Protein 4ATD (pdb70)

Nearest PDB structures (foldseek):
  4a3y-assembly1_A  TM=1.002E+00  e=4.109E-100  Rauvolfia serpentina
  4atl-assembly2_B  TM=1.001E+00  e=7.570E-98  Rauvolfia serpentina
  3u57-assembly1_A  TM=1.000E+00  e=2.458E-95  Rauvolfia serpentina
  2jf7-assembly1_A  TM=9.900E-01  e=2.743E-72  Rauvolfia serpentina
  2jf6-assembly1_A  TM=9.882E-01  e=3.677E-69  Rauvolfia serpentina

CATH classification: 3.20.20.80

Foldseek 3Di:
DLLQDFQVLDDPQFFEAFEDECQWAAACCVPLQFAAFLQNVCLVVPLVLAAVSDGRNCWLNCNPVLLVVLVLRLLLFTAEYEYEQQQRLQQVLLACVSDGRPSSLVSVVVNLVSQVVSNYAYAYEHEELRHRVNCCVVPNQLLDLVNQVSLLVSLVVCCVSPLLRHQHYEHYAALLCNLCCPAFCLSFPVRHNCVGQQLARSQSSLVSVLLNLLSNLCCCVVPPCVPRVGWYYHEHEDAQEAQLDNVDPQSVVLSVLVCQLGVQQNQVCQAQVFGDPLCCVLSPPSHDDDDVVSSVSRHVSGPEYAYAYFYYWHKGAAPSGHSVVSSRIDTHQDDPPHGCACAALDNPGGQHLLRLLVVLLCCCVPRVTQEYEHAEYFTWHNQDPPDDPVVVLQCVVGLVSVSSNVVSVSVSVVVPRHYRYYYYPHQEQTQPGNHGRRTGGHCWYFDPVPSRDTHGGPNSVSSSVRYRD/DLLQAFQVLDDPLFFEAFEDECQWAAACCPHLQFAAFLQQVCLVVPLVLAAVSDGSNCWLNCNVCLLVVLVLRLLLFGAEYEYEQQQRLQQVLLACVSDGRPSSLVSVVVNLCSQVVSNYAYAYEHEELRHRVNCCVVPNALLDLVNQVSLLVSLVVCCVSPLLRHQHYEHYAALLCNLCCCAFCLSFPVRANCVGQQLARSQSSLVSSLLNLLSNLVCCVVPPCVPRVHWYEHEHEDAQEAQLDNPDPQSVVLSVLVCLLGVQQNQVCQAQNFRDPLCCVLSPPSHDDDDVVSSVSRHVSGPEYEYAYFYYWHKGAAPSGHSVCSSRIDTHQDDVPHGCACAALDPPGGQHLLRLLVVLLCCCVPRVTQEYEHAEYFTWHNQDPPDDPVVVLAPVVRLVSVSSNVVSVSVSVVVVRHYRYYYYPHQEQTQPGSHGRRTGGHCWYFDPVPSRDTHGGPNSVCSSVRYRD

GO terms:
  GO:0009821 alkaloid biosynthetic process (P, IDA)
  GO:0050247 raucaffricine beta-glucosidase activity (F, IDA)
  GO:0050506 vomilenine glucosyltransferase activity (F, IDA)
  GO:0050247 raucaffricine beta-glucosidase activity (F, EXP)
  GO:0050506 vomilenine glucosyltransferase activity (F, EXP)

Solvent-accessible surface area: 34973 Å² total; per-residue (Å²): 116,17,92,190,10,26,34,103,62,17,62,95,88,3,15,0,0,0,0,2,0,3,8,1,9,8,4,4,6,179,57,21,48,19,5,72,0,3,1,12,23,8,2,74,162,76,10,87,26,6,148,46,10,30,9,2,10,13,4,0,26,1,26,103,58,35,150,73,3,9,67,22,4,96,87,8,15,8,18,1,2,2,6,2,0,1,0,0,0,0,0,36,15,0,84,85,90,40,36,63,18,138,99,0,5,74,14,0,29,57,10,0,70,19,0,72,91,59,65,5,90,5,0,0,1,0,0,5,8,1,0,0,18,43,0,26,99,89,33,18,0,0,47,16,92,110,0,20,103,19,0,15,77,0,0,64,24,0,0,185,37,1,0,85,52,0,67,24,0,0,0,0,0,19,0,44,13,3,0,7,42,0,0,7,41,1,86,40,0,29,14,61,12,197,160,29,64,33,0,46,25,0,0,117,0,0,7,6,0,0,14,0,0,0,13,0,3,82,22,0,69,114,142,24,40,230,74,28,141,5,54,0,0,0,0,2,6,8,43,28,5,19,20,94,77,118,141,30,88,55,8,74,113,0,4,46,18,1,8,27,0,16,1,0,0,1,0,38,0,1,41,59,2,54,7,9,181,22,0,98,156,62,4,34,116,42,7,14,169,26,42,110,130,52,29,172,50,0,133,46,4,29,35,0,0,0,1,1,0,27,9,3,7,18,0,24,72,37,157,195,137,17,4,81,91,6,10,75,20,56,100,48,73,50,83,158,65,100,67,16,6,93,106,8,18,3,109,121,0,13,22,35,20,79,0,0,76,67,0,0,57,36,0,83,165,54,6,111,6,87,51,0,9,0,1,8,0,0,0,0,23,105,100,69,87,77,75,44,75,71,84,26,50,136,9,78,59,2,45,130,2,1,12,23,0,1,69,13,1,62,48,0,23,97,66,41,6,62,6,54,0,1,0,1,10,0,0,0,0,2,0,21,8,18,42,0,38,42,2,60,4,0,1,4,16,0,40,59,41,21,91,42,46,22,105,52,0,48,0,3,71,34,0,58,117,24,1,95,130,120,18,94,189,11,27,41,105,61,17,59,108,94,4,17,1,0,0,0,1,0,2,8,1,9,8,4,4,6,166,56,26,49,18,6,75,0,3,0,11,21,8,1,67,161,77,10,87,24,5,152,46,10,31,8,2,6,14,4,0,25,2,21,105,58,33,150,75,3,9,66,24,3,94,88,8,14,6,30,0,3,1,5,2,0,1,0,0,0,0,0,34,16,0,85,85,89,39,35,65,18,130,93,0,7,75,11,0,32,69,10,0,71,19,0,72,89,59,66,4,88,5,0,0,0,0,0,5,8,0,0,0,18,44,1,25,99,88,30,19,0,0,46,15,93,112,0,22,104,18,0,15,76,0,0,63,23,0,0,186,38,0,0,85,52,0,68,23,0,0,0,0,1,18,0,43,14,3,0,6,41,0,0,4,34,0,85,41,0,29,15,61,14,191,158,25,66,34,0,44,23,0,0,119,0,0,7,7,0,1,14,0,0,0,14,0,3,81,22,0,80,115,142,21,36,229,74,28,141,5,58,0,0,0,0,2,6,9,43,29,5,22,20,94,75,119,141,30,87,63,9,71,117,0,4,44,14,1,6,28,0,17,1,0,0,1,0,39,0,1,43,58,1,52,6,8,183,22,0,96,157,61,4,37,120,42,10,13,174,26,41,109,130,54,30,174,49,0,132,47,5,29,31,0,0,0,1,0,0,27,10,4,8,19,0,24,68,36,162,196,139,15,5,66,88,5,13,73,20,54,101,48,73,49,82,157,65,99,66,17,7,93,106,9,18,3,109,121,0,12,25,34,24,81,0,1,78,66,0,0,57,37,0,78,169,55,6,109,6,84,51,0,9,1,1,8,0,0,0,0,23,106,99,72,87,80,75,43,73,73,86,27,51,134,9,76,63,2,42,126,2,1,12,24,0,1,68,12,0,63,47,0,25,98,66,41,6,62,4,51,0,1,0,1,10,0,0,0,0,2,0,23,9,18,39,0,39,42,2,60,5,0,1,3,16,0,39,59,41,21,92,42,47,21,105,52,0,46,0,3,71,35,0,61,118,24,0,82,184

Sequence (938 aa):
DATRISRSDFPADFIMGTGSSAYQIEGGARRDGGRGPSIWDTFTHRRPDMIRGGTNGDVAVDSYHLYKEEDVNILKNLGLDAYRFSISWSRVLPGGRLSGGVNKEGINNYYNNLIDGLLANGIKPFVTLFHWDVPQALEDEYGGFLSPRIVDDFCEYAELCFWEFGDRRVKHWMTLNEPWTFSVHGYATGLYAPGRGRTGNPGTEPYWVTHHLLLAHAAAVELYKNKFQRGQEGQIGISHATQWMEPWDENSASDVEAAARALDFMLGWFMEPITSGDYPKSMKKFVGSRLPKFSPEQSKMLKGSYDFVGLNYYTASYVTNASNFSYNTDIHVTYETDRNGVPIGPQSGSDWLLIYPEGIRKILVYTKKTYNVPLIYVTENGVDDVKNTNLTLSEARKDSMRLKYLQDHIFNVRQAMNDGVNVKGYFAWSLLDNFEWGEGYGVRFGIIHIDYNDNFARYPKDSAVWLMNSFHKDATRISRSDFPADFIMGTGSSAYQIEGGARDGGRGPSIWDTFTHRRPDMIRGGTNGDVAVDSYHLYKEEDVNILKNLGLDAYRFSISWSRVLPGGRLSGGVNKKEEGINNYYNNLIDGLLANGIKPFVTLFHWDVPQALEDEYGGFLSPRIVDDFCEYAELCFWEFGDRRVKHWMTLNEPWTFSVHGYATGLYAPGRRGRTGNPGTEPYWVTHHLLLAHAAAVELYKNKFQRGQEGQIGISHATQWMEPWDENSASDVEAAARALDFMLGWFMEPITSGDYPKSMKKFVGSRLPKFSPEQSKMLKGSYDFVGLNYYTASYVTNASNFSYNTDIHVTYETDRNGVPIGPQSGSDWLLIYPEGIRKILVYTKKTYNVPLIYVTENGVDDVKNTNLTLSEARKDSMRLKYLQDHIFNVRQAMNDGVNVKGYFAWSLLDNFEWGEGYGVRFGIIHIDYNDNFARYPKDSAVWLMNSFHK

Organism: Rauvolfia serpentina (NCBI:txid4060)

Secondary structure (DSSP, 8-state):
-GGG--GGGS-TT-EEEEE--HHHH---TTSTTPPPBHHHHHHHH-GGGSGGG--TTTTT-HHHHHHHHHHHHHHHT-SEEEEE--HHHHSTTSSGGG---HHHHHHHHHHHHHHHHTT-EEEEEEESS--BHHHHHHH-GGGSTTHHHHHHHHHHHHHHHHTTT--EEEEEE-HHHHHHHHHTS--STT-------TTTHHHHHHHHHHHHHHHHHHHHHHHTHHHH--EEEEEEEEEEEEESSTT-HHHHHHHHHHHIIIIIHHHTHHHHSS--HHHHHHHGGGS----HHHHHHHTT--SEEEEEEEEEEEEEE-----HHHHT-EEEE-EETTEESS-B-SSTT-B--THHHHHHHHHHHHHH--SSEEEEEE---PPP-TT--HHHHT--HHHHHHHHHHHHHHHHHHHTT--EEEEEES-SB----GGGTTSS---SEEEETTTTTEEEE-HHHHHHHHHH--/-GGG--GGGS-TT-EEEEE--HHHH---TTSTTPPPBHHHHHHHH-GGGSGGG--TTTTT-HHHHHHHHHHHHHHHT-SEEEEE--HHHHSTTSSGGG---HHHHHHHHHHHHHHHHTT-EEEEEEESS--BHHHHHHH-GGGSTHHHHHHHHHHHHHHHHHTTT--EEEEEE-HHHHHHHHHTS--STT-------TTTHHHHHHHHHHHHHHHHHHHHHHHTHHHH--EEEEEEEEEEEEESSTT-HHHHHHHHHHHIIIIIHHHHHHHHSS--HHHHHHHGGGS----HHHHHHHTT--SEEEEEEEEEEEEEE-----HHHHT-EEEE-EETTEESS-B-SSTT-B--THHHHHHHHHHHHHH--SSEEEEE----PPP-TT--HHHHT--HHHHHHHHHHHHHHHHHHHHT--EEEEEES-SB----GGGTTSS---SEEEETTTTTEEEE-HHHHHHHHHH--

InterPro domains:
  IPR001360 Glycoside hydrolase family 1 [PF00232] (20-509)
  IPR001360 Glycoside hydrolase family 1 [PR00131] (338-352)
  IPR001360 Glycoside hydrolase family 1 [PR00131] (416-424)
  IPR001360 Glycoside hydrolase family 1 [PR00131] (439-450)
  IPR001360 Glycoside hydrolase family 1 [PR00131] (460-477)
  IPR001360 Glycoside hydrolase family 1 [PR00131] (484-496)
  IPR001360 Glycoside hydrolase family 1 [PTHR10353] (21-514)
  IPR017853 Glycoside hydrolase superfamily [SSF51445] (15-507)
  IPR033132 Glycosyl hydrolases family 1, N-terminal conserved site [PS00653] (26-40)

Structure (mmCIF, N/CA/C/O backbone):
data_4ATD
#
_entry.id   4ATD
#
_cell.length_a   102.237
_cell.length_b   127.253
_cell.length_c   216.111
_cell.angle_alpha   90.00
_cell.angle_beta   90.00
_cell.angle_gamma   90.00
#
_symmetry.space_group_name_H-M   'I 2 2 2'
#
loop_
_entity.id
_entity.type
_entity.pdbx_description
1 polymer RAUCAFFRICINE-O-BETA-D-GLUCOSIDASE
2 non-polymer 'SULFATE ION'
3 water water
#
loop_
_atom_site.group_PDB
_atom_site.id
_atom_site.type_symbol
_atom_site.label_atom_id
_atom_site.label_alt_id
_atom_site.label_comp_id
_atom_site.label_asym_id
_atom_site.label_entity_id
_atom_site.label_seq_id
_atom_site.pdbx_PDB_ins_code
_atom_site.Cartn_x
_atom_site.Cartn_y
_atom_site.Cartn_z
_atom_site.occupancy
_atom_site.B_iso_or_equiv
_atom_site.auth_seq_id
_atom_site.auth_comp_id
_atom_site.auth_asym_id
_atom_site.auth_atom_id
_atom_site.pdbx_PDB_model_num
ATOM 1 N N . ASP A 1 13 ? 39.800 25.175 73.001 1.00 50.44 13 ASP A N 1
ATOM 2 C CA . ASP A 1 13 ? 38.535 24.467 72.602 1.00 49.40 13 ASP A CA 1
ATOM 3 C C . ASP A 1 13 ? 37.644 24.111 73.808 1.00 48.19 13 ASP A C 1
ATOM 4 O O . ASP A 1 13 ? 37.771 23.044 74.450 1.00 48.89 13 ASP A O 1
ATOM 9 N N . ALA A 1 14 ? 36.683 24.982 74.072 1.00 45.24 14 ALA A N 1
ATOM 10 C CA . ALA A 1 14 ? 35.791 24.812 75.180 1.00 42.62 14 ALA A CA 1
ATOM 11 C C . ALA A 1 14 ? 35.002 23.506 75.177 1.00 41.35 14 ALA A C 1
ATOM 12 O O . ALA A 1 14 ? 34.624 23.069 76.245 1.00 39.33 14 ALA A O 1
ATOM 14 N N . THR A 1 15 ? 34.763 22.881 74.014 1.00 41.84 15 THR A N 1
ATOM 15 C CA . THR A 1 15 ? 33.934 21.616 73.989 1.00 42.13 15 THR A CA 1
ATOM 16 C C . THR A 1 15 ? 34.670 20.471 74.712 1.00 41.79 15 THR A C 1
ATOM 17 O O . THR A 1 15 ? 34.068 19.478 75.145 1.00 41.97 15 THR A O 1
ATOM 21 N N . ARG A 1 16 ? 35.968 20.641 74.885 1.00 42.39 16 ARG A N 1
ATOM 22 C CA . ARG A 1 16 ? 36.774 19.650 75.584 1.00 42.65 16 ARG A CA 1
ATOM 23 C C . ARG A 1 16 ? 36.890 19.874 77.112 1.00 41.87 16 ARG A C 1
ATOM 24 O O . ARG A 1 16 ? 37.410 19.015 77.799 1.00 42.56 16 ARG A O 1
ATOM 32 N N . ILE A 1 17 ? 36.431 21.001 77.643 1.00 40.48 17 ILE A N 1
ATOM 33 C CA . ILE A 1 17 ? 36.643 21.324 79.068 1.00 39.88 17 ILE A CA 1
ATOM 34 C C . ILE A 1 17 ? 36.073 20.203 80.015 1.00 39.61 17 ILE A C 1
ATOM 35 O O . ILE A 1 17 ? 34.964 19.675 79.798 1.00 38.31 17 ILE A O 1
ATOM 40 N N . SER A 1 18 ? 36.834 19.850 81.053 1.00 38.90 18 SER A N 1
ATOM 41 C CA . SER A 1 18 ? 36.438 18.777 81.970 1.00 37.98 18 SER A CA 1
ATOM 42 C C . SER A 1 18 ? 37.055 18.930 83.330 1.00 37.74 18 SER A C 1
ATOM 43 O O . SER A 1 18 ? 37.993 19.717 83.552 1.00 40.44 18 SER A O 1
ATOM 46 N N . ARG A 1 19 ? 36.600 18.098 84.229 1.00 36.61 19 ARG A N 1
ATOM 47 C CA . ARG A 1 19 ? 37.169 17.983 85.541 1.00 37.82 19 ARG A CA 1
ATOM 48 C C . ARG A 1 19 ? 38.714 17.949 85.507 1.00 39.58 19 ARG A C 1
ATOM 49 O O . ARG A 1 19 ? 39.358 18.389 86.455 1.00 40.06 19 ARG A O 1
ATOM 57 N N . SER A 1 20 ? 39.327 17.436 84.453 1.00 40.68 20 SER A N 1
ATOM 58 C CA . SER A 1 20 ? 40.778 17.244 84.613 1.00 42.02 20 SER A CA 1
ATOM 59 C C . SER A 1 20 ? 41.537 18.547 84.292 1.00 42.99 20 SER A C 1
ATOM 60 O O . SER A 1 20 ? 42.786 18.612 84.407 1.00 45.24 20 SER A O 1
ATOM 63 N N . ASP A 1 21 ? 40.792 19.591 83.929 1.00 42.78 21 ASP A N 1
ATOM 64 C CA . ASP A 1 21 ? 41.355 20.956 83.736 1.00 43.37 21 ASP A CA 1
ATOM 65 C C . ASP A 1 21 ? 41.344 21.767 85.036 1.00 42.62 21 ASP A C 1
ATOM 66 O O . ASP A 1 21 ? 41.873 22.887 85.048 1.00 43.13 21 ASP A O 1
ATOM 71 N N . PHE A 1 22 ? 40.782 21.199 86.114 1.00 39.89 22 PHE A N 1
ATOM 72 C CA . PHE A 1 22 ? 40.601 21.889 87.379 1.00 39.69 22 PHE A CA 1
ATOM 73 C C . PHE A 1 22 ? 41.329 21.208 88.528 1.00 41.01 22 PHE A C 1
ATOM 74 O O . PHE A 1 22 ? 41.612 20.025 88.439 1.00 41.74 22 PHE A O 1
ATOM 82 N N . PRO A 1 23 ? 41.642 21.951 89.624 1.00 41.74 23 PRO A N 1
ATOM 83 C CA . PRO A 1 23 ? 42.238 21.318 90.828 1.00 42.04 23 PRO A CA 1
ATOM 84 C C . PRO A 1 23 ? 41.374 20.167 91.367 1.00 42.19 23 PRO A C 1
ATOM 85 O O . PRO A 1 23 ? 40.117 20.200 91.278 1.00 39.86 23 PRO A O 1
ATOM 89 N N . ALA A 1 24 ? 42.049 19.196 91.973 1.00 43.48 24 ALA A N 1
ATOM 90 C CA . ALA A 1 24 ? 41.401 18.022 92.559 1.00 44.00 24 ALA A CA 1
ATOM 91 C C . ALA A 1 24 ? 40.196 18.353 93.449 1.00 42.90 24 ALA A C 1
ATOM 92 O O . ALA A 1 24 ? 39.189 17.623 93.450 1.00 43.87 24 ALA A O 1
ATOM 94 N N . ASP A 1 25 ? 40.283 19.423 94.245 1.00 42.44 25 ASP A N 1
ATOM 95 C CA . ASP A 1 25 ? 39.272 19.706 95.282 1.00 41.85 25 ASP A CA 1
ATOM 96 C C . ASP A 1 25 ? 38.194 20.683 94.756 1.00 39.80 25 ASP A C 1
ATOM 97 O O . ASP A 1 25 ? 37.384 21.156 95.507 1.00 39.41 25 ASP A O 1
ATOM 102 N N . PHE A 1 26 ? 38.225 20.996 93.455 1.00 38.97 26 PHE A N 1
ATOM 103 C CA . PHE A 1 26 ? 37.347 21.990 92.846 1.00 36.07 26 PHE A CA 1
ATOM 104 C C . PHE A 1 26 ? 35.926 21.450 92.903 1.00 35.72 26 PHE A C 1
ATOM 105 O O . PHE A 1 26 ? 35.716 20.296 92.551 1.00 36.43 26 PHE A O 1
ATOM 113 N N . ILE A 1 27 ? 34.974 22.270 93.300 1.00 34.52 27 ILE A N 1
ATOM 114 C CA . ILE A 1 27 ? 33.562 21.772 93.519 1.00 34.72 27 ILE A CA 1
ATOM 115 C C . ILE A 1 27 ? 32.684 22.109 92.319 1.00 34.04 27 ILE A C 1
ATOM 116 O O . ILE A 1 27 ? 32.668 23.230 91.885 1.00 32.87 27 ILE A O 1
ATOM 121 N N . MET A 1 28 ? 31.945 21.124 91.789 1.00 34.62 28 MET A N 1
ATOM 122 C CA . MET A 1 28 ? 30.935 21.348 90.755 1.00 33.04 28 MET A CA 1
ATOM 123 C C . MET A 1 28 ? 29.543 21.078 91.329 1.00 33.24 28 MET A C 1
ATOM 124 O O . MET A 1 28 ? 29.349 20.108 92.081 1.00 33.73 28 MET A O 1
ATOM 129 N N . GLY A 1 29 ? 28.539 21.886 90.998 1.00 31.79 29 GLY A N 1
ATOM 130 C CA . GLY A 1 29 ? 27.212 21.547 91.494 1.00 30.66 29 GLY A CA 1
ATOM 131 C C . GLY A 1 29 ? 26.147 22.224 90.634 1.00 30.61 29 GLY A C 1
ATOM 132 O O . GLY A 1 29 ? 26.429 22.775 89.549 1.00 30.18 29 GLY A O 1
ATOM 133 N N . THR A 1 30 ? 24.938 22.256 91.188 1.00 29.99 30 THR A N 1
ATOM 134 C CA . THR A 1 30 ? 23.775 22.777 90.553 1.00 30.04 30 THR A CA 1
ATOM 135 C C . THR A 1 30 ? 22.936 23.419 91.666 1.00 29.73 30 THR A C 1
ATOM 136 O O . THR A 1 30 ? 23.212 23.211 92.839 1.00 31.09 30 THR A O 1
ATOM 140 N N . GLY A 1 31 ? 21.901 24.163 91.312 1.00 29.23 31 GLY A N 1
ATOM 141 C CA . GLY A 1 31 ? 21.233 25.006 92.300 1.00 29.97 31 GLY A CA 1
ATOM 142 C C . GLY A 1 31 ? 19.720 25.020 92.172 1.00 28.58 31 GLY A C 1
ATOM 143 O O . GLY A 1 31 ? 19.158 24.604 91.165 1.00 29.68 31 GLY A O 1
ATOM 144 N N . SER A 1 32 ? 19.069 25.526 93.210 1.00 27.93 32 SER A N 1
ATOM 145 C CA . SER A 1 32 ? 17.629 25.762 93.247 1.00 28.40 32 SER A CA 1
ATOM 146 C C . SER A 1 32 ? 17.378 26.795 94.334 1.00 28.29 32 SER A C 1
ATOM 147 O O . SER A 1 32 ? 18.317 27.232 95.044 1.00 28.89 32 SER A O 1
ATOM 150 N N . SER A 1 33 ? 16.135 27.214 94.467 1.00 27.53 33 SER A N 1
ATOM 151 C CA . SER A 1 33 ? 15.751 28.026 95.620 1.00 28.79 33 SER A CA 1
ATOM 152 C C . SER A 1 33 ? 14.360 27.514 96.026 1.00 28.79 33 SER A C 1
ATOM 153 O O . SER A 1 33 ? 13.630 26.932 95.192 1.00 29.10 33 SER A O 1
ATOM 156 N N . ALA A 1 34 ? 14.029 27.709 97.292 1.00 28.12 34 ALA A N 1
ATOM 157 C CA . ALA A 1 34 ? 12.887 27.075 97.889 1.00 29.11 34 ALA A CA 1
ATOM 158 C C . ALA A 1 34 ? 11.587 27.462 97.201 1.00 29.66 34 ALA A C 1
ATOM 159 O O . ALA A 1 34 ? 10.829 26.596 96.892 1.00 29.44 34 ALA A O 1
ATOM 161 N N . TYR A 1 35 ? 11.348 28.747 96.930 1.00 28.62 35 TYR A N 1
ATOM 162 C CA . TYR A 1 35 ? 10.059 29.108 96.387 1.00 29.05 35 TYR A CA 1
ATOM 163 C C . TYR A 1 35 ? 9.942 28.565 94.941 1.00 29.07 35 TYR A C 1
ATOM 164 O O . TYR A 1 35 ? 8.851 28.234 94.472 1.00 27.95 35 TYR A O 1
ATOM 173 N N . GLN A 1 36 ? 11.086 28.508 94.245 1.00 28.20 36 GLN A N 1
ATOM 174 C CA . GLN A 1 36 ? 11.066 28.126 92.841 1.00 28.31 36 GLN A CA 1
ATOM 175 C C . GLN A 1 36 ? 10.800 26.646 92.613 1.00 28.58 36 GLN A C 1
ATOM 176 O O . GLN A 1 36 ? 10.241 26.341 91.571 1.00 29.28 36 GLN A O 1
ATOM 182 N N . ILE A 1 37 ? 11.194 25.760 93.532 1.00 27.56 37 ILE A N 1
ATOM 183 C CA . ILE A 1 37 ? 11.002 24.282 93.325 1.00 27.76 37 ILE A CA 1
ATOM 184 C C . ILE A 1 37 ? 10.079 23.568 94.309 1.00 28.44 37 ILE A C 1
ATOM 185 O O . ILE A 1 37 ? 9.462 22.582 93.931 1.00 28.92 37 ILE A O 1
ATOM 190 N N . GLU A 1 38 ? 9.981 24.028 95.573 1.00 27.67 38 GLU A N 1
ATOM 191 C CA . GLU A 1 38 ? 9.390 23.199 96.600 1.00 26.01 38 GLU A CA 1
ATOM 192 C C . GLU A 1 38 ? 7.891 22.894 96.385 1.00 27.48 38 GLU A C 1
ATOM 193 O O . GLU A 1 38 ? 7.495 21.752 96.576 1.00 27.02 38 GLU A O 1
ATOM 199 N N . GLY A 1 39 ? 7.072 23.901 96.057 1.00 26.78 39 GLY A N 1
ATOM 200 C CA . GLY A 1 39 ? 5.635 23.711 96.279 1.00 26.89 39 GLY A CA 1
ATOM 201 C C . GLY A 1 39 ? 5.392 23.413 97.754 1.00 27.48 39 GLY A C 1
ATOM 202 O O . GLY A 1 39 ? 6.130 23.871 98.634 1.00 28.11 39 GLY A O 1
ATOM 203 N N . GLY A 1 40 ? 4.397 22.585 98.047 1.00 28.45 40 GLY A N 1
ATOM 204 C CA . GLY A 1 40 ? 3.922 22.411 99.434 1.00 29.22 40 GLY A CA 1
ATOM 205 C C . GLY A 1 40 ? 3.752 23.761 100.149 1.00 29.37 40 GLY A C 1
ATOM 206 O O . GLY A 1 40 ? 4.081 23.881 101.323 1.00 28.86 40 GLY A O 1
ATOM 207 N N . ALA A 1 41 ? 3.222 24.782 99.456 1.00 29.03 41 ALA A N 1
ATOM 208 C CA . ALA A 1 41 ? 3.292 26.161 99.977 1.00 29.16 41 ALA A CA 1
ATOM 209 C C . ALA A 1 41 ? 2.521 26.288 101.285 1.00 29.58 41 ALA A C 1
ATOM 210 O O . ALA A 1 41 ? 2.886 27.104 102.126 1.00 29.19 41 ALA A O 1
ATOM 212 N N . ARG A 1 42 ? 1.449 25.502 101.401 1.00 28.87 42 ARG A N 1
ATOM 213 C CA A ARG A 1 42 ? 0.629 25.457 102.604 0.50 30.33 42 ARG A CA 1
ATOM 214 C CA B ARG A 1 42 ? 0.633 25.454 102.609 0.50 30.37 42 ARG A CA 1
ATOM 215 C C . ARG A 1 42 ? 0.653 24.036 103.180 1.00 31.47 42 ARG A C 1
ATOM 216 O O . ARG A 1 42 ? -0.282 23.647 103.884 1.00 31.00 42 ARG A O 1
ATOM 231 N N . ASP A 1 43 ? 1.712 23.265 102.900 1.00 29.51 43 ASP A N 1
ATOM 232 C CA . ASP A 1 43 ? 1.741 21.894 103.414 1.00 30.86 43 ASP A CA 1
ATOM 233 C C . ASP A 1 43 ? 2.769 21.866 104.529 1.00 30.05 43 ASP A C 1
ATOM 234 O O . ASP A 1 43 ? 3.732 22.684 104.533 1.00 29.46 43 ASP A O 1
ATOM 239 N N . GLY A 1 44 ? 2.596 20.903 105.454 1.00 30.38 44 GLY A N 1
ATOM 240 C CA . GLY A 1 44 ? 3.638 20.638 106.496 1.00 30.00 44 GLY A CA 1
ATOM 241 C C . GLY A 1 44 ? 3.840 21.851 107.399 1.00 30.63 44 GLY A C 1
ATOM 242 O O . GLY A 1 44 ? 4.952 22.116 107.813 1.00 30.61 44 GLY A O 1
ATOM 243 N N . GLY A 1 45 ? 2.776 22.647 107.612 1.00 29.69 45 GLY A N 1
ATOM 244 C CA . GLY A 1 45 ? 2.868 23.867 108.431 1.00 30.52 45 GLY A CA 1
ATOM 245 C C . GLY A 1 45 ? 3.578 25.114 107.906 1.00 30.44 45 GLY A C 1
ATOM 246 O O . GLY A 1 45 ? 3.716 26.060 108.648 1.00 30.24 45 GLY A O 1
ATOM 247 N N . ARG A 1 46 ? 4.012 25.141 106.640 1.00 30.23 46 ARG A N 1
ATOM 248 C CA . ARG A 1 46 ? 4.628 26.374 106.067 1.00 29.63 46 ARG A CA 1
ATOM 249 C C . ARG A 1 46 ? 3.669 27.558 106.112 1.00 29.40 46 ARG A C 1
ATOM 250 O O . ARG A 1 46 ? 2.485 27.421 105.777 1.00 29.54 46 ARG A O 1
ATOM 258 N N . GLY A 1 47 ? 4.174 28.696 106.554 1.00 28.65 47 GLY A N 1
ATOM 259 C CA . GLY A 1 47 ? 3.471 29.963 106.418 1.00 30.27 47 GLY A CA 1
ATOM 260 C C . GLY A 1 47 ? 3.820 30.723 105.141 1.00 30.17 47 GLY A C 1
ATOM 261 O O . GLY A 1 47 ? 4.829 30.449 104.516 1.00 29.05 47 GLY A O 1
ATOM 262 N N . PRO A 1 48 ? 2.984 31.721 104.786 1.00 30.53 48 PRO A N 1
ATOM 263 C CA . PRO A 1 48 ? 3.154 32.406 103.515 1.00 30.48 48 PRO A CA 1
ATOM 264 C C . PRO A 1 48 ? 4.337 33.357 103.498 1.00 30.87 48 PRO A C 1
ATOM 265 O O . PRO A 1 48 ? 4.713 33.957 104.532 1.00 30.14 48 PRO A O 1
ATOM 269 N N . SER A 1 49 ? 4.975 33.415 102.324 1.00 31.77 49 SER A N 1
ATOM 270 C CA . SER A 1 49 ? 5.988 34.439 102.050 1.00 31.18 49 SER A CA 1
ATOM 271 C C . SER A 1 49 ? 5.349 35.559 101.216 1.00 31.97 49 SER A C 1
ATOM 272 O O . SER A 1 49 ? 4.203 35.443 100.713 1.00 31.34 49 SER A O 1
ATOM 275 N N . ILE A 1 50 ? 6.093 36.645 101.048 1.00 33.00 50 ILE A N 1
ATOM 276 C CA . ILE A 1 50 ? 5.648 37.746 100.162 1.00 32.45 50 ILE A CA 1
ATOM 277 C C . ILE A 1 50 ? 5.454 37.278 98.701 1.00 32.00 50 ILE A C 1
ATOM 278 O O . ILE A 1 50 ? 4.589 37.830 97.958 1.00 32.80 50 ILE A O 1
ATOM 283 N N . TRP A 1 51 ? 6.165 36.224 98.307 1.00 30.10 51 TRP A N 1
ATOM 284 C CA . TRP A 1 51 ? 5.961 35.701 96.955 1.00 29.98 51 TRP A CA 1
ATOM 285 C C . TRP A 1 51 ? 4.637 34.916 96.801 1.00 30.56 51 TRP A C 1
ATOM 286 O O . TRP A 1 51 ? 4.020 34.955 95.749 1.00 31.28 51 TRP A O 1
ATOM 297 N N . ASP A 1 52 ? 4.195 34.234 97.861 1.00 29.59 52 ASP A N 1
ATOM 298 C CA . ASP A 1 52 ? 2.846 33.660 97.908 1.00 30.54 52 ASP A CA 1
ATOM 299 C C . ASP A 1 52 ? 1.840 34.766 97.661 1.00 30.50 52 ASP A C 1
ATOM 300 O O . ASP A 1 52 ? 1.039 34.676 96.783 1.00 30.74 52 ASP A O 1
ATOM 305 N N . THR A 1 53 ? 1.935 35.838 98.446 1.00 31.76 53 THR A N 1
ATOM 306 C CA . THR A 1 53 ? 0.957 36.905 98.452 1.00 32.66 53 THR A CA 1
ATOM 307 C C . THR A 1 53 ? 0.934 37.672 97.114 1.00 32.05 53 THR A C 1
ATOM 308 O O . THR A 1 53 ? -0.134 37.922 96.562 1.00 32.87 53 THR A O 1
ATOM 312 N N . PHE A 1 54 ? 2.120 37.982 96.595 1.00 31.47 54 PHE A N 1
ATOM 313 C CA . PHE A 1 54 ? 2.302 38.729 95.340 1.00 32.38 54 PHE A CA 1
ATOM 314 C C . PHE A 1 54 ? 1.675 37.922 94.170 1.00 33.31 54 PHE A C 1
ATOM 315 O O . PHE A 1 54 ? 0.803 38.452 93.428 1.00 34.61 54 PHE A O 1
ATOM 323 N N . THR A 1 55 ? 2.042 36.633 94.060 1.00 31.85 55 THR A N 1
ATOM 324 C CA . THR A 1 55 ? 1.468 35.781 93.002 1.00 32.41 55 THR A CA 1
ATOM 325 C C . THR A 1 55 ? -0.055 35.534 93.132 1.00 32.96 55 THR A C 1
ATOM 326 O O . THR A 1 55 ? -0.734 35.454 92.109 1.00 33.97 55 THR A O 1
ATOM 330 N N . HIS A 1 56 ? -0.603 35.431 94.345 1.00 32.38 56 HIS A N 1
ATOM 331 C CA . HIS A 1 56 ? -2.076 35.272 94.486 1.00 32.88 56 HIS A CA 1
ATOM 332 C C . HIS A 1 56 ? -2.877 36.533 94.431 1.00 34.16 56 HIS A C 1
ATOM 333 O O . HIS A 1 56 ? -4.012 36.509 93.939 1.00 35.28 56 HIS A O 1
ATOM 340 N N . ARG A 1 57 ? -2.341 37.629 94.974 1.00 34.27 57 ARG A N 1
ATOM 341 C CA . ARG A 1 57 ? -3.102 38.882 94.928 1.00 36.69 57 ARG A CA 1
ATOM 342 C C . ARG A 1 57 ? -2.920 39.628 93.603 1.00 36.29 57 ARG A C 1
ATOM 343 O O . ARG A 1 57 ? -3.805 40.327 93.190 1.00 35.74 57 ARG A O 1
ATOM 351 N N . ARG A 1 58 ? -1.760 39.463 92.969 1.00 34.83 58 ARG A N 1
ATOM 352 C CA . ARG A 1 58 ? -1.491 40.196 91.718 1.00 35.87 58 ARG A CA 1
ATOM 353 C C . ARG A 1 58 ? -0.997 39.208 90.622 1.00 35.38 58 ARG A C 1
ATOM 354 O O . ARG A 1 58 ? 0.160 39.263 90.185 1.00 34.23 58 ARG A O 1
ATOM 362 N N . PRO A 1 59 ? -1.873 38.274 90.194 1.00 35.26 59 PRO A N 1
ATOM 363 C CA . PRO A 1 59 ? -1.393 37.287 89.215 1.00 34.72 59 PRO A CA 1
ATOM 364 C C . PRO A 1 59 ? -1.121 37.939 87.845 1.00 35.75 59 PRO A C 1
ATOM 365 O O . PRO A 1 59 ? -0.445 37.306 87.036 1.00 35.56 59 PRO A O 1
ATOM 369 N N . ASP A 1 60 ? -1.571 39.189 87.612 1.00 36.00 60 ASP A N 1
ATOM 370 C CA . ASP A 1 60 ? -1.187 39.905 86.399 1.00 36.84 60 ASP A CA 1
ATOM 371 C C . ASP A 1 60 ? 0.285 40.210 86.315 1.00 37.02 60 ASP A C 1
ATOM 372 O O . ASP A 1 60 ? 0.729 40.514 85.234 1.00 36.48 60 ASP A O 1
ATOM 377 N N . MET A 1 61 ? 1.012 40.148 87.447 1.00 35.19 61 MET A N 1
ATOM 378 C CA . MET A 1 61 ? 2.447 40.393 87.494 1.00 35.00 61 MET A CA 1
ATOM 379 C C . MET A 1 61 ? 3.292 39.200 87.065 1.00 33.82 61 MET A C 1
ATOM 380 O O . MET A 1 61 ? 4.521 39.302 86.981 1.00 33.67 61 MET A O 1
ATOM 385 N N . ILE A 1 62 ? 2.617 38.093 86.786 1.00 33.67 62 ILE A N 1
ATOM 386 C CA . ILE A 1 62 ? 3.284 36.818 86.489 1.00 34.20 62 ILE A CA 1
ATOM 387 C C . ILE A 1 62 ? 2.789 36.343 85.136 1.00 34.42 62 ILE A C 1
ATOM 388 O O . ILE A 1 62 ? 1.571 36.305 84.891 1.00 33.34 62 ILE A O 1
ATOM 393 N N . ARG A 1 63 ? 3.743 36.023 84.251 1.00 34.24 63 ARG A N 1
ATOM 394 C CA . ARG A 1 63 ? 3.424 35.501 82.924 1.00 35.52 63 ARG A CA 1
ATOM 395 C C . ARG A 1 63 ? 2.607 34.187 83.069 1.00 34.43 63 ARG A C 1
ATOM 396 O O . ARG A 1 63 ? 3.106 33.199 83.607 1.00 33.73 63 ARG A O 1
ATOM 404 N N . GLY A 1 64 ? 1.378 34.175 82.609 1.00 33.85 64 GLY A N 1
ATOM 405 C CA . GLY A 1 64 ? 0.569 33.007 82.737 1.00 34.41 64 GLY A CA 1
ATOM 406 C C . GLY A 1 64 ? -0.251 33.035 84.029 1.00 35.52 64 GLY A C 1
ATOM 407 O O . GLY A 1 64 ? -1.175 32.215 84.185 1.00 35.07 64 GLY A O 1
ATOM 408 N N . GLY A 1 65 ? 0.029 33.991 84.939 1.00 34.25 65 GLY A N 1
ATOM 409 C CA . GLY A 1 65 ? -0.777 34.150 86.179 1.00 33.98 65 GLY A CA 1
ATOM 410 C C . GLY A 1 65 ? -0.536 33.014 87.178 1.00 33.16 65 GLY A C 1
ATOM 411 O O . GLY A 1 65 ? -1.346 32.783 88.016 1.00 33.55 65 GLY A O 1
ATOM 412 N N . THR A 1 66 ? 0.597 32.328 87.075 1.00 31.90 66 THR A N 1
ATOM 413 C CA . THR A 1 66 ? 0.847 31.140 87.859 1.00 32.49 66 THR A CA 1
ATOM 414 C C . THR A 1 66 ? 1.530 31.530 89.165 1.00 32.80 66 THR A C 1
ATOM 415 O O . THR A 1 66 ? 1.756 32.728 89.432 1.00 33.71 66 THR A O 1
ATOM 419 N N . ASN A 1 67 ? 1.893 30.522 89.967 1.00 32.25 67 ASN A N 1
ATOM 420 C CA . ASN A 1 67 ? 2.468 30.758 91.283 1.00 31.25 67 ASN A CA 1
ATOM 421 C C . ASN A 1 67 ? 3.222 29.536 91.787 1.00 30.59 67 ASN A C 1
ATOM 422 O O . ASN A 1 67 ? 3.325 28.489 91.092 1.00 31.45 67 ASN A O 1
ATOM 427 N N . GLY A 1 68 ? 3.791 29.647 92.983 1.00 29.30 68 GLY A N 1
ATOM 428 C CA . GLY A 1 68 ? 4.603 28.571 93.514 1.00 28.35 68 GLY A CA 1
ATOM 429 C C . GLY A 1 68 ? 3.896 27.678 94.525 1.00 29.08 68 GLY A C 1
ATOM 430 O O . GLY A 1 68 ? 4.578 27.036 95.335 1.00 29.79 68 GLY A O 1
ATOM 431 N N . ASP A 1 69 ? 2.547 27.613 94.494 1.00 28.82 69 ASP A N 1
ATOM 432 C CA . ASP A 1 69 ? 1.864 26.727 95.408 1.00 29.07 69 ASP A CA 1
ATOM 433 C C . ASP A 1 69 ? 2.372 25.284 95.311 1.00 29.78 69 ASP A C 1
ATOM 434 O O . ASP A 1 69 ? 2.501 24.636 96.349 1.00 29.94 69 ASP A O 1
ATOM 439 N N . VAL A 1 70 ? 2.560 24.777 94.078 1.00 28.71 70 VAL A N 1
ATOM 440 C CA . VAL A 1 70 ? 3.045 23.419 93.809 1.00 27.79 70 VAL A CA 1
ATOM 441 C C . VAL A 1 70 ? 4.459 23.469 93.153 1.00 28.63 70 VAL A C 1
ATOM 442 O O . VAL A 1 70 ? 5.311 22.606 93.425 1.00 27.43 70 VAL A O 1
ATOM 446 N N . ALA A 1 71 ? 4.699 24.464 92.294 1.00 28.09 71 ALA A N 1
ATOM 447 C CA . ALA A 1 71 ? 6.034 24.622 91.628 1.00 28.04 71 ALA A CA 1
ATOM 448 C C . ALA A 1 71 ? 6.404 23.277 90.962 1.00 28.72 71 ALA A C 1
ATOM 449 O O . ALA A 1 71 ? 5.569 22.738 90.205 1.00 29.02 71 ALA A O 1
ATOM 451 N N . VAL A 1 72 ? 7.554 22.669 91.262 1.00 27.77 72 VAL A N 1
ATOM 452 C CA . VAL A 1 72 ? 7.828 21.372 90.670 1.00 28.08 72 VAL A CA 1
ATOM 453 C C . VAL A 1 72 ? 7.802 20.286 91.777 1.00 29.15 72 VAL A C 1
ATOM 454 O O . VAL A 1 72 ? 8.327 19.164 91.605 1.00 28.50 72 VAL A O 1
ATOM 458 N N . ASP A 1 73 ? 7.212 20.662 92.920 1.00 28.77 73 ASP A N 1
ATOM 459 C CA . ASP A 1 73 ? 6.863 19.731 93.985 1.00 27.37 73 ASP A CA 1
ATOM 460 C C . ASP A 1 73 ? 8.074 19.040 94.614 1.00 27.64 73 ASP A C 1
ATOM 461 O O . ASP A 1 73 ? 7.963 17.908 95.062 1.00 27.08 73 ASP A O 1
ATOM 466 N N . SER A 1 74 ? 9.233 19.707 94.660 1.00 27.29 74 SER A N 1
ATOM 467 C CA . SER A 1 74 ? 10.353 19.115 95.401 1.00 28.49 74 SER A CA 1
ATOM 468 C C . SER A 1 74 ? 10.101 18.939 96.912 1.00 28.76 74 SER A C 1
ATOM 469 O O . SER A 1 74 ? 10.814 18.165 97.547 1.00 28.75 74 SER A O 1
ATOM 472 N N . TYR A 1 75 ? 9.138 19.678 97.482 1.00 28.98 75 TYR A N 1
ATOM 473 C CA . TYR A 1 75 ? 8.696 19.343 98.819 1.00 28.93 75 TYR A CA 1
ATOM 474 C C . TYR A 1 75 ? 8.336 17.832 98.957 1.00 29.67 75 TYR A C 1
ATOM 475 O O . TYR A 1 75 ? 8.808 17.165 99.896 1.00 30.65 75 TYR A O 1
ATOM 484 N N . HIS A 1 76 ? 7.480 17.279 98.097 1.00 29.46 76 HIS A N 1
ATOM 485 C CA . HIS A 1 76 ? 7.173 15.822 98.167 1.00 27.88 76 HIS A CA 1
ATOM 486 C C . HIS A 1 76 ? 8.102 14.948 97.351 1.00 28.26 76 HIS A C 1
ATOM 487 O O . HIS A 1 76 ? 8.257 13.766 97.673 1.00 29.05 76 HIS A O 1
ATOM 494 N N . LEU A 1 77 ? 8.721 15.493 96.290 1.00 27.45 77 LEU A N 1
ATOM 495 C CA . LEU A 1 77 ? 9.593 14.720 95.413 1.00 27.79 77 LEU A CA 1
ATOM 496 C C . LEU A 1 77 ? 11.072 14.787 95.737 1.00 28.55 77 LEU A C 1
ATOM 497 O O . LEU A 1 77 ? 11.909 14.416 94.891 1.00 29.05 77 LEU A O 1
ATOM 502 N N . TYR A 1 78 ? 11.430 15.207 96.959 1.00 28.69 78 TYR A N 1
ATOM 503 C CA . TYR A 1 78 ? 12.868 15.447 97.237 1.00 28.55 78 TYR A CA 1
ATOM 504 C C . TYR A 1 78 ? 13.725 14.204 97.060 1.00 29.01 78 TYR A C 1
ATOM 505 O O . TYR A 1 78 ? 14.889 14.303 96.659 1.00 29.15 78 TYR A O 1
ATOM 514 N N . LYS A 1 79 ? 13.167 13.030 97.350 1.00 28.83 79 LYS A N 1
ATOM 515 C CA . LYS A 1 79 ? 13.937 11.809 97.152 1.00 30.35 79 LYS A CA 1
ATOM 516 C C . LYS A 1 79 ? 14.362 11.595 95.701 1.00 30.72 79 LYS A C 1
ATOM 517 O O . LYS A 1 79 ? 15.499 11.102 95.436 1.00 29.93 79 LYS A O 1
ATOM 523 N N . GLU A 1 80 ? 13.459 11.971 94.775 1.00 29.70 80 GLU A N 1
ATOM 524 C CA A GLU A 1 80 ? 13.736 11.877 93.342 0.50 30.28 80 GLU A CA 1
ATOM 525 C CA B GLU A 1 80 ? 13.746 11.862 93.346 0.50 30.41 80 GLU A CA 1
ATOM 526 C C . GLU A 1 80 ? 14.807 12.920 92.979 1.00 30.18 80 GLU A C 1
ATOM 527 O O . GLU A 1 80 ? 15.736 12.636 92.214 1.00 29.85 80 GLU A O 1
ATOM 538 N N . ASP A 1 81 ? 14.707 14.137 93.540 1.00 29.32 81 ASP A N 1
ATOM 539 C CA . ASP A 1 81 ? 15.770 15.116 93.237 1.00 29.27 81 ASP A CA 1
ATOM 540 C C . ASP A 1 81 ? 17.129 14.608 93.742 1.00 28.72 81 ASP A C 1
ATOM 541 O O . ASP A 1 81 ? 18.135 14.766 93.069 1.00 29.22 81 ASP A O 1
ATOM 546 N N . VAL A 1 82 ? 17.159 14.042 94.945 1.00 27.22 82 VAL A N 1
ATOM 547 C CA . VAL A 1 82 ? 18.395 13.435 95.440 1.00 29.04 82 VAL A CA 1
ATOM 548 C C . VAL A 1 82 ? 18.926 12.308 94.520 1.00 29.09 82 VAL A C 1
ATOM 549 O O . VAL A 1 82 ? 20.139 12.229 94.266 1.00 30.07 82 VAL A O 1
ATOM 553 N N . ASN A 1 83 ? 18.021 11.444 94.043 1.00 27.79 83 ASN A N 1
ATOM 554 C CA . ASN A 1 83 ? 18.403 10.385 93.133 1.00 29.57 83 ASN A CA 1
ATOM 555 C C . ASN A 1 83 ? 18.987 10.926 91.810 1.00 29.31 83 ASN A C 1
ATOM 556 O O . ASN A 1 83 ? 20.046 10.464 91.326 1.00 28.83 83 ASN A O 1
ATOM 561 N N . ILE A 1 84 ? 18.304 11.907 91.250 1.00 28.96 84 ILE A N 1
ATOM 562 C CA . ILE A 1 84 ? 18.853 12.638 90.082 1.00 29.40 84 ILE A CA 1
ATOM 563 C C . ILE A 1 84 ? 20.224 13.214 90.356 1.00 29.30 84 ILE A C 1
ATOM 564 O O . ILE A 1 84 ? 21.114 13.063 89.532 1.00 30.02 84 ILE A O 1
ATOM 569 N N . LEU A 1 85 ? 20.406 13.845 91.518 1.00 29.06 85 LEU A N 1
ATOM 570 C CA . LEU A 1 85 ? 21.714 14.446 91.849 1.00 29.49 85 LEU A CA 1
ATOM 571 C C . LEU A 1 85 ? 22.773 13.388 91.924 1.00 29.66 85 LEU A C 1
ATOM 572 O O . LEU A 1 85 ? 23.921 13.627 91.540 1.00 31.05 85 LEU A O 1
ATOM 577 N N . LYS A 1 86 ? 22.408 12.236 92.474 1.00 29.75 86 LYS A N 1
ATOM 578 C CA . LYS A 1 86 ? 23.338 11.111 92.567 1.00 30.39 86 LYS A CA 1
ATOM 579 C C . LYS A 1 86 ? 23.761 10.637 91.154 1.00 31.18 86 LYS A C 1
ATOM 580 O O . LYS A 1 86 ? 24.947 10.470 90.910 1.00 28.92 86 LYS A O 1
ATOM 586 N N . ASN A 1 87 ? 22.776 10.374 90.274 1.00 29.88 87 ASN A N 1
ATOM 587 C CA . ASN A 1 87 ? 23.077 9.947 88.911 1.00 31.25 87 ASN A CA 1
ATOM 588 C C . ASN A 1 87 ? 23.894 11.047 88.155 1.00 31.01 87 ASN A C 1
ATOM 589 O O . ASN A 1 87 ? 24.792 10.743 87.371 1.00 31.92 87 ASN A O 1
ATOM 594 N N . LEU A 1 88 ? 23.583 12.309 88.397 1.00 30.51 88 LEU A N 1
ATOM 595 C CA . LEU A 1 88 ? 24.364 13.406 87.801 1.00 31.55 88 LEU A CA 1
ATOM 596 C C . LEU A 1 88 ? 25.833 13.374 88.247 1.00 32.22 88 LEU A C 1
ATOM 597 O O . LEU A 1 88 ? 26.788 13.653 87.468 1.00 33.79 88 LEU A O 1
ATOM 602 N N . GLY A 1 89 ? 26.063 13.035 89.502 1.00 31.90 89 GLY A N 1
ATOM 603 C CA . GLY A 1 89 ? 27.484 12.684 89.932 1.00 32.04 89 GLY A CA 1
ATOM 604 C C . GLY A 1 89 ? 28.329 13.923 90.256 1.00 32.37 89 GLY A C 1
ATOM 605 O O . GLY A 1 89 ? 29.514 13.840 90.387 1.00 33.64 89 GLY A O 1
ATOM 606 N N . LEU A 1 90 ? 27.728 15.103 90.382 1.00 32.65 90 LEU A N 1
ATOM 607 C CA . LEU A 1 90 ? 28.527 16.333 90.745 1.00 32.98 90 LEU A CA 1
ATOM 608 C C . LEU A 1 90 ? 28.674 16.399 92.291 1.00 33.20 90 LEU A C 1
ATOM 609 O O . LEU A 1 90 ? 27.932 15.709 92.985 1.00 31.70 90 LEU A O 1
ATOM 614 N N . ASP A 1 91 ? 29.657 17.152 92.811 1.00 33.22 91 ASP A N 1
ATOM 615 C CA . ASP A 1 91 ? 29.970 17.178 94.268 1.00 33.25 91 ASP A CA 1
ATOM 616 C C . ASP A 1 91 ? 28.970 17.836 95.179 1.00 32.52 91 ASP A C 1
ATOM 617 O O . ASP A 1 91 ? 29.030 17.610 96.380 1.00 33.45 91 ASP A O 1
ATOM 622 N N . ALA A 1 92 ? 28.157 18.755 94.676 1.00 31.65 92 ALA A N 1
ATOM 623 C CA . ALA A 1 92 ? 27.434 19.642 95.586 1.00 30.39 92 ALA A CA 1
ATOM 624 C C . ALA A 1 92 ? 26.116 20.120 95.045 1.00 30.26 92 ALA A C 1
ATOM 625 O O . ALA A 1 92 ? 25.906 20.169 93.837 1.00 30.78 92 ALA A O 1
ATOM 627 N N . TYR A 1 93 ? 25.247 20.552 95.958 1.00 29.89 93 TYR A N 1
ATOM 628 C CA . TYR A 1 93 ? 23.930 21.037 95.594 1.00 29.45 93 TYR A CA 1
ATOM 629 C C . TYR A 1 93 ? 23.597 22.278 96.409 1.00 28.87 93 TYR A C 1
ATOM 630 O O . TYR A 1 93 ? 23.654 22.216 97.617 1.00 29.04 93 TYR A O 1
ATOM 639 N N . ARG A 1 94 ? 23.267 23.384 95.736 1.00 28.75 94 ARG A N 1
ATOM 640 C CA . ARG A 1 94 ? 22.986 24.674 96.379 1.00 28.90 94 ARG A CA 1
ATOM 641 C C . ARG A 1 94 ? 21.450 24.772 96.473 1.00 28.74 94 ARG A C 1
ATOM 642 O O . ARG A 1 94 ? 20.795 24.578 95.476 1.00 29.20 94 ARG A O 1
ATOM 650 N N . PHE A 1 95 ? 20.882 24.956 97.661 1.00 28.05 95 PHE A N 1
ATOM 651 C CA . PHE A 1 95 ? 19.439 25.115 97.772 1.00 28.49 95 PHE A CA 1
ATOM 652 C C . PHE A 1 95 ? 19.220 26.172 98.851 1.00 28.78 95 PHE A C 1
ATOM 653 O O . PHE A 1 95 ? 20.147 26.545 99.523 1.00 28.83 95 PHE A O 1
ATOM 661 N N . SER A 1 96 ? 17.986 26.617 99.046 1.00 28.92 96 SER A N 1
ATOM 662 C CA . SER A 1 96 ? 17.727 27.593 100.090 1.00 29.72 96 SER A CA 1
ATOM 663 C C . SER A 1 96 ? 16.675 27.018 101.066 1.00 29.25 96 SER A C 1
ATOM 664 O O . SER A 1 96 ? 15.900 26.080 100.740 1.00 30.17 96 SER A O 1
ATOM 667 N N . ILE A 1 97 ? 16.674 27.578 102.259 1.00 29.14 97 ILE A N 1
ATOM 668 C CA . ILE A 1 97 ? 15.667 27.292 103.243 1.00 28.64 97 ILE A CA 1
ATOM 669 C C . ILE A 1 97 ? 14.568 28.369 103.142 1.00 28.53 97 ILE A C 1
ATOM 670 O O . ILE A 1 97 ? 14.837 29.581 103.043 1.00 28.15 97 ILE A O 1
ATOM 675 N N . SER A 1 98 ? 13.319 27.910 103.110 1.00 28.70 98 SER A N 1
ATOM 676 C CA . SER A 1 98 ? 12.245 28.830 103.147 1.00 27.68 98 SER A CA 1
ATOM 677 C C . SER A 1 98 ? 12.045 29.269 104.613 1.00 28.63 98 SER A C 1
ATOM 678 O O . SER A 1 98 ? 11.565 28.506 105.461 1.00 27.83 98 SER A O 1
ATOM 681 N N . TRP A 1 99 ? 12.356 30.525 104.885 1.00 28.24 99 TRP A N 1
ATOM 682 C CA . TRP A 1 99 ? 12.261 31.084 106.206 1.00 29.72 99 TRP A CA 1
ATOM 683 C C . TRP A 1 99 ? 10.881 30.777 106.821 1.00 29.75 99 TRP A C 1
ATOM 684 O O . TRP A 1 99 ? 10.795 30.289 107.990 1.00 28.98 99 TRP A O 1
ATOM 695 N N . SER A 1 100 ? 9.802 31.050 106.061 1.00 30.09 100 SER A N 1
ATOM 696 C CA . SER A 1 100 ? 8.443 30.838 106.619 1.00 29.80 100 SER A CA 1
ATOM 697 C C . SER A 1 100 ? 8.021 29.361 106.604 1.00 30.21 100 SER A C 1
ATOM 698 O O . SER A 1 100 ? 6.901 28.998 107.088 1.00 29.52 100 SER A O 1
ATOM 701 N N . ARG A 1 101 ? 8.888 28.484 106.071 1.00 29.22 101 ARG A N 1
ATOM 702 C CA . ARG A 1 101 ? 8.637 27.044 106.310 1.00 29.16 101 ARG A CA 1
ATOM 703 C C . ARG A 1 101 ? 9.088 26.623 107.717 1.00 29.22 101 ARG A C 1
ATOM 704 O O . ARG A 1 101 ? 8.407 25.864 108.394 1.00 30.34 101 ARG A O 1
ATOM 712 N N . VAL A 1 102 ? 10.286 27.033 108.140 1.00 30.11 102 VAL A N 1
ATOM 713 C CA . VAL A 1 102 ? 10.717 26.680 109.515 1.00 29.63 102 VAL A CA 1
ATOM 714 C C . VAL A 1 102 ? 10.091 27.612 110.592 1.00 29.23 102 VAL A C 1
ATOM 715 O O . VAL A 1 102 ? 9.907 27.201 111.737 1.00 28.50 102 VAL A O 1
ATOM 719 N N . LEU A 1 103 ? 9.781 28.868 110.231 1.00 29.50 103 LEU A N 1
ATOM 720 C CA . LEU A 1 103 ? 9.137 29.837 111.162 1.00 29.30 103 LEU A CA 1
ATOM 721 C C . LEU A 1 103 ? 7.966 30.483 110.462 1.00 29.58 103 LEU A C 1
ATOM 722 O O . LEU A 1 103 ? 8.143 31.505 109.811 1.00 30.56 103 LEU A O 1
ATOM 727 N N . PRO A 1 104 ? 6.765 29.916 110.572 1.00 30.20 104 PRO A N 1
ATOM 728 C CA . PRO A 1 104 ? 5.670 30.391 109.724 1.00 30.76 104 PRO A CA 1
ATOM 729 C C . PRO A 1 104 ? 5.288 31.867 109.917 1.00 32.04 104 PRO A C 1
ATOM 730 O O . PRO A 1 104 ? 4.713 32.460 109.025 1.00 31.62 104 PRO A O 1
ATOM 734 N N . GLY A 1 105 ? 5.550 32.404 111.105 1.00 32.28 105 GLY A N 1
ATOM 735 C CA . GLY A 1 105 ? 5.266 33.807 111.429 1.00 33.10 105 GLY A CA 1
ATOM 736 C C . GLY A 1 105 ? 6.572 34.601 111.410 1.00 32.89 105 GLY A C 1
ATOM 737 O O . GLY A 1 105 ? 6.599 35.746 111.839 1.00 33.63 105 GLY A O 1
ATOM 738 N N . GLY A 1 106 ? 7.649 33.972 110.922 1.00 32.18 106 GLY A N 1
ATOM 739 C CA . GLY A 1 106 ? 8.947 34.644 110.732 1.00 31.48 106 GLY A CA 1
ATOM 740 C C . GLY A 1 106 ? 9.756 34.874 112.006 1.00 33.45 106 GLY A C 1
ATOM 741 O O . GLY A 1 106 ? 10.976 34.621 112.055 1.00 32.84 106 GLY A O 1
ATOM 742 N N . ARG A 1 107 ? 9.116 35.402 113.034 1.00 34.13 107 ARG A N 1
ATOM 743 C CA . ARG A 1 107 ? 9.812 35.500 114.353 1.00 35.63 107 ARG A CA 1
ATOM 744 C C . ARG A 1 107 ? 9.531 34.273 115.250 1.00 34.53 107 ARG A C 1
ATOM 745 O O . ARG A 1 107 ? 8.523 33.591 115.052 1.00 33.83 107 ARG A O 1
ATOM 753 N N . LEU A 1 108 ? 10.387 34.029 116.248 1.00 34.20 108 LEU A N 1
ATOM 754 C CA . LEU A 1 108 ? 10.158 32.901 117.143 1.00 35.00 108 LEU A CA 1
ATOM 755 C C . LEU A 1 108 ? 8.750 32.888 117.756 1.00 34.45 108 LEU A C 1
ATOM 756 O O . LEU A 1 108 ? 8.192 31.821 118.015 1.00 34.32 108 LEU A O 1
ATOM 761 N N . SER A 1 109 ? 8.180 34.067 118.009 1.00 34.29 109 SER A N 1
ATOM 762 C CA . SER A 1 109 ? 6.821 34.129 118.590 1.00 35.03 109 SER A CA 1
ATOM 763 C C . SER A 1 109 ? 5.681 33.610 117.670 1.00 34.59 109 SER A C 1
ATOM 764 O O . SER A 1 109 ? 4.535 33.457 118.101 1.00 34.77 109 SER A O 1
ATOM 767 N N . GLY A 1 110 ? 5.992 33.355 116.417 1.00 33.87 110 GLY A N 1
ATOM 768 C CA . GLY A 1 110 ? 5.018 32.743 115.501 1.00 33.68 110 GLY A CA 1
ATOM 769 C C . GLY A 1 110 ? 5.078 31.207 115.525 1.00 33.47 110 GLY A C 1
ATOM 770 O O . GLY A 1 110 ? 4.371 30.552 114.768 1.00 33.24 110 GLY A O 1
ATOM 771 N N . GLY A 1 111 ? 5.957 30.640 116.370 1.00 32.80 111 GLY A N 1
ATOM 772 C CA . GLY A 1 111 ? 6.072 29.192 116.476 1.00 32.62 111 GLY A CA 1
ATOM 773 C C . GLY A 1 111 ? 7.197 28.617 115.604 1.00 31.41 111 GLY A C 1
ATOM 774 O O . GLY A 1 111 ? 7.578 29.190 114.584 1.00 31.10 111 GLY A O 1
ATOM 775 N N . VAL A 1 112 ? 7.771 27.518 116.084 1.00 31.81 112 VAL A N 1
ATOM 776 C CA . VAL A 1 112 ? 8.805 26.801 115.387 1.00 31.88 112 VAL A CA 1
ATOM 777 C C . VAL A 1 112 ? 8.163 25.580 114.748 1.00 32.78 112 VAL A C 1
ATOM 778 O O . VAL A 1 112 ? 7.486 24.774 115.437 1.00 33.87 112 VAL A O 1
ATOM 782 N N . ASN A 1 113 ? 8.304 25.464 113.426 1.00 31.70 113 ASN A N 1
ATOM 783 C CA . ASN A 1 113 ? 7.675 24.367 112.722 1.00 31.21 113 ASN A CA 1
ATOM 784 C C . ASN A 1 113 ? 8.600 23.109 112.642 1.00 31.61 113 ASN A C 1
ATOM 785 O O . ASN A 1 113 ? 9.532 23.048 111.819 1.00 32.23 113 ASN A O 1
ATOM 790 N N . LYS A 1 114 ? 8.339 22.120 113.488 1.00 31.87 114 LYS A N 1
ATOM 791 C CA . LYS A 1 114 ? 9.167 20.893 113.527 1.00 33.03 114 LYS A CA 1
ATOM 792 C C . LYS A 1 114 ? 9.124 20.102 112.198 1.00 31.79 114 LYS A C 1
ATOM 793 O O . LYS A 1 114 ? 10.106 19.563 111.761 1.00 31.06 114 LYS A O 1
ATOM 799 N N . GLU A 1 115 ? 7.979 20.075 111.550 1.00 31.22 115 GLU A N 1
ATOM 800 C CA . GLU A 1 115 ? 7.861 19.374 110.325 1.00 31.33 115 GLU A CA 1
ATOM 801 C C . GLU A 1 115 ? 8.620 20.080 109.168 1.00 30.42 115 GLU A C 1
ATOM 802 O O . GLU A 1 115 ? 9.175 19.430 108.250 1.00 29.82 115 GLU A O 1
ATOM 808 N N . GLY A 1 116 ? 8.699 21.410 109.234 1.00 29.08 116 GLY A N 1
ATOM 809 C CA . GLY A 1 116 ? 9.530 22.115 108.297 1.00 27.67 116 GLY A CA 1
ATOM 810 C C . GLY A 1 116 ? 10.994 21.798 108.525 1.00 28.03 116 GLY A C 1
ATOM 811 O O . GLY A 1 116 ? 11.726 21.589 107.596 1.00 28.06 116 GLY A O 1
ATOM 812 N N . ILE A 1 117 ? 11.419 21.804 109.772 1.00 29.07 117 ILE A N 1
ATOM 813 C CA . ILE A 1 117 ? 12.800 21.449 110.105 1.00 29.39 117 ILE A CA 1
ATOM 814 C C . ILE A 1 117 ? 13.113 19.985 109.657 1.00 29.46 117 ILE A C 1
ATOM 815 O O . ILE A 1 117 ? 14.181 19.699 109.112 1.00 28.96 117 ILE A O 1
ATOM 820 N N . ASN A 1 118 ? 12.130 19.109 109.831 1.00 28.26 118 ASN A N 1
ATOM 821 C CA A ASN A 1 118 ? 12.277 17.736 109.430 0.50 28.88 118 ASN A CA 1
ATOM 822 C CA B ASN A 1 118 ? 12.218 17.692 109.402 0.50 29.22 118 ASN A CA 1
ATOM 823 C C . ASN A 1 118 ? 12.500 17.559 107.933 1.00 28.78 118 ASN A C 1
ATOM 824 O O . ASN A 1 118 ? 13.378 16.798 107.524 1.00 29.30 118 ASN A O 1
ATOM 833 N N . TYR A 1 119 ? 11.723 18.278 107.129 1.00 28.72 119 TYR A N 1
ATOM 834 C CA . TYR A 1 119 ? 11.974 18.305 105.692 1.00 27.99 119 TYR A CA 1
ATOM 835 C C . TYR A 1 119 ? 13.449 18.603 105.341 1.00 28.14 119 TYR A C 1
ATOM 836 O O . TYR A 1 119 ? 14.075 17.873 104.541 1.00 27.96 119 TYR A O 1
ATOM 845 N N . TYR A 1 120 ? 13.996 19.700 105.894 1.00 27.85 120 TYR A N 1
ATOM 846 C CA . TYR A 1 120 ? 15.385 20.076 105.544 1.00 27.26 120 TYR A CA 1
ATOM 847 C C . TYR A 1 120 ? 16.392 19.073 106.095 1.00 28.50 120 TYR A C 1
ATOM 848 O O . TYR A 1 120 ? 17.385 18.734 105.413 1.00 29.21 120 TYR A O 1
ATOM 857 N N . ASN A 1 121 ? 16.130 18.543 107.277 1.00 28.30 121 ASN A N 1
ATOM 858 C CA . ASN A 1 121 ? 16.964 17.470 107.757 1.00 29.53 121 ASN A CA 1
ATOM 859 C C . ASN A 1 121 ? 16.958 16.242 106.827 1.00 30.23 121 ASN A C 1
ATOM 860 O O . ASN A 1 121 ? 18.026 15.614 106.601 1.00 29.88 121 ASN A O 1
ATOM 865 N N . ASN A 1 122 ? 15.784 15.875 106.307 1.00 29.35 122 ASN A N 1
ATOM 866 C CA . ASN A 1 122 ? 15.682 14.670 105.402 1.00 29.40 122 ASN A CA 1
ATOM 867 C C . ASN A 1 122 ? 16.443 14.962 104.093 1.00 28.64 122 ASN A C 1
ATOM 868 O O . ASN A 1 122 ? 17.122 14.103 103.525 1.00 29.19 122 ASN A O 1
ATOM 873 N N . LEU A 1 123 ? 16.320 16.184 103.614 1.00 28.01 123 LEU A N 1
ATOM 874 C CA . LEU A 1 123 ? 16.963 16.528 102.373 1.00 28.31 123 LEU A CA 1
ATOM 875 C C . LEU A 1 123 ? 18.506 16.481 102.585 1.00 29.19 123 LEU A C 1
ATOM 876 O O . LEU A 1 123 ? 19.240 15.816 101.803 1.00 28.10 123 LEU A O 1
ATOM 881 N N . ILE A 1 124 ? 18.973 17.152 103.651 1.00 28.85 124 ILE A N 1
ATOM 882 C CA . ILE A 1 124 ? 20.404 17.197 103.986 1.00 29.55 124 ILE A CA 1
ATOM 883 C C . ILE A 1 124 ? 20.953 15.774 104.177 1.00 29.49 124 ILE A C 1
ATOM 884 O O . ILE A 1 124 ? 21.973 15.407 103.580 1.00 29.10 124 ILE A O 1
ATOM 889 N N . ASP A 1 125 ? 20.243 14.978 104.983 1.00 29.10 125 ASP A N 1
ATOM 890 C CA . ASP A 1 125 ? 20.612 13.553 105.150 1.00 31.49 125 ASP A CA 1
ATOM 891 C C . ASP A 1 125 ? 20.693 12.733 103.805 1.00 30.91 125 ASP A C 1
ATOM 892 O O . ASP A 1 125 ? 21.693 12.036 103.594 1.00 31.24 125 ASP A O 1
ATOM 897 N N . GLY A 1 126 ? 19.671 12.861 102.948 1.00 29.25 126 GLY A N 1
ATOM 898 C CA . GLY A 1 126 ? 19.662 12.217 101.634 1.00 29.61 126 GLY A CA 1
ATOM 899 C C . GLY A 1 126 ? 20.868 12.662 100.799 1.00 30.56 126 GLY A C 1
ATOM 900 O O . GLY A 1 126 ? 21.597 11.827 100.257 1.00 30.68 126 GLY A O 1
ATOM 901 N N . LEU A 1 127 ? 21.188 13.956 100.826 1.00 29.99 127 LEU A N 1
ATOM 902 C CA . LEU A 1 127 ? 22.346 14.455 100.100 1.00 29.84 127 LEU A CA 1
ATOM 903 C C . LEU A 1 127 ? 23.626 13.826 100.603 1.00 30.98 127 LEU A C 1
ATOM 904 O O . LEU A 1 127 ? 24.382 13.277 99.777 1.00 31.06 127 LEU A O 1
ATOM 909 N N . LEU A 1 128 ? 23.875 13.893 101.919 1.00 29.66 128 LEU A N 1
ATOM 910 C CA . LEU A 1 128 ? 25.083 13.323 102.470 1.00 31.48 128 LEU A CA 1
ATOM 911 C C . LEU A 1 128 ? 25.214 11.831 102.223 1.00 32.06 128 LEU A C 1
ATOM 912 O O . LEU A 1 128 ? 26.326 11.349 101.916 1.00 32.58 128 LEU A O 1
ATOM 917 N N . ALA A 1 129 ? 24.079 11.114 102.294 1.00 30.74 129 ALA A N 1
ATOM 918 C CA . ALA A 1 129 ? 24.083 9.673 102.187 1.00 32.19 129 ALA A CA 1
ATOM 919 C C . ALA A 1 129 ? 24.570 9.332 100.801 1.00 32.78 129 ALA A C 1
ATOM 920 O O . ALA A 1 129 ? 25.074 8.223 100.579 1.00 32.30 129 ALA A O 1
ATOM 922 N N . ASN A 1 130 ? 24.388 10.283 99.867 1.00 32.31 130 ASN A N 1
ATOM 923 C CA . ASN A 1 130 ? 24.832 10.114 98.481 1.00 33.43 130 ASN A CA 1
ATOM 924 C C . ASN A 1 130 ? 26.100 10.831 98.102 1.00 34.33 130 ASN A C 1
ATOM 925 O O . ASN A 1 130 ? 26.322 11.025 96.945 1.00 35.00 130 ASN A O 1
ATOM 930 N N . GLY A 1 131 ? 26.912 11.235 99.079 1.00 34.79 131 GLY A N 1
ATOM 931 C CA . GLY A 1 131 ? 28.206 11.898 98.838 1.00 35.12 131 GLY A CA 1
ATOM 932 C C . GLY A 1 131 ? 28.066 13.332 98.250 1.00 34.57 131 GLY A C 1
ATOM 933 O O . GLY A 1 131 ? 28.999 13.817 97.577 1.00 34.20 131 GLY A O 1
ATOM 934 N N . ILE A 1 132 ? 26.922 14.010 98.469 1.00 31.83 132 ILE A N 1
ATOM 935 C CA . ILE A 1 132 ? 26.668 15.345 97.881 1.00 31.25 132 ILE A CA 1
ATOM 936 C C . ILE A 1 132 ? 26.726 16.418 99.003 1.00 32.41 132 ILE A C 1
ATOM 937 O O . ILE A 1 132 ? 26.026 16.284 100.010 1.00 33.46 132 ILE A O 1
ATOM 942 N N . LYS A 1 133 ? 27.533 17.460 98.838 1.00 32.31 133 LYS A N 1
ATOM 943 C CA . LYS A 1 133 ? 27.684 18.494 99.838 1.00 33.03 133 LYS A CA 1
ATOM 944 C C . LYS A 1 133 ? 26.565 19.519 99.711 1.00 32.38 133 LYS A C 1
ATOM 945 O O . LYS A 1 133 ? 26.326 20.063 98.622 1.00 33.27 133 LYS A O 1
ATOM 951 N N . PRO A 1 134 ? 25.900 19.830 100.813 1.00 31.38 134 PRO A N 1
ATOM 952 C CA . PRO A 1 134 ? 24.880 20.905 100.730 1.00 31.15 134 PRO A CA 1
ATOM 953 C C . PRO A 1 134 ? 25.472 22.309 100.930 1.00 31.37 134 PRO A C 1
ATOM 954 O O . PRO A 1 134 ? 26.245 22.534 101.882 1.00 31.79 134 PRO A O 1
ATOM 958 N N . PHE A 1 135 ? 25.138 23.216 100.006 1.00 31.57 135 PHE A N 1
ATOM 959 C CA . PHE A 1 135 ? 25.457 24.637 100.095 1.00 31.46 135 PHE A CA 1
ATOM 960 C C . PHE A 1 135 ? 24.106 25.309 100.288 1.00 30.69 135 PHE A C 1
ATOM 961 O O . PHE A 1 135 ? 23.281 25.207 99.417 1.00 29.99 135 PHE A O 1
ATOM 969 N N . VAL A 1 136 ? 23.887 25.965 101.425 1.00 30.43 136 VAL A N 1
ATOM 970 C CA . VAL A 1 136 ? 22.530 26.352 101.836 1.00 30.08 136 VAL A CA 1
ATOM 971 C C . VAL A 1 136 ? 22.411 27.876 102.036 1.00 31.02 136 VAL A C 1
ATOM 972 O O . VAL A 1 136 ? 23.208 28.498 102.772 1.00 30.96 136 VAL A O 1
ATOM 976 N N . THR A 1 137 ? 21.436 28.457 101.350 1.00 30.09 137 THR A N 1
ATOM 977 C CA . THR A 1 137 ? 21.194 29.877 101.431 1.00 31.03 137 THR A CA 1
ATOM 978 C C . THR A 1 137 ? 20.017 30.073 102.335 1.00 30.40 137 THR A C 1
ATOM 979 O O . THR A 1 137 ? 19.011 29.324 102.247 1.00 29.78 137 THR A O 1
ATOM 983 N N . LEU A 1 138 ? 20.161 31.048 103.234 1.00 31.22 138 LEU A N 1
ATOM 984 C CA . LEU A 1 138 ? 19.123 31.311 104.230 1.00 30.91 138 LEU A CA 1
ATOM 985 C C . LEU A 1 138 ? 18.012 32.130 103.603 1.00 31.90 138 LEU A C 1
ATOM 986 O O . LEU A 1 138 ? 16.832 31.927 103.905 1.00 30.39 138 LEU A O 1
ATOM 991 N N . PHE A 1 139 ? 18.404 33.130 102.793 1.00 31.31 139 PHE A N 1
ATOM 992 C CA . PHE A 1 139 ? 17.422 34.029 102.279 1.00 31.39 139 PHE A CA 1
ATOM 993 C C . PHE A 1 139 ? 17.496 34.157 100.766 1.00 31.72 139 PHE A C 1
ATOM 994 O O . PHE A 1 139 ? 18.435 34.754 100.192 1.00 31.16 139 PHE A O 1
ATOM 1002 N N . HIS A 1 140 ? 16.472 33.592 100.123 1.00 30.79 140 HIS A N 1
ATOM 1003 C CA . HIS A 1 140 ? 16.357 33.750 98.674 1.00 30.84 140 HIS A CA 1
ATOM 1004 C C . HIS A 1 140 ? 14.946 34.314 98.360 1.00 30.23 140 HIS A C 1
ATOM 1005 O O . HIS A 1 140 ? 14.138 33.690 97.625 1.00 29.27 140 HIS A O 1
ATOM 1012 N N . TRP A 1 141 ? 14.681 35.471 98.972 1.00 30.21 141 TRP A N 1
ATOM 1013 C CA . TRP A 1 141 ? 13.639 36.461 98.579 1.00 31.16 141 TRP A CA 1
ATOM 1014 C C . TRP A 1 141 ? 12.254 36.181 99.159 1.00 31.56 141 TRP A C 1
ATOM 1015 O O . TRP A 1 141 ? 11.340 37.031 99.069 1.00 32.44 141 TRP A O 1
ATOM 1026 N N . ASP A 1 142 ? 12.116 35.004 99.754 1.00 30.36 142 ASP A N 1
ATOM 1027 C CA . ASP A 1 142 ? 10.823 34.570 100.304 1.00 31.41 142 ASP A CA 1
ATOM 1028 C C . ASP A 1 142 ? 10.624 35.075 101.757 1.00 31.46 142 ASP A C 1
ATOM 1029 O O . ASP A 1 142 ? 10.602 34.259 102.701 1.00 31.46 142 ASP A O 1
ATOM 1034 N N . VAL A 1 143 ? 10.532 36.402 101.914 1.00 30.17 143 VAL A N 1
ATOM 1035 C CA . VAL A 1 143 ? 10.308 37.043 103.212 1.00 30.61 143 VAL A CA 1
ATOM 1036 C C . VAL A 1 143 ? 8.983 36.544 103.788 1.00 30.85 143 VAL A C 1
ATOM 1037 O O . VAL A 1 143 ? 7.955 36.610 103.108 1.00 31.28 143 VAL A O 1
ATOM 1041 N N . PRO A 1 144 ? 8.988 36.084 105.051 1.00 31.80 144 PRO A N 1
ATOM 1042 C CA . PRO A 1 144 ? 7.672 35.748 105.679 1.00 30.57 144 PRO A CA 1
ATOM 1043 C C . PRO A 1 144 ? 6.659 36.891 105.584 1.00 31.28 144 PRO A C 1
ATOM 1044 O O . PRO A 1 144 ? 6.963 38.019 105.931 1.00 31.72 144 PRO A O 1
ATOM 1048 N N . GLN A 1 145 ? 5.464 36.609 105.080 1.00 31.95 145 GLN A N 1
ATOM 1049 C CA . GLN A 1 145 ? 4.457 37.616 105.011 1.00 32.24 145 GLN A CA 1
ATOM 1050 C C . GLN A 1 145 ? 4.203 38.222 106.395 1.00 33.53 145 GLN A C 1
ATOM 1051 O O . GLN A 1 145 ? 3.871 39.397 106.507 1.00 33.42 145 GLN A O 1
ATOM 1057 N N . ALA A 1 146 ? 4.353 37.423 107.468 1.00 33.07 146 ALA A N 1
ATOM 1058 C CA . ALA A 1 146 ? 4.015 37.990 108.772 1.00 34.22 146 ALA A CA 1
ATOM 1059 C C . ALA A 1 146 ? 4.923 39.204 109.080 1.00 34.77 146 ALA A C 1
ATOM 1060 O O . ALA A 1 146 ? 4.474 40.150 109.731 1.00 34.90 146 ALA A O 1
ATOM 1062 N N . LEU A 1 147 ? 6.213 39.116 108.709 1.00 33.93 147 LEU A N 1
ATOM 1063 C CA . LEU A 1 147 ? 7.155 40.200 108.975 1.00 34.55 147 LEU A CA 1
ATOM 1064 C C . LEU A 1 147 ? 6.867 41.373 108.028 1.00 35.13 147 LEU A C 1
ATOM 1065 O O . LEU A 1 147 ? 6.966 42.561 108.403 1.00 36.07 147 LEU A O 1
ATOM 1070 N N . GLU A 1 148 ? 6.500 41.053 106.795 1.00 35.28 148 GLU A N 1
ATOM 1071 C CA . GLU A 1 148 ? 6.139 42.121 105.825 1.00 35.66 148 GLU A CA 1
ATOM 1072 C C . GLU A 1 148 ? 4.959 42.968 106.354 1.00 36.36 148 GLU A C 1
ATOM 1073 O O . GLU A 1 148 ? 4.999 44.205 106.332 1.00 37.32 148 GLU A O 1
ATOM 1079 N N . ASP A 1 149 ? 3.913 42.274 106.791 1.00 35.85 149 ASP A N 1
ATOM 1080 C CA . ASP A 1 149 ? 2.724 42.895 107.324 1.00 37.98 149 ASP A CA 1
ATOM 1081 C C . ASP A 1 149 ? 2.959 43.614 108.686 1.00 38.91 149 ASP A C 1
ATOM 1082 O O . ASP A 1 149 ? 2.452 44.701 108.905 1.00 39.11 149 ASP A O 1
ATOM 1087 N N . GLU A 1 150 ? 3.768 43.034 109.570 1.00 38.35 150 GLU A N 1
ATOM 1088 C CA . GLU A 1 150 ? 3.908 43.622 110.873 1.00 38.76 150 GLU A CA 1
ATOM 1089 C C . GLU A 1 150 ? 4.669 44.935 110.803 1.00 39.08 150 GLU A C 1
ATOM 1090 O O . GLU A 1 150 ? 4.255 45.920 111.403 1.00 39.59 150 GLU A O 1
ATOM 1096 N N . TYR A 1 151 ? 5.761 44.950 110.071 1.00 38.70 151 TYR A N 1
ATOM 1097 C CA . TYR A 1 151 ? 6.585 46.155 110.025 1.00 40.01 151 TYR A CA 1
ATOM 1098 C C . TYR A 1 151 ? 7.241 46.483 108.689 1.00 39.32 151 TYR A C 1
ATOM 1099 O O . TYR A 1 151 ? 8.187 47.291 108.693 1.00 38.07 151 TYR A O 1
ATOM 1108 N N . GLY A 1 152 ? 6.819 45.816 107.595 1.00 37.41 152 GLY A N 1
ATOM 1109 C CA . GLY A 1 152 ? 7.382 46.096 106.272 1.00 37.50 152 GLY A CA 1
ATOM 1110 C C . GLY A 1 152 ? 8.677 45.364 105.906 1.00 37.58 152 GLY A C 1
ATOM 1111 O O . GLY A 1 152 ? 9.427 45.793 104.999 1.00 37.16 152 GLY A O 1
ATOM 1112 N N . GLY A 1 153 ? 8.933 44.231 106.564 1.00 36.08 153 GLY A N 1
ATOM 1113 C CA . GLY A 1 153 ? 10.045 43.379 106.171 1.00 35.71 153 GLY A CA 1
ATOM 1114 C C . GLY A 1 153 ? 11.330 44.168 106.101 1.00 36.54 153 GLY A C 1
ATOM 1115 O O . GLY A 1 153 ? 11.664 44.894 107.072 1.00 38.29 153 GLY A O 1
ATOM 1116 N N . PHE A 1 154 ? 12.022 44.103 104.963 1.00 34.74 154 PHE A N 1
ATOM 1117 C CA . PHE A 1 154 ? 13.354 44.683 104.861 1.00 35.98 154 PHE A CA 1
ATOM 1118 C C . PHE A 1 154 ? 13.370 46.207 104.803 1.00 36.89 154 PHE A C 1
ATOM 1119 O O . PHE A 1 154 ? 14.443 46.822 104.765 1.00 38.26 154 PHE A O 1
ATOM 1127 N N . LEU A 1 155 ? 12.191 46.812 104.805 1.00 37.25 155 LEU A N 1
ATOM 1128 C CA . LEU A 1 155 ? 12.102 48.265 104.968 1.00 38.95 155 LEU A CA 1
ATOM 1129 C C . LEU A 1 155 ? 12.423 48.692 106.381 1.00 40.01 155 LEU A C 1
ATOM 1130 O O . LEU A 1 155 ? 12.804 49.833 106.582 1.00 41.28 155 LEU A O 1
ATOM 1135 N N . SER A 1 156 ? 12.318 47.778 107.355 1.00 39.78 156 SER A N 1
ATOM 1136 C CA . SER A 1 156 ? 12.483 48.116 108.781 1.00 39.46 156 SER A CA 1
ATOM 1137 C C . SER A 1 156 ? 13.776 47.532 109.359 1.00 39.09 156 SER A C 1
ATOM 1138 O O . SER A 1 156 ? 14.184 46.441 108.985 1.00 37.44 156 SER A O 1
ATOM 1141 N N . PRO A 1 157 ? 14.471 48.299 110.219 1.00 39.97 157 PRO A N 1
ATOM 1142 C CA . PRO A 1 157 ? 15.657 47.715 110.861 1.00 40.17 157 PRO A CA 1
ATOM 1143 C C . PRO A 1 157 ? 15.268 46.515 111.768 1.00 39.84 157 PRO A C 1
ATOM 1144 O O . PRO A 1 157 ? 16.143 45.738 112.138 1.00 39.42 157 PRO A O 1
ATOM 1148 N N . ARG A 1 158 ? 13.987 46.353 112.118 1.00 39.21 158 ARG A N 1
ATOM 1149 C CA . ARG A 1 158 ? 13.586 45.149 112.879 1.00 38.70 158 ARG A CA 1
ATOM 1150 C C . ARG A 1 158 ? 13.899 43.847 112.149 1.00 37.72 158 ARG A C 1
ATOM 1151 O O . ARG A 1 158 ? 14.071 42.794 112.776 1.00 36.93 158 ARG A O 1
ATOM 1159 N N . ILE A 1 159 ? 13.985 43.890 110.821 1.00 36.79 159 ILE A N 1
ATOM 1160 C CA . ILE A 1 159 ? 14.292 42.685 110.085 1.00 34.49 159 ILE A CA 1
ATOM 1161 C C . ILE A 1 159 ? 15.652 42.087 110.520 1.00 34.88 159 ILE A C 1
ATOM 1162 O O . ILE A 1 159 ? 15.865 40.890 110.347 1.00 33.11 159 ILE A O 1
ATOM 1167 N N . VAL A 1 160 ? 16.562 42.898 111.064 1.00 34.86 160 VAL A N 1
ATOM 1168 C CA . VAL A 1 160 ? 17.926 42.408 111.298 1.00 35.83 160 VAL A CA 1
ATOM 1169 C C . VAL A 1 160 ? 17.989 41.346 112.413 1.00 36.38 160 VAL A C 1
ATOM 1170 O O . VAL A 1 160 ? 18.587 40.298 112.225 1.00 36.56 160 VAL A O 1
ATOM 1174 N N . ASP A 1 161 ? 17.384 41.633 113.564 1.00 37.13 161 ASP A N 1
ATOM 1175 C CA . ASP A 1 161 ? 17.303 40.684 114.688 1.00 36.88 161 ASP A CA 1
ATOM 1176 C C . ASP A 1 161 ? 16.432 39.493 114.363 1.00 35.07 161 ASP A C 1
ATOM 1177 O O . ASP A 1 161 ? 16.779 38.382 114.753 1.00 34.38 161 ASP A O 1
ATOM 1182 N N . ASP A 1 162 ? 15.321 39.707 113.661 1.00 34.54 162 ASP A N 1
ATOM 1183 C CA . ASP A 1 162 ? 14.495 38.567 113.250 1.00 34.36 162 ASP A CA 1
ATOM 1184 C C . ASP A 1 162 ? 15.293 37.650 112.307 1.00 33.13 162 ASP A C 1
ATOM 1185 O O . ASP A 1 162 ? 15.319 36.453 112.481 1.00 31.49 162 ASP A O 1
ATOM 1190 N N . PHE A 1 163 ? 15.953 38.223 111.314 1.00 33.10 163 PHE A N 1
ATOM 1191 C CA . PHE A 1 163 ? 16.801 37.419 110.459 1.00 33.27 163 PHE A CA 1
ATOM 1192 C C . PHE A 1 163 ? 17.854 36.653 111.266 1.00 33.47 163 PHE A C 1
ATOM 1193 O O . PHE A 1 163 ? 18.071 35.473 111.007 1.00 33.77 163 PHE A O 1
ATOM 1201 N N . CYS A 1 164 ? 18.504 37.322 112.217 1.00 33.74 164 CYS A N 1
ATOM 1202 C CA . CYS A 1 164 ? 19.543 36.659 113.044 1.00 34.80 164 CYS A CA 1
ATOM 1203 C C . CYS A 1 164 ? 18.995 35.449 113.846 1.00 34.19 164 CYS A C 1
ATOM 1204 O O . CYS A 1 164 ? 19.661 34.448 113.927 1.00 33.15 164 CYS A O 1
ATOM 1207 N N . GLU A 1 165 ? 17.804 35.578 114.435 1.00 33.23 165 GLU A N 1
ATOM 1208 C CA . GLU A 1 165 ? 17.209 34.461 115.151 1.00 33.46 165 GLU A CA 1
ATOM 1209 C C . GLU A 1 165 ? 16.845 33.301 114.239 1.00 32.70 165 GLU A C 1
ATOM 1210 O O . GLU A 1 165 ? 16.998 32.126 114.637 1.00 32.90 165 GLU A O 1
ATOM 1216 N N . TYR A 1 166 ? 16.379 33.616 113.032 1.00 31.96 166 TYR A N 1
ATOM 1217 C CA . TYR A 1 166 ? 16.192 32.603 111.994 1.00 31.63 166 TYR A CA 1
ATOM 1218 C C . TYR A 1 166 ? 17.483 31.944 111.580 1.00 31.00 166 TYR A C 1
ATOM 1219 O O . TYR A 1 166 ? 17.552 30.704 111.529 1.00 30.77 166 TYR A O 1
ATOM 1228 N N . ALA A 1 167 ? 18.531 32.740 111.325 1.00 31.15 167 ALA A N 1
ATOM 1229 C CA . ALA A 1 167 ? 19.849 32.166 111.013 1.00 30.84 167 ALA A CA 1
ATOM 1230 C C . ALA A 1 167 ? 20.331 31.199 112.115 1.00 31.38 167 ALA A C 1
ATOM 1231 O O . ALA A 1 167 ? 20.827 30.110 111.832 1.00 32.33 167 ALA A O 1
ATOM 1233 N N . GLU A 1 168 ? 20.183 31.620 113.365 1.00 32.39 168 GLU A N 1
ATOM 1234 C CA . GLU A 1 168 ? 20.672 30.870 114.542 1.00 33.02 168 GLU A CA 1
ATOM 1235 C C . GLU A 1 168 ? 19.957 29.523 114.635 1.00 33.06 168 GLU A C 1
ATOM 1236 O O . GLU A 1 168 ? 20.600 28.480 114.867 1.00 31.46 168 GLU A O 1
ATOM 1242 N N . LEU A 1 169 ? 18.637 29.563 114.409 1.00 31.31 169 LEU A N 1
ATOM 1243 C CA . LEU A 1 169 ? 17.830 28.330 114.338 1.00 31.58 169 LEU A CA 1
ATOM 1244 C C . LEU A 1 169 ? 18.420 27.365 113.297 1.00 29.98 169 LEU A C 1
ATOM 1245 O O . LEU A 1 169 ? 18.678 26.191 113.608 1.00 30.94 169 LEU A O 1
ATOM 1250 N N . CYS A 1 170 ? 18.683 27.862 112.091 1.00 29.19 170 CYS A N 1
ATOM 1251 C CA . CYS A 1 170 ? 19.195 27.017 111.028 1.00 29.72 170 CYS A CA 1
ATOM 1252 C C . CYS A 1 170 ? 20.589 26.455 111.379 1.00 30.42 170 CYS A C 1
ATOM 1253 O O . CYS A 1 170 ? 20.860 25.266 111.141 1.00 30.43 170 CYS A O 1
ATOM 1256 N N . PHE A 1 171 ? 21.448 27.287 111.972 1.00 30.94 171 PHE A N 1
ATOM 1257 C CA . PHE A 1 171 ? 22.798 26.798 112.344 1.00 31.01 171 PHE A CA 1
ATOM 1258 C C . PHE A 1 171 ? 22.685 25.701 113.414 1.00 30.73 171 PHE A C 1
ATOM 1259 O O . PHE A 1 171 ? 23.398 24.667 113.396 1.00 31.50 171 PHE A O 1
ATOM 1267 N N . TRP A 1 172 ? 21.822 25.971 114.390 1.00 30.92 172 TRP A N 1
ATOM 1268 C CA . TRP A 1 172 ? 21.552 25.036 115.466 1.00 31.46 172 TRP A CA 1
ATOM 1269 C C . TRP A 1 172 ? 21.033 23.684 114.950 1.00 29.82 172 TRP A C 1
ATOM 1270 O O . TRP A 1 172 ? 21.537 22.660 115.375 1.00 29.71 172 TRP A O 1
ATOM 1281 N N . GLU A 1 173 ? 20.004 23.707 114.088 1.00 30.81 173 GLU A N 1
ATOM 1282 C CA . GLU A 1 173 ? 19.347 22.495 113.606 1.00 30.04 173 GLU A CA 1
ATOM 1283 C C . GLU A 1 173 ? 20.223 21.728 112.582 1.00 31.05 173 GLU A C 1
ATOM 1284 O O . GLU A 1 173 ? 20.240 20.476 112.621 1.00 30.37 173 GLU A O 1
ATOM 1290 N N . PHE A 1 174 ? 20.951 22.470 111.715 1.00 30.89 174 PHE A N 1
ATOM 1291 C CA . PHE A 1 174 ? 21.542 21.865 110.539 1.00 31.11 174 PHE A CA 1
ATOM 1292 C C . PHE A 1 174 ? 23.062 21.986 110.448 1.00 31.47 174 PHE A C 1
ATOM 1293 O O . PHE A 1 174 ? 23.672 21.294 109.630 1.00 31.44 174 PHE A O 1
ATOM 1301 N N . GLY A 1 175 ? 23.654 22.861 111.252 1.00 31.00 175 GLY A N 1
ATOM 1302 C CA . GLY A 1 175 ? 25.088 23.208 111.090 1.00 30.88 175 GLY A CA 1
ATOM 1303 C C . GLY A 1 175 ? 26.014 22.051 111.433 1.00 32.72 175 GLY A C 1
ATOM 1304 O O . GLY A 1 175 ? 27.217 22.085 111.083 1.00 32.80 175 GLY A O 1
ATOM 1305 N N . ASP A 1 176 ? 25.506 21.014 112.132 1.00 32.38 176 ASP A N 1
ATOM 1306 C CA . ASP A 1 176 ? 26.338 19.796 112.350 1.00 33.17 176 ASP A CA 1
ATOM 1307 C C . ASP A 1 176 ? 26.661 19.119 111.023 1.00 33.60 176 ASP A C 1
ATOM 1308 O O . ASP A 1 176 ? 27.713 18.504 110.891 1.00 34.50 176 ASP A O 1
ATOM 1313 N N . ARG A 1 177 ? 25.770 19.274 110.037 1.00 33.01 177 ARG A N 1
ATOM 1314 C CA A ARG A 1 177 ? 25.960 18.654 108.728 0.50 32.93 177 ARG A CA 1
ATOM 1315 C CA B ARG A 1 177 ? 25.947 18.643 108.730 0.50 32.75 177 ARG A CA 1
ATOM 1316 C C . ARG A 1 177 ? 26.238 19.665 107.607 1.00 33.23 177 ARG A C 1
ATOM 1317 O O . ARG A 1 177 ? 27.075 19.408 106.722 1.00 33.47 177 ARG A O 1
ATOM 1332 N N . VAL A 1 178 ? 25.574 20.823 107.628 1.00 32.52 178 VAL A N 1
ATOM 1333 C CA . VAL A 1 178 ? 25.818 21.870 106.591 1.00 31.48 178 VAL A CA 1
ATOM 1334 C C . VAL A 1 178 ? 27.058 22.695 106.947 1.00 33.36 178 VAL A C 1
ATOM 1335 O O . VAL A 1 178 ? 27.103 23.349 108.041 1.00 33.17 178 VAL A O 1
ATOM 1339 N N . LYS A 1 179 ? 28.080 22.674 106.078 1.00 33.37 179 LYS A N 1
ATOM 1340 C CA . LYS A 1 179 ? 29.357 23.422 106.362 1.00 33.69 179 LYS A CA 1
ATOM 1341 C C . LYS A 1 179 ? 29.593 24.590 105.400 1.00 33.92 179 LYS A C 1
ATOM 1342 O O . LYS A 1 179 ? 30.669 25.214 105.401 1.00 33.55 179 LYS A O 1
ATOM 1348 N N . HIS A 1 180 ? 28.624 24.857 104.526 1.00 32.28 180 HIS A N 1
ATOM 1349 C CA . HIS A 1 180 ? 28.774 25.966 103.596 1.00 33.15 180 HIS A CA 1
ATOM 1350 C C . HIS A 1 180 ? 27.441 26.719 103.607 1.00 32.62 180 HIS A C 1
ATOM 1351 O O . HIS A 1 180 ? 26.424 26.176 103.124 1.00 30.89 180 HIS A O 1
ATOM 1358 N N . TRP A 1 181 ? 27.443 27.924 104.195 1.00 32.39 181 TRP A N 1
ATOM 1359 C CA . TRP A 1 181 ? 26.180 28.749 104.327 1.00 32.70 181 TRP A CA 1
ATOM 1360 C C . TRP A 1 181 ? 26.275 30.029 103.539 1.00 31.94 181 TRP A C 1
ATOM 1361 O O . TRP A 1 181 ? 27.372 30.609 103.392 1.00 31.96 181 TRP A O 1
ATOM 1372 N N . MET A 1 182 ? 25.138 30.476 103.023 1.00 31.22 182 MET A N 1
ATOM 1373 C CA . MET A 1 182 ? 25.100 31.810 102.459 1.00 31.60 182 MET A CA 1
ATOM 1374 C C . MET A 1 182 ? 23.964 32.537 103.116 1.00 33.02 182 MET A C 1
ATOM 1375 O O . MET A 1 182 ? 22.860 31.981 103.208 1.00 33.11 182 MET A O 1
ATOM 1380 N N . THR A 1 183 ? 24.214 33.775 103.580 1.00 33.08 183 THR A N 1
ATOM 1381 C CA . THR A 1 183 ? 23.138 34.600 104.202 1.00 33.10 183 THR A CA 1
ATOM 1382 C C . THR A 1 183 ? 22.052 34.900 103.171 1.00 31.98 183 THR A C 1
ATOM 1383 O O . THR A 1 183 ? 20.894 34.531 103.328 1.00 32.51 183 THR A O 1
ATOM 1387 N N . LEU A 1 184 ? 22.429 35.614 102.113 1.00 32.29 184 LEU A N 1
ATOM 1388 C CA . LEU A 1 184 ? 21.478 36.124 101.121 1.00 31.45 184 LEU A CA 1
ATOM 1389 C C . LEU A 1 184 ? 21.901 35.651 99.738 1.00 32.57 184 LEU A C 1
ATOM 1390 O O . LEU A 1 184 ? 23.123 35.461 99.434 1.00 32.45 184 LEU A O 1
ATOM 1395 N N . ASN A 1 185 ? 20.901 35.507 98.889 1.00 31.49 185 ASN A N 1
ATOM 1396 C CA . ASN A 1 185 ? 21.167 35.413 97.466 1.00 31.93 185 ASN A CA 1
ATOM 1397 C C . ASN A 1 185 ? 20.614 36.641 96.720 1.00 32.34 185 ASN A C 1
ATOM 1398 O O . ASN A 1 185 ? 19.429 37.050 96.927 1.00 32.03 185 ASN A O 1
ATOM 1403 N N . GLU A 1 186 ? 21.447 37.159 95.799 1.00 32.50 186 GLU A N 1
ATOM 1404 C CA . GLU A 1 186 ? 21.101 38.357 94.989 1.00 33.26 186 GLU A CA 1
ATOM 1405 C C . GLU A 1 186 ? 20.225 39.403 95.717 1.00 33.82 186 GLU A C 1
ATOM 1406 O O . GLU A 1 186 ? 19.081 39.683 95.290 1.00 32.83 186 GLU A O 1
ATOM 1412 N N . PRO A 1 187 ? 20.782 40.016 96.796 1.00 33.69 187 PRO A N 1
ATOM 1413 C CA . PRO A 1 187 ? 20.039 41.141 97.443 1.00 34.10 187 PRO A CA 1
ATOM 1414 C C . PRO A 1 187 ? 19.820 42.322 96.448 1.00 35.14 187 PRO A C 1
ATOM 1415 O O . PRO A 1 187 ? 18.783 43.029 96.497 1.00 34.87 187 PRO A O 1
ATOM 1419 N N . TRP A 1 188 ? 20.766 42.495 95.510 1.00 35.66 188 TRP A N 1
ATOM 1420 C CA . TRP A 1 188 ? 20.591 43.485 94.434 1.00 35.61 188 TRP A CA 1
ATOM 1421 C C . TRP A 1 188 ? 19.225 43.266 93.757 1.00 34.49 188 TRP A C 1
ATOM 1422 O O . TRP A 1 188 ? 18.400 44.193 93.632 1.00 35.55 188 TRP A O 1
ATOM 1433 N N . THR A 1 189 ? 18.997 42.051 93.294 1.00 33.88 189 THR A N 1
ATOM 1434 C CA . THR A 1 189 ? 17.759 41.775 92.528 1.00 34.30 189 THR A CA 1
ATOM 1435 C C . THR A 1 189 ? 16.561 41.962 93.433 1.00 34.00 189 THR A C 1
ATOM 1436 O O . THR A 1 189 ? 15.538 42.521 93.018 1.00 34.62 189 THR A O 1
ATOM 1440 N N . PHE A 1 190 ? 16.682 41.494 94.682 1.00 33.72 190 PHE A N 1
ATOM 1441 C CA . PHE A 1 190 ? 15.555 41.619 95.634 1.00 33.76 190 PHE A CA 1
ATOM 1442 C C . PHE A 1 190 ? 15.221 43.090 95.850 1.00 34.35 190 PHE A C 1
ATOM 1443 O O . PHE A 1 190 ? 14.048 43.506 95.819 1.00 33.50 190 PHE A O 1
ATOM 1451 N N . SER A 1 191 ? 16.274 43.884 96.071 1.00 34.50 191 SER A N 1
ATOM 1452 C CA . SER A 1 191 ? 16.066 45.297 96.367 1.00 36.06 191 SER A CA 1
ATOM 1453 C C . SER A 1 191 ? 15.496 46.063 95.160 1.00 36.68 191 SER A C 1
ATOM 1454 O O . SER A 1 191 ? 14.473 46.743 95.286 1.00 37.46 191 SER A O 1
ATOM 1457 N N . VAL A 1 192 ? 16.105 45.881 93.995 1.00 36.45 192 VAL A N 1
ATOM 1458 C CA . VAL A 1 192 ? 15.781 46.694 92.796 1.00 37.24 192 VAL A CA 1
ATOM 1459 C C . VAL A 1 192 ? 14.419 46.292 92.175 1.00 37.43 192 VAL A C 1
ATOM 1460 O O . VAL A 1 192 ? 13.608 47.163 91.841 1.00 37.07 192 VAL A O 1
ATOM 1464 N N . HIS A 1 193 ? 14.150 44.998 92.062 1.00 35.71 193 HIS A N 1
ATOM 1465 C CA . HIS A 1 193 ? 12.872 44.579 91.460 1.00 36.21 193 HIS A CA 1
ATOM 1466 C C . HIS A 1 193 ? 11.724 44.565 92.446 1.00 35.68 193 HIS A C 1
ATOM 1467 O O . HIS A 1 193 ? 10.555 44.668 92.057 1.00 35.19 193 HIS A O 1
ATOM 1474 N N . GLY A 1 194 ? 12.058 44.521 93.725 1.00 34.97 194 GLY A N 1
ATOM 1475 C CA . GLY A 1 194 ? 11.026 44.652 94.744 1.00 35.74 194 GLY A CA 1
ATOM 1476 C C . GLY A 1 194 ? 10.574 46.063 95.041 1.00 37.36 194 GLY A C 1
ATOM 1477 O O . GLY A 1 194 ? 9.380 46.277 95.415 1.00 38.09 194 GLY A O 1
ATOM 1478 N N . TYR A 1 195 ? 11.512 47.021 94.903 1.00 37.23 195 TYR A N 1
ATOM 1479 C CA . TYR A 1 195 ? 11.357 48.396 95.428 1.00 38.13 195 TYR A CA 1
ATOM 1480 C C . TYR A 1 195 ? 11.710 49.523 94.443 1.00 39.09 195 TYR A C 1
ATOM 1481 O O . TYR A 1 195 ? 11.278 50.647 94.647 1.00 39.49 195 TYR A O 1
ATOM 1490 N N . ALA A 1 196 ? 12.448 49.215 93.377 1.00 37.76 196 ALA A N 1
ATOM 1491 C CA . ALA A 1 196 ? 12.634 50.186 92.303 1.00 39.77 196 ALA A CA 1
ATOM 1492 C C . ALA A 1 196 ? 11.634 49.955 91.130 1.00 40.18 196 ALA A C 1
ATOM 1493 O O . ALA A 1 196 ? 10.824 50.807 90.849 1.00 41.01 196 ALA A O 1
ATOM 1495 N N . THR A 1 197 ? 11.680 48.791 90.477 1.00 40.08 197 THR A N 1
ATOM 1496 C CA . THR A 1 197 ? 10.813 48.519 89.316 1.00 40.39 197 THR A CA 1
ATOM 1497 C C . THR A 1 197 ? 9.401 48.018 89.721 1.00 39.99 197 THR A C 1
ATOM 1498 O O . THR A 1 197 ? 8.484 48.064 88.921 1.00 40.36 197 THR A O 1
ATOM 1502 N N . GLY A 1 198 ? 9.251 47.532 90.961 1.00 39.22 198 GLY A N 1
ATOM 1503 C CA . GLY A 1 198 ? 8.007 46.946 91.426 1.00 39.26 198 GLY A CA 1
ATOM 1504 C C . GLY A 1 198 ? 7.597 45.672 90.678 1.00 38.66 198 GLY A C 1
ATOM 1505 O O . GLY A 1 198 ? 6.426 45.285 90.739 1.00 38.44 198 GLY A O 1
ATOM 1506 N N . LEU A 1 199 ? 8.542 45.031 89.976 1.00 37.15 199 LEU A N 1
ATOM 1507 C CA . LEU A 1 199 ? 8.181 43.881 89.158 1.00 37.67 199 LEU A CA 1
ATOM 1508 C C . LEU A 1 199 ? 8.154 42.594 89.972 1.00 36.27 199 LEU A C 1
ATOM 1509 O O . LEU A 1 199 ? 7.533 41.620 89.534 1.00 36.33 199 LEU A O 1
ATOM 1514 N N . TYR A 1 200 ? 8.863 42.576 91.108 1.00 35.11 200 TYR A N 1
ATOM 1515 C CA . TYR A 1 200 ? 8.956 41.378 91.953 1.00 35.11 200 TYR A CA 1
ATOM 1516 C C . TYR A 1 200 ? 8.300 41.714 93.294 1.00 35.45 200 TYR A C 1
ATOM 1517 O O . TYR A 1 200 ? 8.159 42.894 93.635 1.00 36.10 200 TYR A O 1
ATOM 1526 N N . ALA A 1 201 ? 7.933 40.683 94.069 1.00 35.15 201 ALA A N 1
ATOM 1527 C CA . ALA A 1 201 ? 7.394 40.884 95.433 1.00 34.91 201 ALA A CA 1
ATOM 1528 C C . ALA A 1 201 ? 8.422 41.709 96.235 1.00 34.87 201 ALA A C 1
ATOM 1529 O O . ALA A 1 201 ? 9.661 41.459 96.099 1.00 34.73 201 ALA A O 1
ATOM 1531 N N . PR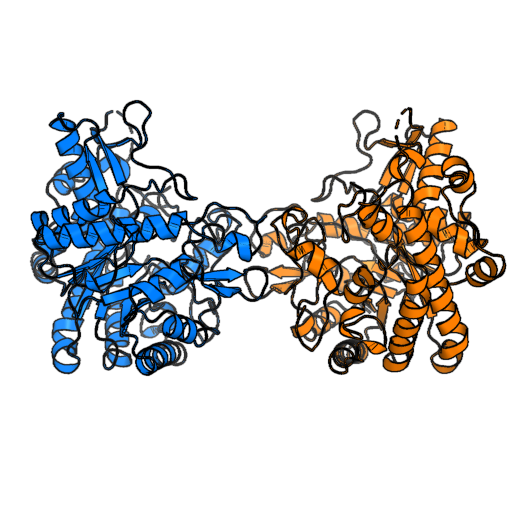O A 1 202 ? 7.949 42.708 97.019 1.00 34.88 202 PRO A N 1
ATOM 1532 C CA . PRO A 1 202 ? 6.524 42.965 97.302 1.00 35.09 202 PRO A CA 1
ATOM 1533 C C . PRO A 1 202 ? 5.823 43.903 96.319 1.00 36.35 202 PRO A C 1
ATOM 1534 O O . PRO A 1 202 ? 4.684 44.323 96.590 1.00 37.46 202 PRO A O 1
ATOM 1538 N N . GLY A 1 203 ? 6.461 44.223 95.205 1.00 34.45 203 GLY A N 1
ATOM 1539 C CA . GLY A 1 203 ? 5.768 44.917 94.142 1.00 36.32 203 GLY A CA 1
ATOM 1540 C C . GLY A 1 203 ? 5.604 46.420 94.380 1.00 38.33 203 GLY A C 1
ATOM 1541 O O . GLY A 1 203 ? 4.555 46.979 94.123 1.00 38.84 203 GLY A O 1
ATOM 1542 N N . ARG A 1 204 ? 6.657 47.065 94.872 1.00 38.06 204 ARG A N 1
ATOM 1543 C CA . ARG A 1 204 ? 6.598 48.491 95.189 1.00 40.22 204 ARG A CA 1
ATOM 1544 C C . ARG A 1 204 ? 7.506 49.330 94.281 1.00 41.00 204 ARG A C 1
ATOM 1545 O O . ARG A 1 204 ? 8.570 48.838 93.821 1.00 40.23 204 ARG A O 1
ATOM 1553 N N . GLY A 1 205 ? 7.137 50.599 94.129 1.00 43.09 205 GLY A N 1
ATOM 1554 C CA . GLY A 1 205 ? 7.965 51.574 93.429 1.00 45.06 205 GLY A CA 1
ATOM 1555 C C . GLY A 1 205 ? 7.655 51.886 91.964 1.00 47.43 205 GLY A C 1
ATOM 1556 O O . GLY A 1 205 ? 8.162 52.881 91.437 1.00 47.69 205 GLY A O 1
ATOM 1557 N N . ARG A 1 206 ? 6.839 51.067 91.278 1.00 48.02 206 ARG A N 1
ATOM 1558 C CA . ARG A 1 206 ? 6.544 51.311 89.816 1.00 49.19 206 ARG A CA 1
ATOM 1559 C C . ARG A 1 206 ? 5.847 52.633 89.531 1.00 50.04 206 ARG A C 1
ATOM 1560 O O . ARG A 1 206 ? 4.932 52.972 90.289 1.00 51.06 206 ARG A O 1
ATOM 1568 N N . THR A 1 232 ? 1.762 52.668 96.986 1.00 56.22 232 THR A N 1
ATOM 1569 C CA . THR A 1 232 ? 2.880 53.372 97.624 1.00 55.23 232 THR A CA 1
ATOM 1570 C C . THR A 1 232 ? 4.232 52.636 97.378 1.00 52.21 232 THR A C 1
ATOM 1571 O O . THR A 1 232 ? 4.317 51.541 96.734 1.00 50.82 232 THR A O 1
ATOM 1575 N N . GLY A 1 233 ? 5.304 53.293 97.805 1.00 50.26 233 GLY A N 1
ATOM 1576 C CA . GLY A 1 233 ? 6.618 52.939 97.327 1.00 46.93 233 GLY A CA 1
ATOM 1577 C C . GLY A 1 233 ? 7.251 54.243 96.899 1.00 46.69 233 GLY A C 1
ATOM 1578 O O . GLY A 1 233 ? 6.609 55.303 96.881 1.00 47.35 233 GLY A O 1
ATOM 1579 N N . ASN A 1 234 ? 8.526 54.165 96.582 1.00 44.75 234 ASN A N 1
ATOM 1580 C CA . ASN A 1 234 ? 9.307 55.304 96.180 1.00 44.38 234 ASN A CA 1
ATOM 1581 C C . ASN A 1 234 ? 10.630 54.718 95.715 1.00 43.29 234 ASN A C 1
ATOM 1582 O O . ASN A 1 234 ? 11.442 54.336 96.522 1.00 42.81 234 ASN A O 1
ATOM 1587 N N . PRO A 1 235 ? 10.830 54.601 94.394 1.00 43.52 235 PRO A N 1
ATOM 1588 C CA . PRO A 1 235 ? 12.045 53.972 93.856 1.00 42.47 235 PRO A CA 1
ATOM 1589 C C . PRO A 1 235 ? 13.333 54.784 94.097 1.00 43.84 235 PRO A C 1
ATOM 1590 O O . PRO A 1 235 ? 14.445 54.288 93.821 1.00 43.41 235 PRO A O 1
ATOM 1594 N N . GLY A 1 236 ? 13.187 56.017 94.602 1.00 45.00 236 GLY A N 1
ATOM 1595 C CA . GLY A 1 236 ? 14.325 56.878 94.930 1.00 45.91 236 GLY A CA 1
ATOM 1596 C C . GLY A 1 236 ? 14.856 56.714 96.347 1.00 46.22 236 GLY A C 1
ATOM 1597 O O . GLY A 1 236 ? 15.993 57.118 96.611 1.00 46.53 236 GLY A O 1
ATOM 1598 N N . THR A 1 237 ? 14.058 56.120 97.248 1.00 44.55 237 THR A N 1
ATOM 1599 C CA . THR A 1 237 ? 14.460 55.986 98.661 1.00 44.97 237 THR A CA 1
ATOM 1600 C C . THR A 1 237 ? 14.441 54.530 99.164 1.00 43.70 237 THR A C 1
ATOM 1601 O O . THR A 1 237 ? 15.397 54.083 99.809 1.00 43.98 237 THR A O 1
ATOM 1605 N N . GLU A 1 238 ? 13.381 53.790 98.856 1.00 41.95 238 GLU A N 1
ATOM 1606 C CA . GLU A 1 238 ? 13.169 52.453 99.436 1.00 41.00 238 GLU A CA 1
ATOM 1607 C C . GLU A 1 238 ? 14.242 51.413 99.011 1.00 40.41 238 GLU A C 1
ATOM 1608 O O . GLU A 1 238 ? 14.666 50.632 99.817 1.00 39.50 238 GLU A O 1
ATOM 1614 N N . PRO A 1 239 ? 14.692 51.416 97.736 1.00 40.99 239 PRO A N 1
ATOM 1615 C CA . PRO A 1 239 ? 15.787 50.482 97.417 1.00 39.18 239 PRO A CA 1
ATOM 1616 C C . PRO A 1 239 ? 17.039 50.634 98.277 1.00 38.99 239 PRO A C 1
ATOM 1617 O O . PRO A 1 239 ? 17.695 49.643 98.616 1.00 38.69 239 PRO A O 1
ATOM 1621 N N . TYR A 1 240 ? 17.366 51.860 98.633 1.00 40.31 240 TYR A N 1
ATOM 1622 C CA . TYR A 1 240 ? 18.517 52.126 99.481 1.00 41.08 240 TYR A CA 1
ATOM 1623 C C . TYR A 1 240 ? 18.322 51.693 100.933 1.00 41.04 240 TYR A C 1
ATOM 1624 O O . TYR A 1 240 ? 19.277 51.156 101.547 1.00 42.05 240 TYR A O 1
ATOM 1633 N N . TRP A 1 241 ? 17.118 51.902 101.482 1.00 40.39 241 TRP A N 1
ATOM 1634 C CA . TRP A 1 241 ? 16.832 51.389 102.819 1.00 41.38 241 TRP A CA 1
ATOM 1635 C C . TRP A 1 241 ? 16.863 49.875 102.855 1.00 40.05 241 TRP A C 1
ATOM 1636 O O . TRP A 1 241 ? 17.508 49.272 103.755 1.00 38.96 241 TRP A O 1
ATOM 1647 N N . VAL A 1 242 ? 16.202 49.266 101.870 1.00 38.60 242 VAL A N 1
ATOM 1648 C CA . VAL A 1 242 ? 16.131 47.834 101.825 1.00 37.35 242 VAL A CA 1
ATOM 1649 C C . VAL A 1 242 ? 17.539 47.222 101.692 1.00 36.65 242 VAL A C 1
ATOM 1650 O O . VAL A 1 242 ? 17.881 46.250 102.387 1.00 35.57 242 VAL A O 1
ATOM 1654 N N . THR A 1 243 ? 18.339 47.749 100.780 1.00 36.99 243 THR A N 1
ATOM 1655 C CA . THR A 1 243 ? 19.705 47.233 100.641 1.00 38.09 243 THR A CA 1
ATOM 1656 C C . THR A 1 243 ? 20.507 47.448 101.940 1.00 38.28 243 THR A C 1
ATOM 1657 O O . THR A 1 243 ? 21.316 46.612 102.327 1.00 38.01 243 THR A O 1
ATOM 1661 N N . HIS A 1 244 ? 20.318 48.599 102.566 1.00 39.00 244 HIS A N 1
ATOM 1662 C CA . HIS A 1 244 ? 20.990 48.902 103.838 1.00 39.54 244 HIS A CA 1
ATOM 1663 C C . HIS A 1 244 ? 20.618 47.846 104.915 1.00 38.90 244 HIS A C 1
ATOM 1664 O O . HIS A 1 244 ? 21.486 47.343 105.629 1.00 39.07 244 HIS A O 1
ATOM 1671 N N . HIS A 1 245 ? 19.348 47.492 104.999 1.00 36.95 245 HIS A N 1
ATOM 1672 C CA . HIS A 1 245 ? 18.909 46.467 105.953 1.00 37.38 245 HIS A CA 1
ATOM 1673 C C . HIS A 1 245 ? 19.363 45.040 105.571 1.00 36.90 245 HIS A C 1
ATOM 1674 O O . HIS A 1 245 ? 19.709 44.249 106.452 1.00 36.49 245 HIS A O 1
ATOM 1681 N N . LEU A 1 246 ? 19.368 44.722 104.274 1.00 36.08 246 LEU A N 1
ATOM 1682 C CA . LEU A 1 246 ? 19.977 43.489 103.781 1.00 35.36 246 LEU A CA 1
ATOM 1683 C C . LEU A 1 246 ? 21.410 43.344 104.215 1.00 35.49 246 LEU A C 1
ATOM 1684 O O . LEU A 1 246 ? 21.795 42.302 104.745 1.00 34.98 246 LEU A O 1
ATOM 1689 N N . LEU A 1 247 ? 22.189 44.399 104.046 1.00 36.30 247 LEU A N 1
ATOM 1690 C CA . LEU A 1 247 ? 23.571 44.373 104.434 1.00 36.84 247 LEU A CA 1
ATOM 1691 C C . LEU A 1 247 ? 23.731 44.175 105.952 1.00 37.59 247 LEU A C 1
ATOM 1692 O O . LEU A 1 247 ? 24.605 43.412 106.401 1.00 37.19 247 LEU A O 1
ATOM 1697 N N . LEU A 1 248 ? 22.922 44.896 106.738 1.00 37.15 248 LEU A N 1
ATOM 1698 C CA . LEU A 1 248 ? 23.014 44.806 108.211 1.00 38.12 248 LEU A CA 1
ATOM 1699 C C . LEU A 1 248 ? 22.596 43.374 108.651 1.00 36.48 248 LEU A C 1
ATOM 1700 O O . LEU A 1 248 ? 23.251 42.763 109.503 1.00 36.55 248 LEU A O 1
ATOM 1705 N N . ALA A 1 249 ? 21.590 42.819 107.978 1.00 35.94 249 ALA A N 1
ATOM 1706 C CA . ALA A 1 249 ? 21.126 41.451 108.294 1.00 34.85 249 ALA A CA 1
ATOM 1707 C C . ALA A 1 249 ? 22.241 40.461 107.995 1.00 34.49 249 ALA A C 1
ATOM 1708 O O . ALA A 1 249 ? 22.594 39.626 108.861 1.00 34.25 249 ALA A O 1
ATOM 1710 N N . HIS A 1 250 ? 22.847 40.597 106.814 1.00 34.32 250 HIS A N 1
ATOM 1711 C CA . HIS A 1 250 ? 23.937 39.730 106.434 1.00 34.86 250 HIS A CA 1
ATOM 1712 C C . HIS A 1 250 ? 25.034 39.804 107.504 1.00 36.19 250 HIS A C 1
ATOM 1713 O O . HIS A 1 250 ? 25.465 38.763 108.009 1.00 36.47 250 HIS A O 1
ATOM 1720 N N . ALA A 1 251 ? 25.455 41.028 107.873 1.00 36.92 251 ALA A N 1
ATOM 1721 C CA . ALA A 1 251 ? 26.643 41.238 108.720 1.00 36.82 251 ALA A CA 1
ATOM 1722 C C . ALA A 1 251 ? 26.388 40.684 110.120 1.00 36.15 251 ALA A C 1
ATOM 1723 O O . ALA A 1 251 ? 27.258 40.060 110.767 1.00 34.27 251 ALA A O 1
ATOM 1725 N N . ALA A 1 252 ? 25.164 40.955 110.581 1.00 36.67 252 ALA A N 1
ATOM 1726 C CA . ALA A 1 252 ? 24.738 40.467 111.885 1.00 37.10 252 ALA A CA 1
ATOM 1727 C C . ALA A 1 252 ? 24.709 38.912 111.916 1.00 37.14 252 ALA A C 1
ATOM 1728 O O . ALA A 1 252 ? 25.211 38.314 112.867 1.00 38.76 252 ALA A O 1
ATOM 1730 N N . ALA A 1 253 ? 24.184 38.268 110.883 1.00 35.98 253 ALA A N 1
ATOM 1731 C CA . ALA A 1 253 ? 24.112 36.777 110.813 1.00 34.88 253 ALA A CA 1
ATOM 1732 C C . ALA A 1 253 ? 25.518 36.159 110.684 1.00 35.97 253 ALA A C 1
ATOM 1733 O O . ALA A 1 253 ? 25.775 35.065 111.248 1.00 34.85 253 ALA A O 1
ATOM 1735 N N . VAL A 1 254 ? 26.430 36.841 109.959 1.00 35.58 254 VAL A N 1
ATOM 1736 C CA . VAL A 1 254 ? 27.811 36.353 109.843 1.00 35.61 254 VAL A CA 1
ATOM 1737 C C . VAL A 1 254 ? 28.538 36.468 111.180 1.00 36.90 254 VAL A C 1
ATOM 1738 O O . VAL A 1 254 ? 29.270 35.566 111.563 1.00 37.81 254 VAL A O 1
ATOM 1742 N N . GLU A 1 255 ? 28.371 37.590 111.882 1.00 37.54 255 GLU A N 1
ATOM 1743 C CA . GLU A 1 255 ? 28.929 37.732 113.231 1.00 38.14 255 GLU A CA 1
ATOM 1744 C C . GLU A 1 255 ? 28.355 36.664 114.220 1.00 37.16 255 GLU A C 1
ATOM 1745 O O . GLU A 1 255 ? 29.079 36.073 115.022 1.00 36.40 255 GLU A O 1
ATOM 1751 N N . LEU A 1 256 ? 27.050 36.423 114.141 1.00 35.50 256 LEU A N 1
ATOM 1752 C CA . LEU A 1 256 ? 26.459 35.361 114.931 1.00 35.66 256 LEU A CA 1
ATOM 1753 C C . LEU A 1 256 ? 27.115 33.988 114.585 1.00 35.11 256 LEU A C 1
ATOM 1754 O O . LEU A 1 256 ? 27.522 33.206 115.478 1.00 35.05 256 LEU A O 1
ATOM 1759 N N . TYR A 1 257 ? 27.237 33.682 113.304 1.00 34.55 257 TYR A N 1
ATOM 1760 C CA . TYR A 1 257 ? 27.854 32.400 112.950 1.00 34.19 257 TYR A CA 1
ATOM 1761 C C . TYR A 1 257 ? 29.300 32.316 113.476 1.00 35.20 257 TYR A C 1
ATOM 1762 O O . TYR A 1 257 ? 29.732 31.292 114.100 1.00 34.13 257 TYR A O 1
ATOM 1771 N N . LYS A 1 258 ? 30.067 33.362 113.203 1.00 35.88 258 LYS A N 1
ATOM 1772 C CA . LYS A 1 258 ? 31.489 33.335 113.564 1.00 37.06 258 LYS A CA 1
ATOM 1773 C C . LYS A 1 258 ? 31.736 33.302 115.065 1.00 37.85 258 LYS A C 1
ATOM 1774 O O . LYS A 1 258 ? 32.622 32.628 115.513 1.00 37.31 258 LYS A O 1
ATOM 1780 N N . ASN A 1 259 ? 30.990 34.098 115.825 1.00 38.18 259 ASN A N 1
ATOM 1781 C CA . ASN A 1 259 ? 31.135 34.099 117.289 1.00 40.03 259 ASN A CA 1
ATOM 1782 C C . ASN A 1 259 ? 30.456 32.924 117.987 1.00 39.58 259 ASN A C 1
ATOM 1783 O O . ASN A 1 259 ? 30.966 32.517 119.042 1.00 40.41 259 ASN A O 1
ATOM 1788 N N . LYS A 1 260 ? 29.328 32.411 117.451 1.00 37.62 260 LYS A N 1
ATOM 1789 C CA . LYS A 1 260 ? 28.528 31.426 118.241 1.00 38.03 260 LYS A CA 1
ATOM 1790 C C . LYS A 1 260 ? 28.457 29.981 117.718 1.00 37.67 260 LYS A C 1
ATOM 1791 O O . LYS A 1 260 ? 27.946 29.112 118.431 1.00 37.61 260 LYS A O 1
ATOM 1797 N N . PHE A 1 261 ? 28.966 29.724 116.505 1.00 36.13 261 PHE A N 1
ATOM 1798 C CA . PHE A 1 261 ? 28.809 28.424 115.832 1.00 35.45 261 PHE A CA 1
ATOM 1799 C C . PHE A 1 261 ? 30.051 27.899 115.150 1.00 36.30 261 PHE A C 1
ATOM 1800 O O . PHE A 1 261 ? 30.238 26.676 115.111 1.00 36.70 261 PHE A O 1
ATOM 1808 N N . GLN A 1 262 ? 30.901 28.797 114.638 1.00 36.14 262 GLN A N 1
ATOM 1809 C CA . GLN A 1 262 ? 31.963 28.381 113.736 1.00 36.48 262 GLN A CA 1
ATOM 1810 C C . GLN A 1 262 ? 33.040 27.531 114.398 1.00 36.61 262 GLN A C 1
ATOM 1811 O O . GLN A 1 262 ? 33.569 26.616 113.782 1.00 36.89 262 GLN A O 1
ATOM 1817 N N . ARG A 1 263 ? 33.369 27.836 115.638 1.00 37.43 263 ARG A N 1
ATOM 1818 C CA . ARG A 1 263 ? 34.342 27.044 116.368 1.00 39.17 263 ARG A CA 1
ATOM 1819 C C . ARG A 1 263 ? 33.854 25.588 116.581 1.00 39.50 263 ARG A C 1
ATOM 1820 O O . ARG A 1 263 ? 34.620 24.641 116.346 1.00 39.62 263 ARG A O 1
ATOM 1828 N N . GLY A 1 264 ? 32.596 25.415 117.003 1.00 38.41 264 GLY A N 1
ATOM 1829 C CA . GLY A 1 264 ? 32.036 24.062 117.190 1.00 38.40 264 GLY A CA 1
ATOM 1830 C C . GLY A 1 264 ? 31.702 23.312 115.885 1.00 37.48 264 GLY A C 1
ATOM 1831 O O . GLY A 1 264 ? 31.857 22.091 115.795 1.00 38.62 264 GLY A O 1
ATOM 1832 N N . GLN A 1 265 ? 31.237 24.021 114.865 1.00 36.22 265 GLN A N 1
ATOM 1833 C CA . GLN A 1 265 ? 30.693 23.360 113.649 1.00 34.81 265 GLN A CA 1
ATOM 1834 C C . GLN A 1 265 ? 31.697 23.379 112.494 1.00 34.66 265 GLN A C 1
ATOM 1835 O O . GLN A 1 265 ? 31.623 22.535 111.611 1.00 33.29 265 GLN A O 1
ATOM 1841 N N . GLU A 1 266 ? 32.644 24.335 112.534 1.00 36.53 266 GLU A N 1
ATOM 1842 C CA . GLU A 1 266 ? 33.779 24.379 111.538 1.00 36.61 266 GLU A CA 1
ATOM 1843 C C . GLU A 1 266 ? 33.283 24.482 110.118 1.00 36.53 266 GLU A C 1
ATOM 1844 O O . GLU A 1 266 ? 33.841 23.841 109.256 1.00 36.65 266 GLU A O 1
ATOM 1850 N N . GLY A 1 267 ? 32.175 25.204 109.899 1.00 35.97 267 GLY A N 1
ATOM 1851 C CA . GLY A 1 267 ? 31.749 25.540 108.551 1.00 34.97 267 GLY A CA 1
ATOM 1852 C C . GLY A 1 267 ? 32.247 26.921 108.124 1.00 36.45 267 GLY A C 1
ATOM 1853 O O . GLY A 1 267 ? 33.114 27.566 108.789 1.00 36.92 267 GLY A O 1
ATOM 1854 N N . GLN A 1 268 ? 31.713 27.362 106.993 1.00 36.03 268 GLN A N 1
ATOM 1855 C CA . GLN A 1 268 ? 32.088 28.640 106.357 1.00 36.11 268 GLN A CA 1
ATOM 1856 C C . GLN A 1 268 ? 30.806 29.341 105.967 1.00 35.23 268 GLN A C 1
ATOM 1857 O O . GLN A 1 268 ? 29.816 28.697 105.635 1.00 33.58 268 GLN A O 1
ATOM 1863 N N . ILE A 1 269 ? 30.849 30.668 105.990 1.00 35.31 269 ILE A N 1
ATOM 1864 C CA . ILE A 1 269 ? 29.677 31.446 105.639 1.00 34.07 269 ILE A CA 1
ATOM 1865 C C . ILE A 1 269 ? 30.025 32.561 104.684 1.00 34.04 269 ILE A C 1
ATOM 1866 O O . ILE A 1 269 ? 31.066 33.222 104.842 1.00 35.51 269 ILE A O 1
ATOM 1871 N N . GLY A 1 270 ? 29.168 32.743 103.690 1.00 32.84 270 GLY A N 1
ATOM 1872 C CA . GLY A 1 270 ? 29.325 33.805 102.701 1.00 32.94 270 GLY A CA 1
ATOM 1873 C C . GLY A 1 270 ? 28.005 34.389 102.234 1.00 33.82 270 GLY A C 1
ATOM 1874 O O . GLY A 1 270 ? 26.971 34.365 102.945 1.00 32.77 270 GLY A O 1
ATOM 1875 N N . ILE A 1 271 ? 28.018 34.867 100.998 1.00 34.24 271 ILE A N 1
ATOM 1876 C CA . ILE A 1 271 ? 26.850 35.519 100.439 1.00 33.95 271 ILE A CA 1
ATOM 1877 C C . ILE A 1 271 ? 26.984 35.421 98.909 1.00 34.61 271 ILE A C 1
ATOM 1878 O O . ILE A 1 271 ? 28.126 35.355 98.382 1.00 34.71 271 ILE A O 1
ATOM 1883 N N . SER A 1 272 ? 25.849 35.416 98.208 1.00 32.75 272 SER A N 1
ATOM 1884 C CA . SER A 1 272 ? 25.856 35.391 96.755 1.00 33.84 272 SER A CA 1
ATOM 1885 C C . SER A 1 272 ? 25.328 36.684 96.166 1.00 33.77 272 SER A C 1
ATOM 1886 O O . SER A 1 272 ? 24.205 37.093 96.495 1.00 33.31 272 SER A O 1
ATOM 1889 N N . HIS A 1 273 ? 26.078 37.249 95.210 1.00 32.79 273 HIS A N 1
ATOM 1890 C CA . HIS A 1 273 ? 25.687 38.520 94.568 1.00 34.44 273 HIS A CA 1
ATOM 1891 C C . HIS A 1 273 ? 25.348 38.413 93.099 1.00 34.22 273 HIS A C 1
ATOM 1892 O O . HIS A 1 273 ? 25.959 37.611 92.371 1.00 34.43 273 HIS A O 1
ATOM 1899 N N . ALA A 1 274 ? 24.335 39.188 92.692 1.00 34.22 274 ALA A N 1
ATOM 1900 C CA . ALA A 1 274 ? 23.970 39.346 91.263 1.00 34.29 274 ALA A CA 1
ATOM 1901 C C . ALA A 1 274 ? 25.103 40.124 90.528 1.00 35.97 274 ALA A C 1
ATOM 1902 O O . ALA A 1 274 ? 25.646 41.130 91.064 1.00 36.71 274 ALA A O 1
ATOM 1904 N N . THR A 1 275 ? 25.493 39.639 89.348 1.00 35.34 275 THR A N 1
ATOM 1905 C CA . THR A 1 275 ? 26.453 40.383 88.565 1.00 36.48 275 THR A CA 1
ATOM 1906 C C . THR A 1 275 ? 25.993 40.334 87.127 1.00 36.45 275 THR A C 1
ATOM 1907 O O . THR A 1 275 ? 25.212 39.471 86.732 1.00 35.59 275 THR A O 1
ATOM 1911 N N . GLN A 1 276 ? 26.524 41.268 86.357 1.00 36.74 276 GLN A N 1
ATOM 1912 C CA . GLN A 1 276 ? 26.343 41.369 84.917 1.00 37.39 276 GLN A CA 1
ATOM 1913 C C . GLN A 1 276 ? 27.583 42.121 84.466 1.00 38.63 276 GLN A C 1
ATOM 1914 O O . GLN A 1 276 ? 27.930 43.113 85.102 1.00 39.14 276 GLN A O 1
ATOM 1920 N N . TRP A 1 277 ? 28.277 41.649 83.430 1.00 38.63 277 TRP A N 1
ATOM 1921 C CA . TRP A 1 277 ? 29.495 42.338 83.003 1.00 38.95 277 TRP A CA 1
ATOM 1922 C C . TRP A 1 277 ? 29.125 43.646 82.321 1.00 39.85 277 TRP A C 1
ATOM 1923 O O . TRP A 1 277 ? 28.143 43.703 81.569 1.00 39.47 277 TRP A O 1
ATOM 1934 N N . MET A 1 278 ? 29.873 44.702 82.636 1.00 39.86 278 MET A N 1
ATOM 1935 C CA . MET A 1 278 ? 29.605 46.019 82.112 1.00 40.51 278 MET A CA 1
ATOM 1936 C C . MET A 1 278 ? 30.823 46.439 81.281 1.00 42.86 278 MET A C 1
ATOM 1937 O O . MET A 1 278 ? 31.903 46.678 81.837 1.00 43.57 278 MET A O 1
ATOM 1942 N N . GLU A 1 279 ? 30.651 46.535 79.960 1.00 43.15 279 GLU A N 1
ATOM 1943 C CA . GLU A 1 279 ? 31.750 46.909 79.040 1.00 44.37 279 GLU A CA 1
ATOM 1944 C C . GLU A 1 279 ? 31.559 48.345 78.540 1.00 45.51 279 GLU A C 1
ATOM 1945 O O . GLU A 1 279 ? 30.417 48.777 78.273 1.00 45.31 279 GLU A O 1
ATOM 1951 N N . PRO A 1 280 ? 32.664 49.113 78.418 1.00 47.09 280 PRO A N 1
ATOM 1952 C CA . PRO A 1 280 ? 32.470 50.447 77.833 1.00 47.96 280 PRO A CA 1
ATOM 1953 C C . PRO A 1 280 ? 31.970 50.359 76.373 1.00 47.91 280 PRO A C 1
ATOM 1954 O O . PRO A 1 280 ? 32.546 49.612 75.577 1.00 46.57 280 PRO A O 1
ATOM 1958 N N . TRP A 1 281 ? 30.913 51.105 76.034 1.00 47.95 281 TRP A N 1
ATOM 1959 C CA . TRP A 1 281 ? 30.375 51.105 74.678 1.00 49.11 281 TRP A CA 1
ATOM 1960 C C . TRP A 1 281 ? 31.478 51.349 73.625 1.00 51.28 281 TRP A C 1
ATOM 1961 O O . TRP A 1 281 ? 31.622 50.561 72.679 1.00 51.12 281 TRP A O 1
ATOM 1972 N N . ASP A 1 282 ? 32.274 52.403 73.844 1.00 52.01 282 ASP A N 1
ATOM 1973 C CA . ASP A 1 282 ? 33.421 52.729 73.035 1.00 54.29 282 ASP A CA 1
ATOM 1974 C C . ASP A 1 282 ? 34.631 52.529 73.965 1.00 55.69 282 ASP A C 1
ATOM 1975 O O . ASP A 1 282 ? 34.865 53.314 74.881 1.00 56.46 282 ASP A O 1
ATOM 1980 N N . GLU A 1 283 ? 35.381 51.458 73.741 1.00 56.28 283 GLU A N 1
ATOM 1981 C CA . GLU A 1 283 ? 36.632 51.170 74.468 1.00 57.98 283 GLU A CA 1
ATOM 1982 C C . GLU A 1 283 ? 37.639 52.313 74.657 1.00 60.11 283 GLU A C 1
ATOM 1983 O O . GLU A 1 283 ? 38.390 52.330 75.625 1.00 61.37 283 GLU A O 1
ATOM 1989 N N . ASN A 1 284 ? 37.675 53.235 73.711 1.00 60.10 284 ASN A N 1
ATOM 1990 C CA . ASN A 1 284 ? 38.573 54.383 73.777 1.00 62.32 284 ASN A CA 1
ATOM 1991 C C . ASN A 1 284 ? 38.002 55.629 74.461 1.00 62.19 284 ASN A C 1
ATOM 1992 O O . ASN A 1 284 ? 38.706 56.601 74.558 1.00 63.38 284 ASN A O 1
ATOM 1997 N N . SER A 1 285 ? 36.745 55.587 74.916 1.00 60.90 285 SER A N 1
ATOM 1998 C CA . SER A 1 285 ? 36.077 56.757 75.536 1.00 61.15 285 SER A CA 1
ATOM 1999 C C . SER A 1 285 ? 36.257 56.722 77.057 1.00 59.63 285 SER A C 1
ATOM 2000 O O . SER A 1 285 ? 35.628 55.901 77.703 1.00 58.79 285 SER A O 1
ATOM 2003 N N . ALA A 1 286 ? 37.110 57.597 77.604 1.00 60.05 286 ALA A N 1
ATOM 2004 C CA . ALA A 1 286 ? 37.340 57.771 79.057 1.00 59.48 286 ALA A CA 1
ATOM 2005 C C . ALA A 1 286 ? 36.008 57.840 79.822 1.00 58.11 286 ALA A C 1
ATOM 2006 O O . ALA A 1 286 ? 35.828 57.197 80.855 1.00 57.95 286 ALA A O 1
ATOM 2008 N N . SER A 1 287 ? 35.064 58.580 79.258 1.00 58.22 287 SER A N 1
ATOM 2009 C CA . SER A 1 287 ? 33.694 58.676 79.725 1.00 57.43 287 SER A CA 1
ATOM 2010 C C . SER A 1 287 ? 32.891 57.339 79.774 1.00 55.71 287 SER A C 1
ATOM 2011 O O . SER A 1 287 ? 32.149 57.060 80.748 1.00 54.76 287 SER A O 1
ATOM 2014 N N . ASP A 1 288 ? 33.020 56.503 78.737 1.00 54.87 288 ASP A N 1
ATOM 2015 C CA . ASP A 1 288 ? 32.338 55.211 78.725 1.00 53.79 288 ASP A CA 1
ATOM 2016 C C . ASP A 1 288 ? 32.994 54.255 79.741 1.00 53.21 288 ASP A C 1
ATOM 2017 O O . ASP A 1 288 ? 32.323 53.445 80.374 1.00 51.00 288 ASP A O 1
ATOM 2022 N N . VAL A 1 289 ? 34.316 54.361 79.880 1.00 54.44 289 VAL A N 1
ATOM 2023 C CA . VAL A 1 289 ? 35.056 53.563 80.850 1.00 53.55 289 VAL A CA 1
ATOM 2024 C C . VAL A 1 289 ? 34.583 53.929 82.286 1.00 53.45 289 VAL A C 1
ATOM 2025 O O . VAL A 1 289 ? 34.295 53.059 83.110 1.00 50.89 289 VAL A O 1
ATOM 2029 N N . GLU A 1 290 ? 34.457 55.216 82.549 1.00 53.76 290 GLU A N 1
ATOM 2030 C CA . GLU A 1 290 ? 33.938 55.653 83.822 1.00 53.63 290 GLU A CA 1
ATOM 2031 C C . GLU A 1 290 ? 32.480 55.177 84.045 1.00 51.79 290 GLU A C 1
ATOM 2032 O O . GLU A 1 290 ? 32.135 54.664 85.140 1.00 51.39 290 GLU A O 1
ATOM 2038 N N . ALA A 1 291 ? 31.643 55.320 83.009 1.00 50.84 291 ALA A N 1
ATOM 2039 C CA . ALA A 1 291 ? 30.230 54.881 83.066 1.00 49.31 291 ALA A CA 1
ATOM 2040 C C . ALA A 1 291 ? 30.082 53.410 83.356 1.00 48.49 291 ALA A C 1
ATOM 2041 O O . ALA A 1 291 ? 29.169 53.003 84.101 1.00 48.23 291 ALA A O 1
ATOM 2043 N N . ALA A 1 292 ? 30.938 52.582 82.762 1.00 47.92 292 ALA A N 1
ATOM 2044 C CA . ALA A 1 292 ? 30.856 51.121 83.006 1.00 46.18 292 ALA A CA 1
ATOM 2045 C C . ALA A 1 292 ? 31.306 50.742 84.436 1.00 46.30 292 ALA A C 1
ATOM 2046 O O . ALA A 1 292 ? 30.655 49.887 85.089 1.00 45.13 292 ALA A O 1
ATOM 2048 N N . ALA A 1 293 ? 32.396 51.379 84.908 1.00 46.86 293 ALA A N 1
ATOM 2049 C CA . ALA A 1 293 ? 32.823 51.285 86.313 1.00 47.16 293 ALA A CA 1
ATOM 2050 C C . ALA A 1 293 ? 31.722 51.694 87.283 1.00 46.53 293 ALA A C 1
ATOM 2051 O O . ALA A 1 293 ? 31.535 51.042 88.310 1.00 47.13 293 ALA A O 1
ATOM 2053 N N . ARG A 1 294 ? 31.007 52.768 86.968 1.00 47.42 294 ARG A N 1
ATOM 2054 C CA . ARG A 1 294 ? 29.895 53.237 87.788 1.00 47.29 294 ARG A CA 1
ATOM 2055 C C . ARG A 1 294 ? 28.708 52.266 87.793 1.00 46.20 294 ARG A C 1
ATOM 2056 O O . ARG A 1 294 ? 28.076 52.040 88.818 1.00 45.52 294 ARG A O 1
ATOM 2064 N N . ALA A 1 295 ? 28.419 51.661 86.658 1.00 45.89 295 ALA A N 1
ATOM 2065 C CA . ALA A 1 295 ? 27.366 50.648 86.621 1.00 44.19 295 ALA A CA 1
ATOM 2066 C C . ALA A 1 295 ? 27.755 49.411 87.457 1.00 42.66 295 ALA A C 1
ATOM 2067 O O . ALA A 1 295 ? 26.904 48.799 88.098 1.00 41.05 295 ALA A O 1
ATOM 2069 N N . LEU A 1 296 ? 29.041 49.058 87.451 1.00 43.08 296 LEU A N 1
ATOM 2070 C CA . LEU A 1 296 ? 29.553 48.003 88.365 1.00 42.30 296 LEU A CA 1
ATOM 2071 C C . LEU A 1 296 ? 29.426 48.427 89.849 1.00 42.26 296 LEU A C 1
ATOM 2072 O O . LEU A 1 296 ? 28.981 47.613 90.648 1.00 41.10 296 LEU A O 1
ATOM 2077 N N . ASP A 1 297 ? 29.756 49.697 90.175 1.00 42.96 297 ASP A N 1
ATOM 2078 C CA . ASP A 1 297 ? 29.515 50.265 91.516 1.00 43.29 297 ASP A CA 1
ATOM 2079 C C . ASP A 1 297 ? 28.062 50.158 91.966 1.00 42.66 297 ASP A C 1
ATOM 2080 O O . ASP A 1 297 ? 27.807 49.732 93.057 1.00 42.66 297 ASP A O 1
ATOM 2085 N N . PHE A 1 298 ? 27.112 50.561 91.125 1.00 42.90 298 PHE A N 1
ATOM 2086 C CA . PHE A 1 298 ? 25.704 50.549 91.489 1.00 41.88 298 PHE A CA 1
ATOM 2087 C C . PHE A 1 298 ? 25.088 49.172 91.585 1.00 40.23 298 PHE A C 1
ATOM 2088 O O . PHE A 1 298 ? 24.136 48.993 92.315 1.00 39.66 298 PHE A O 1
ATOM 2096 N N . MET A 1 299 ? 25.659 48.196 90.897 1.00 39.87 299 MET A N 1
ATOM 2097 C CA . MET A 1 299 ? 25.086 46.873 90.952 1.00 39.42 299 MET A CA 1
ATOM 2098 C C . MET A 1 299 ? 25.834 45.982 91.946 1.00 39.53 299 MET A C 1
ATOM 2099 O O . MET A 1 299 ? 25.223 45.432 92.873 1.00 39.70 299 MET A O 1
ATOM 2104 N N . LEU A 1 300 ? 27.137 45.825 91.746 1.00 39.54 300 LEU A N 1
ATOM 2105 C CA . LEU A 1 300 ? 27.943 44.957 92.596 1.00 38.86 300 LEU A CA 1
ATOM 2106 C C . LEU A 1 300 ? 28.558 45.709 93.783 1.00 40.11 300 LEU A C 1
ATOM 2107 O O . LEU A 1 300 ? 28.556 45.204 94.939 1.00 39.20 300 LEU A O 1
ATOM 2112 N N . GLY A 1 301 ? 29.088 46.897 93.516 1.00 40.88 301 GLY A N 1
ATOM 2113 C CA . GLY A 1 301 ? 29.821 47.655 94.554 1.00 41.02 301 GLY A CA 1
ATOM 2114 C C . GLY A 1 301 ? 28.931 48.030 95.729 1.00 40.35 301 GLY A C 1
ATOM 2115 O O . GLY A 1 301 ? 29.415 48.159 96.848 1.00 39.91 301 GLY A O 1
ATOM 2116 N N . TRP A 1 302 ? 27.640 48.225 95.434 1.00 40.02 302 TRP A N 1
ATOM 2117 C CA . TRP A 1 302 ? 26.629 48.580 96.371 1.00 39.43 302 TRP A CA 1
ATOM 2118 C C . TRP A 1 302 ? 26.632 47.623 97.566 1.00 39.72 302 TRP A C 1
ATOM 2119 O O . TRP A 1 302 ? 26.354 48.058 98.686 1.00 40.31 302 TRP A O 1
ATOM 2130 N N . PHE A 1 303 ? 26.912 46.341 97.311 1.00 38.56 303 PHE A N 1
ATOM 2131 C CA . PHE A 1 303 ? 27.003 45.300 98.318 1.00 38.44 303 PHE A CA 1
ATOM 2132 C C . PHE A 1 303 ? 28.463 44.949 98.631 1.00 39.91 303 PHE A C 1
ATOM 2133 O O . PHE A 1 303 ? 28.781 44.629 99.805 1.00 40.34 303 PHE A O 1
ATOM 2141 N N . MET A 1 304 ? 29.342 44.988 97.615 1.00 38.99 304 MET A N 1
ATOM 2142 C CA . MET A 1 304 ? 30.742 44.603 97.808 1.00 38.90 304 MET A CA 1
ATOM 2143 C C . MET A 1 304 ? 31.613 45.613 98.588 1.00 39.67 304 MET A C 1
ATOM 2144 O O . MET A 1 304 ? 32.413 45.193 99.412 1.00 39.27 304 MET A O 1
ATOM 2149 N N . GLU A 1 305 ? 31.479 46.915 98.313 1.00 39.52 305 GLU A N 1
ATOM 2150 C CA . GLU A 1 305 ? 32.267 47.881 99.076 1.00 41.59 305 GLU A CA 1
ATOM 2151 C C . GLU A 1 305 ? 31.940 47.821 100.586 1.00 41.21 305 GLU A C 1
ATOM 2152 O O . GLU A 1 305 ? 32.883 47.771 101.405 1.00 41.01 305 GLU A O 1
ATOM 2158 N N . PRO A 1 306 ? 30.623 47.739 100.967 1.00 40.57 306 PRO A N 1
ATOM 2159 C CA . PRO A 1 306 ? 30.386 47.626 102.422 1.00 40.70 306 PRO A CA 1
ATOM 2160 C C . PRO A 1 306 ? 31.093 46.438 103.136 1.00 40.42 306 PRO A C 1
ATOM 2161 O O . PRO A 1 306 ? 31.587 46.619 104.258 1.00 40.85 306 PRO A O 1
ATOM 2165 N N . ILE A 1 307 ? 31.207 45.279 102.481 1.00 39.15 307 ILE A N 1
ATOM 2166 C CA . ILE A 1 307 ? 31.869 44.161 103.127 1.00 39.48 307 ILE A CA 1
ATOM 2167 C C . ILE A 1 307 ? 33.360 44.145 102.869 1.00 41.23 307 ILE A C 1
ATOM 2168 O O . ILE A 1 307 ? 34.048 43.217 103.273 1.00 41.81 307 ILE A O 1
ATOM 2173 N N . THR A 1 308 ? 33.856 45.202 102.230 1.00 42.77 308 THR A N 1
ATOM 2174 C CA . THR A 1 308 ? 35.263 45.391 102.012 1.00 44.32 308 THR A CA 1
ATOM 2175 C C . THR A 1 308 ? 35.850 46.498 102.921 1.00 46.80 308 THR A C 1
ATOM 2176 O O . THR A 1 308 ? 36.830 46.247 103.617 1.00 48.34 308 THR A O 1
ATOM 2180 N N . SER A 1 309 ? 35.302 47.720 102.882 1.00 47.18 309 SER A N 1
ATOM 2181 C CA . SER A 1 309 ? 35.849 48.828 103.643 1.00 48.22 309 SER A CA 1
ATOM 2182 C C . SER A 1 309 ? 34.791 49.312 104.601 1.00 47.92 309 SER A C 1
ATOM 2183 O O . SER A 1 309 ? 34.984 50.287 105.312 1.00 49.74 309 SER A O 1
ATOM 2186 N N . GLY A 1 310 ? 33.652 48.653 104.613 1.00 46.98 310 GLY A N 1
ATOM 2187 C CA . GLY A 1 310 ? 32.563 49.028 105.510 1.00 46.34 310 GLY A CA 1
ATOM 2188 C C . GLY A 1 310 ? 31.886 50.339 105.125 1.00 47.25 310 GLY A C 1
ATOM 2189 O O . GLY A 1 310 ? 31.249 50.957 105.959 1.00 47.95 310 GLY A O 1
ATOM 2190 N N . ASP A 1 311 ? 32.017 50.765 103.862 1.00 47.15 311 ASP A N 1
ATOM 2191 C CA . ASP A 1 311 ? 31.266 51.908 103.330 1.00 46.78 311 ASP A CA 1
ATOM 2192 C C . ASP A 1 311 ? 30.770 51.599 101.899 1.00 46.41 311 ASP A C 1
ATOM 2193 O O . ASP A 1 311 ? 31.229 50.622 101.277 1.00 44.84 311 ASP A O 1
ATOM 2198 N N . TYR A 1 312 ? 29.858 52.440 101.379 1.00 45.90 312 TYR A N 1
ATOM 2199 C CA . TYR A 1 312 ? 29.372 52.347 100.000 1.00 44.63 312 TYR A CA 1
ATOM 2200 C C . TYR A 1 312 ? 30.397 52.888 99.007 1.00 45.38 312 TYR A C 1
ATOM 2201 O O . TYR A 1 312 ? 31.342 53.574 99.393 1.00 46.42 312 TYR A O 1
ATOM 2210 N N . PRO A 1 313 ? 30.225 52.569 97.717 1.00 44.80 313 PRO A N 1
ATOM 2211 C CA . PRO A 1 313 ? 31.163 53.135 96.723 1.00 45.90 313 PRO A CA 1
ATOM 2212 C C . PRO A 1 313 ? 31.053 54.655 96.644 1.00 47.83 313 PRO A C 1
ATOM 2213 O O . PRO A 1 313 ? 29.945 55.240 96.844 1.00 47.01 313 PRO A O 1
ATOM 2217 N N . LYS A 1 314 ? 32.206 55.294 96.382 1.00 49.05 314 LYS A N 1
ATOM 2218 C CA . LYS A 1 314 ? 32.274 56.753 96.249 1.00 50.95 314 LYS A CA 1
ATOM 2219 C C . LYS A 1 314 ? 31.225 57.276 95.269 1.00 49.91 314 LYS A C 1
ATOM 2220 O O . LYS A 1 314 ? 30.525 58.227 95.565 1.00 49.79 314 LYS A O 1
ATOM 2226 N N . SER A 1 315 ? 31.131 56.635 94.100 1.00 48.67 315 SER A N 1
ATOM 2227 C CA . SER A 1 315 ? 30.201 57.060 93.044 1.00 48.77 315 SER A CA 1
ATOM 2228 C C . SER A 1 315 ? 28.738 57.039 93.522 1.00 48.78 315 SER A C 1
ATOM 2229 O O . SER A 1 315 ? 27.928 57.890 93.116 1.00 49.82 315 SER A O 1
ATOM 2232 N N . MET A 1 316 ? 28.400 56.071 94.365 1.00 46.76 316 MET A N 1
ATOM 2233 C CA . MET A 1 316 ? 27.081 56.034 94.935 1.00 46.62 316 MET A CA 1
ATOM 2234 C C . MET A 1 316 ? 26.872 57.133 95.974 1.00 47.81 316 MET A C 1
ATOM 2235 O O . MET A 1 316 ? 25.807 57.751 95.999 1.00 47.97 316 MET A O 1
ATOM 2240 N N . LYS A 1 317 ? 27.885 57.412 96.797 1.00 48.41 317 LYS A N 1
ATOM 2241 C CA . LYS A 1 317 ? 27.749 58.491 97.772 1.00 49.83 317 LYS A CA 1
ATOM 2242 C C . LYS A 1 317 ? 27.559 59.802 97.058 1.00 51.80 317 LYS A C 1
ATOM 2243 O O . LYS A 1 317 ? 26.796 60.667 97.499 1.00 52.31 317 LYS A O 1
ATOM 2249 N N . LYS A 1 318 ? 28.208 59.929 95.905 1.00 52.39 318 LYS A N 1
ATOM 2250 C CA . LYS A 1 318 ? 28.169 61.196 95.198 1.00 54.74 318 LYS A CA 1
ATOM 2251 C C . LYS A 1 318 ? 26.794 61.394 94.521 1.00 53.97 318 LYS A C 1
ATOM 2252 O O . LYS A 1 318 ? 26.183 62.452 94.648 1.00 54.46 318 LYS A O 1
ATOM 2258 N N . PHE A 1 319 ? 26.308 60.375 93.834 1.00 52.13 319 PHE A N 1
ATOM 2259 C CA . PHE A 1 319 ? 25.111 60.565 93.045 1.00 52.53 319 PHE A CA 1
ATOM 2260 C C . PHE A 1 319 ? 23.844 60.384 93.866 1.00 52.42 319 PHE A C 1
ATOM 2261 O O . PHE A 1 319 ? 22.823 60.983 93.539 1.00 53.33 319 PHE A O 1
ATOM 2269 N N . VAL A 1 320 ? 23.898 59.565 94.923 1.00 51.02 320 VAL A N 1
ATOM 2270 C CA . VAL A 1 320 ? 22.702 59.290 95.725 1.00 49.74 320 VAL A CA 1
ATOM 2271 C C . VAL A 1 320 ? 22.569 60.259 96.882 1.00 50.95 320 VAL A C 1
ATOM 2272 O O . VAL A 1 320 ? 21.451 60.529 97.308 1.00 51.97 320 VAL A O 1
ATOM 2276 N N . GLY A 1 321 ? 23.695 60.765 97.405 1.00 52.04 321 GLY A N 1
ATOM 2277 C CA . GLY A 1 321 ? 23.678 61.881 98.374 1.00 52.90 321 GLY A CA 1
ATOM 2278 C C . GLY A 1 321 ? 22.986 61.531 99.689 1.00 52.79 321 GLY A C 1
ATOM 2279 O O . GLY A 1 321 ? 23.205 60.451 100.229 1.00 51.33 321 GLY A O 1
ATOM 2280 N N . SER A 1 322 ? 22.133 62.422 100.193 1.00 53.18 322 SER A N 1
ATOM 2281 C CA . SER A 1 322 ? 21.427 62.216 101.448 1.00 53.13 322 SER A CA 1
ATOM 2282 C C . SER A 1 322 ? 20.400 61.093 101.375 1.00 52.12 322 SER A C 1
ATOM 2283 O O . SER A 1 322 ? 19.847 60.680 102.393 1.00 51.82 322 SER A O 1
ATOM 2286 N N . ARG A 1 323 ? 20.139 60.553 100.197 1.00 50.91 323 ARG A N 1
ATOM 2287 C CA . ARG A 1 323 ? 19.199 59.416 100.147 1.00 49.35 323 ARG A CA 1
ATOM 2288 C C . ARG A 1 323 ? 19.923 58.085 100.407 1.00 48.54 323 ARG A C 1
ATOM 2289 O O . ARG A 1 323 ? 19.301 57.014 100.474 1.00 46.12 323 ARG A O 1
ATOM 2297 N N . LEU A 1 324 ? 21.243 58.139 100.607 1.00 48.72 324 LEU A N 1
ATOM 2298 C CA . LEU A 1 324 ? 21.971 56.900 100.874 1.00 47.45 324 LEU A CA 1
ATOM 2299 C C . LEU A 1 324 ? 22.252 56.852 102.366 1.00 47.53 324 LEU A C 1
ATOM 2300 O O . LEU A 1 324 ? 22.999 57.697 102.853 1.00 48.18 324 LEU A O 1
ATOM 2305 N N . PRO A 1 325 ? 21.651 55.873 103.101 1.00 46.24 325 PRO A N 1
ATOM 2306 C CA . PRO A 1 325 ? 21.875 55.731 104.561 1.00 46.50 325 PRO A CA 1
ATOM 2307 C C . PRO A 1 325 ? 23.351 55.586 104.923 1.00 47.78 325 PRO A C 1
ATOM 2308 O O . PRO A 1 325 ? 24.170 55.111 104.098 1.00 47.91 325 PRO A O 1
ATOM 2312 N N . LYS A 1 326 ? 23.697 56.009 106.132 1.00 49.11 326 LYS A N 1
ATOM 2313 C CA . LYS A 1 326 ? 25.079 55.929 106.599 1.00 50.68 326 LYS A CA 1
ATOM 2314 C C . LYS A 1 326 ? 25.206 54.818 107.624 1.00 50.03 326 LYS A C 1
ATOM 2315 O O . LYS A 1 326 ? 24.263 54.545 108.369 1.00 50.74 326 LYS A O 1
ATOM 2321 N N . PHE A 1 327 ? 26.343 54.129 107.624 1.00 49.38 327 PHE A N 1
ATOM 2322 C CA . PHE A 1 327 ? 26.609 53.115 108.632 1.00 48.38 327 PHE A CA 1
ATOM 2323 C C . PHE A 1 327 ? 27.189 53.788 109.881 1.00 49.99 327 PHE A C 1
ATOM 2324 O O . PHE A 1 327 ? 27.940 54.758 109.760 1.00 50.72 327 PHE A O 1
ATOM 2332 N N . SER A 1 328 ? 26.866 53.280 111.071 1.00 48.81 328 SER A N 1
ATOM 2333 C CA . SER A 1 328 ? 27.559 53.758 112.267 1.00 49.54 328 SER A CA 1
ATOM 2334 C C . SER A 1 328 ? 28.948 53.121 112.270 1.00 49.49 328 SER A C 1
ATOM 2335 O O . SER A 1 328 ? 29.180 52.172 111.486 1.00 47.53 328 SER A O 1
ATOM 2338 N N . PRO A 1 329 ? 29.884 53.624 113.125 1.00 50.59 329 PRO A N 1
ATOM 2339 C CA . PRO A 1 329 ? 31.209 52.954 113.098 1.00 50.61 329 PRO A CA 1
ATOM 2340 C C . PRO A 1 329 ? 31.156 51.471 113.534 1.00 49.96 329 PRO A C 1
ATOM 2341 O O . PRO A 1 329 ? 31.963 50.691 113.036 1.00 49.75 329 PRO A O 1
ATOM 2345 N N . GLU A 1 330 ? 30.240 51.087 114.439 1.00 49.27 330 GLU A N 1
ATOM 2346 C CA . GLU A 1 330 ? 30.092 49.669 114.880 1.00 48.67 330 GLU A CA 1
ATOM 2347 C C . GLU A 1 330 ? 29.530 48.812 113.730 1.00 46.53 330 GLU A C 1
ATOM 2348 O O . GLU A 1 330 ? 29.919 47.655 113.547 1.00 45.60 330 GLU A O 1
ATOM 2354 N N . GLN A 1 331 ? 28.591 49.362 112.968 1.00 45.53 331 GLN A N 1
ATOM 2355 C CA . GLN A 1 331 ? 28.051 48.628 111.813 1.00 42.97 331 GLN A CA 1
ATOM 2356 C C . GLN A 1 331 ? 29.153 48.430 110.770 1.00 42.89 331 GLN A C 1
ATOM 2357 O O . GLN A 1 331 ? 29.327 47.337 110.281 1.00 42.33 331 GLN A O 1
ATOM 2363 N N . SER A 1 332 ? 29.914 49.470 110.434 1.00 43.64 332 SER A N 1
ATOM 2364 C CA . SER A 1 332 ? 31.010 49.354 109.463 1.00 44.13 332 SER A CA 1
ATOM 2365 C C . SER A 1 332 ? 32.036 48.299 109.857 1.00 44.60 332 SER A C 1
ATOM 2366 O O . SER A 1 332 ? 32.520 47.541 109.009 1.00 43.78 332 SER A O 1
ATOM 2369 N N . LYS A 1 333 ? 32.411 48.296 111.136 1.00 45.83 333 LYS A N 1
ATOM 2370 C CA . LYS A 1 333 ? 33.344 47.288 111.644 1.00 47.30 333 LYS A CA 1
ATOM 2371 C C . LYS A 1 333 ? 32.774 45.843 111.513 1.00 46.24 333 LYS A C 1
ATOM 2372 O O . LYS A 1 333 ? 33.499 44.919 111.125 1.00 45.65 333 LYS A O 1
ATOM 2378 N N . MET A 1 334 ? 31.476 45.685 111.800 1.00 43.98 334 MET A N 1
ATOM 2379 C CA . MET A 1 334 ? 30.810 44.412 111.673 1.00 43.56 334 MET A CA 1
ATOM 2380 C C . MET A 1 334 ? 30.793 43.952 110.191 1.00 43.38 334 MET A C 1
ATOM 2381 O O . MET A 1 334 ? 30.937 42.735 109.876 1.00 42.39 334 MET A O 1
ATOM 2386 N N . LEU A 1 335 ? 30.609 44.923 109.283 1.00 43.38 335 LEU A N 1
ATOM 2387 C CA . LEU A 1 335 ? 30.443 44.636 107.843 1.00 41.57 335 LEU A CA 1
ATOM 2388 C C . LEU A 1 335 ? 31.751 44.312 107.153 1.00 41.39 335 LEU A C 1
ATOM 2389 O O . LEU A 1 335 ? 31.791 43.466 106.285 1.00 40.84 335 LEU A O 1
ATOM 2394 N N . LYS A 1 336 ? 32.824 44.984 107.564 1.00 42.70 336 LYS A N 1
ATOM 2395 C CA . LYS A 1 336 ? 34.128 44.870 106.875 1.00 43.91 336 LYS A CA 1
ATOM 2396 C C . LYS A 1 336 ? 34.677 43.440 107.099 1.00 44.06 336 LYS A C 1
ATOM 2397 O O . LYS A 1 336 ? 34.724 42.967 108.245 1.00 44.72 336 LYS A O 1
ATOM 2403 N N . GLY A 1 337 ? 35.066 42.741 106.020 1.00 43.31 337 GLY A N 1
ATOM 2404 C CA . GLY A 1 337 ? 35.493 41.325 106.103 1.00 41.52 337 GLY A CA 1
ATOM 2405 C C . GLY A 1 337 ? 34.431 40.328 106.562 1.00 40.63 337 GLY A C 1
ATOM 2406 O O . GLY A 1 337 ? 34.796 39.280 107.041 1.00 40.50 337 GLY A O 1
ATOM 2407 N N . SER A 1 338 ? 33.132 40.608 106.381 1.00 38.84 338 SER A N 1
ATOM 2408 C CA . SER A 1 338 ? 32.073 39.714 106.896 1.00 37.49 338 SER A CA 1
ATOM 2409 C C . SER A 1 338 ? 31.685 38.578 105.958 1.00 37.50 338 SER A C 1
ATOM 2410 O O . SER A 1 338 ? 30.506 38.430 105.606 1.00 36.70 338 SER A O 1
ATOM 2413 N N . TYR A 1 339 ? 32.662 37.764 105.568 1.00 37.99 339 TYR A N 1
ATOM 2414 C CA . TYR A 1 339 ? 32.417 36.583 104.755 1.00 36.90 339 TYR A CA 1
ATOM 2415 C C . TYR A 1 339 ? 33.614 35.619 104.854 1.00 37.44 339 TYR A C 1
ATOM 2416 O O . TYR A 1 339 ? 34.742 36.058 105.124 1.00 38.20 339 TYR A O 1
ATOM 2425 N N . ASP A 1 340 ? 33.374 34.317 104.679 1.00 36.45 340 ASP A N 1
ATOM 2426 C CA . ASP A 1 340 ? 34.488 33.385 104.392 1.00 37.98 340 ASP A CA 1
ATOM 2427 C C . ASP A 1 340 ? 34.729 33.186 102.880 1.00 37.54 340 ASP A C 1
ATOM 2428 O O . ASP A 1 340 ? 35.840 32.810 102.451 1.00 37.76 340 ASP A O 1
ATOM 2433 N N . PHE A 1 341 ? 33.671 33.411 102.102 1.00 36.35 341 PHE A N 1
ATOM 2434 C CA . PHE A 1 341 ? 33.718 33.362 100.661 1.00 35.58 341 PHE A CA 1
ATOM 2435 C C . PHE A 1 341 ? 32.617 34.272 100.116 1.00 35.41 341 PHE A C 1
ATOM 2436 O O . PHE A 1 341 ? 31.675 34.633 100.846 1.00 34.44 341 PHE A O 1
ATOM 2444 N N . VAL A 1 342 ? 32.731 34.633 98.831 1.00 35.50 342 VAL A N 1
ATOM 2445 C CA . VAL A 1 342 ? 31.640 35.349 98.120 1.00 35.37 342 VAL A CA 1
ATOM 2446 C C . VAL A 1 342 ? 31.199 34.505 96.923 1.00 34.75 342 VAL A C 1
ATOM 2447 O O . VAL A 1 342 ? 32.057 33.999 96.179 1.00 35.80 342 VAL A O 1
ATOM 2451 N N . GLY A 1 343 ? 29.903 34.280 96.757 1.00 33.23 343 GLY A N 1
ATOM 2452 C CA . GLY A 1 343 ? 29.455 33.634 95.531 1.00 32.45 343 GLY A CA 1
ATOM 2453 C C . GLY A 1 343 ? 29.086 34.706 94.538 1.00 33.12 343 GLY A C 1
ATOM 2454 O O . GLY A 1 343 ? 28.548 35.749 94.930 1.00 32.43 343 GLY A O 1
ATOM 2455 N N . LEU A 1 344 ? 29.414 34.480 93.260 1.00 34.02 344 LEU A N 1
ATOM 2456 C CA . LEU A 1 344 ? 28.944 35.379 92.156 1.00 35.02 344 LEU A CA 1
ATOM 2457 C C . LEU A 1 344 ? 27.987 34.659 91.221 1.00 35.60 344 LEU A C 1
ATOM 2458 O O . LEU A 1 344 ? 28.258 33.493 90.837 1.00 34.82 344 LEU A O 1
ATOM 2463 N N . ASN A 1 345 ? 26.876 35.342 90.876 1.00 34.58 345 ASN A N 1
ATOM 2464 C CA . ASN A 1 345 ? 25.881 34.829 89.940 1.00 33.99 345 ASN A CA 1
ATOM 2465 C C . ASN A 1 345 ? 26.091 35.649 88.658 1.00 35.29 345 ASN A C 1
ATOM 2466 O O . ASN A 1 345 ? 26.103 36.894 88.721 1.00 36.04 345 ASN A O 1
ATOM 2471 N N . TYR A 1 346 ? 26.322 34.969 87.522 1.00 35.02 346 TYR A N 1
ATOM 2472 C CA . TYR A 1 346 ? 26.575 35.624 86.247 1.00 34.46 346 TYR A CA 1
ATOM 2473 C C . TYR A 1 346 ? 25.764 35.008 85.124 1.00 34.74 346 TYR A C 1
ATOM 2474 O O . TYR A 1 346 ? 25.759 33.784 84.961 1.00 34.55 346 TYR A O 1
ATOM 2483 N N . TYR A 1 347 ? 25.101 35.856 84.338 1.00 34.54 347 TYR A N 1
ATOM 2484 C CA . TYR A 1 347 ? 24.338 35.430 83.156 1.00 35.04 347 TYR A CA 1
ATOM 2485 C C . TYR A 1 347 ? 24.773 36.089 81.816 1.00 35.82 347 TYR A C 1
ATOM 2486 O O . TYR A 1 347 ? 24.807 35.433 80.749 1.00 35.40 347 TYR A O 1
ATOM 2495 N N . THR A 1 348 ? 25.017 37.387 81.889 1.00 35.51 348 THR A N 1
ATOM 2496 C CA . THR A 1 348 ? 25.008 38.219 80.694 1.00 36.92 348 THR A CA 1
ATOM 2497 C C . THR A 1 348 ? 25.812 39.505 80.923 1.00 37.29 348 THR A C 1
ATOM 2498 O O . THR A 1 348 ? 26.462 39.647 81.961 1.00 37.47 348 THR A O 1
ATOM 2502 N N . ALA A 1 349 ? 25.779 40.410 79.948 1.00 37.47 349 ALA A N 1
ATOM 2503 C CA . ALA A 1 349 ? 26.660 41.552 79.924 1.00 37.73 349 ALA A CA 1
ATOM 2504 C C . ALA A 1 349 ? 25.951 42.638 79.118 1.00 39.27 349 ALA A C 1
ATOM 2505 O O . ALA A 1 349 ? 25.039 42.347 78.328 1.00 39.40 349 ALA A O 1
ATOM 2507 N N . SER A 1 350 ? 26.426 43.872 79.245 1.00 40.01 350 SER A N 1
ATOM 2508 C CA . SER A 1 350 ? 25.918 44.982 78.467 1.00 40.39 350 SER A CA 1
ATOM 2509 C C . SER A 1 350 ? 27.055 45.967 78.177 1.00 42.26 350 SER A C 1
ATOM 2510 O O . SER A 1 350 ? 28.045 46.016 78.929 1.00 42.15 350 SER A O 1
ATOM 2513 N N . TYR A 1 351 ? 26.901 46.765 77.105 1.00 42.13 351 TYR A N 1
ATOM 2514 C CA . TYR A 1 351 ? 27.677 47.967 76.924 1.00 43.36 351 TYR A CA 1
ATOM 2515 C C . TYR A 1 351 ? 27.073 49.106 77.769 1.00 43.97 351 TYR A C 1
ATOM 2516 O O . TYR A 1 351 ? 25.877 49.130 78.114 1.00 43.22 351 TYR A O 1
ATOM 2525 N N . VAL A 1 352 ? 27.919 50.045 78.135 1.00 44.56 352 VAL A N 1
ATOM 2526 C CA . VAL A 1 352 ? 27.484 51.124 79.010 1.00 45.15 352 VAL A CA 1
ATOM 2527 C C . VAL A 1 352 ? 28.011 52.437 78.454 1.00 46.72 352 VAL A C 1
ATOM 2528 O O . VAL A 1 352 ? 29.189 52.522 78.012 1.00 46.43 352 VAL A O 1
ATOM 2532 N N . THR A 1 353 ? 27.150 53.447 78.470 1.00 46.94 353 THR A N 1
ATOM 2533 C CA . THR A 1 353 ? 27.621 54.801 78.137 1.00 49.59 353 THR A CA 1
ATOM 2534 C C . THR A 1 353 ? 27.105 55.804 79.186 1.00 50.67 353 THR A C 1
ATOM 2535 O O . THR A 1 353 ? 26.232 55.444 79.982 1.00 49.49 353 THR A O 1
ATOM 2539 N N . ASN A 1 354 ? 27.658 57.021 79.229 1.00 52.50 354 ASN A N 1
ATOM 2540 C CA . ASN A 1 354 ? 27.180 58.024 80.196 1.00 53.49 354 ASN A CA 1
ATOM 2541 C C . ASN A 1 354 ? 25.707 58.373 79.923 1.00 53.87 354 ASN A C 1
ATOM 2542 O O . ASN A 1 354 ? 25.300 58.352 78.779 1.00 54.51 354 ASN A O 1
ATOM 2547 N N . ALA A 1 355 ? 24.894 58.688 80.926 1.00 54.13 355 ALA A N 1
ATOM 2548 C CA . ALA A 1 355 ? 23.498 59.071 80.621 1.00 55.93 355 ALA A CA 1
ATOM 2549 C C . ALA A 1 355 ? 23.492 60.449 80.012 1.00 59.44 355 ALA A C 1
ATOM 2550 O O . ALA A 1 355 ? 24.496 61.183 80.073 1.00 60.74 355 ALA A O 1
ATOM 2552 N N . SER A 1 356 ? 22.385 60.825 79.389 1.00 61.64 356 SER A N 1
ATOM 2553 C CA . SER A 1 356 ? 22.261 62.228 78.978 1.00 65.41 356 SER A CA 1
ATOM 2554 C C . SER A 1 356 ? 21.058 62.733 79.775 1.00 67.22 356 SER A C 1
ATOM 2555 O O . SER A 1 356 ? 20.308 63.566 79.276 1.00 71.38 356 SER A O 1
ATOM 2558 N N . ASN A 1 364 ? 11.646 63.697 89.975 1.00 62.94 364 ASN A N 1
ATOM 2559 C CA . ASN A 1 364 ? 11.533 62.583 90.896 1.00 62.16 364 ASN A CA 1
ATOM 2560 C C . ASN A 1 364 ? 12.745 61.730 90.920 1.00 60.29 364 ASN A C 1
ATOM 2561 O O . ASN A 1 364 ? 13.199 61.324 89.862 1.00 61.37 364 ASN A O 1
ATOM 2566 N N . PHE A 1 365 ? 13.217 61.378 92.109 1.00 57.68 365 PHE A N 1
ATOM 2567 C CA . PHE A 1 365 ? 14.368 60.478 92.229 1.00 54.60 365 PHE A CA 1
ATOM 2568 C C . PHE A 1 365 ? 14.017 59.006 92.003 1.00 52.17 365 PHE A C 1
ATOM 2569 O O . PHE A 1 365 ? 12.901 58.540 92.325 1.00 50.95 365 PHE A O 1
ATOM 2577 N N . SER A 1 366 ? 14.979 58.287 91.419 1.00 50.21 366 SER A N 1
ATOM 2578 C CA . SER A 1 366 ? 14.841 56.872 91.151 1.00 48.39 366 SER A CA 1
ATOM 2579 C C . SER A 1 366 ? 16.239 56.207 91.134 1.00 47.56 366 SER A C 1
ATOM 2580 O O . SER A 1 366 ? 17.206 56.769 90.557 1.00 48.29 366 SER A O 1
ATOM 2583 N N . TYR A 1 367 ? 16.349 55.041 91.766 1.00 46.20 367 TYR A N 1
ATOM 2584 C CA . TYR A 1 367 ? 17.578 54.206 91.702 1.00 45.16 367 TYR A CA 1
ATOM 2585 C C . TYR A 1 367 ? 18.139 54.197 90.271 1.00 46.14 367 TYR A C 1
ATOM 2586 O O . TYR A 1 367 ? 19.344 54.362 90.018 1.00 46.42 367 TYR A O 1
ATOM 2595 N N . ASN A 1 368 ? 17.277 54.019 89.308 1.00 46.70 368 ASN A N 1
ATOM 2596 C CA . ASN A 1 368 ? 17.859 53.701 88.049 1.00 48.66 368 ASN A CA 1
ATOM 2597 C C . ASN A 1 368 ? 18.368 54.899 87.307 1.00 49.71 368 ASN A C 1
ATOM 2598 O O . ASN A 1 368 ? 19.381 54.800 86.654 1.00 49.30 368 ASN A O 1
ATOM 2603 N N . THR A 1 369 ? 17.792 56.071 87.588 1.00 49.96 369 THR A N 1
ATOM 2604 C CA . THR A 1 369 ? 18.313 57.299 87.066 1.00 50.58 369 THR A CA 1
ATOM 2605 C C . THR A 1 369 ? 19.524 57.799 87.897 1.00 49.71 369 THR A C 1
ATOM 2606 O O . THR A 1 369 ? 20.366 58.505 87.378 1.00 48.65 369 THR A O 1
ATOM 2610 N N . ASP A 1 370 ? 19.647 57.371 89.152 1.00 48.19 370 ASP A N 1
ATOM 2611 C CA . ASP A 1 370 ? 20.845 57.691 89.960 1.00 47.43 370 ASP A CA 1
ATOM 2612 C C . ASP A 1 370 ? 22.136 57.112 89.399 1.00 47.13 370 ASP A C 1
ATOM 2613 O O . ASP A 1 370 ? 23.209 57.643 89.683 1.00 47.02 370 ASP A O 1
ATOM 2618 N N . ILE A 1 371 ? 22.057 55.980 88.683 1.00 46.18 371 ILE A N 1
ATOM 2619 C CA . ILE A 1 371 ? 23.269 55.340 88.154 1.00 45.41 371 ILE A CA 1
ATOM 2620 C C . ILE A 1 371 ? 23.936 56.264 87.115 1.00 47.08 371 ILE A C 1
ATOM 2621 O O . ILE A 1 371 ? 25.172 56.230 86.888 1.00 46.35 371 ILE A O 1
ATOM 2626 N N . HIS A 1 372 ? 23.105 57.092 86.490 1.00 48.21 372 HIS A N 1
ATOM 2627 C CA . HIS A 1 372 ? 23.563 58.016 85.439 1.00 50.35 372 HIS A CA 1
ATOM 2628 C C . HIS A 1 372 ? 24.301 57.295 84.313 1.00 49.79 372 HIS A C 1
ATOM 2629 O O . HIS A 1 372 ? 25.377 57.732 83.918 1.00 51.18 372 HIS A O 1
ATOM 2636 N N . VAL A 1 373 ? 23.737 56.187 83.836 1.00 48.91 373 VAL A N 1
ATOM 2637 C CA . VAL A 1 373 ? 24.265 55.501 82.651 1.00 47.91 373 VAL A CA 1
ATOM 2638 C C . VAL A 1 373 ? 23.130 55.230 81.674 1.00 48.14 373 VAL A C 1
ATOM 2639 O O . VAL A 1 373 ? 21.949 55.305 82.059 1.00 47.39 373 VAL A O 1
ATOM 2643 N N . THR A 1 374 ? 23.502 54.942 80.417 1.00 48.69 374 THR A N 1
ATOM 2644 C CA . THR A 1 374 ? 22.617 54.284 79.438 1.00 49.61 374 THR A CA 1
ATOM 2645 C C . THR A 1 374 ? 23.211 52.930 79.079 1.00 48.36 374 THR A C 1
ATOM 2646 O O . THR A 1 374 ? 24.412 52.843 78.756 1.00 49.49 374 THR A O 1
ATOM 2650 N N . TYR A 1 375 ? 22.392 51.893 79.122 1.00 46.73 375 TYR A N 1
ATOM 2651 C CA . TYR A 1 375 ? 22.826 50.558 78.637 1.00 46.41 375 TYR A CA 1
ATOM 2652 C C . TYR A 1 375 ? 22.668 50.422 77.116 1.00 46.57 375 TYR A C 1
ATOM 2653 O O . TYR A 1 375 ? 21.665 50.878 76.570 1.00 47.83 375 TYR A O 1
ATOM 2662 N N . GLU A 1 376 ? 23.647 49.801 76.449 1.00 46.13 376 GLU A N 1
ATOM 2663 C CA . GLU A 1 376 ? 23.585 49.563 74.997 1.00 45.74 376 GLU A CA 1
ATOM 2664 C C . GLU A 1 376 ? 23.839 48.076 74.728 1.00 44.72 376 GLU A C 1
ATOM 2665 O O . GLU A 1 376 ? 24.706 47.498 75.367 1.00 43.64 376 GLU A O 1
ATOM 2671 N N . THR A 1 377 ? 23.091 47.459 73.806 1.00 44.25 377 THR A N 1
ATOM 2672 C CA . THR A 1 377 ? 23.278 46.030 73.521 1.00 43.59 377 THR A CA 1
ATOM 2673 C C . THR A 1 377 ? 24.187 45.854 72.290 1.00 43.60 377 THR A C 1
ATOM 2674 O O . THR A 1 377 ? 24.839 44.814 72.161 1.00 43.56 377 THR A O 1
ATOM 2678 N N . ASP A 1 378 ? 24.257 46.869 71.419 1.00 44.33 378 ASP A N 1
ATOM 2679 C CA . ASP A 1 378 ? 24.888 46.742 70.109 1.00 44.48 378 ASP A CA 1
ATOM 2680 C C . ASP A 1 378 ? 26.003 47.767 69.873 1.00 46.32 378 ASP A C 1
ATOM 2681 O O . ASP A 1 378 ? 25.873 48.927 70.293 1.00 46.27 378 ASP A O 1
ATOM 2686 N N . ARG A 1 379 ? 27.043 47.335 69.153 1.00 46.89 379 ARG A N 1
ATOM 2687 C CA . ARG A 1 379 ? 28.019 48.224 68.466 1.00 49.09 379 ARG A CA 1
ATOM 2688 C C . ARG A 1 379 ? 27.786 48.070 66.980 1.00 49.54 379 ARG A C 1
ATOM 2689 O O . ARG A 1 379 ? 27.966 46.975 66.443 1.00 48.75 379 ARG A O 1
ATOM 2697 N N . ASN A 1 380 ? 27.362 49.143 66.312 1.00 50.66 380 ASN A N 1
ATOM 2698 C CA . ASN A 1 380 ? 27.203 49.132 64.846 1.00 51.90 380 ASN A CA 1
ATOM 2699 C C . ASN A 1 380 ? 26.344 47.923 64.410 1.00 50.66 380 ASN A C 1
ATOM 2700 O O . ASN A 1 380 ? 26.766 47.127 63.567 1.00 50.71 380 ASN A O 1
ATOM 2705 N N . GLY A 1 381 ? 25.154 47.791 64.985 1.00 49.69 381 GLY A N 1
ATOM 2706 C CA . GLY A 1 381 ? 24.273 46.640 64.724 1.00 48.82 381 GLY A CA 1
ATOM 2707 C C . GLY A 1 381 ? 24.716 45.251 65.177 1.00 48.38 381 GLY A C 1
ATOM 2708 O O . GLY A 1 381 ? 24.005 44.278 64.929 1.00 47.86 381 GLY A O 1
ATOM 2709 N N . VAL A 1 382 ? 25.851 45.138 65.871 1.00 48.02 382 VAL A N 1
ATOM 2710 C CA . VAL A 1 382 ? 26.320 43.844 66.363 1.00 46.29 382 VAL A CA 1
ATOM 2711 C C . VAL A 1 382 ? 26.056 43.764 67.862 1.00 46.15 382 VAL A C 1
ATOM 2712 O O . VAL A 1 382 ? 26.707 44.475 68.645 1.00 46.09 382 VAL A O 1
ATOM 2716 N N . PRO A 1 383 ? 25.095 42.893 68.279 1.00 44.58 383 PRO A N 1
ATOM 2717 C CA . PRO A 1 383 ? 24.858 42.676 69.715 1.00 43.38 383 PRO A CA 1
ATOM 2718 C C . PRO A 1 383 ? 26.096 42.142 70.440 1.00 42.58 383 PRO A C 1
ATOM 2719 O O . PRO A 1 383 ? 26.921 41.456 69.853 1.00 41.76 383 PRO A O 1
ATOM 2723 N N . ILE A 1 384 ? 26.220 42.474 71.714 1.00 41.56 384 ILE A N 1
ATOM 2724 C CA . ILE A 1 384 ? 27.316 41.975 72.506 1.00 42.04 384 ILE A CA 1
ATOM 2725 C C . ILE A 1 384 ? 27.319 40.420 72.516 1.00 41.91 384 ILE A C 1
ATOM 2726 O O . ILE A 1 384 ? 28.386 39.792 72.607 1.00 42.40 384 ILE A O 1
ATOM 2731 N N . GLY A 1 385 ? 26.140 39.820 72.401 1.00 40.42 385 GLY A N 1
ATOM 2732 C CA . GLY A 1 385 ? 26.054 38.394 72.109 1.00 40.97 385 GLY A CA 1
ATOM 2733 C C . GLY A 1 385 ? 24.655 37.969 71.657 1.00 40.52 385 GLY A C 1
ATOM 2734 O O . GLY A 1 385 ? 23.714 38.762 71.718 1.00 40.45 385 GLY A O 1
ATOM 2735 N N . PRO A 1 386 ? 24.511 36.723 71.167 1.00 40.01 386 PRO A N 1
ATOM 2736 C CA . PRO A 1 386 ? 23.169 36.243 70.738 1.00 39.28 386 PRO A CA 1
ATOM 2737 C C . PRO A 1 386 ? 22.214 36.113 71.939 1.00 39.18 386 PRO A C 1
ATOM 2738 O O . PRO A 1 386 ? 22.655 35.951 73.084 1.00 39.34 386 PRO A O 1
ATOM 2742 N N . GLN A 1 387 ? 20.909 36.209 71.704 1.00 39.13 387 GLN A N 1
ATOM 2743 C CA . GLN A 1 387 ? 19.932 36.059 72.748 1.00 37.77 387 GLN A CA 1
ATOM 2744 C C . GLN A 1 387 ? 19.755 34.586 73.131 1.00 37.31 387 GLN A C 1
ATOM 2745 O O . GLN A 1 387 ? 19.886 33.716 72.304 1.00 37.73 387 GLN A O 1
ATOM 2751 N N . SER A 1 388 ? 19.397 34.317 74.376 1.00 35.90 388 SER A N 1
ATOM 2752 C CA . SER A 1 388 ? 18.970 32.964 74.743 1.00 35.66 388 SER A CA 1
ATOM 2753 C C . SER A 1 388 ? 17.487 32.913 74.372 1.00 35.66 388 SER A C 1
ATOM 2754 O O . SER A 1 388 ? 17.071 33.611 73.445 1.00 35.67 388 SER A O 1
ATOM 2757 N N . GLY A 1 389 ? 16.694 32.098 75.081 1.00 34.83 389 GLY A N 1
ATOM 2758 C CA . GLY A 1 389 ? 15.246 32.114 74.931 1.00 34.13 389 GLY A CA 1
ATOM 2759 C C . GLY A 1 389 ? 14.664 33.382 75.551 1.00 35.30 389 GLY A C 1
ATOM 2760 O O . GLY A 1 389 ? 13.454 33.615 75.437 1.00 34.15 389 GLY A O 1
ATOM 2761 N N . SER A 1 390 ? 15.528 34.224 76.184 1.00 35.39 390 SER A N 1
ATOM 2762 C CA . SER A 1 390 ? 15.110 35.530 76.777 1.00 36.05 390 SER A CA 1
ATOM 2763 C C . SER A 1 390 ? 15.770 36.712 76.088 1.00 37.06 390 SER A C 1
ATOM 2764 O O . SER A 1 390 ? 16.974 36.657 75.806 1.00 37.41 390 SER A O 1
ATOM 2767 N N . ASP A 1 391 ? 15.028 37.789 75.833 1.00 37.58 391 ASP A N 1
ATOM 2768 C CA . ASP A 1 391 ? 15.624 38.810 75.018 1.00 39.44 391 ASP A CA 1
ATOM 2769 C C . ASP A 1 391 ? 16.675 39.589 75.835 1.00 39.49 391 ASP A C 1
ATOM 2770 O O . ASP A 1 391 ? 17.572 40.135 75.267 1.00 41.09 391 ASP A O 1
ATOM 2775 N N . TRP A 1 392 ? 16.615 39.535 77.165 1.00 39.13 392 TRP A N 1
ATOM 2776 C CA . TRP A 1 392 ? 17.618 40.223 78.009 1.00 39.47 392 TRP A CA 1
ATOM 2777 C C . TRP A 1 392 ? 18.891 39.384 78.234 1.00 38.94 392 TRP A C 1
ATOM 2778 O O . TRP A 1 392 ? 19.879 39.909 78.736 1.00 39.89 392 TRP A O 1
ATOM 2789 N N . LEU A 1 393 ? 18.897 38.106 77.884 1.00 36.32 393 LEU A N 1
ATOM 2790 C CA . LEU A 1 393 ? 20.064 37.320 78.227 1.00 36.11 393 LEU A CA 1
ATOM 2791 C C . LEU A 1 393 ? 20.902 37.204 76.952 1.00 36.59 393 LEU A C 1
ATOM 2792 O O . LEU A 1 393 ? 20.546 36.449 76.043 1.00 37.26 393 LEU A O 1
ATOM 2797 N N . LEU A 1 394 ? 21.946 38.022 76.848 1.00 36.11 394 LEU A N 1
ATOM 2798 C CA . LEU A 1 394 ? 22.825 37.998 75.674 1.00 36.85 394 LEU A CA 1
ATOM 2799 C C . LEU A 1 394 ? 24.042 37.177 76.073 1.00 36.63 394 LEU A C 1
ATOM 2800 O O . LEU A 1 394 ? 24.653 37.421 77.109 1.00 37.22 394 LEU A O 1
ATOM 2805 N N . ILE A 1 395 ? 24.402 36.204 75.252 1.00 36.18 395 ILE A N 1
ATOM 2806 C CA . ILE A 1 395 ? 25.408 35.250 75.637 1.00 36.15 395 ILE A CA 1
ATOM 2807 C C . ILE A 1 395 ? 26.816 35.803 75.383 1.00 37.24 395 ILE A C 1
ATOM 2808 O O . ILE A 1 395 ? 27.200 35.981 74.237 1.00 37.48 395 ILE A O 1
ATOM 2813 N N . TYR A 1 396 ? 27.565 36.044 76.455 1.00 37.04 396 TYR A N 1
ATOM 2814 C CA . TYR A 1 396 ? 28.874 36.667 76.364 1.00 39.56 396 TYR A CA 1
ATOM 2815 C C . TYR A 1 396 ? 29.808 35.972 77.371 1.00 39.39 396 TYR A C 1
ATOM 2816 O O . TYR A 1 396 ? 29.950 36.441 78.493 1.00 39.16 396 TYR A O 1
ATOM 2825 N N . PRO A 1 397 ? 30.397 34.810 76.982 1.00 39.50 397 PRO A N 1
ATOM 2826 C CA . PRO A 1 397 ? 31.119 33.984 77.963 1.00 38.30 397 PRO A CA 1
ATOM 2827 C C . PRO A 1 397 ? 32.329 34.682 78.597 1.00 38.86 397 PRO A C 1
ATOM 2828 O O . PRO A 1 397 ? 32.610 34.477 79.758 1.00 38.93 397 PRO A O 1
ATOM 2832 N N . GLU A 1 398 ? 33.023 35.516 77.855 1.00 39.47 398 GLU A N 1
ATOM 2833 C CA . GLU A 1 398 ? 34.153 36.294 78.430 1.00 41.10 398 GLU A CA 1
ATOM 2834 C C . GLU A 1 398 ? 33.683 37.180 79.608 1.00 40.15 398 GLU A C 1
ATOM 2835 O O . GLU A 1 398 ? 34.475 37.561 80.460 1.00 39.65 398 GLU A O 1
ATOM 2841 N N . GLY A 1 399 ? 32.379 37.469 79.664 1.00 39.29 399 GLY A N 1
ATOM 2842 C CA . GLY A 1 399 ? 31.848 38.276 80.773 1.00 39.28 399 GLY A CA 1
ATOM 2843 C C . GLY A 1 399 ? 32.130 37.690 82.149 1.00 40.09 399 GLY A C 1
ATOM 2844 O O . GLY A 1 399 ? 32.416 38.437 83.104 1.00 41.37 399 GLY A O 1
ATOM 2845 N N . ILE A 1 400 ? 32.082 36.361 82.253 1.00 38.61 400 ILE A N 1
ATOM 2846 C CA . ILE A 1 400 ? 32.310 35.696 83.534 1.00 37.37 400 ILE A CA 1
ATOM 2847 C C . ILE A 1 400 ? 33.766 35.753 83.965 1.00 38.34 400 ILE A C 1
ATOM 2848 O O . ILE A 1 400 ? 34.038 35.920 85.149 1.00 37.86 400 ILE A O 1
ATOM 2853 N N . ARG A 1 401 ? 34.684 35.629 83.005 1.00 38.99 401 ARG A N 1
ATOM 2854 C CA . ARG A 1 401 ? 36.076 35.828 83.260 1.00 39.84 401 ARG A CA 1
ATOM 2855 C C . ARG A 1 401 ? 36.328 37.275 83.747 1.00 41.13 401 ARG A C 1
ATOM 2856 O O . ARG A 1 401 ? 37.081 37.468 84.713 1.00 41.93 401 ARG A O 1
ATOM 2864 N N . LYS A 1 402 ? 35.744 38.279 83.065 1.00 41.02 402 LYS A N 1
ATOM 2865 C CA . LYS A 1 402 ? 35.977 39.696 83.433 1.00 41.58 402 LYS A CA 1
ATOM 2866 C C . LYS A 1 402 ? 35.396 40.025 84.808 1.00 41.50 402 LYS A C 1
ATOM 2867 O O . LYS A 1 402 ? 36.080 40.661 85.604 1.00 41.37 402 LYS A O 1
ATOM 2873 N N . ILE A 1 403 ? 34.168 39.560 85.100 1.00 38.62 403 ILE A N 1
ATOM 2874 C CA . ILE A 1 403 ? 33.603 39.797 86.410 1.00 39.33 403 ILE A CA 1
ATOM 2875 C C . ILE A 1 403 ? 34.463 39.146 87.528 1.00 39.80 403 ILE A C 1
ATOM 2876 O O . ILE A 1 403 ? 34.663 39.715 88.562 1.00 40.80 403 ILE A O 1
ATOM 2881 N N . LEU A 1 404 ? 35.001 37.955 87.299 1.00 39.55 404 LEU A N 1
ATOM 2882 C CA . LEU A 1 404 ? 35.796 37.320 88.296 1.00 38.76 404 LEU A CA 1
ATOM 2883 C C . LEU A 1 404 ? 37.097 38.098 88.532 1.00 40.76 404 LEU A C 1
ATOM 2884 O O . LEU A 1 404 ? 37.462 38.329 89.696 1.00 42.30 404 LEU A O 1
ATOM 2889 N N . VAL A 1 405 ? 37.779 38.495 87.460 1.00 41.34 405 VAL A N 1
ATOM 2890 C CA . VAL A 1 405 ? 39.026 39.298 87.535 1.00 43.07 405 VAL A CA 1
ATOM 2891 C C . VAL A 1 405 ? 38.751 40.675 88.195 1.00 43.90 405 VAL A C 1
ATOM 2892 O O . VAL A 1 405 ? 39.441 41.123 89.128 1.00 44.37 405 VAL A O 1
ATOM 2896 N N . TYR A 1 406 ? 37.705 41.335 87.730 1.00 43.81 406 TYR A N 1
ATOM 2897 C CA . TYR A 1 406 ? 37.248 42.559 88.339 1.00 44.09 406 TYR A CA 1
ATOM 2898 C C . TYR A 1 406 ? 37.009 42.450 89.860 1.00 43.02 406 TYR A C 1
ATOM 2899 O O . TYR A 1 406 ? 37.359 43.370 90.609 1.00 42.54 406 TYR A O 1
ATOM 2908 N N . THR A 1 407 ? 36.403 41.353 90.299 1.00 41.61 407 THR A N 1
ATOM 2909 C CA . THR A 1 407 ? 36.019 41.200 91.697 1.00 41.30 407 THR A CA 1
ATOM 2910 C C . THR A 1 407 ? 37.267 40.999 92.553 1.00 42.73 407 THR A C 1
ATOM 2911 O O . THR A 1 407 ? 37.372 41.603 93.601 1.00 42.71 407 THR A O 1
ATOM 2915 N N . LYS A 1 408 ? 38.245 40.215 92.088 1.00 43.57 408 LYS A N 1
ATOM 2916 C CA . LYS A 1 408 ? 39.464 40.048 92.858 1.00 44.85 408 LYS A CA 1
ATOM 2917 C C . LYS A 1 408 ? 40.285 41.364 92.892 1.00 46.66 408 LYS A C 1
ATOM 2918 O O . LYS A 1 408 ? 40.770 41.807 93.938 1.00 47.40 408 LYS A O 1
ATOM 2924 N N . LYS A 1 409 ? 40.438 41.993 91.743 1.00 47.03 409 LYS A N 1
ATOM 2925 C CA . LYS A 1 409 ? 41.184 43.246 91.669 1.00 47.82 409 LYS A CA 1
ATOM 2926 C C . LYS A 1 409 ? 40.534 44.363 92.529 1.00 47.46 409 LYS A C 1
ATOM 2927 O O . LYS A 1 409 ? 41.235 45.076 93.186 1.00 48.22 409 LYS A O 1
ATOM 2933 N N . THR A 1 410 ? 39.205 44.503 92.507 1.00 45.46 410 THR A N 1
ATOM 2934 C CA . THR A 1 410 ? 38.532 45.653 93.130 1.00 46.70 410 THR A CA 1
ATOM 2935 C C . THR A 1 410 ? 38.285 45.437 94.619 1.00 46.66 410 THR A C 1
ATOM 2936 O O . THR A 1 410 ? 38.430 46.383 95.401 1.00 46.70 410 THR A O 1
ATOM 2940 N N . TYR A 1 411 ? 37.921 44.204 94.991 1.00 45.34 411 TYR A N 1
ATOM 2941 C CA . TYR A 1 411 ? 37.522 43.883 96.358 1.00 44.81 411 TYR A CA 1
ATOM 2942 C C . TYR A 1 411 ? 38.430 42.914 97.052 1.00 45.47 411 TYR A C 1
ATOM 2943 O O . TYR A 1 411 ? 38.164 42.560 98.199 1.00 44.52 411 TYR A O 1
ATOM 2952 N N . ASN A 1 412 ? 39.486 42.473 96.359 1.00 46.31 412 ASN A N 1
ATOM 2953 C CA . ASN A 1 412 ? 40.405 41.486 96.921 1.00 46.64 412 ASN A CA 1
ATOM 2954 C C . ASN A 1 412 ? 39.818 40.288 97.681 1.00 44.38 412 ASN A C 1
ATOM 2955 O O . ASN A 1 412 ? 40.233 39.973 98.779 1.00 43.82 412 ASN A O 1
ATOM 2960 N N . VAL A 1 413 ? 38.808 39.660 97.124 1.00 44.43 413 VAL A N 1
ATOM 2961 C CA . VAL A 1 413 ? 38.150 38.514 97.775 1.00 43.26 413 VAL A CA 1
ATOM 2962 C C . VAL A 1 413 ? 39.100 37.268 97.747 1.00 44.40 413 VAL A C 1
ATOM 2963 O O . VAL A 1 413 ? 39.629 36.920 96.657 1.00 44.25 413 VAL A O 1
ATOM 2967 N N . PRO A 1 414 ? 39.347 36.606 98.924 1.00 44.80 414 PRO A N 1
ATOM 2968 C CA . PRO A 1 414 ? 40.414 35.568 98.798 1.00 44.99 414 PRO A CA 1
ATOM 2969 C C . PRO A 1 414 ? 39.858 34.225 98.290 1.00 43.24 414 PRO A C 1
ATOM 2970 O O . PRO A 1 414 ? 40.637 33.406 97.781 1.00 42.75 414 PRO A O 1
ATOM 2974 N N . LEU A 1 415 ? 38.538 34.023 98.431 1.00 41.21 415 LEU A N 1
ATOM 2975 C CA . LEU A 1 415 ? 37.892 32.771 98.018 1.00 40.40 415 LEU A CA 1
ATOM 2976 C C . LEU A 1 415 ? 36.547 33.053 97.346 1.00 39.12 415 LEU A C 1
ATOM 2977 O O . LEU A 1 415 ? 35.639 33.629 97.984 1.00 37.95 415 LEU A O 1
ATOM 2982 N N . ILE A 1 416 ? 36.400 32.633 96.089 1.00 37.93 416 ILE A N 1
ATOM 2983 C CA . ILE A 1 416 ? 35.127 32.888 95.327 1.00 37.25 416 ILE A CA 1
ATOM 2984 C C . ILE A 1 416 ? 34.547 31.600 94.771 1.00 36.27 416 ILE A C 1
ATOM 2985 O O . ILE A 1 416 ? 35.291 30.702 94.371 1.00 37.02 416 ILE A O 1
ATOM 2990 N N . TYR A 1 417 ? 33.226 31.493 94.786 1.00 36.25 417 TYR A N 1
ATOM 2991 C CA . TYR A 1 417 ? 32.506 30.462 94.079 1.00 35.79 417 TYR A CA 1
ATOM 2992 C C . TYR A 1 417 ? 31.667 31.146 93.021 1.00 35.37 417 TYR A C 1
ATOM 2993 O O . TYR A 1 417 ? 31.211 32.280 93.234 1.00 36.67 417 TYR A O 1
ATOM 3002 N N . VAL A 1 418 ? 31.453 30.476 91.897 1.00 34.59 418 VAL A N 1
ATOM 3003 C CA . VAL A 1 418 ? 30.388 30.871 91.000 1.00 33.87 418 VAL A CA 1
ATOM 3004 C C . VAL A 1 418 ? 29.184 30.127 91.523 1.00 32.88 418 VAL A C 1
ATOM 3005 O O . VAL A 1 418 ? 29.099 28.907 91.402 1.00 32.68 418 VAL A O 1
ATOM 3009 N N . THR A 1 419 ? 28.261 30.852 92.146 1.00 32.60 419 THR A N 1
ATOM 3010 C CA . THR A 1 419 ? 27.077 30.202 92.702 1.00 31.98 419 THR A CA 1
ATOM 3011 C C . THR A 1 419 ? 25.905 30.121 91.736 1.00 32.40 419 THR A C 1
ATOM 3012 O O . THR A 1 419 ? 24.973 29.341 91.992 1.00 31.11 419 THR A O 1
ATOM 3016 N N . GLU A 1 420 ? 25.930 30.889 90.631 1.00 31.65 420 GLU A N 1
ATOM 3017 C CA . GLU A 1 420 ? 24.947 30.644 89.533 1.00 31.19 420 GLU A CA 1
ATOM 3018 C C . GLU A 1 420 ? 25.524 31.014 88.179 1.00 31.92 420 GLU A C 1
ATOM 3019 O O . GLU A 1 420 ? 26.171 32.035 88.054 1.00 33.43 420 GLU A O 1
ATOM 3025 N N . ASN A 1 421 ? 25.287 30.177 87.170 1.00 31.83 421 ASN A N 1
ATOM 3026 C CA . ASN A 1 421 ? 25.583 30.510 85.792 1.00 32.92 421 ASN A CA 1
ATOM 3027 C C . ASN A 1 421 ? 24.731 29.543 84.985 1.00 33.21 421 ASN A C 1
ATOM 3028 O O . ASN A 1 421 ? 24.672 28.365 85.315 1.00 32.18 421 ASN A O 1
ATOM 3033 N N . GLY A 1 422 ? 24.025 30.049 83.976 1.00 32.84 422 GLY A N 1
ATOM 3034 C CA . GLY A 1 422 ? 23.165 29.166 83.194 1.00 31.69 422 GLY A CA 1
ATOM 3035 C C . GLY A 1 422 ? 22.381 29.957 82.187 1.00 32.68 422 GLY A C 1
ATOM 3036 O O . GLY A 1 422 ? 22.632 31.162 82.029 1.00 32.48 422 GLY A O 1
ATOM 3037 N N . VAL A 1 423 ? 21.453 29.293 81.479 1.00 31.85 423 VAL A N 1
ATOM 3038 C CA . VAL A 1 423 ? 20.805 29.889 80.317 1.00 31.87 423 VAL A CA 1
ATOM 3039 C C . VAL A 1 423 ? 19.449 29.207 80.124 1.00 31.42 423 VAL A C 1
ATOM 3040 O O . VAL A 1 423 ? 19.280 28.056 80.522 1.00 30.39 423 VAL A O 1
ATOM 3044 N N . ASP A 1 424 ? 18.513 29.910 79.496 1.00 31.85 424 ASP A N 1
ATOM 3045 C CA . ASP A 1 424 ? 17.117 29.392 79.412 1.00 31.70 424 ASP A CA 1
ATOM 3046 C C . ASP A 1 424 ? 16.796 28.970 77.986 1.00 32.02 424 ASP A C 1
ATOM 3047 O O . ASP A 1 424 ? 17.292 29.570 77.025 1.00 33.78 424 ASP A O 1
ATOM 3052 N N . ASP A 1 425 ? 15.980 27.947 77.840 1.00 31.20 425 ASP A N 1
ATOM 3053 C CA . ASP A 1 425 ? 15.620 27.458 76.539 1.00 32.29 425 ASP A CA 1
ATOM 3054 C C . ASP A 1 425 ? 14.622 28.409 75.803 1.00 32.91 425 ASP A C 1
ATOM 3055 O O . ASP A 1 425 ? 13.825 29.088 76.444 1.00 32.71 425 ASP A O 1
ATOM 3060 N N . VAL A 1 426 ? 14.624 28.337 74.470 1.00 33.08 426 VAL A N 1
ATOM 3061 C CA . VAL A 1 426 ? 13.702 29.045 73.587 1.00 33.48 426 VAL A CA 1
ATOM 3062 C C . VAL A 1 426 ? 12.313 28.480 73.930 1.00 33.51 426 VAL A C 1
ATOM 3063 O O . VAL A 1 426 ? 12.164 27.276 74.100 1.00 33.54 426 VAL A O 1
ATOM 3067 N N . LYS A 1 427 ? 11.320 29.343 74.098 1.00 34.60 427 LYS A N 1
ATOM 3068 C CA . LYS A 1 427 ? 9.931 28.914 74.418 1.00 35.32 427 LYS A CA 1
ATOM 3069 C C . LYS A 1 427 ? 9.347 28.138 73.220 1.00 36.57 427 LYS A C 1
ATOM 3070 O O . LYS A 1 427 ? 9.417 28.637 72.107 1.00 36.16 427 LYS A O 1
ATOM 3076 N N . ASN A 1 428 ? 8.844 26.899 73.409 1.00 36.65 428 ASN A N 1
ATOM 3077 C CA . ASN A 1 428 ? 8.252 26.121 72.278 1.00 38.10 428 ASN A CA 1
ATOM 3078 C C . ASN A 1 428 ? 7.529 24.929 72.807 1.00 39.17 428 ASN A C 1
ATOM 3079 O O . ASN A 1 428 ? 8.167 23.832 72.907 1.00 39.30 428 ASN A O 1
ATOM 3084 N N . THR A 1 429 ? 6.240 25.129 73.155 1.00 37.61 429 THR A N 1
ATOM 3085 C CA . THR A 1 429 ? 5.368 24.067 73.612 1.00 36.52 429 THR A CA 1
ATOM 3086 C C . THR A 1 429 ? 5.024 23.028 72.532 1.00 36.42 429 THR A C 1
ATOM 3087 O O . THR A 1 429 ? 4.219 22.132 72.782 1.00 35.94 429 THR A O 1
ATOM 3091 N N . ASN A 1 430 ? 5.568 23.188 71.332 1.00 36.98 430 ASN A N 1
ATOM 3092 C CA . ASN A 1 430 ? 5.293 22.308 70.198 1.00 37.83 430 ASN A CA 1
ATOM 3093 C C . ASN A 1 430 ? 6.208 21.059 70.185 1.00 37.43 430 ASN A C 1
ATOM 3094 O O . ASN A 1 430 ? 5.954 20.136 69.406 1.00 36.79 430 ASN A O 1
ATOM 3099 N N . LEU A 1 431 ? 7.265 21.067 70.999 1.00 35.67 431 LEU A N 1
ATOM 3100 C CA . LEU A 1 431 ? 8.341 20.057 70.916 1.00 35.10 431 LEU A CA 1
ATOM 3101 C C . LEU A 1 431 ? 8.060 18.858 71.835 1.00 33.64 431 LEU A C 1
ATOM 3102 O O . LEU A 1 431 ? 7.549 19.016 72.941 1.00 33.31 431 LEU A O 1
ATOM 3107 N N . THR A 1 432 ? 8.347 17.651 71.370 1.00 33.11 432 THR A N 1
ATOM 3108 C CA . THR A 1 432 ? 8.263 16.471 72.209 1.00 32.56 432 THR A CA 1
ATOM 3109 C C . THR A 1 432 ? 9.484 16.528 73.160 1.00 32.34 432 THR A C 1
ATOM 3110 O O . THR A 1 432 ? 10.435 17.273 72.933 1.00 31.05 432 THR A O 1
ATOM 3114 N N . LEU A 1 433 ? 9.444 15.722 74.217 1.00 32.02 433 LEU A N 1
ATOM 3115 C CA . LEU A 1 433 ? 10.586 15.601 75.117 1.00 32.11 433 LEU A CA 1
ATOM 3116 C C . LEU A 1 433 ? 11.916 15.282 74.367 1.00 33.06 433 LEU A C 1
ATOM 3117 O O . LEU A 1 433 ? 12.942 15.922 74.646 1.00 31.67 433 LEU A O 1
ATOM 3122 N N . SER A 1 434 ? 11.887 14.298 73.450 1.00 33.08 434 SER A N 1
ATOM 3123 C CA . SER A 1 434 ? 13.100 13.984 72.656 1.00 34.48 434 SER A CA 1
ATOM 3124 C C . SER A 1 434 ? 13.755 15.196 72.074 1.00 33.66 434 SER A C 1
ATOM 3125 O O . SER A 1 434 ? 15.003 15.317 72.123 1.00 32.60 434 SER A O 1
ATOM 3128 N N . GLU A 1 435 ? 12.926 16.063 71.490 1.00 32.47 435 GLU A N 1
ATOM 3129 C CA . GLU A 1 435 ? 13.441 17.264 70.821 1.00 33.33 435 GLU A CA 1
ATOM 3130 C C . GLU A 1 435 ? 13.798 18.321 71.875 1.00 32.85 435 GLU A C 1
ATOM 3131 O O . GLU A 1 435 ? 14.836 18.983 71.761 1.00 32.68 435 GLU A O 1
ATOM 3137 N N . ALA A 1 436 ? 12.931 18.471 72.891 1.00 32.68 436 ALA A N 1
ATOM 3138 C CA . ALA A 1 436 ? 13.101 19.499 73.905 1.00 32.19 436 ALA A CA 1
ATOM 3139 C C . ALA A 1 436 ? 14.382 19.322 74.686 1.00 32.14 436 ALA A C 1
ATOM 3140 O O . ALA A 1 436 ? 14.895 20.272 75.232 1.00 32.68 436 ALA A O 1
ATOM 3142 N N . ARG A 1 437 ? 14.881 18.108 74.798 1.00 31.90 437 ARG A N 1
ATOM 3143 C CA . ARG A 1 437 ? 15.943 17.869 75.753 1.00 31.77 437 ARG A CA 1
ATOM 3144 C C . ARG A 1 437 ? 17.297 17.999 75.023 1.00 32.29 437 ARG A C 1
ATOM 3145 O O . ARG A 1 437 ? 18.357 17.797 75.663 1.00 32.48 437 ARG A O 1
ATOM 3153 N N . LYS A 1 438 ? 17.259 18.278 73.703 1.00 32.06 438 LYS A N 1
ATOM 3154 C CA . LYS A 1 438 ? 18.521 18.444 72.949 1.00 33.80 438 LYS A CA 1
ATOM 3155 C C . LYS A 1 438 ? 18.950 19.887 73.074 1.00 33.00 438 LYS A C 1
ATOM 3156 O O . LYS A 1 438 ? 18.700 20.717 72.172 1.00 33.50 438 LYS A O 1
ATOM 3162 N N . ASP A 1 439 ? 19.539 20.219 74.220 1.00 32.98 439 ASP A N 1
ATOM 3163 C CA . ASP A 1 439 ? 19.708 21.627 74.576 1.00 33.34 439 ASP A CA 1
ATOM 3164 C C . ASP A 1 439 ? 21.146 22.072 74.225 1.00 34.18 439 ASP A C 1
ATOM 3165 O O . ASP A 1 439 ? 22.013 22.376 75.124 1.00 33.59 439 ASP A O 1
ATOM 3170 N N . SER A 1 440 ? 21.410 22.112 72.912 1.00 34.38 440 SER A N 1
ATOM 3171 C CA . SER A 1 440 ? 22.779 22.446 72.444 1.00 34.79 440 SER A CA 1
ATOM 3172 C C . SER A 1 440 ? 23.199 23.823 72.845 1.00 34.68 440 SER A C 1
ATOM 3173 O O . SER A 1 440 ? 24.405 24.097 73.042 1.00 35.36 440 SER A O 1
ATOM 3176 N N . MET A 1 441 ? 22.250 24.740 72.840 1.00 33.70 441 MET A N 1
ATOM 3177 C CA . MET A 1 441 ? 22.627 26.104 73.235 1.00 35.55 441 MET A CA 1
ATOM 3178 C C . MET A 1 441 ? 23.122 26.159 74.722 1.00 33.60 441 MET A C 1
ATOM 3179 O O . MET A 1 441 ? 24.197 26.750 75.012 1.00 33.87 441 MET A O 1
ATOM 3184 N N . ARG A 1 442 ? 22.370 25.533 75.632 1.00 32.22 442 ARG A N 1
ATOM 3185 C CA . ARG A 1 442 ? 22.845 25.344 76.986 1.00 31.19 442 ARG A CA 1
ATOM 3186 C C . ARG A 1 442 ? 24.187 24.624 77.075 1.00 32.04 442 ARG A C 1
ATOM 3187 O O . ARG A 1 442 ? 25.058 25.093 77.773 1.00 33.59 442 ARG A O 1
ATOM 3195 N N . LEU A 1 443 ? 24.340 23.498 76.393 1.00 32.35 443 LEU A N 1
ATOM 3196 C CA . LEU A 1 443 ? 25.580 22.738 76.425 1.00 33.24 443 LEU A CA 1
ATOM 3197 C C . LEU A 1 443 ? 26.760 23.632 76.027 1.00 34.97 443 LEU A C 1
ATOM 3198 O O . LEU A 1 443 ? 27.779 23.665 76.747 1.00 35.85 443 LEU A O 1
ATOM 3203 N N . LYS A 1 444 ? 26.650 24.337 74.896 1.00 33.75 444 LYS A N 1
ATOM 3204 C CA . LYS A 1 444 ? 27.690 25.264 74.492 1.00 34.89 444 LYS A CA 1
ATOM 3205 C C . LYS A 1 444 ? 27.908 26.374 75.548 1.00 34.77 444 LYS A C 1
ATOM 3206 O O . LYS A 1 444 ? 29.051 26.699 75.913 1.00 35.08 444 LYS A O 1
ATOM 3212 N N . TYR A 1 445 ? 26.794 26.912 76.058 1.00 33.86 445 TYR A N 1
ATOM 3213 C CA . TYR A 1 445 ? 26.836 27.983 77.047 1.00 33.91 445 TYR A CA 1
ATOM 3214 C C . TYR A 1 445 ? 27.648 27.558 78.308 1.00 33.67 445 TYR A C 1
ATOM 3215 O O . TYR A 1 445 ? 28.587 28.272 78.747 1.00 32.99 445 TYR A O 1
ATOM 3224 N N . LEU A 1 446 ? 27.291 26.402 78.853 1.00 31.41 446 LEU A N 1
ATOM 3225 C CA . LEU A 1 446 ? 27.999 25.892 80.029 1.00 32.58 446 LEU A CA 1
ATOM 3226 C C . LEU A 1 446 ? 29.483 25.677 79.715 1.00 33.73 446 LEU A C 1
ATOM 3227 O O . LEU A 1 446 ? 30.313 26.110 80.482 1.00 34.46 446 LEU A O 1
ATOM 3232 N N . GLN A 1 447 ? 29.781 25.011 78.607 1.00 34.02 447 GLN A N 1
ATOM 3233 C CA . GLN A 1 447 ? 31.181 24.762 78.222 1.00 35.47 447 GLN A CA 1
ATOM 3234 C C . GLN A 1 447 ? 31.960 26.049 78.139 1.00 36.10 447 GLN A C 1
ATOM 3235 O O . GLN A 1 447 ? 33.093 26.102 78.653 1.00 37.11 447 GLN A O 1
ATOM 3241 N N . ASP A 1 448 ? 31.385 27.061 77.480 1.00 36.18 448 ASP A N 1
ATOM 3242 C CA . ASP A 1 448 ? 32.156 28.315 77.218 1.00 38.51 448 ASP A CA 1
ATOM 3243 C C . ASP A 1 448 ? 32.405 29.080 78.554 1.00 38.41 448 ASP A C 1
ATOM 3244 O O . ASP A 1 448 ? 33.529 29.603 78.805 1.00 38.00 448 ASP A O 1
ATOM 3249 N N . HIS A 1 449 ? 31.363 29.122 79.396 1.00 34.72 449 HIS A N 1
ATOM 3250 C CA . HIS A 1 449 ? 31.464 29.804 80.686 1.00 35.97 449 HIS A CA 1
ATOM 3251 C C . HIS A 1 449 ? 32.434 29.112 81.656 1.00 36.54 449 HIS A C 1
ATOM 3252 O O . HIS A 1 449 ? 33.306 29.788 82.256 1.00 36.96 449 HIS A O 1
ATOM 3259 N N . ILE A 1 450 ? 32.313 27.780 81.744 1.00 35.49 450 ILE A N 1
ATOM 3260 C CA . ILE A 1 450 ? 33.219 26.988 82.583 1.00 35.90 450 ILE A CA 1
ATOM 3261 C C . ILE A 1 450 ? 34.655 27.156 82.065 1.00 36.80 450 ILE A C 1
ATOM 3262 O O . ILE A 1 450 ? 35.595 27.292 82.862 1.00 39.03 450 ILE A O 1
ATOM 3267 N N . PHE A 1 451 ? 34.845 27.193 80.738 1.00 37.39 451 PHE A N 1
ATOM 3268 C CA . PHE A 1 451 ? 36.175 27.485 80.156 1.00 37.65 451 PHE A CA 1
ATOM 3269 C C . PHE A 1 451 ? 36.721 28.830 80.650 1.00 38.05 451 PHE A C 1
ATOM 3270 O O . PHE A 1 451 ? 37.970 28.986 80.993 1.00 37.25 451 PHE A O 1
ATOM 3278 N N . ASN A 1 452 ? 35.822 29.813 80.630 1.00 37.16 452 ASN A N 1
ATOM 3279 C CA . ASN A 1 452 ? 36.157 31.191 81.040 1.00 38.41 452 ASN A CA 1
ATOM 3280 C C . ASN A 1 452 ? 36.448 31.311 82.525 1.00 38.09 452 ASN A C 1
ATOM 3281 O O . ASN A 1 452 ? 37.348 32.057 82.923 1.00 38.45 452 ASN A O 1
ATOM 3286 N N . VAL A 1 453 ? 35.743 30.530 83.327 1.00 36.64 453 VAL A N 1
ATOM 3287 C CA . VAL A 1 453 ? 36.086 30.416 84.745 1.00 36.94 453 VAL A CA 1
ATOM 3288 C C . VAL A 1 453 ? 37.516 29.870 84.919 1.00 38.06 453 VAL A C 1
ATOM 3289 O O . VAL A 1 453 ? 38.280 30.402 85.721 1.00 38.28 453 VAL A O 1
ATOM 3293 N N . ARG A 1 454 ? 37.884 28.845 84.159 1.00 39.12 454 ARG A N 1
ATOM 3294 C CA . ARG A 1 454 ? 39.245 28.292 84.213 1.00 39.82 454 ARG A CA 1
ATOM 3295 C C . ARG A 1 454 ? 40.271 29.350 83.792 1.00 42.11 454 ARG A C 1
ATOM 3296 O O . ARG A 1 454 ? 41.418 29.371 84.318 1.00 43.78 454 ARG A O 1
ATOM 3304 N N . GLN A 1 455 ? 39.889 30.201 82.830 1.00 41.70 455 GLN A N 1
ATOM 3305 C CA . GLN A 1 455 ? 40.792 31.262 82.358 1.00 42.65 455 GLN A CA 1
ATOM 3306 C C . GLN A 1 455 ? 40.977 32.292 83.499 1.00 42.59 455 GLN A C 1
ATOM 3307 O O . GLN A 1 455 ? 42.099 32.733 83.735 1.00 43.68 455 GLN A O 1
ATOM 3313 N N . ALA A 1 456 ? 39.909 32.574 84.266 1.00 40.84 456 ALA A N 1
ATOM 3314 C CA . ALA A 1 456 ? 40.002 33.513 85.389 1.00 41.39 456 ALA A CA 1
ATOM 3315 C C . ALA A 1 456 ? 40.940 32.984 86.498 1.00 41.72 456 ALA A C 1
ATOM 3316 O O . ALA A 1 456 ? 41.739 33.747 87.077 1.00 42.36 456 ALA A O 1
ATOM 3318 N N . MET A 1 457 ? 40.869 31.670 86.721 1.00 40.13 457 MET A N 1
ATOM 3319 C CA . MET A 1 457 ? 41.750 30.992 87.636 1.00 39.93 457 MET A CA 1
ATOM 3320 C C . MET A 1 457 ? 43.211 31.068 87.140 1.00 42.16 457 MET A C 1
ATOM 3321 O O . MET A 1 457 ? 44.110 31.349 87.948 1.00 43.30 457 MET A O 1
ATOM 3326 N N . ASN A 1 458 ? 43.440 30.892 85.841 1.00 42.38 458 ASN A N 1
ATOM 3327 C CA . ASN A 1 458 ? 44.798 31.155 85.319 1.00 45.47 458 ASN A CA 1
ATOM 3328 C C . ASN A 1 458 ? 45.217 32.611 85.522 1.00 46.98 458 ASN A C 1
ATOM 3329 O O . ASN A 1 458 ? 46.386 32.875 85.692 1.00 47.54 458 ASN A O 1
ATOM 3334 N N . ASP A 1 459 ? 44.267 33.560 85.493 1.00 47.42 459 ASP A N 1
ATOM 3335 C CA . ASP A 1 459 ? 44.616 34.976 85.716 1.00 47.84 459 ASP A CA 1
ATOM 3336 C C . ASP A 1 459 ? 44.936 35.234 87.192 1.00 47.92 459 ASP A C 1
ATOM 3337 O O . ASP A 1 459 ? 45.401 36.305 87.512 1.00 49.73 459 ASP A O 1
ATOM 3342 N N . GLY A 1 460 ? 44.682 34.286 88.093 1.00 46.58 460 GLY A N 1
ATOM 3343 C CA . GLY A 1 460 ? 45.005 34.516 89.509 1.00 46.57 460 GLY A CA 1
ATOM 3344 C C . GLY A 1 460 ? 43.763 34.555 90.407 1.00 45.88 460 GLY A C 1
ATOM 3345 O O . GLY A 1 460 ? 43.881 34.816 91.599 1.00 45.67 460 GLY A O 1
ATOM 3346 N N . VAL A 1 461 ? 42.566 34.304 89.873 1.00 44.21 461 VAL A N 1
ATOM 3347 C CA . VAL A 1 461 ? 41.422 34.352 90.746 1.00 43.12 461 VAL A CA 1
ATOM 3348 C C . VAL A 1 461 ? 41.270 33.002 91.450 1.00 43.73 461 VAL A C 1
ATOM 3349 O O . VAL A 1 461 ? 41.329 31.938 90.800 1.00 43.07 461 VAL A O 1
ATOM 3353 N N . ASN A 1 462 ? 41.079 33.042 92.768 1.00 42.98 462 ASN A N 1
ATOM 3354 C CA . ASN A 1 462 ? 41.005 31.833 93.538 1.00 43.12 462 ASN A CA 1
ATOM 3355 C C . ASN A 1 462 ? 39.578 31.341 93.589 1.00 41.15 462 ASN A C 1
ATOM 3356 O O . ASN A 1 462 ? 38.859 31.628 94.535 1.00 41.83 462 ASN A O 1
ATOM 3361 N N . VAL A 1 463 ? 39.148 30.658 92.527 1.00 40.60 463 VAL A N 1
ATOM 3362 C CA . VAL A 1 463 ? 37.750 30.189 92.419 1.00 37.95 463 VAL A CA 1
ATOM 3363 C C . VAL A 1 463 ? 37.688 28.746 92.911 1.00 37.92 463 VAL A C 1
ATOM 3364 O O . VAL A 1 463 ? 38.458 27.898 92.460 1.00 36.70 463 VAL A O 1
ATOM 3368 N N . LYS A 1 464 ? 36.770 28.464 93.846 1.00 38.12 464 LYS A N 1
ATOM 3369 C CA . LYS A 1 464 ? 36.745 27.132 94.503 1.00 38.25 464 LYS A CA 1
ATOM 3370 C C . LYS A 1 464 ? 35.622 26.232 93.999 1.00 36.84 464 LYS A C 1
ATOM 3371 O O . LYS A 1 464 ? 35.583 25.032 94.303 1.00 37.08 464 LYS A O 1
ATOM 3377 N N . GLY A 1 465 ? 34.688 26.793 93.260 1.00 35.46 465 GLY A N 1
ATOM 3378 C CA . GLY A 1 465 ? 33.636 25.943 92.740 1.00 34.16 465 GLY A CA 1
ATOM 3379 C C . GLY A 1 465 ? 32.770 26.692 91.772 1.00 34.43 465 GLY A C 1
ATOM 3380 O O . GLY A 1 465 ? 32.926 27.898 91.635 1.00 35.22 465 GLY A O 1
ATOM 3381 N N . TYR A 1 466 ? 31.831 25.972 91.140 1.00 33.46 466 TYR A N 1
ATOM 3382 C CA . TYR A 1 466 ? 30.975 26.493 90.080 1.00 33.15 466 TYR A CA 1
ATOM 3383 C C . TYR A 1 466 ? 29.658 25.740 90.196 1.00 32.94 466 TYR A C 1
ATOM 3384 O O . TYR A 1 466 ? 29.638 24.493 90.197 1.00 32.97 466 TYR A O 1
ATOM 3393 N N . PHE A 1 467 ? 28.570 26.476 90.289 1.00 32.20 467 PHE A N 1
ATOM 3394 C CA . PHE A 1 467 ? 27.262 25.872 90.385 1.00 32.00 467 PHE A CA 1
ATOM 3395 C C . PHE A 1 467 ? 26.436 26.303 89.172 1.00 32.09 467 PHE A C 1
ATOM 3396 O O . PHE A 1 467 ? 26.163 27.482 89.015 1.00 32.00 467 PHE A O 1
ATOM 3404 N N . ALA A 1 468 ? 25.983 25.342 88.369 1.00 31.02 468 ALA A N 1
ATOM 3405 C CA . ALA A 1 468 ? 25.063 25.637 87.287 1.00 31.67 468 ALA A CA 1
ATOM 3406 C C . ALA A 1 468 ? 23.710 26.060 87.867 1.00 31.14 468 ALA A C 1
ATOM 3407 O O . ALA A 1 468 ? 23.287 25.533 88.911 1.00 30.63 468 ALA A O 1
ATOM 3409 N N . TRP A 1 469 ? 23.075 27.056 87.241 1.00 30.60 469 TRP A N 1
ATOM 3410 C CA . TRP A 1 469 ? 21.668 27.355 87.485 1.00 29.71 469 TRP A CA 1
ATOM 3411 C C . TRP A 1 469 ? 20.930 26.906 86.223 1.00 30.45 469 TRP A C 1
ATOM 3412 O O . TRP A 1 469 ? 21.273 27.384 85.130 1.00 31.27 469 TRP A O 1
ATOM 3423 N N . SER A 1 470 ? 19.928 26.010 86.320 1.00 29.41 470 SER A N 1
ATOM 3424 C CA . SER A 1 470 ? 19.452 25.415 87.579 1.00 30.09 470 SER A CA 1
ATOM 3425 C C . SER A 1 470 ? 19.439 23.880 87.462 1.00 29.01 470 SER A C 1
ATOM 3426 O O . SER A 1 470 ? 19.652 23.356 86.386 1.00 29.20 470 SER A O 1
ATOM 3429 N N . LEU A 1 471 ? 19.247 23.158 88.572 1.00 28.70 471 LEU A N 1
ATOM 3430 C CA . LEU A 1 471 ? 19.158 21.711 88.453 1.00 28.39 471 LEU A CA 1
ATOM 3431 C C . LEU A 1 471 ? 17.881 21.404 87.606 1.00 27.68 471 LEU A C 1
ATOM 3432 O O . LEU A 1 471 ? 17.954 20.702 86.587 1.00 28.05 471 LEU A O 1
ATOM 3437 N N . LEU A 1 472 ? 16.747 21.972 88.033 1.00 27.23 472 LEU A N 1
ATOM 3438 C CA . LEU A 1 472 ? 15.431 21.640 87.436 1.00 27.76 472 LEU A CA 1
ATOM 3439 C C . LEU A 1 472 ? 14.860 22.873 86.733 1.00 27.30 472 LEU A C 1
ATOM 3440 O O . LEU A 1 472 ? 15.033 23.988 87.205 1.00 27.14 472 LEU A O 1
ATOM 3445 N N . ASP A 1 473 ? 14.138 22.668 85.641 1.00 28.27 473 ASP A N 1
ATOM 3446 C CA . ASP A 1 473 ? 13.243 23.728 85.186 1.00 28.37 473 ASP A CA 1
ATOM 3447 C C . ASP A 1 473 ? 12.380 24.067 86.398 1.00 27.77 473 ASP A C 1
ATOM 3448 O O . ASP A 1 473 ? 12.004 23.171 87.171 1.00 27.22 473 ASP A O 1
ATOM 3453 N N . ASN A 1 474 ? 12.042 25.357 86.579 1.00 28.44 474 ASN A N 1
ATOM 3454 C CA . ASN A 1 474 ? 11.303 25.764 87.783 1.00 28.53 474 ASN A CA 1
ATOM 3455 C C . ASN A 1 474 ? 10.531 27.093 87.584 1.00 29.35 474 ASN A C 1
ATOM 3456 O O . ASN A 1 474 ? 10.437 27.582 86.439 1.00 30.20 474 ASN A O 1
ATOM 3461 N N . PHE A 1 475 ? 9.985 27.659 88.671 1.00 29.06 475 PHE A N 1
ATOM 3462 C CA . PHE A 1 475 ? 9.228 28.902 88.629 1.00 29.60 475 PHE A CA 1
ATOM 3463 C C . PHE A 1 475 ? 10.211 30.065 88.422 1.00 29.81 475 PHE A C 1
ATOM 3464 O O . PHE A 1 475 ? 11.048 30.327 89.275 1.00 30.60 475 PHE A O 1
ATOM 3472 N N . GLU A 1 476 ? 10.160 30.729 87.271 1.00 30.05 476 GLU A N 1
ATOM 3473 C CA . GLU A 1 476 ? 11.160 31.773 87.015 1.00 30.97 476 GLU A CA 1
ATOM 3474 C C . GLU A 1 476 ? 10.554 33.143 87.318 1.00 32.06 476 GLU A C 1
ATOM 3475 O O . GLU A 1 476 ? 10.457 34.027 86.455 1.00 33.47 476 GLU A O 1
ATOM 3481 N N . TRP A 1 477 ? 10.094 33.292 88.563 1.00 31.54 477 TRP A N 1
ATOM 3482 C CA . TRP A 1 477 ? 9.538 34.538 89.079 1.00 31.72 477 TRP A CA 1
ATOM 3483 C C . TRP A 1 477 ? 8.444 35.220 88.229 1.00 32.54 477 TRP A C 1
ATOM 3484 O O . TRP A 1 477 ? 7.431 34.609 87.934 1.00 33.07 477 TRP A O 1
ATOM 3495 N N . GLY A 1 478 ? 8.675 36.459 87.795 1.00 33.39 478 GLY A N 1
ATOM 3496 C CA . GLY A 1 478 ? 7.773 37.180 86.893 1.00 33.54 478 GLY A CA 1
ATOM 3497 C C . GLY A 1 478 ? 7.502 36.488 85.568 1.00 33.60 478 GLY A C 1
ATOM 3498 O O . GLY A 1 478 ? 6.441 36.666 84.957 1.00 34.71 478 GLY A O 1
ATOM 3499 N N . GLU A 1 479 ? 8.424 35.662 85.127 1.00 33.75 479 GLU A N 1
ATOM 3500 C CA . GLU A 1 479 ? 8.212 34.892 83.864 1.00 34.38 479 GLU A CA 1
ATOM 3501 C C . GLU A 1 479 ? 7.438 33.592 84.030 1.00 33.23 479 GLU A C 1
ATOM 3502 O O . GLU A 1 479 ? 7.155 32.918 83.050 1.00 33.28 479 GLU A O 1
ATOM 3508 N N . GLY A 1 480 ? 7.096 33.194 85.255 1.00 33.06 480 GLY A N 1
ATOM 3509 C CA . GLY A 1 480 ? 6.291 31.941 85.419 1.00 31.82 480 GLY A CA 1
ATOM 3510 C C . GLY A 1 480 ? 7.151 30.715 85.059 1.00 32.12 480 GLY A C 1
ATOM 3511 O O . GLY A 1 480 ? 8.400 30.708 85.237 1.00 32.25 480 GLY A O 1
ATOM 3512 N N . TYR A 1 481 ? 6.501 29.701 84.514 1.00 30.57 481 TYR A N 1
ATOM 3513 C CA . TYR A 1 481 ? 7.151 28.418 84.151 1.00 30.48 481 TYR A CA 1
ATOM 3514 C C . TYR A 1 481 ? 7.682 28.346 82.724 1.00 30.06 481 TYR A C 1
ATOM 3515 O O . TYR A 1 481 ? 8.349 27.382 82.423 1.00 30.50 481 TYR A O 1
ATOM 3524 N N . GLY A 1 482 ? 7.366 29.331 81.865 1.00 31.32 482 GLY A N 1
ATOM 3525 C CA . GLY A 1 482 ? 7.715 29.277 80.428 1.00 32.45 482 GLY A CA 1
ATOM 3526 C C . GLY A 1 482 ? 9.217 29.413 80.185 1.00 32.68 482 GLY A C 1
ATOM 3527 O O . GLY A 1 482 ? 9.731 29.089 79.100 1.00 33.24 482 GLY A O 1
ATOM 3528 N N . VAL A 1 483 ? 9.920 29.912 81.191 1.00 31.74 483 VAL A N 1
ATOM 3529 C CA . VAL A 1 483 ? 11.365 30.102 81.071 1.00 31.05 483 VAL A CA 1
ATOM 3530 C C . VAL A 1 483 ? 12.090 28.961 81.785 1.00 30.30 483 VAL A C 1
ATOM 3531 O O . VAL A 1 483 ? 12.102 28.899 83.037 1.00 29.93 483 VAL A O 1
ATOM 3535 N N . ARG A 1 484 ? 12.657 28.043 80.980 1.00 29.79 484 ARG A N 1
ATOM 3536 C CA . ARG A 1 484 ? 13.239 26.802 81.479 1.00 28.92 484 ARG A CA 1
ATOM 3537 C C . ARG A 1 484 ? 14.762 26.932 81.602 1.00 29.21 484 ARG A C 1
ATOM 3538 O O . ARG A 1 484 ? 15.446 26.942 80.591 1.00 30.57 484 ARG A O 1
ATOM 3546 N N . PHE A 1 485 ? 15.281 27.018 82.824 1.00 28.53 485 PHE A N 1
ATOM 3547 C CA . PHE A 1 485 ? 16.767 27.051 83.091 1.00 28.84 485 PHE A CA 1
ATOM 3548 C C . PHE A 1 485 ? 17.426 25.710 83.418 1.00 28.78 485 PHE A C 1
ATOM 3549 O O . PHE A 1 485 ? 18.645 25.636 83.594 1.00 28.96 485 PHE A O 1
ATOM 3557 N N . GLY A 1 486 ? 16.634 24.640 83.535 1.00 28.38 486 GLY A N 1
ATOM 3558 C CA . GLY A 1 486 ? 17.182 23.380 84.089 1.00 28.03 486 GLY A CA 1
ATOM 3559 C C . GLY A 1 486 ? 18.176 22.654 83.214 1.00 29.74 486 GLY A C 1
ATOM 3560 O O . GLY A 1 486 ? 18.072 22.663 81.979 1.00 29.43 486 GLY A O 1
ATOM 3561 N N . ILE A 1 487 ? 19.178 22.016 83.830 1.00 30.27 487 ILE A N 1
ATOM 3562 C CA . ILE A 1 487 ? 19.814 20.911 83.098 1.00 29.93 487 ILE A CA 1
ATOM 3563 C C . ILE A 1 487 ? 18.919 19.645 83.100 1.00 30.12 487 ILE A C 1
ATOM 3564 O O . ILE A 1 487 ? 19.156 18.676 82.362 1.00 30.78 487 ILE A O 1
ATOM 3569 N N . ILE A 1 488 ? 17.867 19.654 83.918 1.00 30.09 488 ILE A N 1
ATOM 3570 C CA . ILE A 1 488 ? 16.896 18.544 83.980 1.00 28.19 488 ILE A CA 1
ATOM 3571 C C . ILE A 1 488 ? 15.577 19.086 83.484 1.00 29.72 488 ILE A C 1
ATOM 3572 O O . ILE A 1 488 ? 15.078 20.063 84.049 1.00 30.44 488 ILE A O 1
ATOM 3577 N N . HIS A 1 489 ? 14.995 18.458 82.455 1.00 28.89 489 HIS A N 1
ATOM 3578 C CA . HIS A 1 489 ? 13.691 18.892 81.947 1.00 28.47 489 HIS A CA 1
ATOM 3579 C C . HIS A 1 489 ? 12.573 18.534 82.920 1.00 29.05 489 HIS A C 1
ATOM 3580 O O . HIS A 1 489 ? 12.654 17.484 83.567 1.00 28.58 489 HIS A O 1
ATOM 3587 N N . ILE A 1 490 ? 11.510 19.374 82.976 1.00 28.47 490 ILE A N 1
ATOM 3588 C CA . ILE A 1 490 ? 10.323 19.056 83.796 1.00 28.18 490 ILE A CA 1
ATOM 3589 C C . ILE A 1 490 ? 9.072 18.893 82.935 1.00 28.71 490 ILE A C 1
ATOM 3590 O O . ILE A 1 490 ? 8.749 19.763 82.120 1.00 28.99 490 ILE A O 1
ATOM 3595 N N . ASP A 1 491 ? 8.345 17.792 83.097 1.00 28.64 491 ASP A N 1
ATOM 3596 C CA . ASP A 1 491 ? 7.137 17.681 82.354 1.00 29.73 491 ASP A CA 1
ATOM 3597 C C . ASP A 1 491 ? 5.949 18.226 83.150 1.00 30.15 491 ASP A C 1
ATOM 3598 O O . ASP A 1 491 ? 5.370 17.525 83.987 1.00 29.46 491 ASP A O 1
ATOM 3603 N N . TYR A 1 492 ? 5.567 19.467 82.867 1.00 30.13 492 TYR A N 1
ATOM 3604 C CA . TYR A 1 492 ? 4.491 20.127 83.607 1.00 30.20 492 TYR A CA 1
ATOM 3605 C C . TYR A 1 492 ? 3.156 19.497 83.301 1.00 30.32 492 TYR A C 1
ATOM 3606 O O . TYR A 1 492 ? 2.234 19.758 84.023 1.00 30.44 492 TYR A O 1
ATOM 3615 N N . ASN A 1 493 ? 3.057 18.672 82.256 1.00 29.43 493 ASN A N 1
ATOM 3616 C CA . ASN A 1 493 ? 1.784 17.992 81.958 1.00 30.72 493 ASN A CA 1
ATOM 3617 C C . ASN A 1 493 ? 1.582 16.711 82.791 1.00 30.89 493 ASN A C 1
ATOM 3618 O O . ASN A 1 493 ? 0.481 16.161 82.855 1.00 30.71 493 ASN A O 1
ATOM 3623 N N . ASP A 1 494 ? 2.659 16.233 83.411 1.00 30.46 494 ASP A N 1
ATOM 3624 C CA . ASP A 1 494 ? 2.628 14.863 83.983 1.00 30.95 494 ASP A CA 1
ATOM 3625 C C . ASP A 1 494 ? 3.485 14.794 85.272 1.00 30.97 494 ASP A C 1
ATOM 3626 O O . ASP A 1 494 ? 4.607 14.234 85.277 1.00 30.64 494 ASP A O 1
ATOM 3631 N N . ASN A 1 495 ? 2.947 15.431 86.328 1.00 30.98 495 ASN A N 1
ATOM 3632 C CA . ASN A 1 495 ? 3.458 15.359 87.721 1.00 31.34 495 ASN A CA 1
ATOM 3633 C C . ASN A 1 495 ? 4.923 15.766 87.756 1.00 29.86 495 ASN A C 1
ATOM 3634 O O . ASN A 1 495 ? 5.669 15.163 88.521 1.00 29.94 495 ASN A O 1
ATOM 3639 N N . PHE A 1 496 ? 5.317 16.707 86.896 1.00 29.29 496 PHE A N 1
ATOM 3640 C CA . PHE A 1 496 ? 6.622 17.347 86.972 1.00 29.53 496 PHE A CA 1
ATOM 3641 C C . PHE A 1 496 ? 7.716 16.296 86.789 1.00 29.11 496 PHE A C 1
ATOM 3642 O O . PHE A 1 496 ? 8.766 16.394 87.400 1.00 29.06 496 PHE A O 1
ATOM 3650 N N . ALA A 1 497 ? 7.467 15.311 85.916 1.00 29.11 497 ALA A N 1
ATOM 3651 C CA . ALA A 1 497 ? 8.422 14.252 85.644 1.00 29.05 497 ALA A CA 1
ATOM 3652 C C . ALA A 1 497 ? 9.768 14.866 85.217 1.00 28.98 497 ALA A C 1
ATOM 3653 O O . ALA A 1 497 ? 9.785 15.801 84.412 1.00 29.35 497 ALA A O 1
ATOM 3655 N N . ARG A 1 498 ? 10.850 14.391 85.812 1.00 27.28 498 ARG A N 1
ATOM 3656 C CA . ARG A 1 498 ? 12.216 14.875 85.573 1.00 28.74 498 ARG A CA 1
ATOM 3657 C C . ARG A 1 498 ? 12.841 14.003 84.505 1.00 28.95 498 ARG A C 1
ATOM 3658 O O . ARG A 1 498 ? 12.643 12.782 84.512 1.00 29.41 498 ARG A O 1
ATOM 3666 N N . TYR A 1 499 ? 13.564 14.608 83.578 1.00 28.20 499 TYR A N 1
ATOM 3667 C CA . TYR A 1 499 ? 14.300 13.826 82.601 1.00 29.24 499 TYR A CA 1
ATOM 3668 C C . TYR A 1 499 ? 15.570 14.626 82.267 1.00 28.96 499 TYR A C 1
ATOM 3669 O O . TYR A 1 499 ? 15.470 15.832 81.982 1.00 29.28 499 TYR A O 1
ATOM 3678 N N . PRO A 1 500 ? 16.748 13.998 82.354 1.00 28.69 500 PRO A N 1
ATOM 3679 C CA . PRO A 1 500 ? 17.973 14.789 82.084 1.00 28.85 500 PRO A CA 1
ATOM 3680 C C . PRO A 1 500 ? 18.044 15.331 80.629 1.00 29.92 500 PRO A C 1
ATOM 3681 O O . PRO A 1 500 ? 17.757 14.581 79.671 1.00 30.10 500 PRO A O 1
ATOM 3685 N N . LYS A 1 501 ? 18.468 16.579 80.463 1.00 30.11 501 LYS A N 1
ATOM 3686 C CA . LYS A 1 501 ? 18.762 17.138 79.109 1.00 30.39 501 LYS A CA 1
ATOM 3687 C C . LYS A 1 501 ? 20.188 16.712 78.709 1.00 31.59 501 LYS A C 1
ATOM 3688 O O . LYS A 1 501 ? 20.920 16.136 79.515 1.00 30.66 501 LYS A O 1
ATOM 3694 N N . ASP A 1 502 ? 20.547 16.959 77.443 1.00 32.03 502 ASP A N 1
ATOM 3695 C CA . ASP A 1 502 ? 21.871 16.616 76.934 1.00 33.08 502 ASP A CA 1
ATOM 3696 C C . ASP A 1 502 ? 22.957 17.256 77.845 1.00 32.06 502 ASP A C 1
ATOM 3697 O O . ASP A 1 502 ? 24.001 16.639 78.099 1.00 32.27 502 ASP A O 1
ATOM 3702 N N . SER A 1 503 ? 22.716 18.486 78.295 1.00 31.20 503 SER A N 1
ATOM 3703 C CA . SER A 1 503 ? 23.689 19.208 79.156 1.00 31.65 503 SER A CA 1
ATOM 3704 C C . SER A 1 503 ? 23.988 18.500 80.494 1.00 31.47 503 SER A C 1
ATOM 3705 O O . SER A 1 503 ? 25.189 18.451 80.932 1.00 32.18 503 SER A O 1
ATOM 3708 N N . ALA A 1 504 ? 22.954 17.894 81.081 1.00 29.50 504 ALA A N 1
ATOM 3709 C CA . ALA A 1 504 ? 23.116 17.089 82.283 1.00 30.46 504 ALA A CA 1
ATOM 3710 C C . ALA A 1 504 ? 24.035 15.887 82.071 1.00 30.59 504 ALA A C 1
ATOM 3711 O O . ALA A 1 504 ? 24.881 15.606 82.891 1.00 29.65 504 ALA A O 1
ATOM 3713 N N . VAL A 1 505 ? 23.856 15.189 80.944 1.00 31.96 505 VAL A N 1
ATOM 3714 C CA . VAL A 1 505 ? 24.615 13.978 80.654 1.00 31.85 505 VAL A CA 1
ATOM 3715 C C . VAL A 1 505 ? 26.067 14.385 80.402 1.00 32.37 505 VAL A C 1
ATOM 3716 O O . VAL A 1 505 ? 26.997 13.705 80.831 1.00 31.66 505 VAL A O 1
ATOM 3720 N N . TRP A 1 506 ? 26.247 15.494 79.709 1.00 32.39 506 TRP A N 1
ATOM 3721 C CA . TRP A 1 506 ? 27.617 15.980 79.420 1.00 33.82 506 TRP A CA 1
ATOM 3722 C C . TRP A 1 506 ? 28.285 16.326 80.777 1.00 33.07 506 TRP A C 1
ATOM 3723 O O . TRP A 1 506 ? 29.435 15.914 81.046 1.00 33.72 506 TRP A O 1
ATOM 3734 N N . LEU A 1 507 ? 27.568 17.042 81.644 1.00 32.30 507 LEU A N 1
ATOM 3735 C CA . LEU A 1 507 ? 28.159 17.429 82.953 1.00 32.74 507 LEU A CA 1
ATOM 3736 C C . LEU A 1 507 ? 28.623 16.200 83.777 1.00 32.69 507 LEU A C 1
ATOM 3737 O O . LEU A 1 507 ? 29.725 16.174 84.360 1.00 31.11 507 LEU A O 1
ATOM 3742 N N . MET A 1 508 ? 27.748 15.191 83.805 1.00 31.38 508 MET A N 1
ATOM 3743 C CA . MET A 1 508 ? 28.027 13.931 84.466 1.00 31.57 508 MET A CA 1
ATOM 3744 C C . MET A 1 508 ? 29.280 13.294 83.901 1.00 33.36 508 MET A C 1
ATOM 3745 O O . MET A 1 508 ? 30.181 12.919 84.640 1.00 33.60 508 MET A O 1
ATOM 3750 N N . ASN A 1 509 ? 29.367 13.216 82.580 1.00 33.15 509 ASN A N 1
ATOM 3751 C CA . ASN A 1 509 ? 30.394 12.440 81.972 1.00 34.67 509 ASN A CA 1
ATOM 3752 C C . ASN A 1 509 ? 31.745 13.178 82.028 1.00 35.70 509 ASN A C 1
ATOM 3753 O O . ASN A 1 509 ? 32.786 12.545 82.113 1.00 35.17 509 ASN A O 1
ATOM 3758 N N . SER A 1 510 ? 31.675 14.496 81.998 1.00 34.79 510 SER A N 1
ATOM 3759 C CA . SER A 1 510 ? 32.853 15.353 81.898 1.00 36.91 510 SER A CA 1
ATOM 3760 C C . SER A 1 510 ? 33.346 15.817 83.261 1.00 36.62 510 SER A C 1
ATOM 3761 O O . SER A 1 510 ? 34.522 16.136 83.422 1.00 36.41 510 SER A O 1
ATOM 3764 N N . PHE A 1 511 ? 32.424 15.866 84.225 1.00 34.46 511 PHE A N 1
ATOM 3765 C CA . PHE A 1 511 ? 32.745 16.362 85.565 1.00 34.91 511 PHE A CA 1
ATOM 3766 C C . PHE A 1 511 ? 32.494 15.439 86.763 1.00 36.56 511 PHE A C 1
ATOM 3767 O O . PHE A 1 511 ? 32.650 15.869 87.902 1.00 37.53 511 PHE A O 1
ATOM 3775 N N . HIS A 1 512 ? 32.100 14.189 86.561 1.00 37.54 512 HIS A N 1
ATOM 3776 C CA . HIS A 1 512 ? 31.889 13.237 87.670 1.00 39.93 512 HIS A CA 1
ATOM 3777 C C . HIS A 1 512 ? 33.154 12.975 88.497 1.00 43.90 512 HIS A C 1
ATOM 3778 O O . HIS A 1 512 ? 34.181 12.784 87.891 1.00 44.70 512 HIS A O 1
ATOM 3785 N N . LYS A 1 513 ? 33.175 12.885 89.842 1.00 35.51 513 LYS A N 1
ATOM 3786 C CA . LYS A 1 513 ? 34.367 12.155 90.373 1.00 37.04 513 LYS A CA 1
ATOM 3787 C C . LYS A 1 513 ? 34.067 10.680 90.579 1.00 38.21 513 LYS A C 1
ATOM 3788 O O . LYS A 1 513 ? 34.814 9.794 90.009 1.00 41.70 513 LYS A O 1
ATOM 3794 N N . ASP B 1 13 ? -39.813 35.149 82.702 1.00 57.09 13 ASP B N 1
ATOM 3795 C CA . ASP B 1 13 ? -38.560 35.481 83.492 1.00 55.60 13 ASP B CA 1
ATOM 3796 C C . ASP B 1 13 ? -37.660 34.274 83.876 1.00 53.80 13 ASP B C 1
ATOM 3797 O O . ASP B 1 13 ? -37.792 33.612 84.924 1.00 54.04 13 ASP B O 1
ATOM 3802 N N . ALA B 1 14 ? -36.688 34.011 83.020 1.00 50.99 14 ALA B N 1
ATOM 3803 C CA . ALA B 1 14 ? -35.758 32.906 83.203 1.00 47.43 14 ALA B CA 1
ATOM 3804 C C . ALA B 1 14 ? -34.974 32.915 84.517 1.00 46.21 14 ALA B C 1
ATOM 3805 O O . ALA B 1 14 ? -34.581 31.847 84.978 1.00 44.18 14 ALA B O 1
ATOM 3807 N N . THR B 1 15 ? -34.754 34.091 85.132 1.00 47.10 15 THR B N 1
ATOM 3808 C CA . THR B 1 15 ? -33.916 34.163 86.394 1.00 46.79 15 THR B CA 1
ATOM 3809 C C . THR B 1 15 ? -34.639 33.429 87.533 1.00 47.17 15 THR B C 1
ATOM 3810 O O . THR B 1 15 ? -34.012 32.977 88.522 1.00 46.54 15 THR B O 1
ATOM 3814 N N . ARG B 1 16 ? -35.950 33.254 87.356 1.00 46.45 16 ARG B N 1
ATOM 3815 C CA . ARG B 1 16 ? -36.763 32.544 88.326 1.00 47.39 16 ARG B CA 1
ATOM 3816 C C . ARG B 1 16 ? -36.907 31.048 88.106 1.00 46.00 16 ARG B C 1
ATOM 3817 O O . ARG B 1 16 ? -37.502 30.419 88.950 1.00 47.69 16 ARG B O 1
ATOM 3825 N N . ILE B 1 17 ? -36.443 30.490 86.990 1.00 44.29 17 ILE B N 1
ATOM 3826 C CA . ILE B 1 17 ? -36.622 29.056 86.682 1.00 43.48 17 ILE B CA 1
ATOM 3827 C C . ILE B 1 17 ? -36.073 28.135 87.816 1.00 43.61 17 ILE B C 1
ATOM 3828 O O . ILE B 1 17 ? -34.932 28.333 88.313 1.00 44.04 17 ILE B O 1
ATOM 3833 N N . SER B 1 18 ? -36.834 27.104 88.196 1.00 42.71 18 SER B N 1
ATOM 3834 C CA . SER B 1 18 ? -36.435 26.202 89.302 1.00 41.48 18 SER B CA 1
ATOM 3835 C C . SER B 1 18 ? -36.992 24.812 89.157 1.00 41.41 18 SER B C 1
ATOM 3836 O O . SER B 1 18 ? -37.836 24.560 88.311 1.00 42.98 18 SER B O 1
ATOM 3839 N N . ARG B 1 19 ? -36.564 23.910 90.031 1.00 40.47 19 ARG B N 1
ATOM 3840 C CA . ARG B 1 19 ? -37.117 22.578 90.029 1.00 40.87 19 ARG B CA 1
ATOM 3841 C C . ARG B 1 19 ? -38.686 22.605 90.065 1.00 42.10 19 ARG B C 1
ATOM 3842 O O . ARG B 1 19 ? -39.335 21.705 89.573 1.00 42.08 19 ARG B O 1
ATOM 3850 N N . SER B 1 20 ? -39.307 23.617 90.637 1.00 43.92 20 SER B N 1
ATOM 3851 C CA . SER B 1 20 ? -40.777 23.490 90.741 1.00 45.82 20 SER B CA 1
ATOM 3852 C C . SER B 1 20 ? -41.500 23.793 89.408 1.00 46.56 20 SER B C 1
ATOM 3853 O O . SER B 1 20 ? -42.721 23.643 89.299 1.00 49.33 20 SER B O 1
ATOM 3856 N N . ASP B 1 21 ? -40.742 24.192 88.384 1.00 45.82 21 ASP B N 1
ATOM 3857 C CA . ASP B 1 21 ? -41.299 24.374 87.046 1.00 46.53 21 ASP B CA 1
ATOM 3858 C C . ASP B 1 21 ? -41.302 23.074 86.227 1.00 45.38 21 ASP B C 1
ATOM 3859 O O . ASP B 1 21 ? -41.832 23.069 85.110 1.00 46.29 21 ASP B O 1
ATOM 3864 N N . PHE B 1 22 ? -40.739 22.001 86.785 1.00 42.96 22 PHE B N 1
ATOM 3865 C CA . PHE B 1 22 ? -40.576 20.693 86.116 1.00 42.75 22 PHE B CA 1
ATOM 3866 C C . PHE B 1 22 ? -41.342 19.527 86.757 1.00 43.21 22 PHE B C 1
ATOM 3867 O O . PHE B 1 22 ? -41.644 19.593 87.921 1.00 43.97 22 PHE B O 1
ATOM 3875 N N . PRO B 1 23 ? -41.567 18.418 86.024 1.00 43.92 23 PRO B N 1
ATOM 3876 C CA . PRO B 1 23 ? -42.220 17.271 86.699 1.00 44.48 23 PRO B CA 1
ATOM 3877 C C . PRO B 1 23 ? -41.385 16.742 87.844 1.00 44.15 23 PRO B C 1
ATOM 3878 O O . PRO B 1 23 ? -40.122 16.842 87.843 1.00 42.11 23 PRO B O 1
ATOM 3882 N N . ALA B 1 24 ? -42.080 16.151 88.807 1.00 45.00 24 ALA B N 1
ATOM 3883 C CA . ALA B 1 24 ? -41.461 15.513 89.963 1.00 45.77 24 ALA B CA 1
ATOM 3884 C C . ALA B 1 24 ? -40.278 14.600 89.622 1.00 44.82 24 ALA B C 1
ATOM 3885 O O . ALA B 1 24 ? -39.247 14.661 90.307 1.00 45.79 24 ALA B O 1
ATOM 3887 N N . ASP B 1 25 ? -40.372 13.781 88.562 1.00 43.58 25 ASP B N 1
ATOM 3888 C CA . ASP B 1 25 ? -39.300 12.778 88.280 1.00 44.12 25 ASP B CA 1
ATOM 3889 C C . ASP B 1 25 ? -38.223 13.334 87.305 1.00 41.62 25 ASP B C 1
ATOM 3890 O O . ASP B 1 25 ? -37.406 12.588 86.794 1.00 41.19 25 ASP B O 1
ATOM 3895 N N . PHE B 1 26 ? -38.266 14.644 87.021 1.00 40.92 26 PHE B N 1
ATOM 3896 C CA . PHE B 1 26 ? -37.348 15.274 86.076 1.00 38.15 26 PHE B CA 1
ATOM 3897 C C . PHE B 1 26 ? -35.918 15.188 86.616 1.00 37.11 26 PHE B C 1
ATOM 3898 O O . PHE B 1 26 ? -35.668 15.502 87.767 1.00 37.16 26 PHE B O 1
ATOM 3906 N N . ILE B 1 27 ? -34.985 1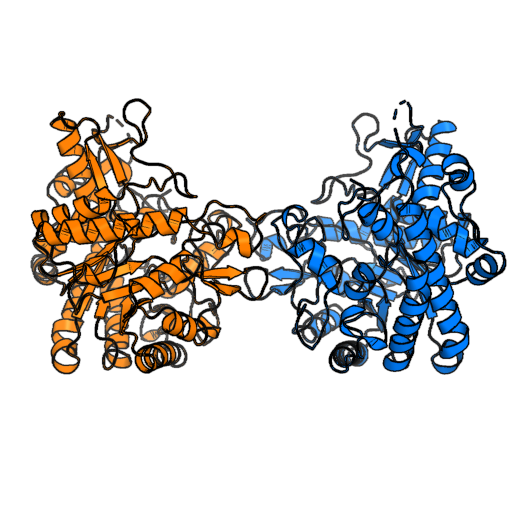4.780 85.791 1.00 36.59 27 ILE B N 1
ATOM 3907 C CA . ILE B 1 27 ? -33.613 14.558 86.271 1.00 35.43 27 ILE B CA 1
ATOM 3908 C C . ILE B 1 27 ? -32.694 15.724 85.923 1.00 35.72 27 ILE B C 1
ATOM 3909 O O . ILE B 1 27 ? -32.674 16.123 84.771 1.00 35.74 27 ILE B O 1
ATOM 3914 N N . MET B 1 28 ? -31.895 16.226 86.888 1.00 35.44 28 MET B N 1
ATOM 3915 C CA . MET B 1 28 ? -30.917 17.328 86.690 1.00 34.04 28 MET B CA 1
ATOM 3916 C C . MET B 1 28 ? -29.519 16.765 86.968 1.00 33.70 28 MET B C 1
ATOM 3917 O O . MET B 1 28 ? -29.358 15.972 87.886 1.00 33.36 28 MET B O 1
ATOM 3922 N N . GLY B 1 29 ? -28.523 17.078 86.143 1.00 32.52 29 GLY B N 1
ATOM 3923 C CA . GLY B 1 29 ? -27.196 16.568 86.426 1.00 31.36 29 GLY B CA 1
ATOM 3924 C C . GLY B 1 29 ? -26.142 17.430 85.759 1.00 31.29 29 GLY B C 1
ATOM 3925 O O . GLY B 1 29 ? -26.434 18.530 85.260 1.00 31.22 29 GLY B O 1
ATOM 3926 N N . THR B 1 30 ? -24.913 16.903 85.758 1.00 29.86 30 THR B N 1
ATOM 3927 C CA . THR B 1 30 ? -23.765 17.536 85.232 1.00 29.97 30 THR B CA 1
ATOM 3928 C C . THR B 1 30 ? -22.954 16.407 84.613 1.00 30.50 30 THR B C 1
ATOM 3929 O O . THR B 1 30 ? -23.274 15.224 84.856 1.00 32.14 30 THR B O 1
ATOM 3933 N N . GLY B 1 31 ? -21.859 16.735 83.906 1.00 29.95 31 GLY B N 1
ATOM 3934 C CA . GLY B 1 31 ? -21.188 15.793 83.034 1.00 29.21 31 GLY B CA 1
ATOM 3935 C C . GLY B 1 31 ? -19.684 15.942 83.024 1.00 28.88 31 GLY B C 1
ATOM 3936 O O . GLY B 1 31 ? -19.102 16.973 83.386 1.00 28.65 31 GLY B O 1
ATOM 3937 N N . SER B 1 32 ? -19.056 14.875 82.580 1.00 28.21 32 SER B N 1
ATOM 3938 C CA . SER B 1 32 ? -17.638 14.858 82.291 1.00 27.71 32 SER B CA 1
ATOM 3939 C C . SER B 1 32 ? -17.372 13.772 81.223 1.00 27.15 32 SER B C 1
ATOM 3940 O O . SER B 1 32 ? -18.281 13.064 80.790 1.00 25.95 32 SER B O 1
ATOM 3943 N N . SER B 1 33 ? -16.107 13.638 80.828 1.00 26.04 33 SER B N 1
ATOM 3944 C CA . SER B 1 33 ? -15.699 12.455 80.048 1.00 26.52 33 SER B CA 1
ATOM 3945 C C . SER B 1 33 ? -14.308 12.037 80.529 1.00 26.81 33 SER B C 1
ATOM 3946 O O . SER B 1 33 ? -13.544 12.862 81.132 1.00 26.40 33 SER B O 1
ATOM 3949 N N . ALA B 1 34 ? -14.035 10.761 80.318 1.00 25.77 34 ALA B N 1
ATOM 3950 C CA . ALA B 1 34 ? -12.914 10.135 80.932 1.00 27.14 34 ALA B CA 1
ATOM 3951 C C . ALA B 1 34 ? -11.611 10.854 80.596 1.00 26.66 34 ALA B C 1
ATOM 3952 O O . ALA B 1 34 ? -10.903 11.208 81.512 1.00 26.84 34 ALA B O 1
ATOM 3954 N N . TYR B 1 35 ? -11.332 11.109 79.316 1.00 26.32 35 TYR B N 1
ATOM 3955 C CA . TYR B 1 35 ? -10.052 11.677 78.937 1.00 26.48 35 TYR B CA 1
ATOM 3956 C C . TYR B 1 35 ? -9.918 13.140 79.458 1.00 27.47 35 TYR B C 1
ATOM 3957 O O . TYR B 1 35 ? -8.814 13.586 79.806 1.00 27.01 35 TYR B O 1
ATOM 3966 N N . GLN B 1 36 ? -11.053 13.857 79.519 1.00 26.10 36 GLN B N 1
ATOM 3967 C CA . GLN B 1 36 ? -11.032 15.253 79.903 1.00 27.05 36 GLN B CA 1
ATOM 3968 C C . GLN B 1 36 ? -10.800 15.482 81.377 1.00 27.32 36 GLN B C 1
ATOM 3969 O O . GLN B 1 36 ? -10.248 16.529 81.704 1.00 28.35 36 GLN B O 1
ATOM 3975 N N . ILE B 1 37 ? -11.168 14.524 82.250 1.00 27.40 37 ILE B N 1
ATOM 3976 C CA . ILE B 1 37 ? -10.988 14.737 83.735 1.00 27.98 37 ILE B CA 1
ATOM 3977 C C . ILE B 1 37 ? -10.076 13.756 84.477 1.00 27.98 37 ILE B C 1
ATOM 3978 O O . ILE B 1 37 ? -9.520 14.132 85.493 1.00 27.69 37 ILE B O 1
ATOM 3983 N N . GLU B 1 38 ? -9.925 12.512 84.001 1.00 27.31 38 GLU B N 1
ATOM 3984 C CA . GLU B 1 38 ? -9.350 11.477 84.862 1.00 26.09 38 GLU B CA 1
ATOM 3985 C C . GLU B 1 38 ? -7.871 11.697 85.176 1.00 27.70 38 GLU B C 1
ATOM 3986 O O . GLU B 1 38 ? -7.461 11.525 86.324 1.00 26.81 38 GLU B O 1
ATOM 3992 N N . GLY B 1 39 ? -7.045 11.984 84.164 1.00 27.36 39 GLY B N 1
ATOM 3993 C CA . GLY B 1 39 ? -5.643 11.804 84.403 1.00 26.57 39 GLY B CA 1
ATOM 3994 C C . GLY B 1 39 ? -5.357 10.332 84.694 1.00 26.97 39 GLY B C 1
ATOM 3995 O O . GLY B 1 39 ? -6.057 9.411 84.215 1.00 27.04 39 GLY B O 1
ATOM 3996 N N . GLY B 1 40 ? -4.355 10.072 85.530 1.00 28.15 40 GLY B N 1
ATOM 3997 C CA . GLY B 1 40 ? -3.917 8.674 85.706 1.00 27.50 40 GLY B CA 1
ATOM 3998 C C . GLY B 1 40 ? -3.830 7.950 84.352 1.00 28.32 40 GLY B C 1
ATOM 3999 O O . GLY B 1 40 ? -4.267 6.772 84.242 1.00 27.94 40 GLY B O 1
ATOM 4000 N N . ALA B 1 41 ? -3.230 8.620 83.337 1.00 27.50 41 ALA B N 1
ATOM 4001 C CA . ALA B 1 41 ? -3.263 8.113 81.946 1.00 28.46 41 ALA B CA 1
ATOM 4002 C C . ALA B 1 41 ? -2.486 6.790 81.800 1.00 28.39 41 ALA B C 1
ATOM 4003 O O . ALA B 1 41 ? -2.868 5.932 81.027 1.00 27.68 41 ALA B O 1
ATOM 4005 N N . ARG B 1 42 ? -1.432 6.661 82.587 1.00 27.44 42 ARG B N 1
ATOM 4006 C CA . ARG B 1 42 ? -0.594 5.440 82.591 1.00 28.45 42 ARG B CA 1
ATOM 4007 C C . ARG B 1 42 ? -0.673 4.850 84.002 1.00 29.79 42 ARG B C 1
ATOM 4008 O O . ARG B 1 42 ? 0.216 4.115 84.397 1.00 30.93 42 ARG B O 1
ATOM 4016 N N . ASP B 1 43 ? -1.714 5.166 84.776 1.00 28.26 43 ASP B N 1
ATOM 4017 C CA . ASP B 1 43 ? -1.762 4.670 86.154 1.00 29.07 43 ASP B CA 1
ATOM 4018 C C . ASP B 1 43 ? -2.812 3.572 86.181 1.00 28.64 43 ASP B C 1
ATOM 4019 O O . ASP B 1 43 ? -3.790 3.599 85.382 1.00 26.43 43 ASP B O 1
ATOM 4024 N N . GLY B 1 44 ? -2.629 2.666 87.155 1.00 28.86 44 GLY B N 1
ATOM 4025 C CA . GLY B 1 44 ? -3.613 1.641 87.440 1.00 28.80 44 GLY B CA 1
ATOM 4026 C C . GLY B 1 44 ? -3.814 0.726 86.253 1.00 29.29 44 GLY B C 1
ATOM 4027 O O . GLY B 1 44 ? -4.944 0.306 86.022 1.00 28.50 44 GLY B O 1
ATOM 4028 N N . GLY B 1 45 ? -2.753 0.509 85.437 1.00 28.44 45 GLY B N 1
ATOM 4029 C CA . GLY B 1 45 ? -2.890 -0.351 84.229 1.00 28.67 45 GLY B CA 1
ATOM 4030 C C . GLY B 1 45 ? -3.582 0.167 82.962 1.00 28.47 45 GLY B C 1
ATOM 4031 O O . GLY B 1 45 ? -3.696 -0.581 81.996 1.00 28.77 45 GLY B O 1
ATOM 4032 N N . ARG B 1 46 ? -4.043 1.425 82.938 1.00 27.69 46 ARG B N 1
ATOM 4033 C CA . ARG B 1 46 ? -4.589 2.004 81.704 1.00 27.28 46 ARG B CA 1
ATOM 4034 C C . ARG B 1 46 ? -3.644 1.947 80.535 1.00 27.77 46 ARG B C 1
ATOM 4035 O O . ARG B 1 46 ? -2.427 2.306 80.658 1.00 28.63 46 ARG B O 1
ATOM 4043 N N . GLY B 1 47 ? -4.183 1.526 79.405 1.00 27.34 47 GLY B N 1
ATOM 4044 C CA . GLY B 1 47 ? -3.458 1.627 78.130 1.00 29.34 47 GLY B CA 1
ATOM 4045 C C . GLY B 1 47 ? -3.794 2.917 77.360 1.00 28.15 47 GLY B C 1
ATOM 4046 O O . GLY B 1 47 ? -4.859 3.568 77.635 1.00 28.38 47 GLY B O 1
ATOM 4047 N N . PRO B 1 48 ? -2.951 3.258 76.355 1.00 28.13 48 PRO B N 1
ATOM 4048 C CA . PRO B 1 48 ? -3.117 4.545 75.691 1.00 27.88 48 PRO B CA 1
ATOM 4049 C C . PRO B 1 48 ? -4.317 4.573 74.741 1.00 28.68 48 PRO B C 1
ATOM 4050 O O . PRO B 1 48 ? -4.619 3.551 74.104 1.00 27.36 48 PRO B O 1
ATOM 4054 N N . SER B 1 49 ? -5.008 5.736 74.668 1.00 28.60 49 SER B N 1
ATOM 4055 C CA . SER B 1 49 ? -5.988 5.977 73.618 1.00 27.81 49 SER B CA 1
ATOM 4056 C C . SER B 1 49 ? -5.371 6.847 72.486 1.00 28.60 49 SER B C 1
ATOM 4057 O O . SER B 1 49 ? -4.274 7.418 72.628 1.00 26.52 49 SER B O 1
ATOM 4060 N N . ILE B 1 50 ? -6.145 7.027 71.398 1.00 28.60 50 ILE B N 1
ATOM 4061 C CA . ILE B 1 50 ? -5.718 7.911 70.285 1.00 28.38 50 ILE B CA 1
ATOM 4062 C C . ILE B 1 50 ? -5.491 9.364 70.749 1.00 28.57 50 ILE B C 1
ATOM 4063 O O . ILE B 1 50 ? -4.578 10.104 70.198 1.00 29.12 50 ILE B O 1
ATOM 4068 N N . TRP B 1 51 ? -6.186 9.751 71.822 1.00 27.07 51 TRP B N 1
ATOM 4069 C CA . TRP B 1 51 ? -5.941 11.122 72.337 1.00 27.48 51 TRP B CA 1
ATOM 4070 C C . TRP B 1 51 ? -4.607 11.272 73.106 1.00 27.81 51 TRP B C 1
ATOM 4071 O O . TRP B 1 51 ? -3.983 12.331 73.036 1.00 28.59 51 TRP B O 1
ATOM 4082 N N . ASP B 1 52 ? -4.161 10.209 73.811 1.00 27.05 52 ASP B N 1
ATOM 4083 C CA . ASP B 1 52 ? -2.787 10.182 74.411 1.00 28.50 52 ASP B CA 1
ATOM 4084 C C . ASP B 1 52 ? -1.826 10.403 73.291 1.00 27.68 52 ASP B C 1
ATOM 4085 O O . ASP B 1 52 ? -0.984 11.253 73.371 1.00 29.50 52 ASP B O 1
ATOM 4090 N N . THR B 1 53 ? -1.953 9.619 72.230 1.00 27.91 53 THR B N 1
ATOM 4091 C CA . THR B 1 53 ? -0.952 9.614 71.183 1.00 29.80 53 THR B CA 1
ATOM 4092 C C . THR B 1 53 ? -0.909 10.958 70.423 1.00 29.49 53 THR B C 1
ATOM 4093 O O . THR B 1 53 ? 0.155 11.479 70.099 1.00 28.83 53 THR B O 1
ATOM 4097 N N . PHE B 1 54 ? -2.111 11.464 70.123 1.00 28.85 54 PHE B N 1
ATOM 4098 C CA . PHE B 1 54 ? -2.298 12.697 69.367 1.00 29.63 54 PHE B CA 1
ATOM 4099 C C . PHE B 1 54 ? -1.664 13.830 70.173 1.00 30.21 54 PHE B C 1
ATOM 4100 O O . PHE B 1 54 ? -0.809 14.543 69.641 1.00 30.59 54 PHE B O 1
ATOM 4108 N N . THR B 1 55 ? -2.023 13.938 71.463 1.00 29.29 55 THR B N 1
ATOM 4109 C CA . THR B 1 55 ? -1.452 15.028 72.312 1.00 30.32 55 THR B CA 1
ATOM 4110 C C . THR B 1 55 ? 0.073 14.948 72.547 1.00 30.81 55 THR B C 1
ATOM 4111 O O . THR B 1 55 ? 0.722 16.015 72.704 1.00 30.53 55 THR B O 1
ATOM 4115 N N . HIS B 1 56 ? 0.623 13.721 72.583 1.00 29.00 56 HIS B N 1
ATOM 4116 C CA . HIS B 1 56 ? 2.079 13.547 72.803 1.00 30.33 56 HIS B CA 1
ATOM 4117 C C . HIS B 1 56 ? 2.863 13.647 71.552 1.00 31.01 56 HIS B C 1
ATOM 4118 O O . HIS B 1 56 ? 3.923 14.219 71.577 1.00 31.41 56 HIS B O 1
ATOM 4125 N N . ARG B 1 57 ? 2.339 13.093 70.455 1.00 30.74 57 ARG B N 1
ATOM 4126 C CA . ARG B 1 57 ? 3.108 13.140 69.206 1.00 32.67 57 ARG B CA 1
ATOM 4127 C C . ARG B 1 57 ? 2.923 14.452 68.439 1.00 33.02 57 ARG B C 1
ATOM 4128 O O . ARG B 1 57 ? 3.801 14.827 67.681 1.00 32.24 57 ARG B O 1
ATOM 4136 N N . ARG B 1 58 ? 1.790 15.127 68.660 1.00 32.26 58 ARG B N 1
ATOM 4137 C CA . ARG B 1 58 ? 1.523 16.333 67.884 1.00 33.40 58 ARG B CA 1
ATOM 4138 C C . ARG B 1 58 ? 1.037 17.406 68.837 1.00 33.59 58 ARG B C 1
ATOM 4139 O O . ARG B 1 58 ? -0.123 17.850 68.748 1.00 33.09 58 ARG B O 1
ATOM 4147 N N . PRO B 1 59 ? 1.911 17.823 69.799 1.00 33.93 59 PRO B N 1
ATOM 4148 C CA . PRO B 1 59 ? 1.410 18.812 70.770 1.00 32.73 59 PRO B CA 1
ATOM 4149 C C . PRO B 1 59 ? 1.151 20.192 70.105 1.00 33.82 59 PRO B C 1
ATOM 4150 O O . PRO B 1 59 ? 0.456 21.009 70.701 1.00 32.74 59 PRO B O 1
ATOM 4154 N N . ASP B 1 60 ? 1.664 20.434 68.892 1.00 34.10 60 ASP B N 1
ATOM 4155 C CA . ASP B 1 60 ? 1.253 21.650 68.154 1.00 35.43 60 ASP B CA 1
ATOM 4156 C C . ASP B 1 60 ? -0.252 21.721 67.825 1.00 34.70 60 ASP B C 1
ATOM 4157 O O . ASP B 1 60 ? -0.720 22.783 67.522 1.00 35.04 60 ASP B O 1
ATOM 4162 N N . MET B 1 61 ? -0.964 20.596 67.888 1.00 32.68 61 MET B N 1
ATOM 4163 C CA . MET B 1 61 ? -2.402 20.573 67.625 1.00 32.87 61 MET B CA 1
ATOM 4164 C C . MET B 1 61 ? -3.237 21.003 68.815 1.00 32.37 61 MET B C 1
ATOM 4165 O O . MET B 1 61 ? -4.484 21.096 68.733 1.00 32.01 61 MET B O 1
ATOM 4170 N N . ILE B 1 62 ? -2.560 21.293 69.917 1.00 32.36 62 ILE B N 1
ATOM 4171 C CA . ILE B 1 62 ? -3.258 21.583 71.185 1.00 32.31 62 ILE B CA 1
ATOM 4172 C C . ILE B 1 62 ? -2.760 22.918 71.677 1.00 32.83 62 ILE B C 1
ATOM 4173 O O . ILE B 1 62 ? -1.562 23.163 71.754 1.00 32.65 62 ILE B O 1
ATOM 4178 N N . ARG B 1 63 ? -3.703 23.782 71.996 1.00 34.11 63 ARG B N 1
ATOM 4179 C CA . ARG B 1 63 ? -3.370 25.101 72.488 1.00 35.78 63 ARG B CA 1
ATOM 4180 C C . ARG B 1 63 ? -2.581 24.995 73.789 1.00 34.65 63 ARG B C 1
ATOM 4181 O O . ARG B 1 63 ? -3.062 24.482 74.776 1.00 34.63 63 ARG B O 1
ATOM 4189 N N . GLY B 1 64 ? -1.371 25.502 73.795 1.00 36.11 64 GLY B N 1
ATOM 4190 C CA . GLY B 1 64 ? -0.518 25.352 74.954 1.00 35.84 64 GLY B CA 1
ATOM 4191 C C . GLY B 1 64 ? 0.281 24.031 74.964 1.00 35.72 64 GLY B C 1
ATOM 4192 O O . GLY B 1 64 ? 1.104 23.850 75.864 1.00 34.95 64 GLY B O 1
ATOM 4193 N N . GLY B 1 65 ? 0.042 23.120 74.000 1.00 34.48 65 GLY B N 1
ATOM 4194 C CA . GLY B 1 65 ? 0.837 21.868 73.896 1.00 33.51 65 GLY B CA 1
ATOM 4195 C C . GLY B 1 65 ? 0.583 20.889 75.053 1.00 32.73 65 GLY B C 1
ATOM 4196 O O . GLY B 1 65 ? 1.367 20.006 75.283 1.00 33.20 65 GLY B O 1
ATOM 4197 N N . THR B 1 66 ? -0.569 21.004 75.718 1.00 32.14 66 THR B N 1
ATOM 4198 C CA . THR B 1 66 ? -0.890 20.188 76.878 1.00 31.95 66 THR B CA 1
ATOM 4199 C C . THR B 1 66 ? -1.559 18.882 76.484 1.00 31.32 66 THR B C 1
ATOM 4200 O O . THR B 1 66 ? -1.757 18.620 75.306 1.00 31.12 66 THR B O 1
ATOM 4204 N N . ASN B 1 67 ? -1.911 18.060 77.490 1.00 31.46 67 ASN B N 1
ATOM 4205 C CA . ASN B 1 67 ? -2.463 16.729 77.278 1.00 29.98 67 ASN B CA 1
ATOM 4206 C C . ASN B 1 67 ? -3.232 16.260 78.524 1.00 30.05 67 ASN B C 1
ATOM 4207 O O . ASN B 1 67 ? -3.304 16.961 79.583 1.00 29.60 67 ASN B O 1
ATOM 4212 N N . GLY B 1 68 ? -3.828 15.078 78.405 1.00 28.42 68 GLY B N 1
ATOM 4213 C CA . GLY B 1 68 ? -4.640 14.550 79.479 1.00 28.05 68 GLY B CA 1
ATOM 4214 C C . GLY B 1 68 ? -3.860 13.585 80.386 1.00 27.95 68 GLY B C 1
ATOM 4215 O O . GLY B 1 68 ? -4.491 12.749 81.055 1.00 27.26 68 GLY B O 1
ATOM 4216 N N . ASP B 1 69 ? -2.512 13.647 80.400 1.00 27.20 69 ASP B N 1
ATOM 4217 C CA . ASP B 1 69 ? -1.806 12.736 81.325 1.00 28.39 69 ASP B CA 1
ATOM 4218 C C . ASP B 1 69 ? -2.340 12.838 82.786 1.00 28.69 69 ASP B C 1
ATOM 4219 O O . ASP B 1 69 ? -2.495 11.795 83.456 1.00 28.68 69 ASP B O 1
ATOM 4224 N N . VAL B 1 70 ? -2.571 14.069 83.260 1.00 27.62 70 VAL B N 1
ATOM 4225 C CA . VAL B 1 70 ? -3.085 14.319 84.634 1.00 27.86 70 VAL B CA 1
ATOM 4226 C C . VAL B 1 70 ? -4.479 14.949 84.625 1.00 27.95 70 VAL B C 1
ATOM 4227 O O . VAL B 1 70 ? -5.320 14.660 85.493 1.00 27.05 70 VAL B O 1
ATOM 4231 N N . ALA B 1 71 ? -4.750 15.769 83.614 1.00 27.49 71 ALA B N 1
ATOM 4232 C CA . ALA B 1 71 ? -6.069 16.406 83.457 1.00 28.12 71 ALA B CA 1
ATOM 4233 C C . ALA B 1 71 ? -6.463 17.098 84.786 1.00 28.46 71 ALA B C 1
ATOM 4234 O O . ALA B 1 71 ? -5.685 17.901 85.267 1.00 27.97 71 ALA B O 1
ATOM 4236 N N . VAL B 1 72 ? -7.639 16.805 85.381 1.00 28.10 72 VAL B N 1
ATOM 4237 C CA . VAL B 1 72 ? -7.923 17.394 86.691 1.00 27.46 72 VAL B CA 1
ATOM 4238 C C . VAL B 1 72 ? -7.850 16.322 87.796 1.00 29.21 72 VAL B C 1
ATOM 4239 O O . VAL B 1 72 ? -8.355 16.485 88.902 1.00 28.13 72 VAL B O 1
ATOM 4243 N N . ASP B 1 73 ? -7.196 15.207 87.431 1.00 28.65 73 ASP B N 1
ATOM 4244 C CA . ASP B 1 73 ? -6.886 14.126 88.302 1.00 27.76 73 ASP B CA 1
ATOM 4245 C C . ASP B 1 73 ? -8.085 13.493 88.979 1.00 27.72 73 ASP B C 1
ATOM 4246 O O . ASP B 1 73 ? -7.931 13.095 90.110 1.00 27.56 73 ASP B O 1
ATOM 4251 N N . SER B 1 74 ? -9.271 13.430 88.327 1.00 26.63 74 SER B N 1
ATOM 4252 C CA . SER B 1 74 ? -10.373 12.686 88.907 1.00 27.97 74 SER B CA 1
ATOM 4253 C C . SER B 1 74 ? -10.115 11.181 89.090 1.00 28.92 74 SER B C 1
ATOM 4254 O O . SER B 1 74 ? -10.862 10.501 89.828 1.00 29.09 74 SER B O 1
ATOM 4257 N N . TYR B 1 75 ? -9.089 10.637 88.403 1.00 28.76 75 TYR B N 1
ATOM 4258 C CA . TYR B 1 75 ? -8.692 9.303 88.727 1.00 28.40 75 TYR B CA 1
ATOM 4259 C C . TYR B 1 75 ? -8.348 9.164 90.214 1.00 28.99 75 TYR B C 1
ATOM 4260 O O . TYR B 1 75 ? -8.787 8.224 90.843 1.00 29.08 75 TYR B O 1
ATOM 4269 N N . HIS B 1 76 ? -7.487 10.035 90.769 1.00 29.23 76 HIS B N 1
ATOM 4270 C CA . HIS B 1 76 ? -7.175 9.962 92.228 1.00 28.54 76 HIS B CA 1
ATOM 4271 C C . HIS B 1 76 ? -8.155 10.743 93.085 1.00 29.14 76 HIS B C 1
ATOM 4272 O O . HIS B 1 76 ? -8.351 10.383 94.273 1.00 29.76 76 HIS B O 1
ATOM 4279 N N . LEU B 1 77 ? -8.797 11.773 92.517 1.00 27.82 77 LEU B N 1
ATOM 4280 C CA . LEU B 1 77 ? -9.653 12.676 93.302 1.00 27.72 77 LEU B CA 1
ATOM 4281 C C . LEU B 1 77 ? -11.114 12.345 93.247 1.00 28.32 77 LEU B C 1
ATOM 4282 O O . LEU B 1 77 ? -11.970 13.191 93.608 1.00 28.16 77 LEU B O 1
ATOM 4287 N N . TYR B 1 78 ? -11.461 11.127 92.796 1.00 28.85 78 TYR B N 1
ATOM 4288 C CA . TYR B 1 78 ? -12.898 10.821 92.595 1.00 28.11 78 TYR B CA 1
ATOM 4289 C C . TYR B 1 78 ? -13.797 11.039 93.841 1.00 29.51 78 TYR B C 1
ATOM 4290 O O . TYR B 1 78 ? -15.025 11.400 93.729 1.00 29.13 78 TYR B O 1
ATOM 4299 N N . LYS B 1 79 ? -13.213 10.803 95.022 1.00 29.65 79 LYS B N 1
ATOM 4300 C CA . LYS B 1 79 ? -13.939 10.973 96.273 1.00 31.30 79 LYS B CA 1
ATOM 4301 C C . LYS B 1 79 ? -14.353 12.416 96.526 1.00 31.46 79 LYS B C 1
ATOM 4302 O O . LYS B 1 79 ? -15.495 12.682 97.007 1.00 30.93 79 LYS B O 1
ATOM 4308 N N . GLU B 1 80 ? -13.457 13.321 96.142 1.00 30.44 80 GLU B N 1
ATOM 4309 C CA A GLU B 1 80 ? -13.722 14.747 96.192 0.50 31.27 80 GLU B CA 1
ATOM 4310 C CA B GLU B 1 80 ? -13.731 14.744 96.207 0.50 31.28 80 GLU B CA 1
ATOM 4311 C C . GLU B 1 80 ? -14.796 15.125 95.168 1.00 31.30 80 GLU B C 1
ATOM 4312 O O . GLU B 1 80 ? -15.725 15.900 95.490 1.00 30.42 80 GLU B O 1
ATOM 4323 N N . ASP B 1 81 ? -14.703 14.585 93.933 1.00 30.22 81 ASP B N 1
ATOM 4324 C CA . ASP B 1 81 ? -15.799 14.857 92.939 1.00 29.89 81 ASP B CA 1
ATOM 4325 C C . ASP B 1 81 ? -17.167 14.396 93.441 1.00 28.81 81 ASP B C 1
ATOM 4326 O O . ASP B 1 81 ? -18.187 15.044 93.229 1.00 29.84 81 ASP B O 1
ATOM 4331 N N . VAL B 1 82 ? -17.193 13.209 94.036 1.00 28.79 82 VAL B N 1
ATOM 4332 C CA . VAL B 1 82 ? -18.417 12.662 94.584 1.00 28.99 82 VAL B CA 1
ATOM 4333 C C . VAL B 1 82 ? -18.923 13.570 95.729 1.00 30.09 82 VAL B C 1
ATOM 4334 O O . VAL B 1 82 ? -20.123 13.798 95.833 1.00 29.95 82 VAL B O 1
ATOM 4338 N N . ASN B 1 83 ? -18.004 14.054 96.576 1.00 29.11 83 ASN B N 1
ATOM 4339 C CA . ASN B 1 83 ? -18.400 14.913 97.667 1.00 30.68 83 ASN B CA 1
ATOM 4340 C C . ASN B 1 83 ? -19.002 16.235 97.099 1.00 30.55 83 ASN B C 1
ATOM 4341 O O . ASN B 1 83 ? -20.100 16.663 97.503 1.00 29.43 83 ASN B O 1
ATOM 4346 N N . ILE B 1 84 ? -18.290 16.847 96.147 1.00 29.72 84 ILE B N 1
ATOM 4347 C CA . ILE B 1 84 ? -18.864 18.011 95.405 1.00 31.07 84 ILE B CA 1
ATOM 4348 C C . ILE B 1 84 ? -20.273 17.741 94.806 1.00 30.38 84 ILE B C 1
ATOM 4349 O O . ILE B 1 84 ? -21.155 18.565 94.961 1.00 31.22 84 ILE B O 1
ATOM 4354 N N . LEU B 1 85 ? -20.451 16.586 94.150 1.00 29.84 85 LEU B N 1
ATOM 4355 C CA . LEU B 1 85 ? -21.763 16.219 93.570 1.00 30.74 85 LEU B CA 1
ATOM 4356 C C . LEU B 1 85 ? -22.833 16.114 94.642 1.00 31.06 85 LEU B C 1
ATOM 4357 O O . LEU B 1 85 ? -24.012 16.477 94.436 1.00 31.73 85 LEU B O 1
ATOM 4362 N N . LYS B 1 86 ? -22.410 15.630 95.806 1.00 31.34 86 LYS B N 1
ATOM 4363 C CA . LYS B 1 86 ? -23.304 15.519 96.936 1.00 31.87 86 LYS B CA 1
ATOM 4364 C C . LYS B 1 86 ? -23.715 16.910 97.431 1.00 32.63 86 LYS B C 1
ATOM 4365 O O . LYS B 1 86 ? -24.908 17.201 97.574 1.00 29.83 86 LYS B O 1
ATOM 4371 N N . ASN B 1 87 ? -22.724 17.764 97.685 1.00 31.15 87 ASN B N 1
ATOM 4372 C CA . ASN B 1 87 ? -23.059 19.144 98.069 1.00 32.90 87 ASN B CA 1
ATOM 4373 C C . ASN B 1 87 ? -23.911 19.893 97.006 1.00 32.99 87 ASN B C 1
ATOM 4374 O O . ASN B 1 87 ? -24.778 20.686 97.356 1.00 33.43 87 ASN B O 1
ATOM 4379 N N . LEU B 1 88 ? -23.649 19.636 95.725 1.00 32.66 88 LEU B N 1
ATOM 4380 C CA . LEU B 1 88 ? -24.395 20.246 94.627 1.00 33.00 88 LEU B CA 1
ATOM 4381 C C . LEU B 1 88 ? -25.880 19.819 94.662 1.00 33.95 88 LEU B C 1
ATOM 4382 O O . LEU B 1 88 ? -26.806 20.628 94.389 1.00 35.10 88 LEU B O 1
ATOM 4387 N N . GLY B 1 89 ? -26.131 18.557 94.996 1.00 33.52 89 GLY B N 1
ATOM 4388 C CA . GLY B 1 89 ? -27.515 18.115 95.323 1.00 33.49 89 GLY B CA 1
ATOM 4389 C C . GLY B 1 89 ? -28.381 17.830 94.077 1.00 33.58 89 GLY B C 1
ATOM 4390 O O . GLY B 1 89 ? -29.556 17.739 94.177 1.00 34.55 89 GLY B O 1
ATOM 4391 N N . LEU B 1 90 ? -27.787 17.670 92.900 1.00 33.23 90 LEU B N 1
ATOM 4392 C CA . LEU B 1 90 ? -28.554 17.358 91.673 1.00 34.55 90 LEU B CA 1
ATOM 4393 C C . LEU B 1 90 ? -28.704 15.816 91.588 1.00 35.10 90 LEU B C 1
ATOM 4394 O O . LEU B 1 90 ? -27.963 15.118 92.251 1.00 33.87 90 LEU B O 1
ATOM 4399 N N . ASP B 1 91 ? -29.667 15.306 90.808 1.00 34.47 91 ASP B N 1
ATOM 4400 C CA . ASP B 1 91 ? -30.022 13.866 90.810 1.00 34.22 91 ASP B CA 1
ATOM 4401 C C . ASP B 1 91 ? -29.000 12.940 90.187 1.00 32.96 91 ASP B C 1
ATOM 4402 O O . ASP B 1 91 ? -29.057 11.755 90.449 1.00 33.55 91 ASP B O 1
ATOM 4407 N N . ALA B 1 92 ? -28.184 13.425 89.260 1.00 32.43 92 ALA B N 1
ATOM 4408 C CA . ALA B 1 92 ? -27.417 12.505 88.408 1.00 31.47 92 ALA B CA 1
ATOM 4409 C C . ALA B 1 92 ? -26.114 13.053 87.925 1.00 31.45 92 ALA B C 1
ATOM 4410 O O . ALA B 1 92 ? -25.915 14.257 87.959 1.00 32.25 92 ALA B O 1
ATOM 4412 N N . TYR B 1 93 ? -25.230 12.161 87.445 1.00 30.01 93 TYR B N 1
ATOM 4413 C CA . TYR B 1 93 ? -23.909 12.526 86.999 1.00 30.01 93 TYR B CA 1
ATOM 4414 C C . TYR B 1 93 ? -23.582 11.695 85.766 1.00 29.29 93 TYR B C 1
ATOM 4415 O O . TYR B 1 93 ? -23.670 10.463 85.783 1.00 30.05 93 TYR B O 1
ATOM 4424 N N . ARG B 1 94 ? -23.223 12.372 84.696 1.00 28.98 94 ARG B N 1
ATOM 4425 C CA . ARG B 1 94 ? -22.957 11.706 83.413 1.00 28.55 94 ARG B CA 1
ATOM 4426 C C . ARG B 1 94 ? -21.428 11.624 83.299 1.00 28.25 94 ARG B C 1
ATOM 4427 O O . ARG B 1 94 ? -20.798 12.650 83.342 1.00 28.56 94 ARG B O 1
ATOM 4435 N N . PHE B 1 95 ? -20.858 10.446 83.103 1.00 27.18 95 PHE B N 1
ATOM 4436 C CA . PHE B 1 95 ? -19.415 10.343 82.909 1.00 27.05 95 PHE B CA 1
ATOM 4437 C C . PHE B 1 95 ? -19.210 9.233 81.871 1.00 27.68 95 PHE B C 1
ATOM 4438 O O . PHE B 1 95 ? -20.174 8.530 81.518 1.00 27.71 95 PHE B O 1
ATOM 4446 N N . SER B 1 96 ? -17.968 8.995 81.464 1.00 26.75 96 SER B N 1
ATOM 4447 C CA . SER B 1 96 ? -17.731 7.974 80.456 1.00 27.62 96 SER B CA 1
ATOM 4448 C C . SER B 1 96 ? -16.682 7.023 81.008 1.00 28.17 96 SER B C 1
ATOM 4449 O O . SER B 1 96 ? -15.913 7.358 81.959 1.00 28.46 96 SER B O 1
ATOM 4452 N N . ILE B 1 97 ? -16.657 5.842 80.431 1.00 27.90 97 ILE B N 1
ATOM 4453 C CA . ILE B 1 97 ? -15.638 4.867 80.793 1.00 26.83 97 ILE B CA 1
ATOM 4454 C C . ILE B 1 97 ? -14.541 4.966 79.741 1.00 26.06 97 ILE B C 1
ATOM 4455 O O . ILE B 1 97 ? -14.807 5.025 78.524 1.00 26.51 97 ILE B O 1
ATOM 4460 N N . SER B 1 98 ? -13.298 4.987 80.191 1.00 26.45 98 SER B N 1
ATOM 4461 C CA . SER B 1 98 ? -12.219 4.928 79.243 1.00 25.60 98 SER B CA 1
ATOM 4462 C C . SER B 1 98 ? -12.074 3.479 78.801 1.00 26.41 98 SER B C 1
ATOM 4463 O O . SER B 1 98 ? -11.638 2.615 79.583 1.00 26.18 98 SER B O 1
ATOM 4466 N N . TRP B 1 99 ? -12.371 3.215 77.534 1.00 26.09 99 TRP B N 1
ATOM 4467 C CA . TRP B 1 99 ? -12.253 1.849 76.965 1.00 26.93 99 TRP B CA 1
ATOM 4468 C C . TRP B 1 99 ? -10.832 1.249 77.251 1.00 26.32 99 TRP B C 1
ATOM 4469 O O . TRP B 1 99 ? -10.691 0.099 77.695 1.00 25.76 99 TRP B O 1
ATOM 4480 N N . SER B 1 100 ? -9.791 2.051 77.055 1.00 25.82 100 SER B N 1
ATOM 4481 C CA . SER B 1 100 ? -8.423 1.485 77.272 1.00 26.50 100 SER B CA 1
ATOM 4482 C C . SER B 1 100 ? -7.989 1.491 78.747 1.00 26.54 100 SER B C 1
ATOM 4483 O O . SER B 1 100 ? -6.895 1.010 79.095 1.00 28.53 100 SER B O 1
ATOM 4486 N N . ARG B 1 101 ? -8.848 2.000 79.643 1.00 26.80 101 ARG B N 1
ATOM 4487 C CA . ARG B 1 101 ? -8.606 1.764 81.061 1.00 26.76 101 ARG B CA 1
ATOM 4488 C C . ARG B 1 101 ? -9.080 0.354 81.467 1.00 27.94 101 ARG B C 1
ATOM 4489 O O . ARG B 1 101 ? -8.354 -0.356 82.211 1.00 28.51 101 ARG B O 1
ATOM 4497 N N . VAL B 1 102 ? -10.276 -0.068 81.026 1.00 26.41 102 VAL B N 1
ATOM 4498 C CA . VAL B 1 102 ? -10.718 -1.445 81.351 1.00 27.44 102 VAL B CA 1
ATOM 4499 C C . VAL B 1 102 ? -10.095 -2.561 80.442 1.00 27.46 102 VAL B C 1
ATOM 4500 O O . VAL B 1 102 ? -9.901 -3.684 80.894 1.00 26.79 102 VAL B O 1
ATOM 4504 N N . LEU B 1 103 ? -9.765 -2.233 79.188 1.00 27.66 103 LEU B N 1
ATOM 4505 C CA . LEU B 1 103 ? -9.137 -3.152 78.236 1.00 26.96 103 LEU B CA 1
ATOM 4506 C C . LEU B 1 103 ? -7.968 -2.408 77.598 1.00 27.27 103 LEU B C 1
ATOM 4507 O O . LEU B 1 103 ? -8.121 -1.753 76.570 1.00 28.05 103 LEU B O 1
ATOM 4512 N N . PRO B 1 104 ? -6.771 -2.514 78.170 1.00 28.09 104 PRO B N 1
ATOM 4513 C CA . PRO B 1 104 ? -5.646 -1.663 77.693 1.00 27.61 104 PRO B CA 1
ATOM 4514 C C . PRO B 1 104 ? -5.275 -1.873 76.244 1.00 28.67 104 PRO B C 1
ATOM 4515 O O . PRO B 1 104 ? -4.776 -0.953 75.615 1.00 28.63 104 PRO B O 1
ATOM 4519 N N . GLY B 1 105 ? -5.502 -3.076 75.715 1.00 28.31 105 GLY B N 1
ATOM 4520 C CA . GLY B 1 105 ? -5.248 -3.369 74.313 1.00 28.66 105 GLY B CA 1
ATOM 4521 C C . GLY B 1 105 ? -6.541 -3.336 73.464 1.00 28.95 105 GLY B C 1
ATOM 4522 O O . GLY B 1 105 ? -6.544 -3.758 72.301 1.00 30.22 105 GLY B O 1
ATOM 4523 N N . GLY B 1 106 ? -7.614 -2.818 74.037 1.00 28.51 106 GLY B N 1
ATOM 4524 C CA . GLY B 1 106 ? -8.927 -2.672 73.362 1.00 27.78 106 GLY B CA 1
ATOM 4525 C C . GLY B 1 106 ? -9.726 -3.969 73.176 1.00 29.78 106 GLY B C 1
ATOM 4526 O O . GLY B 1 106 ? -10.944 -4.023 73.415 1.00 29.55 106 GLY B O 1
ATOM 4527 N N . ARG B 1 107 ? -9.092 -5.011 72.668 1.00 30.29 107 ARG B N 1
ATOM 4528 C CA . ARG B 1 107 ? -9.791 -6.297 72.549 1.00 32.09 107 ARG B CA 1
ATOM 4529 C C . ARG B 1 107 ? -9.515 -7.176 73.787 1.00 31.53 107 ARG B C 1
ATOM 4530 O O . ARG B 1 107 ? -8.510 -6.916 74.512 1.00 31.70 107 ARG B O 1
ATOM 4538 N N . LEU B 1 108 ? -10.360 -8.195 74.040 1.00 29.21 108 LEU B N 1
ATOM 4539 C CA . LEU B 1 108 ? -10.158 -9.054 75.183 1.00 30.21 108 LEU B CA 1
ATOM 4540 C C . LEU B 1 108 ? -8.732 -9.659 75.191 1.00 29.89 108 LEU B C 1
ATOM 4541 O O . LEU B 1 108 ? -8.188 -9.940 76.244 1.00 30.00 108 LEU B O 1
ATOM 4546 N N . SER B 1 109 ? -8.157 -9.867 74.022 1.00 30.06 109 SER B N 1
ATOM 4547 C CA . SER B 1 109 ? -6.859 -10.533 73.946 1.00 31.26 109 SER B CA 1
ATOM 4548 C C . SER B 1 109 ? -5.719 -9.587 74.439 1.00 31.22 109 SER B C 1
ATOM 4549 O O . SER B 1 109 ? -4.588 -10.015 74.602 1.00 32.27 109 SER B O 1
ATOM 4552 N N . GLY B 1 110 ? -6.030 -8.320 74.688 1.00 29.89 110 GLY B N 1
ATOM 4553 C CA . GLY B 1 110 ? -5.045 -7.441 75.357 1.00 30.77 110 GLY B CA 1
ATOM 4554 C C . GLY B 1 110 ? -5.121 -7.456 76.896 1.00 31.12 110 GLY B C 1
ATOM 4555 O O . GLY B 1 110 ? -4.411 -6.703 77.538 1.00 31.32 110 GLY B O 1
ATOM 4556 N N . GLY B 1 111 ? -5.978 -8.313 77.472 1.00 30.23 111 GLY B N 1
ATOM 4557 C CA . GLY B 1 111 ? -6.094 -8.441 78.924 1.00 30.52 111 GLY B CA 1
ATOM 4558 C C . GLY B 1 111 ? -7.242 -7.572 79.492 1.00 30.34 111 GLY B C 1
ATOM 4559 O O . GLY B 1 111 ? -7.579 -6.482 78.968 1.00 30.25 111 GLY B O 1
ATOM 4560 N N . VAL B 1 112 ? -7.860 -8.076 80.558 1.00 29.81 112 VAL B N 1
ATOM 4561 C CA . VAL B 1 112 ? -8.864 -7.362 81.288 1.00 29.60 112 VAL B CA 1
ATOM 4562 C C . VAL B 1 112 ? -8.211 -6.725 82.493 1.00 29.94 112 VAL B C 1
ATOM 4563 O O . VAL B 1 112 ? -7.472 -7.392 83.243 1.00 30.77 112 VAL B O 1
ATOM 4567 N N . ASN B 1 113 ? -8.400 -5.417 82.649 1.00 29.51 113 ASN B N 1
ATOM 4568 C CA . ASN B 1 113 ? -7.716 -4.704 83.692 1.00 30.27 113 ASN B CA 1
ATOM 4569 C C . ASN B 1 113 ? -8.574 -4.548 84.959 1.00 30.23 113 ASN B C 1
ATOM 4570 O O . ASN B 1 113 ? -9.411 -3.614 85.021 1.00 29.23 113 ASN B O 1
ATOM 4575 N N . LYS B 1 114 ? -8.325 -5.420 85.965 1.00 30.28 114 LYS B N 1
ATOM 4576 C CA A LYS B 1 114 ? -9.161 -5.401 87.178 0.50 30.97 114 LYS B CA 1
ATOM 4577 C CA B LYS B 1 114 ? -9.076 -5.423 87.246 0.50 30.89 114 LYS B CA 1
ATOM 4578 C C . LYS B 1 114 ? -9.119 -4.072 87.964 1.00 30.24 114 LYS B C 1
ATOM 4579 O O . LYS B 1 114 ? -10.137 -3.679 88.501 1.00 30.38 114 LYS B O 1
ATOM 4590 N N . GLU B 1 115 ? -7.973 -3.406 88.016 1.00 29.87 115 GLU B N 1
ATOM 4591 C CA A GLU B 1 115 ? -7.846 -2.130 88.715 0.50 29.41 115 GLU B CA 1
ATOM 4592 C CA B GLU B 1 115 ? -7.795 -2.109 88.660 0.50 29.61 115 GLU B CA 1
ATOM 4593 C C . GLU B 1 115 ? -8.648 -1.036 88.003 1.00 28.90 115 GLU B C 1
ATOM 4594 O O . GLU B 1 115 ? -9.231 -0.175 88.658 1.00 28.28 115 GLU B O 1
ATOM 4605 N N . GLY B 1 116 ? -8.740 -1.100 86.674 1.00 27.96 116 GLY B N 1
ATOM 4606 C CA . GLY B 1 116 ? -9.558 -0.196 85.953 1.00 25.80 116 GLY B CA 1
ATOM 4607 C C . GLY B 1 116 ? -11.041 -0.431 86.263 1.00 27.48 116 GLY B C 1
ATOM 4608 O O . GLY B 1 116 ? -11.792 0.510 86.457 1.00 26.53 116 GLY B O 1
ATOM 4609 N N . ILE B 1 117 ? -11.464 -1.688 86.262 1.00 27.40 117 ILE B N 1
ATOM 4610 C CA . ILE B 1 117 ? -12.838 -2.020 86.610 1.00 27.93 117 ILE B CA 1
ATOM 4611 C C . ILE B 1 117 ? -13.137 -1.573 88.073 1.00 27.92 117 ILE B C 1
ATOM 4612 O O . ILE B 1 117 ? -14.221 -1.056 88.370 1.00 26.93 117 ILE B O 1
ATOM 4617 N N . ASN B 1 118 ? -12.149 -1.747 88.951 1.00 27.59 118 ASN B N 1
ATOM 4618 C CA A ASN B 1 118 ? -12.253 -1.307 90.363 0.50 28.22 118 ASN B CA 1
ATOM 4619 C CA B ASN B 1 118 ? -12.301 -1.341 90.328 0.50 28.23 118 ASN B CA 1
ATOM 4620 C C . ASN B 1 118 ? -12.551 0.154 90.486 1.00 27.65 118 ASN B C 1
ATOM 4621 O O . ASN B 1 118 ? -13.404 0.562 91.265 1.00 27.19 118 ASN B O 1
ATOM 4630 N N . TYR B 1 119 ? -11.793 0.938 89.729 1.00 27.19 119 TYR B N 1
ATOM 4631 C CA . TYR B 1 119 ? -11.975 2.372 89.750 1.00 27.24 119 TYR B CA 1
ATOM 4632 C C . TYR B 1 119 ? -13.413 2.755 89.438 1.00 27.17 119 TYR B C 1
ATOM 4633 O O . TYR B 1 119 ? -14.004 3.505 90.208 1.00 27.46 119 TYR B O 1
ATOM 4642 N N . TYR B 1 120 ? -13.965 2.233 88.321 1.00 27.15 120 TYR B N 1
ATOM 4643 C CA . TYR B 1 120 ? -15.361 2.571 87.960 1.00 27.12 120 TYR B CA 1
ATOM 4644 C C . TYR B 1 120 ? -16.368 2.020 88.979 1.00 28.12 120 TYR B C 1
ATOM 4645 O O . TYR B 1 120 ? -17.386 2.693 89.279 1.00 30.14 120 TYR B O 1
ATOM 4654 N N . ASN B 1 121 ? -16.093 0.846 89.534 1.00 27.32 121 ASN B N 1
ATOM 4655 C CA . ASN B 1 121 ? -16.914 0.368 90.619 1.00 29.04 121 ASN B CA 1
ATOM 4656 C C . ASN B 1 121 ? -16.928 1.316 91.816 1.00 28.40 121 ASN B C 1
ATOM 4657 O O . ASN B 1 121 ? -17.997 1.564 92.422 1.00 28.91 121 ASN B O 1
ATOM 4662 N N . ASN B 1 122 ? -15.749 1.853 92.167 1.00 28.59 122 ASN B N 1
ATOM 4663 C CA . ASN B 1 122 ? -15.620 2.730 93.348 1.00 28.47 122 ASN B CA 1
ATOM 4664 C C . ASN B 1 122 ? -16.382 4.026 93.084 1.00 28.20 122 ASN B C 1
ATOM 4665 O O . ASN B 1 122 ? -17.117 4.536 93.938 1.00 29.89 122 ASN B O 1
ATOM 4670 N N . LEU B 1 123 ? -16.245 4.525 91.869 1.00 28.38 123 LEU B N 1
ATOM 4671 C CA . LEU B 1 123 ? -16.941 5.727 91.483 1.00 27.92 123 LEU B CA 1
ATOM 4672 C C . LEU B 1 123 ? -18.458 5.473 91.543 1.00 29.11 123 LEU B C 1
ATOM 4673 O O . LEU B 1 123 ? -19.183 6.264 92.146 1.00 29.55 123 LEU B O 1
ATOM 4678 N N . ILE B 1 124 ? -18.921 4.371 90.961 1.00 28.85 124 ILE B N 1
ATOM 4679 C CA . ILE B 1 124 ? -20.390 4.105 90.894 1.00 29.16 124 ILE B CA 1
ATOM 4680 C C . ILE B 1 124 ? -20.951 3.922 92.319 1.00 29.13 124 ILE B C 1
ATOM 4681 O O . ILE B 1 124 ? -22.015 4.485 92.682 1.00 28.24 124 ILE B O 1
ATOM 4686 N N . ASP B 1 125 ? -20.206 3.168 93.140 1.00 28.75 125 ASP B N 1
ATOM 4687 C CA . ASP B 1 125 ? -20.633 2.941 94.519 1.00 30.12 125 ASP B CA 1
ATOM 4688 C C . ASP B 1 125 ? -20.705 4.241 95.348 1.00 29.70 125 ASP B C 1
ATOM 4689 O O . ASP B 1 125 ? -21.657 4.430 96.091 1.00 29.39 125 ASP B O 1
ATOM 4694 N N . GLY B 1 126 ? -19.686 5.102 95.181 1.00 29.86 126 GLY B N 1
ATOM 4695 C CA . GLY B 1 126 ? -19.629 6.421 95.816 1.00 29.68 126 GLY B CA 1
ATOM 4696 C C . GLY B 1 126 ? -20.835 7.259 95.379 1.00 30.24 126 GLY B C 1
ATOM 4697 O O . GLY B 1 126 ? -21.538 7.826 96.215 1.00 30.32 126 GLY B O 1
ATOM 4698 N N . LEU B 1 127 ? -21.149 7.247 94.085 1.00 29.63 127 LEU B N 1
ATOM 4699 C CA . LEU B 1 127 ? -22.289 8.008 93.569 1.00 29.83 127 LEU B CA 1
ATOM 4700 C C . LEU B 1 127 ? -23.608 7.522 94.199 1.00 31.43 127 LEU B C 1
ATOM 4701 O O . LEU B 1 127 ? -24.355 8.358 94.711 1.00 31.49 127 LEU B O 1
ATOM 4706 N N . LEU B 1 128 ? -23.873 6.194 94.174 1.00 31.37 128 LEU B N 1
ATOM 4707 C CA . LEU B 1 128 ? -25.137 5.639 94.684 1.00 31.97 128 LEU B CA 1
ATOM 4708 C C . LEU B 1 128 ? -25.267 5.849 96.194 1.00 33.16 128 LEU B C 1
ATOM 4709 O O . LEU B 1 128 ? -26.388 6.111 96.695 1.00 34.48 128 LEU B O 1
ATOM 4714 N N . ALA B 1 129 ? -24.138 5.757 96.914 1.00 31.25 129 ALA B N 1
ATOM 4715 C CA . ALA B 1 129 ? -24.120 5.911 98.371 1.00 33.00 129 ALA B CA 1
ATOM 4716 C C . ALA B 1 129 ? -24.617 7.315 98.728 1.00 34.07 129 ALA B C 1
ATOM 4717 O O . ALA B 1 129 ? -25.119 7.525 99.828 1.00 33.37 129 ALA B O 1
ATOM 4719 N N . ASN B 1 130 ? -24.434 8.257 97.789 1.00 33.07 130 ASN B N 1
ATOM 4720 C CA . ASN B 1 130 ? -24.853 9.632 97.959 1.00 33.71 130 ASN B CA 1
ATOM 4721 C C . ASN B 1 130 ? -26.124 10.027 97.207 1.00 34.09 130 ASN B C 1
ATOM 4722 O O . ASN B 1 130 ? -26.307 11.193 96.948 1.00 34.66 130 ASN B O 1
ATOM 4727 N N . GLY B 1 131 ? -26.949 9.051 96.829 1.00 34.08 131 GLY B N 1
ATOM 4728 C CA . GLY B 1 131 ? -28.263 9.280 96.160 1.00 34.79 131 GLY B CA 1
ATOM 4729 C C . GLY B 1 131 ? -28.127 9.831 94.715 1.00 35.79 131 GLY B C 1
ATOM 4730 O O . GLY B 1 131 ? -29.065 10.463 94.209 1.00 35.85 131 GLY B O 1
ATOM 4731 N N . ILE B 1 132 ? -26.978 9.598 94.026 1.00 32.54 132 ILE B N 1
ATOM 4732 C CA . ILE B 1 132 ? -26.751 10.173 92.697 1.00 31.61 132 ILE B CA 1
ATOM 4733 C C . ILE B 1 132 ? -26.783 9.057 91.627 1.00 32.48 132 ILE B C 1
ATOM 4734 O O . ILE B 1 132 ? -26.077 8.045 91.780 1.00 32.65 132 ILE B O 1
ATOM 4739 N N . LYS B 1 133 ? -27.596 9.231 90.576 1.00 31.74 133 LYS B N 1
ATOM 4740 C CA . LYS B 1 133 ? -27.744 8.267 89.504 1.00 32.60 133 LYS B CA 1
ATOM 4741 C C . LYS B 1 133 ? -26.612 8.385 88.498 1.00 31.74 133 LYS B C 1
ATOM 4742 O O . LYS B 1 133 ? -26.424 9.447 87.921 1.00 31.75 133 LYS B O 1
ATOM 4748 N N . PRO B 1 134 ? -25.919 7.268 88.234 1.00 30.87 134 PRO B N 1
ATOM 4749 C CA . PRO B 1 134 ? -24.894 7.340 87.160 1.00 30.31 134 PRO B CA 1
ATOM 4750 C C . PRO B 1 134 ? -25.477 7.134 85.739 1.00 30.07 134 PRO B C 1
ATOM 4751 O O . PRO B 1 134 ? -26.201 6.134 85.490 1.00 29.91 134 PRO B O 1
ATOM 4755 N N . PHE B 1 135 ? -25.122 8.063 84.843 1.00 29.51 135 PHE B N 1
ATOM 4756 C CA . PHE B 1 135 ? -25.400 7.989 83.410 1.00 29.24 135 PHE B CA 1
ATOM 4757 C C . PHE B 1 135 ? -24.064 7.779 82.742 1.00 28.16 135 PHE B C 1
ATOM 4758 O O . PHE B 1 135 ? -23.217 8.660 82.811 1.00 27.60 135 PHE B O 1
ATOM 4766 N N . VAL B 1 136 ? -23.877 6.631 82.091 1.00 29.07 136 VAL B N 1
ATOM 4767 C CA . VAL B 1 136 ? -22.504 6.218 81.689 1.00 28.26 136 VAL B CA 1
ATOM 4768 C C . VAL B 1 136 ? -22.398 6.026 80.171 1.00 28.90 136 VAL B C 1
ATOM 4769 O O . VAL B 1 136 ? -23.178 5.281 79.564 1.00 28.71 136 VAL B O 1
ATOM 4773 N N . THR B 1 137 ? -21.453 6.750 79.571 1.00 28.57 137 THR B N 1
ATOM 4774 C CA . THR B 1 137 ? -21.194 6.655 78.165 1.00 28.70 137 THR B CA 1
ATOM 4775 C C . THR B 1 137 ? -20.022 5.738 77.985 1.00 27.97 137 THR B C 1
ATOM 4776 O O . THR B 1 137 ? -19.010 5.859 78.708 1.00 26.43 137 THR B O 1
ATOM 4780 N N . LEU B 1 138 ? -20.186 4.816 77.025 1.00 28.24 138 LEU B N 1
ATOM 4781 C CA . LEU B 1 138 ? -19.113 3.824 76.738 1.00 27.87 138 LEU B CA 1
ATOM 4782 C C . LEU B 1 138 ? -18.037 4.485 75.914 1.00 28.37 138 LEU B C 1
ATOM 4783 O O . LEU B 1 138 ? -16.834 4.219 76.140 1.00 27.86 138 LEU B O 1
ATOM 4788 N N . PHE B 1 139 ? -18.456 5.247 74.891 1.00 27.72 139 PHE B N 1
ATOM 4789 C CA . PHE B 1 139 ? -17.467 5.796 73.997 1.00 28.75 139 PHE B CA 1
ATOM 4790 C C . PHE B 1 139 ? -17.527 7.308 73.844 1.00 27.93 139 PHE B C 1
ATOM 4791 O O . PHE B 1 139 ? -18.436 7.864 73.224 1.00 27.76 139 PHE B O 1
ATOM 4799 N N . HIS B 1 140 ? -16.491 7.953 74.375 1.00 27.74 140 HIS B N 1
ATOM 4800 C CA . HIS B 1 140 ? -16.372 9.404 74.252 1.00 27.74 140 HIS B CA 1
ATOM 4801 C C . HIS B 1 140 ? -14.965 9.717 73.702 1.00 27.70 140 HIS B C 1
ATOM 4802 O O . HIS B 1 140 ? -14.161 10.423 74.325 1.00 26.66 140 HIS B O 1
ATOM 4809 N N . TRP B 1 141 ? -14.727 9.186 72.508 1.00 27.74 141 TRP B N 1
ATOM 4810 C CA . TRP B 1 141 ? -13.622 9.532 71.602 1.00 27.64 141 TRP B CA 1
ATOM 4811 C C . TRP B 1 141 ? -12.290 8.893 71.879 1.00 27.45 141 TRP B C 1
ATOM 4812 O O . TRP B 1 141 ? -11.350 8.955 71.028 1.00 27.30 141 TRP B O 1
ATOM 4823 N N . ASP B 1 142 ? -12.170 8.310 73.068 1.00 27.47 142 ASP B N 1
ATOM 4824 C CA . ASP B 1 142 ? -10.881 7.730 73.503 1.00 27.49 142 ASP B CA 1
ATOM 4825 C C . ASP B 1 142 ? -10.665 6.290 72.995 1.00 27.30 142 ASP B C 1
ATOM 4826 O O . ASP B 1 142 ? -10.629 5.312 73.807 1.00 28.11 142 ASP B O 1
ATOM 4831 N N . VAL B 1 143 ? -10.553 6.156 71.656 1.00 27.37 143 VAL B N 1
ATOM 4832 C CA . VAL B 1 143 ? -10.318 4.842 70.966 1.00 27.95 143 VAL B CA 1
ATOM 4833 C C . VAL B 1 143 ? -9.002 4.235 71.470 1.00 27.78 143 VAL B C 1
ATOM 4834 O O . VAL B 1 143 ? -7.974 4.940 71.469 1.00 28.40 143 VAL B O 1
ATOM 4838 N N . PRO B 1 144 ? -9.013 2.957 71.926 1.00 28.11 144 PRO B N 1
ATOM 4839 C CA . PRO B 1 144 ? -7.674 2.384 72.297 1.00 26.07 144 PRO B CA 1
ATOM 4840 C C . PRO B 1 144 ? -6.673 2.453 71.142 1.00 26.90 144 PRO B C 1
ATOM 4841 O O . PRO B 1 144 ? -7.001 2.078 70.022 1.00 26.03 144 PRO B O 1
ATOM 4845 N N . GLN B 1 145 ? -5.457 2.977 71.409 1.00 27.37 145 GLN B N 1
ATOM 4846 C CA . GLN B 1 145 ? -4.477 3.058 70.423 1.00 27.85 145 GLN B CA 1
ATOM 4847 C C . GLN B 1 145 ? -4.207 1.672 69.818 1.00 29.18 145 GLN B C 1
ATOM 4848 O O . GLN B 1 145 ? -3.849 1.586 68.663 1.00 28.71 145 GLN B O 1
ATOM 4854 N N . ALA B 1 146 ? -4.347 0.589 70.609 1.00 29.23 146 ALA B N 1
ATOM 4855 C CA . ALA B 1 146 ? -3.999 -0.727 70.069 1.00 29.84 146 ALA B CA 1
ATOM 4856 C C . ALA B 1 146 ? -4.883 -1.056 68.876 1.00 30.18 146 ALA B C 1
ATOM 4857 O O . ALA B 1 146 ? -4.415 -1.747 67.948 1.00 30.43 146 ALA B O 1
ATOM 4859 N N . LEU B 1 147 ? -6.169 -0.637 68.941 1.00 29.56 147 LEU B N 1
ATOM 4860 C CA . LEU B 1 147 ? -7.127 -0.877 67.868 1.00 29.67 147 LEU B CA 1
ATOM 4861 C C . LEU B 1 147 ? -6.868 0.063 66.675 1.00 30.25 147 LEU B C 1
ATOM 4862 O O . LEU B 1 147 ? -6.927 -0.355 65.475 1.00 30.30 147 LEU B O 1
ATOM 4867 N N . GLU B 1 148 ? -6.517 1.297 66.993 1.00 29.61 148 GLU B N 1
ATOM 4868 C CA . GLU B 1 148 ? -6.151 2.261 65.943 1.00 30.82 148 GLU B CA 1
ATOM 4869 C C . GLU B 1 148 ? -4.959 1.721 65.127 1.00 31.07 148 GLU B C 1
ATOM 4870 O O . GLU B 1 148 ? -4.977 1.724 63.915 1.00 30.32 148 GLU B O 1
ATOM 4876 N N . ASP B 1 149 ? -3.933 1.239 65.827 1.00 31.13 149 ASP B N 1
ATOM 4877 C CA . ASP B 1 149 ? -2.724 0.734 65.179 1.00 31.23 149 ASP B CA 1
ATOM 4878 C C . ASP B 1 149 ? -2.960 -0.610 64.460 1.00 32.54 149 ASP B C 1
ATOM 4879 O O . ASP B 1 149 ? -2.456 -0.827 63.365 1.00 32.44 149 ASP B O 1
ATOM 4884 N N . GLU B 1 150 ? -3.718 -1.531 65.069 1.00 31.75 150 GLU B N 1
ATOM 4885 C CA . GLU B 1 150 ? -3.845 -2.840 64.436 1.00 32.35 150 GLU B CA 1
ATOM 4886 C C . GLU B 1 150 ? -4.661 -2.757 63.134 1.00 31.97 150 GLU B C 1
ATOM 4887 O O . GLU B 1 150 ? -4.322 -3.344 62.137 1.00 32.50 150 GLU B O 1
ATOM 4893 N N . TYR B 1 151 ? -5.731 -2.002 63.134 1.00 32.68 151 TYR B N 1
ATOM 4894 C CA . TYR B 1 151 ? -6.598 -1.995 61.943 1.00 33.10 151 TYR B CA 1
ATOM 4895 C C . TYR B 1 151 ? -7.234 -0.683 61.574 1.00 33.12 151 TYR B C 1
ATOM 4896 O O . TYR B 1 151 ? -8.180 -0.687 60.761 1.00 32.60 151 TYR B O 1
ATOM 4905 N N . GLY B 1 152 ? -6.768 0.418 62.181 1.00 31.63 152 GLY B N 1
ATOM 4906 C CA . GLY B 1 152 ? -7.334 1.734 61.873 1.00 32.02 152 GLY B CA 1
ATOM 4907 C C . GLY B 1 152 ? -8.573 2.147 62.682 1.00 31.70 152 GLY B C 1
ATOM 4908 O O . GLY B 1 152 ? -9.320 3.070 62.275 1.00 30.93 152 GLY B O 1
ATOM 4909 N N . GLY B 1 153 ? -8.820 1.489 63.816 1.00 30.67 153 GLY B N 1
ATOM 4910 C CA . GLY B 1 153 ? -9.954 1.902 64.652 1.00 29.92 153 GLY B CA 1
ATOM 4911 C C . GLY B 1 153 ? -11.275 1.938 63.861 1.00 30.94 153 GLY B C 1
ATOM 4912 O O . GLY B 1 153 ? -11.602 0.963 63.130 1.00 30.43 153 GLY B O 1
ATOM 4913 N N . PHE B 1 154 ? -12.036 3.045 64.007 1.00 30.27 154 PHE B N 1
ATOM 4914 C CA . PHE B 1 154 ? -13.314 3.192 63.360 1.00 31.10 154 PHE B CA 1
ATOM 4915 C C . PHE B 1 154 ? -13.304 3.214 61.829 1.00 31.81 154 PHE B C 1
ATOM 4916 O O . PHE B 1 154 ? -14.366 3.224 61.196 1.00 33.36 154 PHE B O 1
ATOM 4924 N N . LEU B 1 155 ? -12.120 3.220 61.219 1.00 31.53 155 LEU B N 1
ATOM 4925 C CA . LEU B 1 155 ? -12.058 3.036 59.785 1.00 32.31 155 LEU B CA 1
ATOM 4926 C C . LEU B 1 155 ? -12.356 1.610 59.360 1.00 33.27 155 LEU B C 1
ATOM 4927 O O . LEU B 1 155 ? -12.647 1.386 58.185 1.00 32.81 155 LEU B O 1
ATOM 4932 N N . SER B 1 156 ? -12.352 0.661 60.295 1.00 32.18 156 SER B N 1
ATOM 4933 C CA . SER B 1 156 ? -12.474 -0.742 59.925 1.00 32.80 156 SER B CA 1
ATOM 4934 C C . SER B 1 156 ? -13.739 -1.327 60.487 1.00 33.10 156 SER B C 1
ATOM 4935 O O . SER B 1 156 ? -14.143 -0.959 61.572 1.00 32.71 156 SER B O 1
ATOM 4938 N N . PRO B 1 157 ? -14.408 -2.228 59.734 1.00 34.91 157 PRO B N 1
ATOM 4939 C CA . PRO B 1 157 ? -15.614 -2.844 60.332 1.00 34.72 157 PRO B CA 1
ATOM 4940 C C . PRO B 1 157 ? -15.218 -3.729 61.555 1.00 33.69 157 PRO B C 1
ATOM 4941 O O . PRO B 1 157 ? -16.092 -4.095 62.359 1.00 32.57 157 PRO B O 1
ATOM 4945 N N . ARG B 1 158 ? -13.930 -4.037 61.719 1.00 32.67 158 ARG B N 1
ATOM 4946 C CA . ARG B 1 158 ? -13.531 -4.812 62.918 1.00 32.51 15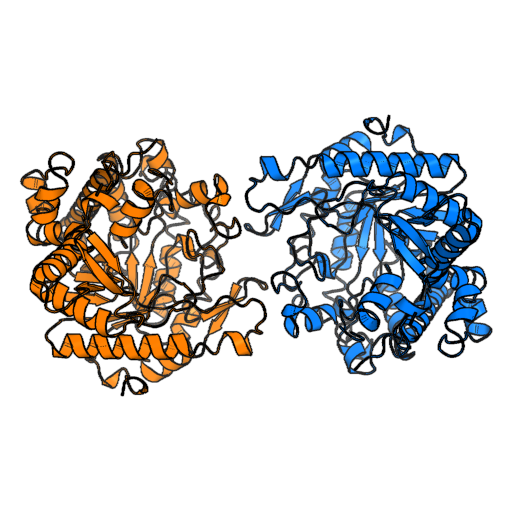8 ARG B CA 1
ATOM 4947 C C . ARG B 1 158 ? -13.838 -4.082 64.221 1.00 32.39 158 ARG B C 1
ATOM 4948 O O . ARG B 1 158 ? -13.984 -4.702 65.268 1.00 32.07 158 ARG B O 1
ATOM 4956 N N . ILE B 1 159 ? -13.958 -2.759 64.178 1.00 31.57 159 ILE B N 1
ATOM 4957 C CA . ILE B 1 159 ? -14.264 -2.016 65.397 1.00 30.19 159 ILE B CA 1
ATOM 4958 C C . ILE B 1 159 ? -15.658 -2.451 65.989 1.00 30.63 159 ILE B C 1
ATOM 4959 O O . ILE B 1 159 ? -15.889 -2.287 67.196 1.00 28.70 159 ILE B O 1
ATOM 4964 N N . VAL B 1 160 ? -16.560 -2.986 65.156 1.00 30.19 160 VAL B N 1
ATOM 4965 C CA . VAL B 1 160 ? -17.952 -3.255 65.638 1.00 30.44 160 VAL B CA 1
ATOM 4966 C C . VAL B 1 160 ? -18.001 -4.380 66.728 1.00 31.65 160 VAL B C 1
ATOM 4967 O O . VAL B 1 160 ? -18.514 -4.165 67.838 1.00 32.39 160 VAL B O 1
ATOM 4971 N N . ASP B 1 161 ? -17.489 -5.569 66.396 1.00 32.18 161 ASP B N 1
ATOM 4972 C CA . ASP B 1 161 ? -17.282 -6.654 67.363 1.00 32.95 161 ASP B CA 1
ATOM 4973 C C . ASP B 1 161 ? -16.433 -6.282 68.557 1.00 31.47 161 ASP B C 1
ATOM 4974 O O . ASP B 1 161 ? -16.776 -6.714 69.700 1.00 30.96 161 ASP B O 1
ATOM 4979 N N . ASP B 1 162 ? -15.356 -5.524 68.323 1.00 30.06 162 ASP B N 1
ATOM 4980 C CA . ASP B 1 162 ? -14.506 -5.192 69.456 1.00 30.77 162 ASP B CA 1
ATOM 4981 C C . ASP B 1 162 ? -15.296 -4.254 70.413 1.00 29.64 162 ASP B C 1
ATOM 4982 O O . ASP B 1 162 ? -15.217 -4.394 71.608 1.00 28.59 162 ASP B O 1
ATOM 4987 N N . PHE B 1 163 ? -15.995 -3.266 69.860 1.00 29.51 163 PHE B N 1
ATOM 4988 C CA . PHE B 1 163 ? -16.827 -2.431 70.675 1.00 28.29 163 PHE B CA 1
ATOM 4989 C C . PHE B 1 163 ? -17.898 -3.236 71.395 1.00 28.78 163 PHE B C 1
ATOM 4990 O O . PHE B 1 163 ? -18.172 -2.942 72.567 1.00 29.69 163 PHE B O 1
ATOM 4998 N N . CYS B 1 164 ? -18.533 -4.206 70.728 1.00 29.59 164 CYS B N 1
ATOM 4999 C CA . CYS B 1 164 ? -19.574 -5.028 71.420 1.00 30.32 164 CYS B CA 1
ATOM 5000 C C . CYS B 1 164 ? -18.999 -5.794 72.626 1.00 30.64 164 CYS B C 1
ATOM 5001 O O . CYS B 1 164 ? -19.671 -5.842 73.666 1.00 29.76 164 CYS B O 1
ATOM 5004 N N . GLU B 1 165 ? -17.790 -6.367 72.474 1.00 29.43 165 GLU B N 1
ATOM 5005 C CA . GLU B 1 165 ? -17.164 -7.086 73.590 1.00 30.87 165 GLU B CA 1
ATOM 5006 C C . GLU B 1 165 ? -16.831 -6.171 74.778 1.00 29.57 165 GLU B C 1
ATOM 5007 O O . GLU B 1 165 ? -17.005 -6.594 75.929 1.00 28.97 165 GLU B O 1
ATOM 5013 N N . TYR B 1 166 ? -16.381 -4.950 74.476 1.00 27.57 166 TYR B N 1
ATOM 5014 C CA . TYR B 1 166 ? -16.172 -3.921 75.477 1.00 27.23 166 TYR B CA 1
ATOM 5015 C C . TYR B 1 166 ? -17.483 -3.509 76.167 1.00 27.08 166 TYR B C 1
ATOM 5016 O O . TYR B 1 166 ? -17.551 -3.442 77.377 1.00 26.99 166 TYR B O 1
ATOM 5025 N N . ALA B 1 167 ? -18.532 -3.253 75.381 1.00 27.54 167 ALA B N 1
ATOM 5026 C CA . ALA B 1 167 ? -19.860 -2.950 75.952 1.00 27.85 167 ALA B CA 1
ATOM 5027 C C . ALA B 1 167 ? -20.341 -4.037 76.912 1.00 28.30 167 ALA B C 1
ATOM 5028 O O . ALA B 1 167 ? -20.828 -3.759 78.010 1.00 29.34 167 ALA B O 1
ATOM 5030 N N . GLU B 1 168 ? -20.218 -5.284 76.481 1.00 29.33 168 GLU B N 1
ATOM 5031 C CA . GLU B 1 168 ? -20.689 -6.474 77.244 1.00 31.23 168 GLU B CA 1
ATOM 5032 C C . GLU B 1 168 ? -19.907 -6.572 78.584 1.00 30.97 168 GLU B C 1
ATOM 5033 O O . GLU B 1 168 ? -20.486 -6.854 79.640 1.00 30.50 168 GLU B O 1
ATOM 5039 N N . LEU B 1 169 ? -18.590 -6.327 78.519 1.00 29.26 169 LEU B N 1
ATOM 5040 C CA . LEU B 1 169 ? -17.757 -6.274 79.751 1.00 29.85 169 LEU B CA 1
ATOM 5041 C C . LEU B 1 169 ? -18.353 -5.232 80.747 1.00 28.76 169 LEU B C 1
ATOM 5042 O O . LEU B 1 169 ? -18.590 -5.553 81.898 1.00 28.61 169 LEU B O 1
ATOM 5047 N N . CYS B 1 170 ? -18.697 -4.043 80.246 1.00 27.99 170 CYS B N 1
ATOM 5048 C CA . CYS B 1 170 ? -19.223 -2.995 81.092 1.00 26.35 170 CYS B CA 1
ATOM 5049 C C . CYS B 1 170 ? -20.626 -3.347 81.659 1.00 28.23 170 CYS B C 1
ATOM 5050 O O . CYS B 1 170 ? -20.908 -3.108 82.848 1.00 27.15 170 CYS B O 1
ATOM 5053 N N . PHE B 1 171 ? -21.504 -3.896 80.810 1.00 27.94 171 PHE B N 1
ATOM 5054 C CA . PHE B 1 171 ? -22.826 -4.279 81.279 1.00 29.18 171 PHE B CA 1
ATOM 5055 C C . PHE B 1 171 ? -22.682 -5.356 82.382 1.00 30.14 171 PHE B C 1
ATOM 5056 O O . PHE B 1 171 ? -23.420 -5.362 83.392 1.00 29.98 171 PHE B O 1
ATOM 5064 N N . TRP B 1 172 ? -21.774 -6.306 82.129 1.00 28.98 172 TRP B N 1
ATOM 5065 C CA . TRP B 1 172 ? -21.549 -7.385 83.039 1.00 30.34 172 TRP B CA 1
ATOM 5066 C C . TRP B 1 172 ? -21.018 -6.844 84.385 1.00 29.48 172 TRP B C 1
ATOM 5067 O O . TRP B 1 172 ? -21.487 -7.220 85.411 1.00 29.36 172 TRP B O 1
ATOM 5078 N N . GLU B 1 173 ? -20.000 -5.997 84.349 1.00 30.33 173 GLU B N 1
ATOM 5079 C CA . GLU B 1 173 ? -19.398 -5.498 85.575 1.00 29.54 173 GLU B CA 1
ATOM 5080 C C . GLU B 1 173 ? -20.273 -4.471 86.329 1.00 29.64 173 GLU B C 1
ATOM 5081 O O . GLU B 1 173 ? -20.274 -4.479 87.561 1.00 29.72 173 GLU B O 1
ATOM 5087 N N . PHE B 1 174 ? -20.978 -3.599 85.604 1.00 28.50 174 PHE B N 1
ATOM 5088 C CA . PHE B 1 174 ? -21.551 -2.425 86.207 1.00 28.33 174 PHE B CA 1
ATOM 5089 C C . PHE B 1 174 ? -23.083 -2.361 86.129 1.00 29.45 174 PHE B C 1
ATOM 5090 O O . PHE B 1 174 ? -23.684 -1.554 86.839 1.00 29.93 174 PHE B O 1
ATOM 5098 N N . GLY B 1 175 ? -23.689 -3.143 85.230 1.00 29.81 175 GLY B N 1
ATOM 5099 C CA . GLY B 1 175 ? -25.144 -2.983 84.909 1.00 29.99 175 GLY B CA 1
ATOM 5100 C C . GLY B 1 175 ? -26.069 -3.340 86.053 1.00 32.30 175 GLY B C 1
ATOM 5101 O O . GLY B 1 175 ? -27.311 -2.986 86.013 1.00 33.44 175 GLY B O 1
ATOM 5102 N N . ASP B 1 176 ? -25.549 -4.046 87.085 1.00 31.58 176 ASP B N 1
ATOM 5103 C CA . ASP B 1 176 ? -26.372 -4.281 88.287 1.00 32.10 176 ASP B CA 1
ATOM 5104 C C . ASP B 1 176 ? -26.693 -2.935 88.959 1.00 32.59 176 ASP B C 1
ATOM 5105 O O . ASP B 1 176 ? -27.748 -2.778 89.590 1.00 32.54 176 ASP B O 1
ATOM 5110 N N . ARG B 1 177 ? -25.805 -1.954 88.771 1.00 31.86 177 ARG B N 1
ATOM 5111 C CA A ARG B 1 177 ? -25.986 -0.644 89.385 0.50 31.86 177 ARG B CA 1
ATOM 5112 C CA B ARG B 1 177 ? -25.968 -0.645 89.398 0.50 31.72 177 ARG B CA 1
ATOM 5113 C C . ARG B 1 177 ? -26.235 0.482 88.388 1.00 31.31 177 ARG B C 1
ATOM 5114 O O . ARG B 1 177 ? -27.016 1.404 88.694 1.00 32.80 177 ARG B O 1
ATOM 5129 N N . VAL B 1 178 ? -25.601 0.442 87.223 1.00 30.37 178 VAL B N 1
ATOM 5130 C CA . VAL B 1 178 ? -25.808 1.472 86.149 1.00 30.15 178 VAL B CA 1
ATOM 5131 C C . VAL B 1 178 ? -27.078 1.122 85.338 1.00 32.00 178 VAL B C 1
ATOM 5132 O O . VAL B 1 178 ? -27.150 0.071 84.700 1.00 32.06 178 VAL B O 1
ATOM 5136 N N . LYS B 1 179 ? -28.078 1.993 85.366 1.00 31.49 179 LYS B N 1
ATOM 5137 C CA . LYS B 1 179 ? -29.365 1.748 84.664 1.00 31.89 179 LYS B CA 1
ATOM 5138 C C . LYS B 1 179 ? -29.593 2.670 83.465 1.00 32.15 179 LYS B C 1
ATOM 5139 O O . LYS B 1 179 ? -30.647 2.613 82.835 1.00 31.91 179 LYS B O 1
ATOM 5145 N N . HIS B 1 180 ? -28.632 3.556 83.181 1.00 31.25 180 HIS B N 1
ATOM 5146 C CA . HIS B 1 180 ? -28.767 4.484 82.073 1.00 31.98 180 HIS B CA 1
ATOM 5147 C C . HIS B 1 180 ? -27.412 4.486 81.336 1.00 31.40 180 HIS B C 1
ATOM 5148 O O . HIS B 1 180 ? -26.418 5.013 81.862 1.00 30.26 180 HIS B O 1
ATOM 5155 N N . TRP B 1 181 ? -27.394 3.863 80.153 1.00 31.03 181 TRP B N 1
ATOM 5156 C CA . TRP B 1 181 ? -26.165 3.736 79.330 1.00 30.96 181 TRP B CA 1
ATOM 5157 C C . TRP B 1 181 ? -26.290 4.546 78.038 1.00 29.80 181 TRP B C 1
ATOM 5158 O O . TRP B 1 181 ? -27.388 4.707 77.500 1.00 28.72 181 TRP B O 1
ATOM 5169 N N . MET B 1 182 ? -25.160 5.031 77.548 1.00 28.51 182 MET B N 1
ATOM 5170 C CA . MET B 1 182 ? -25.142 5.602 76.194 1.00 29.61 182 MET B CA 1
ATOM 5171 C C . MET B 1 182 ? -23.982 4.983 75.478 1.00 30.15 182 MET B C 1
ATOM 5172 O O . MET B 1 182 ? -22.887 4.858 76.103 1.00 29.97 182 MET B O 1
ATOM 5177 N N . THR B 1 183 ? -24.189 4.568 74.217 1.00 29.88 183 THR B N 1
ATOM 5178 C CA . THR B 1 183 ? -23.113 3.869 73.446 1.00 29.28 183 THR B CA 1
ATOM 5179 C C . THR B 1 183 ? -22.048 4.906 73.159 1.00 29.10 183 THR B C 1
ATOM 5180 O O . THR B 1 183 ? -20.851 4.741 73.488 1.00 29.19 183 THR B O 1
ATOM 5184 N N . LEU B 1 184 ? -22.466 5.983 72.508 1.00 28.96 184 LEU B N 1
ATOM 5185 C CA . LEU B 1 184 ? -21.512 6.941 71.930 1.00 29.28 184 LEU B CA 1
ATOM 5186 C C . LEU B 1 184 ? -21.921 8.356 72.380 1.00 30.31 184 LEU B C 1
ATOM 5187 O O . LEU B 1 184 ? -23.127 8.657 72.586 1.00 30.65 184 LEU B O 1
ATOM 5192 N N . ASN B 1 185 ? -20.914 9.195 72.560 1.00 29.60 185 ASN B N 1
ATOM 5193 C CA . ASN B 1 185 ? -21.127 10.626 72.605 1.00 29.65 185 ASN B CA 1
ATOM 5194 C C . ASN B 1 185 ? -20.576 11.367 71.387 1.00 29.96 185 ASN B C 1
ATOM 5195 O O . ASN B 1 185 ? -19.377 11.164 70.973 1.00 29.65 185 ASN B O 1
ATOM 5200 N N . GLU B 1 186 ? -21.421 12.266 70.856 1.00 29.87 186 GLU B N 1
ATOM 5201 C CA . GLU B 1 186 ? -21.125 13.054 69.651 1.00 30.90 186 GLU B CA 1
ATOM 5202 C C . GLU B 1 186 ? -20.238 12.324 68.616 1.00 31.38 186 GLU B C 1
ATOM 5203 O O . GLU B 1 186 ? -19.076 12.729 68.381 1.00 30.74 186 GLU B O 1
ATOM 5209 N N . PRO B 1 187 ? -20.757 11.233 68.032 1.00 30.11 187 PRO B N 1
ATOM 5210 C CA . PRO B 1 187 ? -19.979 10.558 66.947 1.00 30.35 187 PRO B CA 1
ATOM 5211 C C . PRO B 1 187 ? -19.743 11.546 65.776 1.00 31.50 187 PRO B C 1
ATOM 5212 O O . PRO B 1 187 ? -18.705 11.480 65.083 1.00 30.51 187 PRO B O 1
ATOM 5216 N N . TRP B 1 188 ? -20.704 12.479 65.584 1.00 31.37 188 TRP B N 1
ATOM 5217 C CA . TRP B 1 188 ? -20.559 13.557 64.581 1.00 31.70 188 TRP B CA 1
ATOM 5218 C C . TRP B 1 188 ? -19.215 14.293 64.763 1.00 31.02 188 TRP B C 1
ATOM 5219 O O . TRP B 1 188 ? -18.443 14.455 63.815 1.00 31.18 188 TRP B O 1
ATOM 5230 N N . THR B 1 189 ? -18.989 14.775 65.972 1.00 30.31 189 THR B N 1
ATOM 5231 C CA . THR B 1 189 ? -17.735 15.499 66.273 1.00 31.50 189 THR B CA 1
ATOM 5232 C C . THR B 1 189 ? -16.568 14.592 66.071 1.00 30.74 189 THR B C 1
ATOM 5233 O O . THR B 1 189 ? -15.559 15.005 65.482 1.00 31.18 189 THR B O 1
ATOM 5237 N N . PHE B 1 190 ? -16.681 13.352 66.567 1.00 30.21 190 PHE B N 1
ATOM 5238 C CA . PHE B 1 190 ? -15.562 12.423 66.421 1.00 29.86 190 PHE B CA 1
ATOM 5239 C C . PHE B 1 190 ? -15.219 12.240 64.942 1.00 30.17 190 PHE B C 1
ATOM 5240 O O . PHE B 1 190 ? -14.058 12.336 64.523 1.00 29.77 190 PHE B O 1
ATOM 5248 N N . SER B 1 191 ? -16.250 12.024 64.128 1.00 29.89 191 SER B N 1
ATOM 5249 C CA . SER B 1 191 ? -16.019 11.736 62.727 1.00 30.75 191 SER B CA 1
ATOM 5250 C C . SER B 1 191 ? -15.502 12.928 61.960 1.00 31.85 191 SER B C 1
ATOM 5251 O O . SER B 1 191 ? -14.456 12.848 61.238 1.00 31.78 191 SER B O 1
ATOM 5254 N N . VAL B 1 192 ? -16.162 14.063 62.145 1.00 32.05 192 VAL B N 1
ATOM 5255 C CA . VAL B 1 192 ? -15.823 15.249 61.348 1.00 33.18 192 VAL B CA 1
ATOM 5256 C C . VAL B 1 192 ? -14.438 15.833 61.732 1.00 33.22 192 VAL B C 1
ATOM 5257 O O . VAL B 1 192 ? -13.608 16.132 60.851 1.00 33.45 192 VAL B O 1
ATOM 5261 N N . HIS B 1 193 ? -14.170 15.984 63.027 1.00 32.27 193 HIS B N 1
ATOM 5262 C CA . HIS B 1 193 ? -12.865 16.578 63.402 1.00 32.74 193 HIS B CA 1
ATOM 5263 C C . HIS B 1 193 ? -11.711 15.588 63.420 1.00 31.99 193 HIS B C 1
ATOM 5264 O O . HIS B 1 193 ? -10.562 15.995 63.297 1.00 31.59 193 HIS B O 1
ATOM 5271 N N . GLY B 1 194 ? -12.020 14.289 63.527 1.00 31.17 194 GLY B N 1
ATOM 5272 C CA . GLY B 1 194 ? -10.947 13.258 63.408 1.00 31.71 194 GLY B CA 1
ATOM 5273 C C . GLY B 1 194 ? -10.506 12.983 61.959 1.00 32.90 194 GLY B C 1
ATOM 5274 O O . GLY B 1 194 ? -9.299 12.613 61.712 1.00 32.42 194 GLY B O 1
ATOM 5275 N N . TYR B 1 195 ? -11.471 13.127 61.021 1.00 31.68 195 TYR B N 1
ATOM 5276 C CA . TYR B 1 195 ? -11.361 12.614 59.652 1.00 32.69 195 TYR B CA 1
ATOM 5277 C C . TYR B 1 195 ? -11.706 13.578 58.523 1.00 32.97 195 TYR B C 1
ATOM 5278 O O . TYR B 1 195 ? -11.308 13.326 57.395 1.00 33.60 195 TYR B O 1
ATOM 5287 N N . ALA B 1 196 ? -12.369 14.689 58.825 1.00 32.27 196 ALA B N 1
ATOM 5288 C CA . ALA B 1 196 ? -12.608 15.705 57.802 1.00 34.38 196 ALA B CA 1
ATOM 5289 C C . ALA B 1 196 ? -11.631 16.890 58.058 1.00 35.70 196 ALA B C 1
ATOM 5290 O O . ALA B 1 196 ? -10.817 17.186 57.193 1.00 36.48 196 ALA B O 1
ATOM 5292 N N . THR B 1 197 ? -11.653 17.501 59.254 1.00 35.43 197 THR B N 1
ATOM 5293 C CA . THR B 1 197 ? -10.748 18.665 59.508 1.00 36.11 197 THR B CA 1
ATOM 5294 C C . THR B 1 197 ? -9.345 18.257 59.992 1.00 35.33 197 THR B C 1
ATOM 5295 O O . THR B 1 197 ? -8.410 19.034 59.933 1.00 34.54 197 THR B O 1
ATOM 5299 N N . GLY B 1 198 ? -9.223 17.021 60.496 1.00 34.95 198 GLY B N 1
ATOM 5300 C CA . GLY B 1 198 ? -7.975 16.542 61.149 1.00 34.36 198 GLY B CA 1
ATOM 5301 C C . GLY B 1 198 ? -7.551 17.342 62.366 1.00 33.90 198 GLY B C 1
ATOM 5302 O O . GLY B 1 198 ? -6.379 17.318 62.720 1.00 33.92 198 GLY B O 1
ATOM 5303 N N . LEU B 1 199 ? -8.509 18.054 63.002 1.00 33.32 199 LEU B N 1
ATOM 5304 C CA . LEU B 1 199 ? -8.174 18.878 64.179 1.00 33.92 199 LEU B CA 1
ATOM 5305 C C . LEU B 1 199 ? -8.139 18.078 65.469 1.00 32.78 199 LEU B C 1
ATOM 5306 O O . LEU B 1 199 ? -7.563 18.527 66.457 1.00 32.58 199 LEU B O 1
ATOM 5311 N N . TYR B 1 200 ? -8.831 16.940 65.484 1.00 30.94 200 TYR B N 1
ATOM 5312 C CA . TYR B 1 200 ? -8.911 16.116 66.667 1.00 31.49 200 TYR B CA 1
ATOM 5313 C C . TYR B 1 200 ? -8.279 14.759 66.333 1.00 31.21 200 TYR B C 1
ATOM 5314 O O . TYR B 1 200 ? -8.126 14.415 65.138 1.00 31.62 200 TYR B O 1
ATOM 5323 N N . ALA B 1 201 ? -8.027 13.946 67.369 1.00 31.34 201 ALA B N 1
ATOM 5324 C CA . ALA B 1 201 ? -7.440 12.603 67.161 1.00 31.59 201 ALA B CA 1
ATOM 5325 C C . ALA B 1 201 ? -8.442 11.798 66.333 1.00 30.96 201 ALA B C 1
ATOM 5326 O O . ALA B 1 201 ? -9.659 11.948 66.560 1.00 30.78 201 ALA B O 1
ATOM 5328 N N . PRO B 1 202 ? -7.956 10.991 65.353 1.00 30.40 202 PRO B N 1
ATOM 5329 C CA . PRO B 1 202 ? -6.531 10.754 65.042 1.00 30.32 202 PRO B CA 1
ATOM 5330 C C . PRO B 1 202 ? -5.829 11.744 64.108 1.00 31.95 202 PRO B C 1
ATOM 5331 O O . PRO B 1 202 ? -4.698 11.448 63.660 1.00 32.60 202 PRO B O 1
ATOM 5335 N N . GLY B 1 203 ? -6.436 12.896 63.823 1.00 31.29 203 GLY B N 1
ATOM 5336 C CA . GLY B 1 203 ? -5.721 13.938 63.098 1.00 31.88 203 GLY B CA 1
ATOM 5337 C C . GLY B 1 203 ? -5.515 13.648 61.615 1.00 33.36 203 GLY B C 1
ATOM 5338 O O . GLY B 1 203 ? -4.417 13.915 61.063 1.00 34.55 203 GLY B O 1
ATOM 5339 N N . ARG B 1 204 ? -6.561 13.113 60.976 1.00 32.42 204 ARG B N 1
ATOM 5340 C CA A ARG B 1 204 ? -6.556 12.745 59.554 0.50 33.56 204 ARG B CA 1
ATOM 5341 C CA B ARG B 1 204 ? -6.512 12.775 59.552 0.50 33.12 204 ARG B CA 1
ATOM 5342 C C . ARG B 1 204 ? -7.469 13.669 58.715 1.00 34.50 204 ARG B C 1
ATOM 5343 O O . ARG B 1 204 ? -8.551 14.135 59.211 1.00 35.02 204 ARG B O 1
ATOM 5358 N N . GLY B 1 205 ? -7.116 13.854 57.462 1.00 36.35 205 GLY B N 1
ATOM 5359 C CA . GLY B 1 205 ? -7.916 14.572 56.460 1.00 39.16 205 GLY B CA 1
ATOM 5360 C C . GLY B 1 205 ? -7.621 16.049 56.166 1.00 42.22 205 GLY B C 1
ATOM 5361 O O . GLY B 1 205 ? -8.178 16.607 55.216 1.00 43.21 205 GLY B O 1
ATOM 5362 N N . ARG B 1 206 ? -6.782 16.714 56.967 1.00 42.90 206 ARG B N 1
ATOM 5363 C CA . ARG B 1 206 ? -6.488 18.155 56.748 1.00 44.96 206 ARG B CA 1
ATOM 5364 C C . ARG B 1 206 ? -5.825 18.430 55.411 1.00 45.99 206 ARG B C 1
ATOM 5365 O O . ARG B 1 206 ? -4.791 17.808 55.165 1.00 46.99 206 ARG B O 1
ATOM 5373 N N . THR B 1 232 ? -1.880 10.976 55.145 1.00 48.40 232 THR B N 1
ATOM 5374 C CA . THR B 1 232 ? -2.940 10.116 54.666 1.00 47.45 232 THR B CA 1
ATOM 5375 C C . THR B 1 232 ? -4.231 10.538 55.355 1.00 45.47 232 THR B C 1
ATOM 5376 O O . THR B 1 232 ? -4.245 11.194 56.415 1.00 45.70 232 THR B O 1
ATOM 5380 N N . GLY B 1 233 ? -5.325 10.101 54.755 1.00 42.84 233 GLY B N 1
ATOM 5381 C CA . GLY B 1 233 ? -6.609 10.602 55.137 1.00 40.22 233 GLY B CA 1
ATOM 5382 C C . GLY B 1 233 ? -7.187 11.106 53.841 1.00 39.23 233 GLY B C 1
ATOM 5383 O O . GLY B 1 233 ? -6.496 11.206 52.820 1.00 39.98 233 GLY B O 1
ATOM 5384 N N . ASN B 1 234 ? -8.472 11.372 53.883 1.00 37.71 234 ASN B N 1
ATOM 5385 C CA . ASN B 1 234 ? -9.236 11.786 52.736 1.00 37.27 234 ASN B CA 1
ATOM 5386 C C . ASN B 1 234 ? -10.591 12.266 53.319 1.00 36.60 234 ASN B C 1
ATOM 5387 O O . ASN B 1 234 ? -11.431 11.457 53.742 1.00 34.30 234 ASN B O 1
ATOM 5392 N N . PRO B 1 235 ? -10.764 13.603 53.400 1.00 37.32 235 PRO B N 1
ATOM 5393 C CA . PRO B 1 235 ? -11.962 14.156 54.076 1.00 36.33 235 PRO B CA 1
ATOM 5394 C C . PRO B 1 235 ? -13.265 13.887 53.273 1.00 36.93 235 PRO B C 1
ATOM 5395 O O . PRO B 1 235 ? -14.364 14.177 53.771 1.00 37.49 235 PRO B O 1
ATOM 5399 N N . GLY B 1 236 ? -13.116 13.359 52.053 1.00 37.21 236 GLY B N 1
ATOM 5400 C CA . GLY B 1 236 ? -14.229 13.050 51.171 1.00 38.52 236 GLY B CA 1
ATOM 5401 C C . GLY B 1 236 ? -14.766 11.645 51.335 1.00 38.23 236 GLY B C 1
ATOM 5402 O O . GLY B 1 236 ? -15.857 11.358 50.883 1.00 37.14 236 GLY B O 1
ATOM 5403 N N . THR B 1 237 ? -14.012 10.770 52.012 1.00 37.22 237 THR B N 1
ATOM 5404 C CA . THR B 1 237 ? -14.417 9.351 52.117 1.00 37.51 237 THR B CA 1
ATOM 5405 C C . THR B 1 237 ? -14.396 8.827 53.567 1.00 35.34 237 THR B C 1
ATOM 5406 O O . THR B 1 237 ? -15.311 8.129 54.017 1.00 35.33 237 THR B O 1
ATOM 5410 N N . GLU B 1 238 ? -13.361 9.169 54.305 1.00 34.45 238 GLU B N 1
ATOM 5411 C CA . GLU B 1 238 ? -13.163 8.588 55.628 1.00 33.81 238 GLU B CA 1
ATOM 5412 C C . GLU B 1 238 ? -14.243 9.018 56.638 1.00 33.69 238 GLU B C 1
ATOM 5413 O O . GLU B 1 238 ? -14.726 8.181 57.405 1.00 32.89 238 GLU B O 1
ATOM 5419 N N . PRO B 1 239 ? -14.662 10.314 56.616 1.00 33.34 239 PRO B N 1
ATOM 5420 C CA . PRO B 1 239 ? -15.743 10.634 57.582 1.00 33.21 239 PRO B CA 1
ATOM 5421 C C . PRO B 1 239 ? -16.978 9.719 57.406 1.00 33.64 239 PRO B C 1
ATOM 5422 O O . PRO B 1 239 ? -17.617 9.345 58.398 1.00 32.90 239 PRO B O 1
ATOM 5426 N N . TYR B 1 240 ? -17.241 9.296 56.176 1.00 33.74 240 TYR B N 1
ATOM 5427 C CA . TYR B 1 240 ? -18.456 8.531 55.927 1.00 34.15 240 TYR B CA 1
ATOM 5428 C C . TYR B 1 240 ? -18.276 7.080 56.354 1.00 33.69 240 TYR B C 1
ATOM 5429 O O . TYR B 1 240 ? -19.242 6.492 56.849 1.00 34.77 240 TYR B O 1
ATOM 5438 N N . TRP B 1 241 ? -17.068 6.512 56.154 1.00 33.56 241 TRP B N 1
ATOM 5439 C CA . TRP B 1 241 ? -16.766 5.180 56.684 1.00 33.97 241 TRP B CA 1
ATOM 5440 C C . TRP B 1 241 ? -16.783 5.146 58.215 1.00 33.19 241 TRP B C 1
ATOM 5441 O O . TRP B 1 241 ? -17.460 4.268 58.828 1.00 32.89 241 TRP B O 1
ATOM 5452 N N . VAL B 1 242 ? -16.075 6.099 58.820 1.00 31.54 242 VAL B N 1
ATOM 5453 C CA . VAL B 1 242 ? -16.091 6.230 60.263 1.00 31.10 242 VAL B CA 1
ATOM 5454 C C . VAL B 1 242 ? -17.507 6.353 60.852 1.00 31.31 242 VAL B C 1
ATOM 5455 O O . VAL B 1 242 ? -17.884 5.648 61.799 1.00 29.39 242 VAL B O 1
ATOM 5459 N N . THR B 1 243 ? -18.332 7.231 60.266 1.00 32.14 243 THR B N 1
ATOM 5460 C CA . THR B 1 243 ? -19.703 7.385 60.787 1.00 31.80 243 THR B CA 1
ATOM 5461 C C . THR B 1 243 ? -20.486 6.048 60.613 1.00 32.27 243 THR B C 1
ATOM 5462 O O . THR B 1 243 ? -21.262 5.638 61.480 1.00 32.48 243 THR B O 1
ATOM 5466 N N . HIS B 1 244 ? -20.287 5.391 59.477 1.00 32.64 244 HIS B N 1
ATOM 5467 C CA . HIS B 1 244 ? -20.980 4.155 59.157 1.00 32.17 244 HIS B CA 1
ATOM 5468 C C . HIS B 1 244 ? -20.624 3.089 60.224 1.00 32.98 244 HIS B C 1
ATOM 5469 O O . HIS B 1 244 ? -21.511 2.412 60.766 1.00 32.23 244 HIS B O 1
ATOM 5476 N N . HIS B 1 245 ? -19.345 3.006 60.584 1.00 31.01 245 HIS B N 1
ATOM 5477 C CA . HIS B 1 245 ? -18.890 2.044 61.598 1.00 30.98 245 HIS B CA 1
ATOM 5478 C C . HIS B 1 245 ? -19.343 2.431 63.028 1.00 30.85 245 HIS B C 1
ATOM 5479 O O . HIS B 1 245 ? -19.649 1.553 63.827 1.00 31.36 245 HIS B O 1
ATOM 5486 N N . LEU B 1 246 ? -19.417 3.729 63.334 1.00 30.11 246 LEU B N 1
ATOM 5487 C CA . LEU B 1 246 ? -19.971 4.225 64.591 1.00 30.03 246 LEU B CA 1
ATOM 5488 C C . LEU B 1 246 ? -21.417 3.785 64.727 1.00 31.33 246 LEU B C 1
ATOM 5489 O O . LEU B 1 246 ? -21.821 3.252 65.754 1.00 30.54 246 LEU B O 1
ATOM 5494 N N . LEU B 1 247 ? -22.172 3.948 63.658 1.00 31.54 247 LEU B N 1
ATOM 5495 C CA . LEU B 1 247 ? -23.554 3.593 63.672 1.00 32.01 247 LEU B CA 1
ATOM 5496 C C . LEU B 1 247 ? -23.714 2.083 63.863 1.00 31.87 247 LEU B C 1
ATOM 5497 O O . LEU B 1 247 ? -24.579 1.653 64.618 1.00 31.76 247 LEU B O 1
ATOM 5502 N N . LEU B 1 248 ? -22.892 1.290 63.171 1.00 31.88 248 LEU B N 1
ATOM 5503 C CA . LEU B 1 248 ? -22.989 -0.166 63.248 1.00 31.86 248 LEU B CA 1
ATOM 5504 C C . LEU B 1 248 ? -22.549 -0.602 64.664 1.00 31.34 248 LEU B C 1
ATOM 5505 O O . LEU B 1 248 ? -23.168 -1.512 65.245 1.00 31.46 248 LEU B O 1
ATOM 5510 N N . ALA B 1 249 ? -21.547 0.076 65.235 1.00 29.62 249 ALA B N 1
ATOM 5511 C CA . ALA B 1 249 ? -21.104 -0.273 66.598 1.00 30.21 249 ALA B CA 1
ATOM 5512 C C . ALA B 1 249 ? -22.232 0.010 67.593 1.00 29.43 249 ALA B C 1
ATOM 5513 O O . ALA B 1 249 ? -22.555 -0.850 68.457 1.00 28.66 249 ALA B O 1
ATOM 5515 N N . HIS B 1 250 ? -22.780 1.213 67.481 1.00 28.98 250 HIS B N 1
ATOM 5516 C CA . HIS B 1 250 ? -23.942 1.625 68.328 1.00 30.80 250 HIS B CA 1
ATOM 5517 C C . HIS B 1 250 ? -25.044 0.560 68.232 1.00 31.69 250 HIS B C 1
ATOM 5518 O O . HIS B 1 250 ? -25.478 0.029 69.242 1.00 32.72 250 HIS B O 1
ATOM 5525 N N . ALA B 1 251 ? -25.422 0.185 67.014 1.00 31.85 251 ALA B N 1
ATOM 5526 C CA . ALA B 1 251 ? -26.627 -0.671 66.822 1.00 33.34 251 ALA B CA 1
ATOM 5527 C C . ALA B 1 251 ? -26.337 -2.069 67.381 1.00 33.06 251 ALA B C 1
ATOM 5528 O O . ALA B 1 251 ? -27.178 -2.699 68.048 1.00 31.26 251 ALA B O 1
ATOM 5530 N N . ALA B 1 252 ? -25.113 -2.540 67.100 1.00 31.94 252 ALA B N 1
ATOM 5531 C CA . ALA B 1 252 ? -24.724 -3.830 67.596 1.00 32.19 252 ALA B CA 1
ATOM 5532 C C . ALA B 1 252 ? -24.694 -3.841 69.151 1.00 32.36 252 ALA B C 1
ATOM 5533 O O . ALA B 1 252 ? -25.123 -4.819 69.738 1.00 34.02 252 ALA B O 1
ATOM 5535 N N . ALA B 1 253 ? -24.170 -2.794 69.808 1.00 30.66 253 ALA B N 1
ATOM 5536 C CA . ALA B 1 253 ? -24.141 -2.735 71.292 1.00 30.44 253 ALA B CA 1
ATOM 5537 C C . ALA B 1 253 ? -25.540 -2.629 71.918 1.00 31.55 253 ALA B C 1
ATOM 5538 O O . ALA B 1 253 ? -25.815 -3.222 72.982 1.00 30.84 253 ALA B O 1
ATOM 5540 N N . VAL B 1 254 ? -26.426 -1.902 71.236 1.00 30.87 254 VAL B N 1
ATOM 5541 C CA . VAL B 1 254 ? -27.827 -1.800 71.711 1.00 31.38 254 VAL B CA 1
ATOM 5542 C C . VAL B 1 254 ? -28.493 -3.136 71.586 1.00 32.81 254 VAL B C 1
ATOM 5543 O O . VAL B 1 254 ? -29.185 -3.557 72.493 1.00 35.14 254 VAL B O 1
ATOM 5547 N N . GLU B 1 255 ? -28.287 -3.827 70.471 1.00 32.99 255 GLU B N 1
ATOM 5548 C CA . GLU B 1 255 ? -28.878 -5.153 70.327 1.00 34.95 255 GLU B CA 1
ATOM 5549 C C . GLU B 1 255 ? -28.351 -6.150 71.412 1.00 34.36 255 GLU B C 1
ATOM 5550 O O . GLU B 1 255 ? -29.111 -6.967 71.970 1.00 33.90 255 GLU B O 1
ATOM 5556 N N . LEU B 1 256 ? -27.033 -6.112 71.649 1.00 33.36 256 LEU B N 1
ATOM 5557 C CA . LEU B 1 256 ? -26.437 -6.892 72.724 1.00 32.79 256 LEU B CA 1
ATOM 5558 C C . LEU B 1 256 ? -27.153 -6.559 74.101 1.00 33.01 256 LEU B C 1
ATOM 5559 O O . LEU B 1 256 ? -27.570 -7.452 74.840 1.00 32.29 256 LEU B O 1
ATOM 5564 N N . TYR B 1 257 ? -27.307 -5.267 74.418 1.00 31.92 257 TYR B N 1
ATOM 5565 C CA . TYR B 1 257 ? -27.876 -4.898 75.685 1.00 31.78 257 TYR B CA 1
ATOM 5566 C C . TYR B 1 257 ? -29.343 -5.403 75.748 1.00 33.03 257 TYR B C 1
ATOM 5567 O O . TYR B 1 257 ? -29.775 -5.998 76.755 1.00 32.65 257 TYR B O 1
ATOM 5576 N N . LYS B 1 258 ? -30.092 -5.177 74.673 1.00 33.77 258 LYS B N 1
ATOM 5577 C CA . LYS B 1 258 ? -31.533 -5.493 74.692 1.00 35.83 258 LYS B CA 1
ATOM 5578 C C . LYS B 1 258 ? -31.740 -6.993 74.741 1.00 35.99 258 LYS B C 1
ATOM 5579 O O . LYS B 1 258 ? -32.644 -7.438 75.388 1.00 34.88 258 LYS B O 1
ATOM 5585 N N . ASN B 1 259 ? -30.916 -7.759 74.013 1.00 35.92 259 ASN B N 1
ATOM 5586 C CA . ASN B 1 259 ? -31.110 -9.229 73.953 1.00 37.17 259 ASN B CA 1
ATOM 5587 C C . ASN B 1 259 ? -30.458 -9.959 75.116 1.00 36.22 259 ASN B C 1
ATOM 5588 O O . ASN B 1 259 ? -30.937 -11.035 75.490 1.00 36.51 259 ASN B O 1
ATOM 5593 N N . LYS B 1 260 ? -29.373 -9.394 75.656 1.00 34.59 260 LYS B N 1
ATOM 5594 C CA . LYS B 1 260 ? -28.518 -10.131 76.643 1.00 35.66 260 LYS B CA 1
ATOM 5595 C C . LYS B 1 260 ? -28.473 -9.624 78.114 1.00 35.36 260 LYS B C 1
ATOM 5596 O O . LYS B 1 260 ? -28.082 -10.384 79.012 1.00 35.43 260 LYS B O 1
ATOM 5602 N N . PHE B 1 261 ? -28.900 -8.373 78.351 1.00 33.99 261 PHE B N 1
ATOM 5603 C CA . PHE B 1 261 ? -28.800 -7.727 79.665 1.00 33.38 261 PHE B CA 1
ATOM 5604 C C . PHE B 1 261 ? -30.064 -7.068 80.155 1.00 34.10 261 PHE B C 1
ATOM 5605 O O . PHE B 1 261 ? -30.300 -7.025 81.360 1.00 34.20 261 PHE B O 1
ATOM 5613 N N . GLN B 1 262 ? -30.881 -6.555 79.230 1.00 34.34 262 GLN B N 1
ATOM 5614 C CA . GLN B 1 262 ? -31.959 -5.654 79.619 1.00 34.84 262 GLN B CA 1
ATOM 5615 C C . GLN B 1 262 ? -33.016 -6.340 80.494 1.00 35.37 262 GLN B C 1
ATOM 5616 O O . GLN B 1 262 ? -33.526 -5.737 81.438 1.00 36.25 262 GLN B O 1
ATOM 5622 N N . ARG B 1 263 ? -33.333 -7.594 80.220 1.00 36.05 263 ARG B N 1
ATOM 5623 C CA . ARG B 1 263 ? -34.350 -8.285 81.031 1.00 37.46 263 ARG B CA 1
ATOM 5624 C C . ARG B 1 263 ? -33.866 -8.494 82.488 1.00 38.17 263 ARG B C 1
ATOM 5625 O O . ARG B 1 263 ? -34.624 -8.255 83.444 1.00 37.44 263 ARG B O 1
ATOM 5633 N N . GLY B 1 264 ? -32.591 -8.897 82.655 1.00 36.47 264 GLY B N 1
ATOM 5634 C CA . GLY B 1 264 ? -32.059 -9.091 84.012 1.00 36.71 264 GLY B CA 1
ATOM 5635 C C . GLY B 1 264 ? -31.732 -7.788 84.759 1.00 35.95 264 GLY B C 1
ATOM 5636 O O . GLY B 1 264 ? -31.942 -7.670 85.978 1.00 36.45 264 GLY B O 1
ATOM 5637 N N . GLN B 1 265 ? -31.222 -6.790 84.032 1.00 35.25 265 GLN B N 1
ATOM 5638 C CA . GLN B 1 265 ? -30.698 -5.572 84.670 1.00 33.79 265 GLN B CA 1
ATOM 5639 C C . GLN B 1 265 ? -31.719 -4.410 84.672 1.00 34.64 265 GLN B C 1
ATOM 5640 O O . GLN B 1 265 ? -31.607 -3.523 85.513 1.00 32.88 265 GLN B O 1
ATOM 5646 N N . GLU B 1 266 ? -32.728 -4.459 83.773 1.00 35.68 266 GLU B N 1
ATOM 5647 C CA . GLU B 1 266 ? -33.795 -3.424 83.719 1.00 36.22 266 GLU B CA 1
ATOM 5648 C C . GLU B 1 266 ? -33.278 -2.002 83.595 1.00 35.56 266 GLU B C 1
ATOM 5649 O O . GLU B 1 266 ? -33.827 -1.113 84.185 1.00 37.14 266 GLU B O 1
ATOM 5655 N N . GLY B 1 267 ? -32.200 -1.782 82.850 1.00 34.72 267 GLY B N 1
ATOM 5656 C CA . GLY B 1 267 ? -31.766 -0.421 82.562 1.00 33.91 267 GLY B CA 1
ATOM 5657 C C . GLY B 1 267 ? -32.245 0.007 81.173 1.00 34.28 267 GLY B C 1
ATOM 5658 O O . GLY B 1 267 ? -33.041 -0.694 80.555 1.00 34.36 267 GLY B O 1
ATOM 5659 N N . GLN B 1 268 ? -31.698 1.112 80.666 1.00 33.71 268 GLN B N 1
ATOM 5660 C CA . GLN B 1 268 ? -32.076 1.676 79.371 1.00 33.11 268 GLN B CA 1
ATOM 5661 C C . GLN B 1 268 ? -30.805 2.112 78.673 1.00 32.77 268 GLN B C 1
ATOM 5662 O O . GLN B 1 268 ? -29.793 2.452 79.328 1.00 30.70 268 GLN B O 1
ATOM 5668 N N . ILE B 1 269 ? -30.842 2.109 77.352 1.00 32.28 269 ILE B N 1
ATOM 5669 C CA . ILE B 1 269 ? -29.633 2.453 76.614 1.00 31.83 269 ILE B CA 1
ATOM 5670 C C . ILE B 1 269 ? -29.974 3.397 75.483 1.00 31.44 269 ILE B C 1
ATOM 5671 O O . ILE B 1 269 ? -31.032 3.241 74.801 1.00 33.33 269 ILE B O 1
ATOM 5676 N N . GLY B 1 270 ? -29.108 4.363 75.269 1.00 30.91 270 GLY B N 1
ATOM 5677 C CA . GLY B 1 270 ? -29.336 5.368 74.218 1.00 31.25 270 GLY B CA 1
ATOM 5678 C C . GLY B 1 270 ? -28.023 5.843 73.663 1.00 31.33 270 GLY B C 1
ATOM 5679 O O . GLY B 1 270 ? -27.019 5.112 73.684 1.00 30.40 270 GLY B O 1
ATOM 5680 N N . ILE B 1 271 ? -28.025 7.080 73.178 1.00 31.47 271 ILE B N 1
ATOM 5681 C CA . ILE B 1 271 ? -26.858 7.618 72.507 1.00 30.89 271 ILE B CA 1
ATOM 5682 C C . ILE B 1 271 ? -26.918 9.160 72.589 1.00 31.63 271 ILE B C 1
ATOM 5683 O O . ILE B 1 271 ? -28.002 9.718 72.633 1.00 31.43 271 ILE B O 1
ATOM 5688 N N . SER B 1 272 ? -25.760 9.840 72.593 1.00 30.24 272 SER B N 1
ATOM 5689 C CA . SER B 1 272 ? -25.783 11.300 72.621 1.00 32.11 272 SER B CA 1
ATOM 5690 C C . SER B 1 272 ? -25.232 11.921 71.338 1.00 31.80 272 SER B C 1
ATOM 5691 O O . SER B 1 272 ? -24.031 11.639 70.952 1.00 32.07 272 SER B O 1
ATOM 5694 N N . HIS B 1 273 ? -25.999 12.863 70.788 1.00 30.98 273 HIS B N 1
ATOM 5695 C CA . HIS B 1 273 ? -25.641 13.482 69.513 1.00 32.52 273 HIS B CA 1
ATOM 5696 C C . HIS B 1 273 ? -25.316 14.968 69.621 1.00 32.22 273 HIS B C 1
ATOM 5697 O O . HIS B 1 273 ? -25.951 15.683 70.408 1.00 31.87 273 HIS B O 1
ATOM 5704 N N . ALA B 1 274 ? -24.279 15.397 68.885 1.00 31.43 274 ALA B N 1
ATOM 5705 C CA . ALA B 1 274 ? -23.964 16.818 68.716 1.00 30.83 274 ALA B CA 1
ATOM 5706 C C . ALA B 1 274 ? -25.105 17.506 67.906 1.00 32.45 274 ALA B C 1
ATOM 5707 O O . ALA B 1 274 ? -25.600 16.983 66.870 1.00 32.30 274 ALA B O 1
ATOM 5709 N N . THR B 1 275 ? -25.551 18.658 68.393 1.00 33.12 275 THR B N 1
ATOM 5710 C CA . THR B 1 275 ? -26.464 19.471 67.598 1.00 35.06 275 THR B CA 1
ATOM 5711 C C . THR B 1 275 ? -25.976 20.932 67.648 1.00 36.37 275 THR B C 1
ATOM 5712 O O . THR B 1 275 ? -25.152 21.334 68.523 1.00 35.94 275 THR B O 1
ATOM 5716 N N . GLN B 1 276 ? -26.487 21.714 66.705 1.00 36.55 276 GLN B N 1
ATOM 5717 C CA . GLN B 1 276 ? -26.324 23.151 66.653 1.00 36.49 276 GLN B CA 1
ATOM 5718 C C . GLN B 1 276 ? -27.575 23.570 65.885 1.00 37.55 276 GLN B C 1
ATOM 5719 O O . GLN B 1 276 ? -27.921 22.937 64.895 1.00 37.03 276 GLN B O 1
ATOM 5725 N N . TRP B 1 277 ? -28.293 24.577 66.379 1.00 37.51 277 TRP B N 1
ATOM 5726 C CA . TRP B 1 277 ? -29.479 25.059 65.666 1.00 38.44 277 TRP B CA 1
ATOM 5727 C C . TRP B 1 277 ? -29.120 25.743 64.340 1.00 39.85 277 TRP B C 1
ATOM 5728 O O . TRP B 1 277 ? -28.200 26.555 64.271 1.00 40.51 277 TRP B O 1
ATOM 5739 N N . MET B 1 278 ? -29.817 25.374 63.268 1.00 40.69 278 MET B N 1
ATOM 5740 C CA . MET B 1 278 ? -29.581 25.945 61.953 1.00 41.35 278 MET B CA 1
ATOM 5741 C C . MET B 1 278 ? -30.830 26.743 61.537 1.00 43.64 278 MET B C 1
ATOM 5742 O O . MET B 1 278 ? -31.888 26.158 61.273 1.00 44.11 278 MET B O 1
ATOM 5747 N N . GLU B 1 279 ? -30.691 28.069 61.473 1.00 44.48 279 GLU B N 1
ATOM 5748 C CA . GLU B 1 279 ? -31.747 28.995 61.101 1.00 45.37 279 GLU B CA 1
ATOM 5749 C C . GLU B 1 279 ? -31.529 29.513 59.674 1.00 47.31 279 GLU B C 1
ATOM 5750 O O . GLU B 1 279 ? -30.398 29.870 59.319 1.00 47.25 279 GLU B O 1
ATOM 5756 N N . PRO B 1 280 ? -32.615 29.594 58.850 1.00 48.46 280 PRO B N 1
ATOM 5757 C CA . PRO B 1 280 ? -32.409 30.177 57.525 1.00 49.48 280 PRO B CA 1
ATOM 5758 C C . PRO B 1 280 ? -31.895 31.610 57.648 1.00 50.43 280 PRO B C 1
ATOM 5759 O O . PRO B 1 280 ? -32.418 32.363 58.475 1.00 50.75 280 PRO B O 1
ATOM 5763 N N . TRP B 1 281 ? -30.900 31.986 56.845 1.00 50.48 281 TRP B N 1
ATOM 5764 C CA . TRP B 1 281 ? -30.348 33.340 56.899 1.00 52.30 281 TRP B CA 1
ATOM 5765 C C . TRP B 1 281 ? -31.436 34.376 56.608 1.00 54.59 281 TRP B C 1
ATOM 5766 O O . TRP B 1 281 ? -31.598 35.365 57.335 1.00 55.19 281 TRP B O 1
ATOM 5777 N N . ASP B 1 282 ? -32.210 34.124 55.560 1.00 55.65 282 ASP B N 1
ATOM 5778 C CA . ASP B 1 282 ? -33.346 34.956 55.230 1.00 57.43 282 ASP B CA 1
ATOM 5779 C C . ASP B 1 282 ? -34.565 34.050 55.432 1.00 58.74 282 ASP B C 1
ATOM 5780 O O . ASP B 1 282 ? -34.822 33.146 54.654 1.00 58.97 282 ASP B O 1
ATOM 5785 N N . GLU B 1 283 ? -35.270 34.260 56.530 1.00 60.31 283 GLU B N 1
ATOM 5786 C CA . GLU B 1 283 ? -36.525 33.578 56.843 1.00 61.86 283 GLU B CA 1
ATOM 5787 C C . GLU B 1 283 ? -37.533 33.357 55.686 1.00 63.50 283 GLU B C 1
ATOM 5788 O O . GLU B 1 283 ? -38.246 32.347 55.685 1.00 63.77 283 GLU B O 1
ATOM 5794 N N . ASN B 1 284 ? -37.614 34.318 54.755 1.00 62.79 284 ASN B N 1
ATOM 5795 C CA . ASN B 1 284 ? -38.504 34.240 53.609 1.00 64.55 284 ASN B CA 1
ATOM 5796 C C . ASN B 1 284 ? -37.957 33.539 52.376 1.00 63.97 284 ASN B C 1
ATOM 5797 O O . ASN B 1 284 ? -38.682 33.434 51.410 1.00 64.31 284 ASN B O 1
ATOM 5802 N N . SER B 1 285 ? -36.709 33.054 52.411 1.00 62.21 285 SER B N 1
ATOM 5803 C CA . SER B 1 285 ? -36.074 32.472 51.199 1.00 61.38 285 SER B CA 1
ATOM 5804 C C . SER B 1 285 ? -36.211 30.946 51.212 1.00 59.98 285 SER B C 1
ATOM 5805 O O . SER B 1 285 ? -35.533 30.276 52.011 1.00 58.28 285 SER B O 1
ATOM 5808 N N . ALA B 1 286 ? -37.072 30.404 50.343 1.00 59.73 286 ALA B N 1
ATOM 5809 C CA . ALA B 1 286 ? -37.249 28.949 50.158 1.00 58.62 286 ALA B CA 1
ATOM 5810 C C . ALA B 1 286 ? -35.887 28.205 50.110 1.00 56.97 286 ALA B C 1
ATOM 5811 O O . ALA B 1 286 ? -35.693 27.132 50.716 1.00 54.87 286 ALA B O 1
ATOM 5813 N N . SER B 1 287 ? -34.961 28.805 49.366 1.00 57.22 287 SER B N 1
ATOM 5814 C CA . SER B 1 287 ? -33.597 28.336 49.244 1.00 56.23 287 SER B CA 1
ATOM 5815 C C . SER B 1 287 ? -32.807 28.239 50.592 1.00 54.49 287 SER B C 1
ATOM 5816 O O . SER B 1 287 ? -32.112 27.243 50.860 1.00 53.27 287 SER B O 1
ATOM 5819 N N . ASP B 1 288 ? -32.917 29.266 51.439 1.00 54.36 288 ASP B N 1
ATOM 5820 C CA . ASP B 1 288 ? -32.228 29.288 52.730 1.00 53.40 288 ASP B CA 1
ATOM 5821 C C . ASP B 1 288 ? -32.876 28.298 53.686 1.00 52.51 288 ASP B C 1
ATOM 5822 O O . ASP B 1 288 ? -32.180 27.714 54.513 1.00 50.06 288 ASP B O 1
ATOM 5827 N N . VAL B 1 289 ? -34.204 28.114 53.585 1.00 53.47 289 VAL B N 1
ATOM 5828 C CA . VAL B 1 289 ? -34.848 27.132 54.461 1.00 52.54 289 VAL B CA 1
ATOM 5829 C C . VAL B 1 289 ? -34.443 25.707 54.089 1.00 51.61 289 VAL B C 1
ATOM 5830 O O . VAL B 1 289 ? -34.232 24.864 54.963 1.00 49.10 289 VAL B O 1
ATOM 5834 N N . GLU B 1 290 ? -34.281 25.462 52.799 1.00 52.19 290 GLU B N 1
ATOM 5835 C CA . GLU B 1 290 ? -33.810 24.159 52.369 1.00 51.53 290 GLU B CA 1
ATOM 5836 C C . GLU B 1 290 ? -32.348 23.943 52.799 1.00 49.47 290 GLU B C 1
ATOM 5837 O O . GLU B 1 290 ? -31.972 22.853 53.277 1.00 48.78 290 GLU B O 1
ATOM 5843 N N . ALA B 1 291 ? -31.538 24.994 52.691 1.00 49.00 291 ALA B N 1
ATOM 5844 C CA . ALA B 1 291 ? -30.135 24.919 53.118 1.00 48.04 291 ALA B CA 1
ATOM 5845 C C . ALA B 1 291 ? -29.976 24.613 54.627 1.00 46.68 291 ALA B C 1
ATOM 5846 O O . ALA B 1 291 ? -29.105 23.870 55.010 1.00 46.69 291 ALA B O 1
ATOM 5848 N N . ALA B 1 292 ? -30.807 25.203 55.472 1.00 46.85 292 ALA B N 1
ATOM 5849 C CA . ALA B 1 292 ? -30.755 24.989 56.904 1.00 44.71 292 ALA B CA 1
ATOM 5850 C C . ALA B 1 292 ? -31.191 23.557 57.242 1.00 44.32 292 ALA B C 1
ATOM 5851 O O . ALA B 1 292 ? -30.570 22.902 58.085 1.00 42.71 292 ALA B O 1
ATOM 5853 N N . ALA B 1 293 ? -32.231 23.064 56.553 1.00 45.78 293 ALA B N 1
ATOM 5854 C CA . ALA B 1 293 ? -32.679 21.678 56.716 1.00 44.95 293 ALA B CA 1
ATOM 5855 C C . ALA B 1 293 ? -31.555 20.711 56.289 1.00 44.12 293 ALA B C 1
ATOM 5856 O O . ALA B 1 293 ? -31.379 19.676 56.891 1.00 42.80 293 ALA B O 1
ATOM 5858 N N . ARG B 1 294 ? -30.850 21.037 55.204 1.00 44.26 294 ARG B N 1
ATOM 5859 C CA . ARG B 1 294 ? -29.763 20.223 54.737 1.00 43.90 294 ARG B CA 1
ATOM 5860 C C . ARG B 1 294 ? -28.597 20.215 55.742 1.00 42.15 294 ARG B C 1
ATOM 5861 O O . ARG B 1 294 ? -27.974 19.185 56.007 1.00 41.20 294 ARG B O 1
ATOM 5869 N N . ALA B 1 295 ? -28.335 21.354 56.351 1.00 42.57 295 ALA B N 1
ATOM 5870 C CA . ALA B 1 295 ? -27.265 21.414 57.370 1.00 41.24 295 ALA B CA 1
ATOM 5871 C C . ALA B 1 295 ? -27.667 20.616 58.616 1.00 40.06 295 ALA B C 1
ATOM 5872 O O . ALA B 1 295 ? -26.833 19.957 59.240 1.00 38.93 295 ALA B O 1
ATOM 5874 N N . LEU B 1 296 ? -28.966 20.591 58.917 1.00 40.45 296 LEU B N 1
ATOM 5875 C CA . LEU B 1 296 ? -29.493 19.690 59.968 1.00 40.50 296 LEU B CA 1
ATOM 5876 C C . LEU B 1 296 ? -29.368 18.219 59.541 1.00 38.76 296 LEU B C 1
ATOM 5877 O O . LEU B 1 296 ? -28.894 17.400 60.326 1.00 38.09 296 LEU B O 1
ATOM 5882 N N . ASP B 1 297 ? -29.723 17.908 58.289 1.00 38.82 297 ASP B N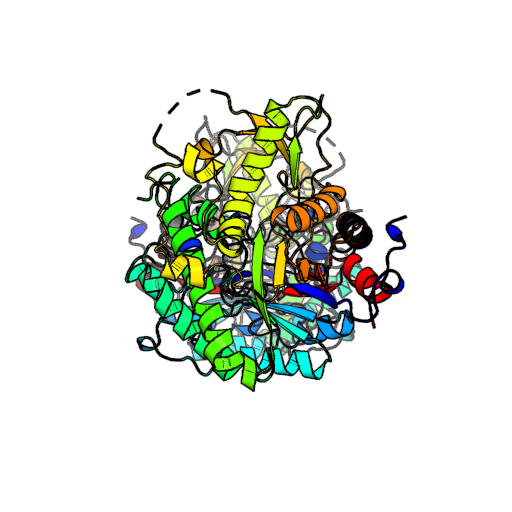 1
ATOM 5883 C CA . ASP B 1 297 ? -29.542 16.536 57.786 1.00 37.92 297 ASP B CA 1
ATOM 5884 C C . ASP B 1 297 ? -28.018 16.117 57.913 1.00 36.75 297 ASP B C 1
ATOM 5885 O O . ASP B 1 297 ? -27.740 15.061 58.356 1.00 34.74 297 ASP B O 1
ATOM 5890 N N . PHE B 1 298 ? -27.083 16.958 57.488 1.00 37.17 298 PHE B N 1
ATOM 5891 C CA . PHE B 1 298 ? -25.659 16.584 57.511 1.00 37.11 298 PHE B CA 1
ATOM 5892 C C . PHE B 1 298 ? -25.030 16.442 58.918 1.00 36.07 298 PHE B C 1
ATOM 5893 O O . PHE B 1 298 ? -24.024 15.737 59.106 1.00 36.44 298 PHE B O 1
ATOM 5901 N N . MET B 1 299 ? -25.612 17.093 59.904 1.00 35.64 299 MET B N 1
ATOM 5902 C CA . MET B 1 299 ? -25.051 17.064 61.239 1.00 35.13 299 MET B CA 1
ATOM 5903 C C . MET B 1 299 ? -25.810 16.081 62.146 1.00 35.04 299 MET B C 1
ATOM 5904 O O . MET B 1 299 ? -25.220 15.146 62.732 1.00 33.94 299 MET B O 1
ATOM 5909 N N . LEU B 1 300 ? -27.120 16.294 62.264 1.00 35.56 300 LEU B N 1
ATOM 5910 C CA . LEU B 1 300 ? -27.939 15.438 63.127 1.00 34.81 300 LEU B CA 1
ATOM 5911 C C . LEU B 1 300 ? -28.562 14.241 62.344 1.00 35.95 300 LEU B C 1
ATOM 5912 O O . LEU B 1 300 ? -28.509 13.077 62.828 1.00 34.45 300 LEU B O 1
ATOM 5917 N N . GLY B 1 301 ? -29.158 14.524 61.157 1.00 35.92 301 GLY B N 1
ATOM 5918 C CA . GLY B 1 301 ? -29.794 13.491 60.348 1.00 35.46 301 GLY B CA 1
ATOM 5919 C C . GLY B 1 301 ? -28.864 12.334 59.981 1.00 34.90 301 GLY B C 1
ATOM 5920 O O . GLY B 1 301 ? -29.291 11.181 59.902 1.00 34.42 301 GLY B O 1
ATOM 5921 N N . TRP B 1 302 ? -27.581 12.650 59.773 1.00 34.43 302 TRP B N 1
ATOM 5922 C CA . TRP B 1 302 ? -26.568 11.678 59.483 1.00 34.27 302 TRP B CA 1
ATOM 5923 C C . TRP B 1 302 ? -26.639 10.482 60.440 1.00 34.36 302 TRP B C 1
ATOM 5924 O O . TRP B 1 302 ? -26.445 9.344 60.026 1.00 34.40 302 TRP B O 1
ATOM 5935 N N . PHE B 1 303 ? -26.882 10.764 61.718 1.00 34.34 303 PHE B N 1
ATOM 5936 C CA . PHE B 1 303 ? -26.946 9.756 62.778 1.00 34.40 303 PHE B CA 1
ATOM 5937 C C . PHE B 1 303 ? -28.393 9.429 63.135 1.00 35.74 303 PHE B C 1
ATOM 5938 O O . PHE B 1 303 ? -28.664 8.286 63.460 1.00 35.77 303 PHE B O 1
ATOM 5946 N N . MET B 1 304 ? -29.288 10.426 63.111 1.00 35.22 304 MET B N 1
ATOM 5947 C CA . MET B 1 304 ? -30.678 10.208 63.487 1.00 34.99 304 MET B CA 1
ATOM 5948 C C . MET B 1 304 ? -31.541 9.431 62.468 1.00 36.38 304 MET B C 1
ATOM 5949 O O . MET B 1 304 ? -32.450 8.650 62.881 1.00 36.05 304 MET B O 1
ATOM 5954 N N . GLU B 1 305 ? -31.348 9.681 61.159 1.00 36.60 305 GLU B N 1
ATOM 5955 C CA . GLU B 1 305 ? -32.199 8.970 60.186 1.00 37.75 305 GLU B CA 1
ATOM 5956 C C . GLU B 1 305 ? -31.909 7.454 60.252 1.00 37.31 305 GLU B C 1
ATOM 5957 O O . GLU B 1 305 ? -32.853 6.628 60.311 1.00 37.61 305 GLU B O 1
ATOM 5963 N N . PRO B 1 306 ? -30.611 7.072 60.304 1.00 36.63 306 PRO B N 1
ATOM 5964 C CA . PRO B 1 306 ? -30.400 5.618 60.413 1.00 36.28 306 PRO B CA 1
ATOM 5965 C C . PRO B 1 306 ? -31.119 4.920 61.614 1.00 35.20 306 PRO B C 1
ATOM 5966 O O . PRO B 1 306 ? -31.624 3.828 61.457 1.00 36.65 306 PRO B O 1
ATOM 5970 N N . ILE B 1 307 ? -31.218 5.576 62.760 1.00 33.81 307 ILE B N 1
ATOM 5971 C CA . ILE B 1 307 ? -31.845 4.936 63.888 1.00 34.75 307 ILE B CA 1
ATOM 5972 C C . ILE B 1 307 ? -33.344 5.150 63.900 1.00 37.22 307 ILE B C 1
ATOM 5973 O O . ILE B 1 307 ? -34.028 4.644 64.807 1.00 37.69 307 ILE B O 1
ATOM 5978 N N . THR B 1 308 ? -33.838 5.867 62.881 1.00 36.99 308 THR B N 1
ATOM 5979 C CA . THR B 1 308 ? -35.283 6.060 62.675 1.00 39.64 308 THR B CA 1
ATOM 5980 C C . THR B 1 308 ? -35.824 5.132 61.592 1.00 41.09 308 THR B C 1
ATOM 5981 O O . THR B 1 308 ? -36.808 4.465 61.812 1.00 43.18 308 THR B O 1
ATOM 5985 N N . SER B 1 309 ? -35.203 5.103 60.413 1.00 41.51 309 SER B N 1
ATOM 5986 C CA . SER B 1 309 ? -35.817 4.418 59.276 1.00 42.73 309 SER B CA 1
ATOM 5987 C C . SER B 1 309 ? -34.768 3.432 58.775 1.00 41.32 309 SER B C 1
ATOM 5988 O O . SER B 1 309 ? -34.994 2.711 57.810 1.00 41.26 309 SER B O 1
ATOM 5991 N N . GLY B 1 310 ? -33.604 3.443 59.406 1.00 40.38 310 GLY B N 1
ATOM 5992 C CA . GLY B 1 310 ? -32.545 2.530 59.008 1.00 39.60 310 GLY B CA 1
ATOM 5993 C C . GLY B 1 310 ? -31.873 2.924 57.698 1.00 40.28 310 GLY B C 1
ATOM 5994 O O . GLY B 1 310 ? -31.241 2.096 57.073 1.00 40.97 310 GLY B O 1
ATOM 5995 N N . ASP B 1 311 ? -31.992 4.186 57.286 1.00 40.23 311 ASP B N 1
ATOM 5996 C CA . ASP B 1 311 ? -31.210 4.718 56.181 1.00 39.95 311 ASP B CA 1
ATOM 5997 C C . ASP B 1 311 ? -30.727 6.150 56.486 1.00 39.41 311 ASP B C 1
ATOM 5998 O O . ASP B 1 311 ? -31.193 6.786 57.446 1.00 37.41 311 ASP B O 1
ATOM 6003 N N . TYR B 1 312 ? -29.791 6.650 55.665 1.00 38.63 312 TYR B N 1
ATOM 6004 C CA . TYR B 1 312 ? -29.295 8.027 55.753 1.00 37.64 312 TYR B CA 1
ATOM 6005 C C . TYR B 1 312 ? -30.327 9.009 55.172 1.00 39.23 312 TYR B C 1
ATOM 6006 O O . TYR B 1 312 ? -31.160 8.601 54.403 1.00 38.65 312 TYR B O 1
ATOM 6015 N N . PRO B 1 313 ? -30.215 10.316 55.513 1.00 39.49 313 PRO B N 1
ATOM 6016 C CA . PRO B 1 313 ? -31.126 11.298 54.941 1.00 39.70 313 PRO B CA 1
ATOM 6017 C C . PRO B 1 313 ? -31.005 11.324 53.418 1.00 41.20 313 PRO B C 1
ATOM 6018 O O . PRO B 1 313 ? -29.901 11.094 52.869 1.00 40.44 313 PRO B O 1
ATOM 6022 N N . LYS B 1 314 ? -32.150 11.575 52.754 1.00 42.28 314 LYS B N 1
ATOM 6023 C CA . LYS B 1 314 ? -32.208 11.714 51.321 1.00 43.33 314 LYS B CA 1
ATOM 6024 C C . LYS B 1 314 ? -31.182 12.720 50.765 1.00 42.31 314 LYS B C 1
ATOM 6025 O O . LYS B 1 314 ? -30.569 12.456 49.729 1.00 41.08 314 LYS B O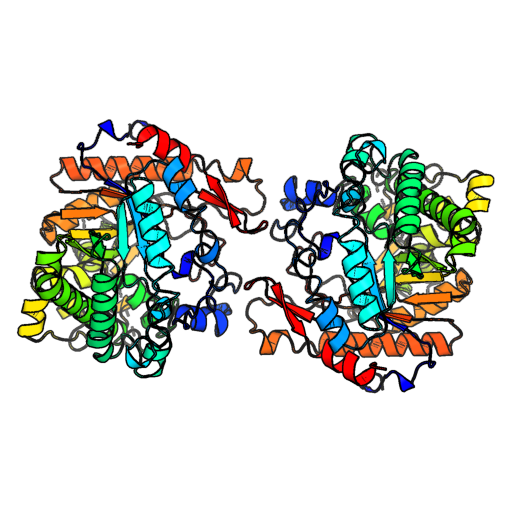 1
ATOM 6031 N N . SER B 1 315 ? -31.059 13.887 51.421 1.00 41.48 315 SER B N 1
ATOM 6032 C CA . SER B 1 315 ? -30.171 14.961 50.944 1.00 41.86 315 SER B CA 1
ATOM 6033 C C . SER B 1 315 ? -28.682 14.465 50.972 1.00 40.71 315 SER B C 1
ATOM 6034 O O . SER B 1 315 ? -27.859 14.858 50.130 1.00 40.13 315 SER B O 1
ATOM 6037 N N . MET B 1 316 ? -28.371 13.608 51.945 1.00 39.56 316 MET B N 1
ATOM 6038 C CA . MET B 1 316 ? -27.020 13.039 52.031 1.00 39.51 316 MET B CA 1
ATOM 6039 C C . MET B 1 316 ? -26.800 12.033 50.930 1.00 39.91 316 MET B C 1
ATOM 6040 O O . MET B 1 316 ? -25.761 12.076 50.279 1.00 40.16 316 MET B O 1
ATOM 6045 N N . LYS B 1 317 ? -27.777 11.154 50.676 1.00 40.21 317 LYS B N 1
ATOM 6046 C CA . LYS B 1 317 ? -27.593 10.224 49.580 1.00 41.10 317 LYS B CA 1
ATOM 6047 C C . LYS B 1 317 ? -27.442 10.974 48.251 1.00 42.49 317 LYS B C 1
ATOM 6048 O O . LYS B 1 317 ? -26.646 10.576 47.376 1.00 41.71 317 LYS B O 1
ATOM 6054 N N . LYS B 1 318 ? -28.139 12.102 48.127 1.00 42.08 318 LYS B N 1
ATOM 6055 C CA . LYS B 1 318 ? -28.076 12.846 46.881 1.00 44.03 318 LYS B CA 1
ATOM 6056 C C . LYS B 1 318 ? -26.698 13.526 46.705 1.00 43.03 318 LYS B C 1
ATOM 6057 O O . LYS B 1 318 ? -26.069 13.381 45.645 1.00 42.26 318 LYS B O 1
ATOM 6063 N N . PHE B 1 319 ? -26.222 14.217 47.745 1.00 41.18 319 PHE B N 1
ATOM 6064 C CA . PHE B 1 319 ? -25.019 15.043 47.592 1.00 42.06 319 PHE B CA 1
ATOM 6065 C C . PHE B 1 319 ? -23.723 14.238 47.820 1.00 41.63 319 PHE B C 1
ATOM 6066 O O . PHE B 1 319 ? -22.663 14.604 47.313 1.00 41.82 319 PHE B O 1
ATOM 6074 N N . VAL B 1 320 ? -23.814 13.129 48.559 1.00 40.94 320 VAL B N 1
ATOM 6075 C CA . VAL B 1 320 ? -22.611 12.300 48.824 1.00 40.07 320 VAL B CA 1
ATOM 6076 C C . VAL B 1 320 ? -22.447 11.207 47.754 1.00 40.98 320 VAL B C 1
ATOM 6077 O O . VAL B 1 320 ? -21.317 10.800 47.463 1.00 41.15 320 VAL B O 1
ATOM 6081 N N . GLY B 1 321 ? -23.560 10.747 47.167 1.00 41.62 321 GLY B N 1
ATOM 6082 C CA . GLY B 1 321 ? -23.527 9.767 46.062 1.00 42.49 321 GLY B CA 1
ATOM 6083 C C . GLY B 1 321 ? -22.844 8.449 46.443 1.00 42.39 321 GLY B C 1
ATOM 6084 O O . GLY B 1 321 ? -23.070 7.913 47.500 1.00 39.47 321 GLY B O 1
ATOM 6085 N N . SER B 1 322 ? -22.012 7.925 45.547 1.00 43.89 322 SER B N 1
ATOM 6086 C CA . SER B 1 322 ? -21.357 6.636 45.725 1.00 43.79 322 SER B CA 1
ATOM 6087 C C . SER B 1 322 ? -20.351 6.662 46.881 1.00 42.70 322 SER B C 1
ATOM 6088 O O . SER B 1 322 ? -19.836 5.599 47.279 1.00 41.65 322 SER B O 1
ATOM 6091 N N . ARG B 1 323 ? -20.092 7.839 47.471 1.00 40.85 323 ARG B N 1
ATOM 6092 C CA . ARG B 1 323 ? -19.159 7.876 48.588 1.00 39.72 323 ARG B CA 1
ATOM 6093 C C . ARG B 1 323 ? -19.881 7.606 49.927 1.00 39.42 323 ARG B C 1
ATOM 6094 O O . ARG B 1 323 ? -19.236 7.518 50.968 1.00 36.34 323 ARG B O 1
ATOM 6102 N N . LEU B 1 324 ? -21.214 7.459 49.898 1.00 38.95 324 LEU B N 1
ATOM 6103 C CA . LEU B 1 324 ? -21.935 7.150 51.139 1.00 38.29 324 LEU B CA 1
ATOM 6104 C C . LEU B 1 324 ? -22.194 5.635 51.178 1.00 38.56 324 LEU B C 1
ATOM 6105 O O . LEU B 1 324 ? -22.801 5.110 50.259 1.00 39.05 324 LEU B O 1
ATOM 6110 N N . PRO B 1 325 ? -21.682 4.926 52.217 1.00 37.49 325 PRO B N 1
ATOM 6111 C CA . PRO B 1 325 ? -21.864 3.454 52.282 1.00 38.00 325 PRO B CA 1
ATOM 6112 C C . PRO B 1 325 ? -23.328 3.091 52.408 1.00 38.91 325 PRO B C 1
ATOM 6113 O O . PRO B 1 325 ? -24.148 3.913 52.862 1.00 38.79 325 PRO B O 1
ATOM 6117 N N . LYS B 1 326 ? -23.658 1.869 52.002 1.00 40.27 326 LYS B N 1
ATOM 6118 C CA . LYS B 1 326 ? -25.029 1.370 52.087 1.00 41.36 326 LYS B CA 1
ATOM 6119 C C . LYS B 1 326 ? -25.139 0.354 53.195 1.00 42.01 326 LYS B C 1
ATOM 6120 O O . LYS B 1 326 ? -24.197 -0.434 53.408 1.00 42.70 326 LYS B O 1
ATOM 6126 N N . PHE B 1 327 ? -26.263 0.385 53.906 1.00 41.55 327 PHE B N 1
ATOM 6127 C CA . PHE B 1 327 ? -26.534 -0.613 54.913 1.00 41.33 327 PHE B CA 1
ATOM 6128 C C . PHE B 1 327 ? -27.123 -1.824 54.217 1.00 41.33 327 PHE B C 1
ATOM 6129 O O . PHE B 1 327 ? -27.821 -1.670 53.228 1.00 40.80 327 PHE B O 1
ATOM 6137 N N . SER B 1 328 ? -26.831 -3.020 54.725 1.00 40.93 328 SER B N 1
ATOM 6138 C CA . SER B 1 328 ? -27.515 -4.226 54.242 1.00 41.09 328 SER B CA 1
ATOM 6139 C C . SER B 1 328 ? -28.896 -4.217 54.884 1.00 41.41 328 SER B C 1
ATOM 6140 O O . SER B 1 328 ? -29.125 -3.451 55.830 1.00 39.68 328 SER B O 1
ATOM 6143 N N . PRO B 1 329 ? -29.836 -5.041 54.369 1.00 42.69 329 PRO B N 1
ATOM 6144 C CA . PRO B 1 329 ? -31.133 -5.038 55.063 1.00 43.15 329 PRO B CA 1
ATOM 6145 C C . PRO B 1 329 ? -31.061 -5.485 56.548 1.00 42.70 329 PRO B C 1
ATOM 6146 O O . PRO B 1 329 ? -31.875 -5.022 57.347 1.00 42.91 329 PRO B O 1
ATOM 6150 N N . GLU B 1 330 ? -30.140 -6.388 56.920 1.00 41.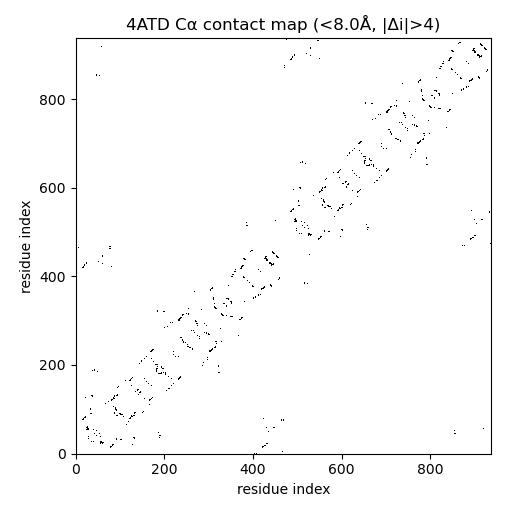87 330 GLU B N 1
ATOM 6151 C CA . GLU B 1 330 ? -30.034 -6.829 58.353 1.00 42.18 330 GLU B CA 1
ATOM 6152 C C . GLU B 1 330 ? -29.541 -5.652 59.192 1.00 40.21 330 GLU B C 1
ATOM 6153 O O . GLU B 1 330 ? -30.018 -5.440 60.325 1.00 39.54 330 GLU B O 1
ATOM 6159 N N . GLN B 1 331 ? -28.574 -4.904 58.647 1.00 38.91 331 GLN B N 1
ATOM 6160 C CA . GLN B 1 331 ? -28.000 -3.758 59.377 1.00 37.34 331 GLN B CA 1
ATOM 6161 C C . GLN B 1 331 ? -29.068 -2.684 59.600 1.00 38.28 331 GLN B C 1
ATOM 6162 O O . GLN B 1 331 ? -29.172 -2.157 60.697 1.00 38.01 331 GLN B O 1
ATOM 6168 N N . SER B 1 332 ? -29.910 -2.432 58.583 1.00 38.29 332 SER B N 1
ATOM 6169 C CA . SER B 1 332 ? -30.998 -1.466 58.679 1.00 38.88 332 SER B CA 1
ATOM 6170 C C . SER B 1 332 ? -32.034 -1.870 59.716 1.00 39.72 332 SER B C 1
ATOM 6171 O O . SER B 1 332 ? -32.580 -1.008 60.420 1.00 38.80 332 SER B O 1
ATOM 6174 N N . LYS B 1 333 ? -32.398 -3.157 59.719 1.00 40.23 333 LYS B N 1
ATOM 6175 C CA . LYS B 1 333 ? -33.274 -3.675 60.764 1.00 39.95 333 LYS B CA 1
ATOM 6176 C C . LYS B 1 333 ? -32.646 -3.537 62.180 1.00 39.04 333 LYS B C 1
ATOM 6177 O O . LYS B 1 333 ? -33.291 -3.081 63.115 1.00 38.11 333 LYS B O 1
ATOM 6183 N N . MET B 1 334 ? -31.356 -3.827 62.319 1.00 37.00 334 MET B N 1
ATOM 6184 C CA . MET B 1 334 ? -30.735 -3.659 63.596 1.00 37.15 334 MET B CA 1
ATOM 6185 C C . MET B 1 334 ? -30.715 -2.144 64.043 1.00 37.36 334 MET B C 1
ATOM 6186 O O . MET B 1 334 ? -30.886 -1.815 65.246 1.00 37.16 334 MET B O 1
ATOM 6191 N N . LEU B 1 335 ? -30.518 -1.221 63.080 1.00 36.95 335 LEU B N 1
ATOM 6192 C CA . LEU B 1 335 ? -30.375 0.215 63.385 1.00 35.54 335 LEU B CA 1
ATOM 6193 C C . LEU B 1 335 ? -31.695 0.910 63.711 1.00 36.68 335 LEU B C 1
ATOM 6194 O O . LEU B 1 335 ? -31.734 1.846 64.534 1.00 35.86 335 LEU B O 1
ATOM 6199 N N . LYS B 1 336 ? -32.775 0.453 63.071 1.00 38.21 336 LYS B N 1
ATOM 6200 C CA . LYS B 1 336 ? -34.064 1.159 63.188 1.00 39.38 336 LYS B CA 1
ATOM 6201 C C . LYS B 1 336 ? -34.662 0.941 64.601 1.00 39.41 336 LYS B C 1
ATOM 6202 O O . LYS B 1 336 ? -34.809 -0.205 65.033 1.00 39.97 336 LYS B O 1
ATOM 6208 N N . GLY B 1 337 ? -34.995 2.022 65.318 1.00 38.02 337 GLY B N 1
ATOM 6209 C CA . GLY B 1 337 ? -35.486 1.928 66.699 1.00 36.28 337 GLY B CA 1
ATOM 6210 C C . GLY B 1 337 ? -34.429 1.509 67.724 1.00 35.16 337 GLY B C 1
ATOM 6211 O O . GLY B 1 337 ? -34.790 1.088 68.818 1.00 33.75 337 GLY B O 1
ATOM 6212 N N . SER B 1 338 ? -33.132 1.651 67.399 1.00 33.89 338 SER B N 1
ATOM 6213 C CA . SER B 1 338 ? -32.069 1.181 68.302 1.00 33.81 338 SER B CA 1
ATOM 6214 C C . SER B 1 338 ? -31.689 2.118 69.461 1.00 33.69 338 SER B C 1
ATOM 6215 O O . SER B 1 338 ? -30.482 2.514 69.616 1.00 32.10 338 SER B O 1
ATOM 6218 N N . TYR B 1 339 ? -32.679 2.467 70.277 1.00 33.72 339 TYR B N 1
ATOM 6219 C CA . TYR B 1 339 ? -32.431 3.265 71.480 1.00 33.49 339 TYR B CA 1
ATOM 6220 C C . TYR B 1 339 ? -33.631 3.182 72.381 1.00 34.87 339 TYR B C 1
ATOM 6221 O O . TYR B 1 339 ? -34.781 2.947 71.884 1.00 34.19 339 TYR B O 1
ATOM 6230 N N . ASP B 1 340 ? -33.400 3.394 73.679 1.00 34.10 340 ASP B N 1
ATOM 6231 C CA . ASP B 1 340 ? -34.500 3.666 74.621 1.00 35.85 340 ASP B CA 1
ATOM 6232 C C . ASP B 1 340 ? -34.753 5.163 74.832 1.00 35.56 340 ASP B C 1
ATOM 6233 O O . ASP B 1 340 ? -35.860 5.565 75.183 1.00 36.42 340 ASP B O 1
ATOM 6238 N N . PHE B 1 341 ? -33.714 5.958 74.592 1.00 34.09 341 PHE B N 1
ATOM 6239 C CA . PHE B 1 341 ? -33.733 7.417 74.669 1.00 33.70 341 PHE B CA 1
ATOM 6240 C C . PHE B 1 341 ? -32.580 7.980 73.778 1.00 33.22 341 PHE B C 1
ATOM 6241 O O . PHE B 1 341 ? -31.660 7.260 73.380 1.00 31.21 341 PHE B O 1
ATOM 6249 N N . VAL B 1 342 ? -32.689 9.261 73.429 1.00 33.63 342 VAL B N 1
ATOM 6250 C CA . VAL B 1 342 ? -31.658 9.954 72.698 1.00 33.22 342 VAL B CA 1
ATOM 6251 C C . VAL B 1 342 ? -31.237 11.116 73.555 1.00 32.92 342 VAL B C 1
ATOM 6252 O O . VAL B 1 342 ? -32.098 11.811 74.114 1.00 33.13 342 VAL B O 1
ATOM 6256 N N . GLY B 1 343 ? -29.926 11.299 73.712 1.00 30.72 343 GLY B N 1
ATOM 6257 C CA . GLY B 1 343 ? -29.423 12.495 74.364 1.00 30.22 343 GLY B CA 1
ATOM 6258 C C . GLY B 1 343 ? -29.016 13.533 73.337 1.00 31.69 343 GLY B C 1
ATOM 6259 O O . GLY B 1 343 ? -28.404 13.194 72.293 1.00 31.92 343 GLY B O 1
ATOM 6260 N N . LEU B 1 344 ? -29.349 14.816 73.590 1.00 32.32 344 LEU B N 1
ATOM 6261 C CA . LEU B 1 344 ? -28.871 15.894 72.690 1.00 33.25 344 LEU B CA 1
ATOM 6262 C C . LEU B 1 344 ? -27.894 16.830 73.392 1.00 32.92 344 LEU B C 1
ATOM 6263 O O . LEU B 1 344 ? -28.094 17.242 74.519 1.00 33.21 344 LEU B O 1
ATOM 6268 N N . ASN B 1 345 ? -26.868 17.214 72.679 1.00 32.81 345 ASN B N 1
ATOM 6269 C CA . ASN B 1 345 ? -25.853 18.145 73.173 1.00 33.25 345 ASN B CA 1
ATOM 6270 C C . ASN B 1 345 ? -26.030 19.445 72.369 1.00 34.18 345 ASN B C 1
ATOM 6271 O O . ASN B 1 345 ? -26.057 19.417 71.137 1.00 35.13 345 ASN B O 1
ATOM 6276 N N . TYR B 1 346 ? -26.208 20.569 73.060 1.00 34.76 346 TYR B N 1
ATOM 6277 C CA . TYR B 1 346 ? -26.489 21.832 72.382 1.00 35.51 346 TYR B CA 1
ATOM 6278 C C . TYR B 1 346 ? -25.700 22.982 72.992 1.00 35.57 346 TYR B C 1
ATOM 6279 O O . TYR B 1 346 ? -25.691 23.159 74.216 1.00 34.89 346 TYR B O 1
ATOM 6288 N N . TYR B 1 347 ? -25.075 23.768 72.131 1.00 35.24 347 TYR B N 1
ATOM 6289 C CA . TYR B 1 347 ? -24.340 24.946 72.592 1.00 35.39 347 TYR B CA 1
ATOM 6290 C C . TYR B 1 347 ? -24.783 26.247 71.929 1.00 36.48 347 TYR B C 1
ATOM 6291 O O . TYR B 1 347 ? -24.833 27.313 72.571 1.00 36.96 347 TYR B O 1
ATOM 6300 N N . THR B 1 348 ? -25.024 26.159 70.630 1.00 36.31 348 THR B N 1
ATOM 6301 C CA . THR B 1 348 ? -25.006 27.339 69.791 1.00 37.37 348 THR B CA 1
ATOM 6302 C C . THR B 1 348 ? -25.849 27.158 68.498 1.00 38.31 348 THR B C 1
ATOM 6303 O O . THR B 1 348 ? -26.559 26.131 68.334 1.00 37.43 348 THR B O 1
ATOM 6307 N N . ALA B 1 349 ? -25.801 28.164 67.631 1.00 37.90 349 ALA B N 1
ATOM 6308 C CA . ALA B 1 349 ? -26.647 28.217 66.477 1.00 39.67 349 ALA B CA 1
ATOM 6309 C C . ALA B 1 349 ? -25.939 29.048 65.418 1.00 41.31 349 ALA B C 1
ATOM 6310 O O . ALA B 1 349 ? -25.022 29.818 65.741 1.00 42.13 349 ALA B O 1
ATOM 6312 N N . SER B 1 350 ? -26.418 28.941 64.173 1.00 42.20 350 SER B N 1
ATOM 6313 C CA . SER B 1 350 ? -25.858 29.611 63.037 1.00 42.67 350 SER B CA 1
ATOM 6314 C C . SER B 1 350 ? -26.996 29.897 62.057 1.00 44.38 350 SER B C 1
ATOM 6315 O O . SER B 1 350 ? -28.012 29.195 62.037 1.00 44.73 350 SER B O 1
ATOM 6318 N N . TYR B 1 351 ? -26.836 30.948 61.252 1.00 44.86 351 TYR B N 1
ATOM 6319 C CA . TYR B 1 351 ? -27.634 31.136 60.068 1.00 45.61 351 TYR B CA 1
ATOM 6320 C C . TYR B 1 351 ? -27.001 30.295 58.970 1.00 45.64 351 TYR B C 1
ATOM 6321 O O . TYR B 1 351 ? -25.768 30.022 59.001 1.00 44.23 351 TYR B O 1
ATOM 6330 N N . VAL B 1 352 ? -27.841 29.897 58.002 1.00 45.38 352 VAL B N 1
ATOM 6331 C CA . VAL B 1 352 ? -27.418 29.027 56.918 1.00 45.45 352 VAL B CA 1
ATOM 6332 C C . VAL B 1 352 ? -27.936 29.572 55.561 1.00 47.26 352 VAL B C 1
ATOM 6333 O O . VAL B 1 352 ? -29.100 30.008 55.461 1.00 48.38 352 VAL B O 1
ATOM 6337 N N . THR B 1 353 ? -27.087 29.529 54.541 1.00 46.52 353 THR B N 1
ATOM 6338 C CA . THR B 1 353 ? -27.514 29.889 53.191 1.00 48.91 353 THR B CA 1
ATOM 6339 C C . THR B 1 353 ? -26.934 28.845 52.226 1.00 49.31 353 THR B C 1
ATOM 6340 O O . THR B 1 353 ? -26.031 28.110 52.609 1.00 47.60 353 THR B O 1
ATOM 6344 N N . ASN B 1 354 ? -27.491 28.740 51.020 1.00 51.42 354 ASN B N 1
ATOM 6345 C CA . ASN B 1 354 ? -26.982 27.799 50.021 1.00 51.55 354 ASN B CA 1
ATOM 6346 C C . ASN B 1 354 ? -25.508 28.131 49.707 1.00 52.03 354 ASN B C 1
ATOM 6347 O O . ASN B 1 354 ? -25.108 29.306 49.761 1.00 52.83 354 ASN B O 1
ATOM 6352 N N . ALA B 1 355 ? -24.687 27.117 49.410 1.00 51.29 355 ALA B N 1
ATOM 6353 C CA . ALA B 1 355 ? -23.289 27.361 49.009 1.00 52.47 355 ALA B CA 1
ATOM 6354 C C . ALA B 1 355 ? -23.283 27.973 47.618 1.00 55.55 355 ALA B C 1
ATOM 6355 O O . ALA B 1 355 ? -24.293 27.933 46.902 1.00 56.93 355 ALA B O 1
ATOM 6357 N N . SER B 1 356 ? -22.163 28.562 47.227 1.00 57.34 356 SER B N 1
ATOM 6358 C CA . SER B 1 356 ? -22.005 28.938 45.821 1.00 60.26 356 SER B CA 1
ATOM 6359 C C . SER B 1 356 ? -20.780 28.238 45.260 1.00 60.93 356 SER B C 1
ATOM 6360 O O . SER B 1 356 ? -20.304 28.637 44.184 1.00 63.51 356 SER B O 1
ATOM 6363 N N . ASN B 1 364 ? -11.540 18.142 44.417 1.00 53.43 364 ASN B N 1
ATOM 6364 C CA . ASN B 1 364 ? -11.451 17.192 45.523 1.00 52.08 364 ASN B CA 1
ATOM 6365 C C . ASN B 1 364 ? -12.661 17.120 46.418 1.00 51.14 364 ASN B C 1
ATOM 6366 O O . ASN B 1 364 ? -13.179 18.181 46.831 1.00 52.07 364 ASN B O 1
ATOM 6371 N N . PHE B 1 365 ? -13.087 15.906 46.782 1.00 47.59 365 PHE B N 1
ATOM 6372 C CA . PHE B 1 365 ? -14.266 15.797 47.613 1.00 45.67 365 PHE B CA 1
ATOM 6373 C C . PHE B 1 365 ? -13.942 16.005 49.102 1.00 43.84 365 PHE B C 1
ATOM 6374 O O . PHE B 1 365 ? -12.815 15.711 49.583 1.00 43.37 365 PHE B O 1
ATOM 6382 N N . SER B 1 366 ? -14.932 16.497 49.825 1.00 41.43 366 SER B N 1
ATOM 6383 C CA . SER B 1 366 ? -14.801 16.758 51.239 1.00 41.11 366 SER B CA 1
ATOM 6384 C C . SER B 1 366 ? -16.183 16.795 51.884 1.00 40.34 366 SER B C 1
ATOM 6385 O O . SER B 1 366 ? -17.123 17.364 51.310 1.00 40.70 366 SER B O 1
ATOM 6388 N N . TYR B 1 367 ? -16.312 16.167 53.043 1.00 39.58 367 TYR B N 1
ATOM 6389 C CA . TYR B 1 367 ? -17.507 16.314 53.877 1.00 38.74 367 TYR B CA 1
ATOM 6390 C C . TYR B 1 367 ? -18.026 17.758 53.905 1.00 40.67 367 TYR B C 1
ATOM 6391 O O . TYR B 1 367 ? -19.230 18.012 53.649 1.00 41.31 367 TYR B O 1
ATOM 6400 N N . ASN B 1 368 ? -17.146 18.712 54.175 1.00 41.48 368 ASN B N 1
ATOM 6401 C CA . ASN B 1 368 ? -17.588 20.100 54.404 1.00 44.00 368 ASN B CA 1
ATOM 6402 C C . ASN B 1 368 ? -18.218 20.679 53.172 1.00 44.05 368 ASN B C 1
ATOM 6403 O O . ASN B 1 368 ? -19.272 21.285 53.272 1.00 44.89 368 ASN B O 1
ATOM 6408 N N . THR B 1 369 ? -17.607 20.453 52.007 1.00 44.02 369 THR B N 1
ATOM 6409 C CA . THR B 1 369 ? -18.180 20.949 50.768 1.00 43.94 369 THR B CA 1
ATOM 6410 C C . THR B 1 369 ? -19.404 20.122 50.280 1.00 43.07 369 THR B C 1
ATOM 6411 O O . THR B 1 369 ? -20.269 20.653 49.591 1.00 43.58 369 THR B O 1
ATOM 6415 N N . ASP B 1 370 ? -19.512 18.857 50.677 1.00 41.44 370 ASP B N 1
ATOM 6416 C CA . ASP B 1 370 ? -20.713 18.064 50.358 1.00 41.84 370 ASP B CA 1
ATOM 6417 C C . ASP B 1 370 ? -22.009 18.635 50.929 1.00 41.50 370 ASP B C 1
ATOM 6418 O O . ASP B 1 370 ? -23.048 18.399 50.338 1.00 41.93 370 ASP B O 1
ATOM 6423 N N . ILE B 1 371 ? -21.967 19.262 52.109 1.00 40.67 371 ILE B N 1
ATOM 6424 C CA . ILE B 1 371 ? -23.193 19.878 52.713 1.00 41.27 371 ILE B CA 1
ATOM 6425 C C . ILE B 1 371 ? -23.806 20.953 51.805 1.00 42.49 371 ILE B C 1
ATOM 6426 O O . ILE B 1 371 ? -25.038 21.221 51.835 1.00 43.98 371 ILE B O 1
ATOM 6431 N N . HIS B 1 372 ? -22.960 21.579 50.992 1.00 43.45 372 HIS B N 1
ATOM 6432 C CA . HIS B 1 372 ? -23.391 22.657 50.104 1.00 45.96 372 HIS B CA 1
ATOM 6433 C C . HIS B 1 372 ? -24.146 23.789 50.778 1.00 45.83 372 HIS B C 1
ATOM 6434 O O . HIS B 1 372 ? -25.181 24.257 50.281 1.00 46.05 372 HIS B O 1
ATOM 6441 N N . VAL B 1 373 ? -23.617 24.219 51.917 1.00 44.91 373 VAL B N 1
ATOM 6442 C CA . VAL B 1 373 ? -24.169 25.367 52.633 1.00 44.88 373 VAL B CA 1
ATOM 6443 C C . VAL B 1 373 ? -23.061 26.345 52.976 1.00 45.45 373 VAL B C 1
ATOM 6444 O O . VAL B 1 373 ? -21.881 25.983 52.980 1.00 44.47 373 VAL B O 1
ATOM 6448 N N . THR B 1 374 ? -23.445 27.594 53.222 1.00 47.10 374 THR B N 1
ATOM 6449 C CA . THR B 1 374 ? -22.548 28.586 53.831 1.00 47.56 374 THR B CA 1
ATOM 6450 C C . THR B 1 374 ? -23.149 29.027 55.165 1.00 47.09 374 THR B C 1
ATOM 6451 O O . THR B 1 374 ? -24.326 29.409 55.216 1.00 47.49 374 THR B O 1
ATOM 6455 N N . TYR B 1 375 ? -22.353 28.953 56.238 1.00 46.44 375 TYR B N 1
ATOM 6456 C CA . TYR B 1 375 ? -22.807 29.458 57.566 1.00 46.16 375 TYR B CA 1
ATOM 6457 C C . TYR B 1 375 ? -22.592 30.950 57.734 1.00 47.11 375 TYR B C 1
ATOM 6458 O O . TYR B 1 375 ? -21.526 31.494 57.387 1.00 47.48 375 TYR B O 1
ATOM 6467 N N . GLU B 1 376 ? -23.591 31.622 58.281 1.00 47.66 376 GLU B N 1
ATOM 6468 C CA . GLU B 1 376 ? -23.480 33.049 58.498 1.00 48.77 376 GLU B CA 1
ATOM 6469 C C . GLU B 1 376 ? -23.760 33.342 59.963 1.00 48.65 376 GLU B C 1
ATOM 6470 O O . GLU B 1 376 ? -24.624 32.714 60.573 1.00 48.39 376 GLU B O 1
ATOM 6476 N N . THR B 1 377 ? -23.054 34.298 60.547 1.00 48.14 377 THR B N 1
ATOM 6477 C CA . THR B 1 377 ? -23.256 34.552 61.972 1.00 47.97 377 THR B CA 1
ATOM 6478 C C . THR B 1 377 ? -24.164 35.782 62.112 1.00 49.54 377 THR B C 1
ATO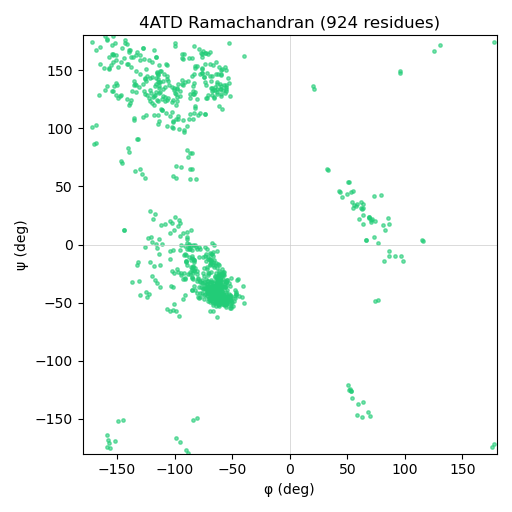M 6479 O O . THR B 1 377 ? -24.812 35.923 63.165 1.00 50.07 377 THR B O 1
ATOM 6483 N N . ASP B 1 378 ? -24.204 36.667 61.097 1.00 49.99 378 ASP B N 1
ATOM 6484 C CA . ASP B 1 378 ? -24.873 37.988 61.231 1.00 51.75 378 ASP B CA 1
ATOM 6485 C C . ASP B 1 378 ? -25.987 38.192 60.229 1.00 53.97 378 ASP B C 1
ATOM 6486 O O . ASP B 1 378 ? -25.861 37.755 59.084 1.00 54.27 378 ASP B O 1
ATOM 6491 N N . ARG B 1 379 ? -27.065 38.860 60.665 1.00 55.15 379 ARG B N 1
ATOM 6492 C CA . ARG B 1 379 ? -28.046 39.521 59.791 1.00 57.55 379 ARG B CA 1
ATOM 6493 C C . ARG B 1 379 ? -27.871 41.033 59.872 1.00 59.64 379 ARG B C 1
ATOM 6494 O O . ARG B 1 379 ? -28.128 41.629 60.929 1.00 61.19 379 ARG B O 1
ATOM 6502 N N . ASN B 1 380 ? -27.450 41.673 58.790 1.00 60.98 380 ASN B N 1
ATOM 6503 C CA . ASN B 1 380 ? -27.224 43.127 58.817 1.00 62.64 380 ASN B CA 1
ATOM 6504 C C . ASN B 1 380 ? -26.365 43.580 59.979 1.00 61.92 380 ASN B C 1
ATOM 6505 O O . ASN B 1 380 ? -26.800 44.437 60.733 1.00 63.67 380 ASN B O 1
ATOM 6510 N N . GLY B 1 381 ? -25.181 42.992 60.147 1.00 61.45 381 GLY B N 1
ATOM 6511 C CA . GLY B 1 381 ? -24.293 43.334 61.258 1.00 60.58 381 GLY B CA 1
ATOM 6512 C C . GLY B 1 381 ? -24.799 42.967 62.650 1.00 59.88 381 GLY B C 1
ATOM 6513 O O . GLY B 1 381 ? -24.105 43.267 63.629 1.00 60.40 381 GLY B O 1
ATOM 6514 N N . VAL B 1 382 ? -25.964 42.301 62.759 1.00 58.73 382 VAL B N 1
ATOM 6515 C CA . VAL B 1 382 ? -26.458 41.781 64.061 1.00 56.24 382 VAL B CA 1
ATOM 6516 C C . VAL B 1 382 ? -26.212 40.284 64.227 1.00 54.16 382 VAL B C 1
ATOM 6517 O O . VAL B 1 382 ? -26.942 39.460 63.594 1.00 53.22 382 VAL B O 1
ATOM 6521 N N . PRO B 1 383 ? -25.207 39.912 65.083 1.00 51.88 383 PRO B N 1
ATOM 6522 C CA . PRO B 1 383 ? -24.965 38.480 65.271 1.00 49.64 383 PRO B CA 1
ATOM 6523 C C . PRO B 1 383 ? -26.213 37.749 65.796 1.00 48.25 383 PRO B C 1
ATOM 6524 O O . PRO B 1 383 ? -27.024 38.336 66.492 1.00 48.10 383 PRO B O 1
ATOM 6528 N N . ILE B 1 384 ? -26.341 36.473 65.467 1.00 47.17 384 ILE B N 1
ATOM 6529 C CA . ILE B 1 384 ? -27.388 35.619 66.020 1.00 46.35 384 ILE B CA 1
ATOM 6530 C C . ILE B 1 384 ? -27.389 35.628 67.562 1.00 45.68 384 ILE B C 1
ATOM 6531 O O . ILE B 1 384 ? -28.443 35.481 68.180 1.00 45.56 384 ILE B O 1
ATOM 6536 N N . GLY B 1 385 ? -26.211 35.808 68.165 1.00 44.70 385 GLY B N 1
ATOM 6537 C CA . GLY B 1 385 ? -26.109 36.000 69.601 1.00 44.82 385 GLY B CA 1
ATOM 6538 C C . GLY B 1 385 ? -24.720 36.466 70.003 1.00 44.64 385 GLY B C 1
ATOM 6539 O O . GLY B 1 385 ? -23.813 36.424 69.190 1.00 44.37 385 GLY B O 1
ATOM 6540 N N . PRO B 1 386 ? -24.551 36.939 71.253 1.00 44.89 386 PRO B N 1
ATOM 6541 C CA . PRO B 1 386 ? -23.202 37.358 71.705 1.00 44.59 386 PRO B CA 1
ATOM 6542 C C . PRO B 1 386 ? -22.241 36.159 71.878 1.00 42.68 386 PRO B C 1
ATOM 6543 O O . PRO B 1 386 ? -22.664 34.998 72.066 1.00 42.80 386 PRO B O 1
ATOM 6547 N N . GLN B 1 387 ? -20.954 36.416 71.785 1.00 41.96 387 GLN B N 1
ATOM 6548 C CA . GLN B 1 387 ? -19.946 35.365 71.926 1.00 40.50 387 GLN B CA 1
ATOM 6549 C C . GLN B 1 387 ? -19.760 34.982 73.380 1.00 39.62 387 GLN B C 1
ATOM 6550 O O . GLN B 1 387 ? -19.901 35.812 74.238 1.00 40.36 387 GLN B O 1
ATOM 6556 N N . SER B 1 388 ? -19.444 33.731 73.668 1.00 38.48 388 SER B N 1
ATOM 6557 C CA . SER B 1 388 ? -19.012 33.362 75.018 1.00 38.86 388 SER B CA 1
ATOM 6558 C C . SER B 1 388 ? -17.508 33.754 75.111 1.00 38.70 388 SER B C 1
ATOM 6559 O O . SER B 1 388 ? -17.056 34.667 74.415 1.00 38.76 388 SER B O 1
ATOM 6562 N N . GLY B 1 389 ? -16.733 33.020 75.904 1.00 37.75 389 GLY B N 1
ATOM 6563 C CA . GLY B 1 389 ? -15.267 33.153 75.870 1.00 38.07 389 GLY B CA 1
ATOM 6564 C C . GLY B 1 389 ? -14.681 32.568 74.591 1.00 38.68 389 GLY B C 1
ATOM 6565 O O . GLY B 1 389 ? -13.498 32.768 74.325 1.00 37.89 389 GLY B O 1
ATOM 6566 N N . SER B 1 390 ? -15.508 31.837 73.808 1.00 38.43 390 SER B N 1
ATOM 6567 C CA . SER B 1 390 ? -15.125 31.299 72.485 1.00 38.86 390 SER B CA 1
ATOM 6568 C C . SER B 1 390 ? -15.806 32.014 71.297 1.00 40.13 390 SER B C 1
ATOM 6569 O O . SER B 1 390 ? -17.025 32.263 71.320 1.00 41.15 390 SER B O 1
ATOM 6572 N N . ASP B 1 391 ? -15.052 32.323 70.242 1.00 40.75 391 ASP B N 1
ATOM 6573 C CA . ASP B 1 391 ? -15.664 33.081 69.189 1.00 42.52 391 ASP B CA 1
ATOM 6574 C C . ASP B 1 391 ? -16.679 32.258 68.379 1.00 41.96 391 ASP B C 1
ATOM 6575 O O . ASP B 1 391 ? -17.555 32.833 67.769 1.00 43.64 391 ASP B O 1
ATOM 6580 N N . TRP B 1 392 ? -16.606 30.929 68.437 1.00 40.85 392 TRP B N 1
ATOM 6581 C CA . TRP B 1 392 ? -17.573 30.076 67.743 1.00 41.08 392 TRP B CA 1
ATOM 6582 C C . TRP B 1 392 ? -18.873 29.876 68.547 1.00 41.28 392 TRP B C 1
ATOM 6583 O O . TRP B 1 392 ? -19.842 29.323 68.002 1.00 40.63 392 TRP B O 1
ATOM 6594 N N . LEU B 1 393 ? -18.887 30.243 69.837 1.00 39.20 393 LEU B N 1
ATOM 6595 C CA . LEU B 1 393 ? -20.048 29.894 70.633 1.00 38.49 393 LEU B CA 1
ATOM 6596 C C . LEU B 1 393 ? -20.875 31.140 70.755 1.00 39.26 393 LEU B C 1
ATOM 6597 O O . LEU B 1 393 ? -20.529 32.029 71.537 1.00 39.07 393 LEU B O 1
ATOM 6602 N N . LEU B 1 394 ? -21.943 31.219 69.945 1.00 38.42 394 LEU B N 1
ATOM 6603 C CA . LEU B 1 394 ? -22.813 32.397 69.997 1.00 40.40 394 LEU B CA 1
ATOM 6604 C C . LEU B 1 394 ? -24.038 32.009 70.817 1.00 39.86 394 LEU B C 1
ATOM 6605 O O . LEU B 1 394 ? -24.598 30.916 70.629 1.00 39.57 394 LEU B O 1
ATOM 6610 N N . ILE B 1 395 ? -24.435 32.880 71.735 1.00 39.40 395 ILE B N 1
ATOM 6611 C CA . ILE B 1 395 ? -25.407 32.480 72.748 1.00 38.74 395 ILE B CA 1
ATOM 6612 C C . ILE B 1 395 ? -26.836 32.688 72.222 1.00 40.43 395 ILE B C 1
ATOM 6613 O O . ILE B 1 395 ? -27.245 33.827 71.948 1.00 41.48 395 ILE B O 1
ATOM 6618 N N . TYR B 1 396 ? -27.558 31.590 72.006 1.00 39.95 396 TYR B N 1
ATOM 6619 C CA . TYR B 1 396 ? -28.875 31.647 71.335 1.00 41.87 396 TYR B CA 1
ATOM 6620 C C . TYR B 1 396 ? -29.798 30.677 72.074 1.00 41.71 396 TYR B C 1
ATOM 6621 O O . TYR B 1 396 ? -30.006 29.539 71.633 1.00 40.99 396 TYR B O 1
ATOM 6630 N N . PRO B 1 397 ? -30.335 31.112 73.243 1.00 42.94 397 PRO B N 1
ATOM 6631 C CA . PRO B 1 397 ? -31.085 30.141 74.076 1.00 41.85 397 PRO B CA 1
ATOM 6632 C C . PRO B 1 397 ? -32.287 29.471 73.379 1.00 42.14 397 PRO B C 1
ATOM 6633 O O . PRO B 1 397 ? -32.517 28.298 73.612 1.00 42.02 397 PRO B O 1
ATOM 6637 N N . GLU B 1 398 ? -33.000 30.190 72.517 1.00 43.17 398 GLU B N 1
ATOM 6638 C CA . GLU B 1 398 ? -34.102 29.634 71.720 1.00 44.46 398 GLU B CA 1
ATOM 6639 C C . GLU B 1 398 ? -33.655 28.455 70.840 1.00 42.85 398 GLU B C 1
ATOM 6640 O O . GLU B 1 398 ? -34.473 27.623 70.449 1.00 42.96 398 GLU B O 1
ATOM 6646 N N . GLY B 1 399 ? -32.371 28.371 70.513 1.00 41.50 399 GLY B N 1
ATOM 6647 C CA . GLY B 1 399 ? -31.895 27.250 69.697 1.00 40.41 399 GLY B CA 1
ATOM 6648 C C . GLY B 1 399 ? -32.143 25.882 70.315 1.00 40.41 399 GLY B C 1
ATOM 6649 O O . GLY B 1 399 ? -32.396 24.907 69.579 1.00 40.11 399 GLY B O 1
ATOM 6650 N N . ILE B 1 400 ? -32.067 25.802 71.656 1.00 39.46 400 ILE B N 1
ATOM 6651 C CA . ILE B 1 400 ? -32.275 24.537 72.347 1.00 37.94 400 ILE B CA 1
ATOM 6652 C C . ILE B 1 400 ? -33.736 24.134 72.299 1.00 39.23 400 ILE B C 1
ATOM 6653 O O . ILE B 1 400 ? -34.048 22.955 72.158 1.00 38.27 400 ILE B O 1
ATOM 6658 N N . ARG B 1 401 ? -34.619 25.127 72.338 1.00 39.44 401 ARG B N 1
ATOM 6659 C CA . ARG B 1 401 ? -36.048 24.863 72.162 1.00 41.14 401 ARG B CA 1
ATOM 6660 C C . ARG B 1 401 ? -36.300 24.337 70.745 1.00 41.45 401 ARG B C 1
ATOM 6661 O O . ARG B 1 401 ? -36.913 23.277 70.582 1.00 41.95 401 ARG B O 1
ATOM 6669 N N . LYS B 1 402 ? -35.778 25.042 69.738 1.00 41.69 402 LYS B N 1
ATOM 6670 C CA . LYS B 1 402 ? -35.964 24.661 68.326 1.00 41.98 402 LYS B CA 1
ATOM 6671 C C . LYS B 1 402 ? -35.374 23.257 67.981 1.00 41.01 402 LYS B C 1
ATOM 6672 O O . LYS B 1 402 ? -36.052 22.480 67.302 1.00 40.77 402 LYS B O 1
ATOM 6678 N N . ILE B 1 403 ? -34.148 22.950 68.448 1.00 38.80 403 ILE B N 1
ATOM 6679 C CA . ILE B 1 403 ? -33.554 21.629 68.236 1.00 39.22 403 ILE B CA 1
ATOM 6680 C C . ILE B 1 403 ? -34.373 20.506 68.883 1.00 40.44 403 ILE B C 1
ATOM 6681 O O . ILE B 1 403 ? -34.580 19.461 68.287 1.00 41.08 403 ILE B O 1
ATOM 6686 N N . LEU B 1 404 ? -34.912 20.746 70.086 1.00 40.68 404 LEU B N 1
ATOM 6687 C CA . LEU B 1 404 ? -35.761 19.739 70.714 1.00 39.23 404 LEU B CA 1
ATOM 6688 C C . LEU B 1 404 ? -37.075 19.513 69.908 1.00 40.51 404 LEU B C 1
ATOM 6689 O O . LEU B 1 404 ? -37.479 18.370 69.689 1.00 40.54 404 LEU B O 1
ATOM 6694 N N . VAL B 1 405 ? -37.719 20.593 69.478 1.00 41.84 405 VAL B N 1
ATOM 6695 C CA . VAL B 1 405 ? -38.978 20.539 68.685 1.00 42.85 405 VAL B CA 1
ATOM 6696 C C . VAL B 1 405 ? -38.705 19.857 67.332 1.00 43.57 405 VAL B C 1
ATOM 6697 O O . VAL B 1 405 ? -39.423 18.906 66.904 1.00 43.89 405 VAL B O 1
ATOM 6701 N N . TYR B 1 406 ? -37.657 20.328 66.666 1.00 42.78 406 TYR B N 1
ATOM 6702 C CA . TYR B 1 406 ? -37.180 19.698 65.439 1.00 42.85 406 TYR B CA 1
ATOM 6703 C C . TYR B 1 406 ? -36.938 18.178 65.575 1.00 40.92 406 TYR B C 1
ATOM 6704 O O . TYR B 1 406 ? -37.331 17.412 64.714 1.00 40.05 406 TYR B O 1
ATOM 6713 N N . THR B 1 407 ? -36.257 17.760 66.639 1.00 40.78 407 THR B N 1
ATOM 6714 C CA . THR B 1 407 ? -35.926 16.346 66.827 1.00 39.79 407 THR B CA 1
ATOM 6715 C C . THR B 1 407 ? -37.217 15.487 67.015 1.00 41.44 407 THR B C 1
ATOM 6716 O O . THR B 1 407 ? -37.348 14.429 66.400 1.00 41.18 407 THR B O 1
ATOM 6720 N N . LYS B 1 408 ? -38.197 15.970 67.790 1.00 41.94 408 LYS B N 1
ATOM 6721 C CA . LYS B 1 408 ? -39.409 15.193 67.970 1.00 43.30 408 LYS B CA 1
ATOM 6722 C C . LYS B 1 408 ? -40.233 15.172 66.671 1.00 44.39 408 LYS B C 1
ATOM 6723 O O . LYS B 1 408 ? -40.704 14.102 66.245 1.00 44.84 408 LYS B O 1
ATOM 6729 N N . LYS B 1 409 ? -40.339 16.319 66.013 1.00 44.46 409 LYS B N 1
ATOM 6730 C CA . LYS B 1 409 ? -41.110 16.389 64.764 1.00 46.15 409 LYS B CA 1
ATOM 6731 C C . LYS B 1 409 ? -40.476 15.497 63.654 1.00 45.44 409 LYS B C 1
ATOM 6732 O O . LYS B 1 409 ? -41.193 14.778 62.975 1.00 46.00 409 LYS B O 1
ATOM 6738 N N . THR B 1 410 ? -39.159 15.553 63.476 1.00 42.76 410 THR B N 1
ATOM 6739 C CA . THR B 1 410 ? -38.507 14.926 62.341 1.00 43.19 410 THR B CA 1
ATOM 6740 C C . THR B 1 410 ? -38.263 13.422 62.588 1.00 42.92 410 THR B C 1
ATOM 6741 O O . THR B 1 410 ? -38.386 12.604 61.667 1.00 43.56 410 THR B O 1
ATOM 6745 N N . TYR B 1 411 ? -37.878 13.059 63.812 1.00 41.58 411 TYR B N 1
ATOM 6746 C CA . TYR B 1 411 ? -37.484 11.678 64.145 1.00 40.23 411 TYR B CA 1
ATOM 6747 C C . TYR B 1 411 ? -38.399 10.992 65.129 1.00 41.16 411 TYR B C 1
ATOM 6748 O O . TYR B 1 411 ? -38.234 9.799 65.409 1.00 39.18 411 TYR B O 1
ATOM 6757 N N . ASN B 1 412 ? -39.399 11.726 65.609 1.00 42.89 412 ASN B N 1
ATOM 6758 C CA . ASN B 1 412 ? -40.371 11.130 66.516 1.00 44.27 412 ASN B CA 1
ATOM 6759 C C . ASN B 1 412 ? -39.831 10.330 67.727 1.00 43.28 412 ASN B C 1
ATOM 6760 O O . ASN B 1 412 ? -40.327 9.225 68.040 1.00 42.88 412 ASN B O 1
ATOM 6765 N N . VAL B 1 413 ? -38.804 10.884 68.377 1.00 41.10 413 VAL B N 1
ATOM 6766 C CA . VAL B 1 413 ? -38.139 10.259 69.495 1.00 40.17 413 VAL B CA 1
ATOM 6767 C C . VAL B 1 413 ? -39.012 10.294 70.750 1.00 41.40 413 VAL B C 1
ATOM 6768 O O . VAL B 1 413 ? -39.530 11.365 71.095 1.00 41.16 413 VAL B O 1
ATOM 6772 N N . PRO B 1 414 ? -39.256 9.107 71.399 1.00 42.29 414 PRO B N 1
ATOM 6773 C CA . PRO B 1 414 ? -40.316 9.265 72.451 1.00 43.15 414 PRO B CA 1
ATOM 6774 C C . PRO B 1 414 ? -39.764 9.809 73.775 1.00 41.23 414 PRO B C 1
ATOM 6775 O O . PRO B 1 414 ? -40.515 10.395 74.522 1.00 40.86 414 PRO B O 1
ATOM 6779 N N . LEU B 1 415 ? -38.456 9.653 74.026 1.00 38.36 415 LEU B N 1
ATOM 6780 C CA . LEU B 1 415 ? -37.849 10.062 75.279 1.00 38.21 415 LEU B CA 1
ATOM 6781 C C . LEU B 1 415 ? -36.476 10.728 74.989 1.00 37.17 415 LEU B C 1
ATOM 6782 O O . LEU B 1 415 ? -35.572 10.105 74.375 1.00 35.29 415 LEU B O 1
ATOM 6787 N N . ILE B 1 416 ? -36.325 11.981 75.415 1.00 36.66 416 ILE B N 1
ATOM 6788 C CA . ILE B 1 416 ? -35.099 12.753 75.153 1.00 35.53 416 ILE B CA 1
ATOM 6789 C C . ILE B 1 416 ? -34.492 13.296 76.451 1.00 35.12 416 ILE B C 1
ATOM 6790 O O . ILE B 1 416 ? -35.213 13.711 77.375 1.00 36.33 416 ILE B O 1
ATOM 6795 N N . TYR B 1 417 ? -33.166 13.267 76.547 1.00 35.48 417 TYR B N 1
ATOM 6796 C CA . TYR B 1 417 ? -32.464 14.007 77.554 1.00 34.88 417 TYR B CA 1
ATOM 6797 C C . TYR B 1 417 ? -31.650 15.065 76.829 1.00 34.91 417 TYR B C 1
ATOM 6798 O O . TYR B 1 417 ? -31.188 14.809 75.734 1.00 35.74 417 TYR B O 1
ATOM 6807 N N . VAL B 1 418 ? -31.470 16.233 77.441 1.00 34.62 418 VAL B N 1
ATOM 6808 C CA . VAL B 1 418 ? -30.367 17.112 77.074 1.00 33.57 418 VAL B CA 1
ATOM 6809 C C . VAL B 1 418 ? -29.167 16.592 77.858 1.00 32.43 418 VAL B C 1
ATOM 6810 O O . VAL B 1 418 ? -29.123 16.722 79.073 1.00 33.25 418 VAL B O 1
ATOM 6814 N N . THR B 1 419 ? -28.232 15.966 77.174 1.00 31.76 419 THR B N 1
ATOM 6815 C CA . THR B 1 419 ? -27.086 15.390 77.839 1.00 31.46 419 THR B CA 1
ATOM 6816 C C . THR B 1 419 ? -25.920 16.359 77.953 1.00 30.75 419 THR B C 1
ATOM 6817 O O . THR B 1 419 ? -24.989 16.097 78.719 1.00 31.20 419 THR B O 1
ATOM 6821 N N . GLU B 1 420 ? -25.950 17.469 77.204 1.00 30.77 420 GLU B N 1
ATOM 6822 C CA . GLU B 1 420 ? -24.959 18.543 77.381 1.00 30.47 420 GLU B CA 1
ATOM 6823 C C . GLU B 1 420 ? -25.543 19.898 77.001 1.00 32.37 420 GLU B C 1
ATOM 6824 O O . GLU B 1 420 ? -26.211 20.029 75.966 1.00 33.12 420 GLU B O 1
ATOM 6830 N N . ASN B 1 421 ? -25.218 20.919 77.804 1.00 32.26 421 ASN B N 1
ATOM 6831 C CA . ASN B 1 421 ? -25.527 22.308 77.506 1.00 33.48 421 ASN B CA 1
ATOM 6832 C C . ASN B 1 421 ? -24.671 23.113 78.478 1.00 33.49 421 ASN B C 1
ATOM 6833 O O . ASN B 1 421 ? -24.629 22.792 79.662 1.00 33.55 421 ASN B O 1
ATOM 6838 N N . GLY B 1 422 ? -23.914 24.089 77.983 1.00 33.19 422 GLY B N 1
ATOM 6839 C CA . GLY B 1 422 ? -23.147 24.919 78.871 1.00 32.74 422 GLY B CA 1
ATOM 6840 C C . GLY B 1 422 ? -22.321 25.899 78.099 1.00 33.88 422 GLY B C 1
ATOM 6841 O O . GLY B 1 422 ? -22.560 26.074 76.919 1.00 34.60 422 GLY B O 1
ATOM 6842 N N . VAL B 1 423 ? -21.428 26.635 78.774 1.00 32.70 423 VAL B N 1
ATOM 6843 C CA . VAL B 1 423 ? -20.777 27.792 78.134 1.00 33.47 423 VAL B CA 1
ATOM 6844 C C . VAL B 1 423 ? -19.417 27.990 78.814 1.00 33.22 423 VAL B C 1
ATOM 6845 O O . VAL B 1 423 ? -19.243 27.536 79.921 1.00 33.05 423 VAL B O 1
ATOM 6849 N N . ASP B 1 424 ? -18.477 28.637 78.152 1.00 33.56 424 ASP B N 1
ATOM 6850 C CA . ASP B 1 424 ? -17.093 28.698 78.648 1.00 33.51 424 ASP B CA 1
ATOM 6851 C C . ASP B 1 424 ? -16.775 30.130 79.065 1.00 34.60 424 ASP B C 1
ATOM 6852 O O . ASP B 1 424 ? -17.320 31.068 78.488 1.00 34.44 424 ASP B O 1
ATOM 6857 N N . ASP B 1 425 ? -15.905 30.281 80.058 1.00 33.72 425 ASP B N 1
ATOM 6858 C CA . ASP B 1 425 ? -15.551 31.584 80.610 1.00 34.95 425 ASP B CA 1
ATOM 6859 C C . ASP B 1 425 ? -14.597 32.311 79.674 1.00 35.91 425 ASP B C 1
ATOM 6860 O O . ASP B 1 425 ? -13.817 31.671 78.944 1.00 35.04 425 ASP B O 1
ATOM 6865 N N . VAL B 1 426 ? -14.645 33.636 79.729 1.00 36.41 426 VAL B N 1
ATOM 6866 C CA . VAL B 1 426 ? -13.708 34.507 79.001 1.00 37.72 426 VAL B CA 1
ATOM 6867 C C . VAL B 1 426 ? -12.287 34.131 79.553 1.00 37.89 426 VAL B C 1
ATOM 6868 O O . VAL B 1 426 ? -12.132 33.928 80.766 1.00 36.99 426 VAL B O 1
ATOM 6872 N N . LYS B 1 427 ? -11.297 33.949 78.675 1.00 38.42 427 LYS B N 1
ATOM 6873 C CA . LYS B 1 427 ? -9.905 33.622 79.115 1.00 38.75 427 LYS B CA 1
ATOM 6874 C C . LYS B 1 427 ? -9.304 34.807 79.889 1.00 39.42 427 LYS B C 1
ATOM 6875 O O . LYS B 1 427 ? -9.385 35.910 79.410 1.00 40.37 427 LYS B O 1
ATOM 6881 N N . ASN B 1 428 ? -8.787 34.628 81.108 1.00 39.33 428 ASN B N 1
ATOM 6882 C CA . ASN B 1 428 ? -8.229 35.789 81.892 1.00 42.12 428 ASN B CA 1
ATOM 6883 C C . ASN B 1 428 ? -7.512 35.239 83.084 1.00 42.50 428 ASN B C 1
ATOM 6884 O O . ASN B 1 428 ? -8.131 35.109 84.185 1.00 42.75 428 ASN B O 1
ATOM 6889 N N . THR B 1 429 ? -6.240 34.898 82.864 1.00 41.47 429 THR B N 1
ATOM 6890 C CA . THR B 1 429 ? -5.369 34.456 83.934 1.00 40.46 429 THR B CA 1
ATOM 6891 C C . THR B 1 429 ? -5.066 35.543 84.976 1.00 40.69 429 THR B C 1
ATOM 6892 O O . THR B 1 429 ? -4.319 35.287 85.894 1.00 41.29 429 THR B O 1
ATOM 6896 N N . ASN B 1 430 ? -5.595 36.755 84.812 1.00 41.46 430 ASN B N 1
ATOM 6897 C CA . ASN B 1 430 ? -5.373 37.865 85.744 1.00 42.51 430 ASN B CA 1
ATOM 6898 C C . ASN B 1 430 ? -6.312 37.856 86.951 1.00 41.68 430 ASN B C 1
ATOM 6899 O O . ASN B 1 430 ? -6.085 38.610 87.873 1.00 41.40 430 ASN B O 1
ATOM 6904 N N . LEU B 1 431 ? -7.364 37.046 86.938 1.00 39.73 431 LEU B N 1
ATOM 6905 C CA . LEU B 1 431 ? -8.373 37.151 87.977 1.00 39.62 431 LEU B CA 1
ATOM 6906 C C . LEU B 1 431 ? -8.025 36.271 89.183 1.00 39.06 431 LEU B C 1
ATOM 6907 O O . LEU B 1 431 ? -7.550 35.171 89.025 1.00 38.17 431 LEU B O 1
ATOM 6912 N N . THR B 1 432 ? -8.271 36.759 90.392 1.00 38.88 432 THR B N 1
ATOM 6913 C CA . THR B 1 432 ? -8.281 35.910 91.559 1.00 38.36 432 THR B CA 1
ATOM 6914 C C . THR B 1 432 ? -9.507 34.968 91.481 1.00 37.27 432 THR B C 1
ATOM 6915 O O . THR B 1 432 ? -10.417 35.181 90.681 1.00 36.37 432 THR B O 1
ATOM 6919 N N . LEU B 1 433 ? -9.497 33.927 92.316 1.00 36.45 433 LEU B N 1
ATOM 6920 C CA . LEU B 1 433 ? -10.595 32.977 92.400 1.00 36.02 433 LEU B CA 1
ATOM 6921 C C . LEU B 1 433 ? -11.951 33.703 92.748 1.00 36.55 433 LEU B C 1
ATOM 6922 O O . LEU B 1 433 ? -12.948 33.388 92.139 1.00 35.76 433 LEU B O 1
ATOM 6927 N N . SER B 1 434 ? -11.946 34.650 93.695 1.00 36.67 434 SER B N 1
ATOM 6928 C CA . SER B 1 434 ? -13.107 35.460 94.018 1.00 38.61 434 SER B CA 1
ATOM 6929 C C . SER B 1 434 ? -13.753 36.041 92.780 1.00 38.29 434 SER B C 1
ATOM 6930 O O . SER B 1 434 ? -14.969 35.958 92.631 1.00 37.36 434 SER B O 1
ATOM 6933 N N . GLU B 1 435 ? -12.924 36.635 91.918 1.00 37.91 435 GLU B N 1
ATOM 6934 C CA . GLU B 1 435 ? -13.437 37.274 90.709 1.00 38.20 435 GLU B CA 1
ATOM 6935 C C . GLU B 1 435 ? -13.791 36.220 89.696 1.00 36.82 435 GLU B C 1
ATOM 6936 O O . GLU B 1 435 ? -14.844 36.281 89.059 1.00 36.84 435 GLU B O 1
ATOM 6942 N N . ALA B 1 436 ? -12.938 35.199 89.566 1.00 36.59 436 ALA B N 1
ATOM 6943 C CA . ALA B 1 436 ? -13.155 34.184 88.539 1.00 35.84 436 ALA B CA 1
ATOM 6944 C C . ALA B 1 436 ? -14.416 33.376 88.760 1.00 36.10 436 ALA B C 1
ATOM 6945 O O . ALA B 1 436 ? -14.994 32.831 87.820 1.00 37.35 436 ALA B O 1
ATOM 6947 N N . ARG B 1 437 ? -14.844 33.228 89.999 1.00 35.91 437 ARG B N 1
ATOM 6948 C CA . ARG B 1 437 ? -15.936 32.308 90.233 1.00 35.17 437 ARG B CA 1
ATOM 6949 C C . ARG B 1 437 ? -17.274 33.061 90.051 1.00 36.39 437 ARG B C 1
ATOM 6950 O O . ARG B 1 437 ? -18.330 32.449 90.160 1.00 36.45 437 ARG B O 1
ATOM 6958 N N . LYS B 1 438 ? -17.233 34.371 89.794 1.00 36.85 438 LYS B N 1
ATOM 6959 C CA . LYS B 1 438 ? -18.512 35.079 89.588 1.00 38.69 438 LYS B CA 1
ATOM 6960 C C . LYS B 1 438 ? -18.920 34.917 88.125 1.00 37.44 438 LYS B C 1
ATOM 6961 O O . LYS B 1 438 ? -18.697 35.822 87.314 1.00 38.68 438 LYS B O 1
ATOM 6967 N N . ASP B 1 439 ? -19.474 33.757 87.780 1.00 36.51 439 ASP B N 1
ATOM 6968 C CA . ASP B 1 439 ? -19.728 33.416 86.355 1.00 36.22 439 ASP B CA 1
ATOM 6969 C C . ASP B 1 439 ? -21.175 33.785 85.933 1.00 37.55 439 ASP B C 1
ATOM 6970 O O . ASP B 1 439 ? -22.063 32.911 85.670 1.00 35.53 439 ASP B O 1
ATOM 6975 N N . SER B 1 440 ? -21.431 35.097 85.924 1.00 38.15 440 SER B N 1
ATOM 6976 C CA . SER B 1 440 ? -22.776 35.525 85.647 1.00 39.59 440 SER B CA 1
ATOM 6977 C C . SER B 1 440 ? -23.241 35.280 84.214 1.00 39.38 440 SER B C 1
ATOM 6978 O O . SER B 1 440 ? -24.437 35.024 84.006 1.00 39.72 440 SER B O 1
ATOM 6981 N N . MET B 1 441 ? -22.324 35.314 83.256 1.00 38.14 441 MET B N 1
ATOM 6982 C CA . MET B 1 441 ? -22.649 34.875 81.911 1.00 38.93 441 MET B CA 1
ATOM 6983 C C . MET B 1 441 ? -23.121 33.392 81.881 1.00 36.66 441 MET B C 1
ATOM 6984 O O . MET B 1 441 ? -24.150 33.100 81.275 1.00 35.93 441 MET B O 1
ATOM 6989 N N . ARG B 1 442 ? -22.366 32.470 82.511 1.00 35.32 442 ARG B N 1
ATOM 6990 C CA . ARG B 1 442 ? -22.834 31.092 82.654 1.00 34.15 442 ARG B CA 1
ATOM 6991 C C . ARG B 1 442 ? -24.175 30.998 83.373 1.00 34.41 442 ARG B C 1
ATOM 6992 O O . ARG B 1 442 ? -25.042 30.300 82.892 1.00 35.06 442 ARG B O 1
ATOM 7000 N N . LEU B 1 443 ? -24.321 31.676 84.512 1.00 35.37 443 LEU B N 1
ATOM 7001 C CA . LEU B 1 443 ? -25.551 31.656 85.270 1.00 36.79 443 LEU B CA 1
ATOM 7002 C C . LEU B 1 443 ? -26.736 32.035 84.356 1.00 38.17 443 LEU B C 1
ATOM 7003 O O . LEU B 1 443 ? -27.748 31.312 84.327 1.00 38.68 443 LEU B O 1
ATOM 7008 N N . LYS B 1 444 ? -26.594 33.106 83.580 1.00 37.65 444 LYS B N 1
ATOM 7009 C CA . LYS B 1 444 ? -27.685 33.542 82.696 1.00 38.73 444 LYS B CA 1
ATOM 7010 C C . LYS B 1 444 ? -27.924 32.510 81.591 1.00 38.60 444 LYS B C 1
ATOM 7011 O O . LYS B 1 444 ? -29.075 32.164 81.282 1.00 39.20 444 LYS B O 1
ATOM 7017 N N . TYR B 1 445 ? -26.827 31.996 81.034 1.00 37.22 445 TYR B N 1
ATOM 7018 C CA . TYR B 1 445 ? -26.853 30.992 79.969 1.00 36.55 445 TYR B CA 1
ATOM 7019 C C . TYR B 1 445 ? -27.624 29.731 80.391 1.00 35.94 445 TYR B C 1
ATOM 7020 O O . TYR B 1 445 ? -28.544 29.267 79.683 1.00 35.70 445 TYR B O 1
ATOM 7029 N N . LEU B 1 446 ? -27.294 29.213 81.570 1.00 34.32 446 LEU B N 1
ATOM 7030 C CA . LEU B 1 446 ? -27.992 28.037 82.084 1.00 34.99 446 LEU B CA 1
ATOM 7031 C C . LEU B 1 446 ? -29.489 28.330 82.311 1.00 36.69 446 LEU B C 1
ATOM 7032 O O . LEU B 1 446 ? -30.337 27.523 81.894 1.00 37.21 446 LEU B O 1
ATOM 7037 N N . GLN B 1 447 ? -29.790 29.469 82.944 1.00 37.27 447 GLN B N 1
ATOM 7038 C CA . GLN B 1 447 ? -31.204 29.849 83.211 1.00 39.32 447 GLN B CA 1
ATOM 7039 C C . GLN B 1 447 ? -31.980 29.913 81.933 1.00 39.17 447 GLN B C 1
ATOM 7040 O O . GLN B 1 447 ? -33.071 29.367 81.874 1.00 39.93 447 GLN B O 1
ATOM 7046 N N . ASP B 1 448 ? -31.422 30.599 80.941 1.00 39.49 448 ASP B N 1
ATOM 7047 C CA . ASP B 1 448 ? -32.139 30.848 79.670 1.00 42.09 448 ASP B CA 1
ATOM 7048 C C . ASP B 1 448 ? -32.373 29.526 78.894 1.00 41.31 448 ASP B C 1
ATOM 7049 O O . ASP B 1 448 ? -33.492 29.307 78.345 1.00 41.35 448 ASP B O 1
ATOM 7054 N N . HIS B 1 449 ? -31.364 28.652 78.89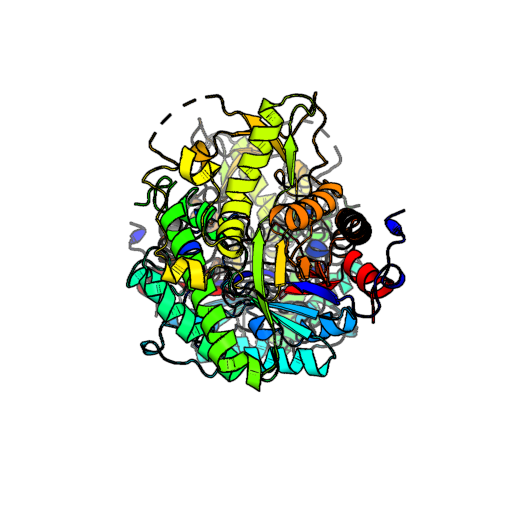4 1.00 38.51 449 HIS B N 1
ATOM 7055 C CA . HIS B 1 449 ? -31.479 27.366 78.202 1.00 38.61 449 HIS B CA 1
ATOM 7056 C C . HIS B 1 449 ? -32.419 26.433 78.914 1.00 38.92 449 HIS B C 1
ATOM 7057 O O . HIS B 1 449 ? -33.278 25.821 78.272 1.00 39.33 449 HIS B O 1
ATOM 7064 N N . ILE B 1 450 ? -32.296 26.361 80.246 1.00 38.28 450 ILE B N 1
ATOM 7065 C CA . ILE B 1 450 ? -33.250 25.549 81.022 1.00 37.81 450 ILE B CA 1
ATOM 7066 C C . ILE B 1 450 ? -34.701 26.046 80.809 1.00 39.84 450 ILE B C 1
ATOM 7067 O O . ILE B 1 450 ? -35.650 25.230 80.682 1.00 39.35 450 ILE B O 1
ATOM 7072 N N . PHE B 1 451 ? -34.876 27.373 80.751 1.00 40.45 451 PHE B N 1
ATOM 7073 C CA . PHE B 1 451 ? -36.204 27.955 80.543 1.00 41.98 451 PHE B CA 1
ATOM 7074 C C . PHE B 1 451 ? -36.714 27.452 79.206 1.00 42.29 451 PHE B C 1
ATOM 7075 O O . PHE B 1 451 ? -37.893 27.080 79.074 1.00 42.90 451 PHE B O 1
ATOM 7083 N N . ASN B 1 452 ? -35.815 27.436 78.222 1.00 41.25 452 ASN B N 1
ATOM 7084 C CA . ASN B 1 452 ? -36.154 27.016 76.851 1.00 41.70 452 ASN B CA 1
ATOM 7085 C C . ASN B 1 452 ? -36.444 25.540 76.726 1.00 40.36 452 ASN B C 1
ATOM 7086 O O . ASN B 1 452 ? -37.336 25.153 75.984 1.00 39.31 452 ASN B O 1
ATOM 7091 N N . VAL B 1 453 ? -35.716 24.721 77.481 1.00 38.68 453 VAL B N 1
ATOM 7092 C CA . VAL B 1 453 ? -36.092 23.315 77.602 1.00 38.36 453 VAL B CA 1
ATOM 7093 C C . VAL B 1 453 ? -37.537 23.167 78.145 1.00 39.84 453 VAL B C 1
ATOM 7094 O O . VAL B 1 453 ? -38.342 22.376 77.591 1.00 39.32 453 VAL B O 1
ATOM 7098 N N . ARG B 1 454 ? -37.885 23.940 79.178 1.00 40.49 454 ARG B N 1
ATOM 7099 C CA . ARG B 1 454 ? -39.227 23.877 79.737 1.00 42.39 454 ARG B CA 1
ATOM 7100 C C . ARG B 1 454 ? -40.241 24.328 78.664 1.00 44.27 454 ARG B C 1
ATOM 7101 O O . ARG B 1 454 ? -41.349 23.784 78.601 1.00 45.88 454 ARG B O 1
ATOM 7109 N N . GLN B 1 455 ? -39.859 25.300 77.827 1.00 43.91 455 GLN B N 1
ATOM 7110 C CA . GLN B 1 455 ? -40.751 25.721 76.707 1.00 46.43 455 GLN B CA 1
ATOM 7111 C C . GLN B 1 455 ? -40.940 24.551 75.702 1.00 46.41 455 GLN B C 1
ATOM 7112 O O . GLN B 1 455 ? -42.075 24.285 75.279 1.00 47.90 455 GLN B O 1
ATOM 7118 N N . ALA B 1 456 ? -39.867 23.810 75.393 1.00 43.53 456 ALA B N 1
ATOM 7119 C CA . ALA B 1 456 ? -39.986 22.682 74.487 1.00 43.69 456 ALA B CA 1
ATOM 7120 C C . ALA B 1 456 ? -40.951 21.587 75.033 1.00 43.92 456 ALA B C 1
ATOM 7121 O O . ALA B 1 456 ? -41.737 20.950 74.257 1.00 44.54 456 ALA B O 1
ATOM 7123 N N . MET B 1 457 ? -40.906 21.388 76.349 1.00 41.45 457 MET B N 1
ATOM 7124 C CA . MET B 1 457 ? -41.763 20.422 77.001 1.00 41.82 457 MET B CA 1
ATOM 7125 C C . MET B 1 457 ? -43.214 20.908 76.904 1.00 43.38 457 MET B C 1
ATOM 7126 O O . MET B 1 457 ? -44.063 20.105 76.616 1.00 44.48 457 MET B O 1
ATOM 7131 N N . ASN B 1 458 ? -43.474 22.199 77.101 1.00 44.10 458 ASN B N 1
ATOM 7132 C CA . ASN B 1 458 ? -44.840 22.739 76.802 1.00 47.06 458 ASN B CA 1
ATOM 7133 C C . ASN B 1 458 ? -45.213 22.525 75.337 1.00 48.14 458 ASN B C 1
ATOM 7134 O O . ASN B 1 458 ? -46.354 22.291 75.048 1.00 49.34 458 ASN B O 1
ATOM 7139 N N . ASP B 1 459 ? -44.237 22.552 74.408 1.00 48.69 459 ASP B N 1
ATOM 7140 C CA . ASP B 1 459 ? -44.558 22.306 72.986 1.00 48.98 459 ASP B CA 1
ATOM 7141 C C . ASP B 1 459 ? -44.921 20.830 72.737 1.00 48.83 459 ASP B C 1
ATOM 7142 O O . ASP B 1 459 ? -45.460 20.507 71.695 1.00 50.04 459 ASP B O 1
ATOM 7147 N N . GLY B 1 460 ? -44.666 19.938 73.695 1.00 47.73 460 GLY B N 1
ATOM 7148 C CA . GLY B 1 460 ? -44.991 18.517 73.485 1.00 47.26 460 GLY B CA 1
ATOM 7149 C C . GLY B 1 460 ? -43.747 17.626 73.474 1.00 46.16 460 GLY B C 1
ATOM 7150 O O . GLY B 1 460 ? -43.849 16.414 73.301 1.00 46.32 460 GLY B O 1
ATOM 7151 N N . VAL B 1 461 ? -42.566 18.187 73.703 1.00 44.45 461 VAL B N 1
ATOM 7152 C CA . VAL B 1 461 ? -41.388 17.348 73.658 1.00 42.18 461 VAL B CA 1
ATOM 7153 C C . VAL B 1 461 ? -41.217 16.616 75.016 1.00 42.66 461 VAL B C 1
ATOM 7154 O O . VAL B 1 461 ? -41.265 17.238 76.071 1.00 42.12 461 VAL B O 1
ATOM 7158 N N . ASN B 1 462 ? -40.993 15.297 74.976 1.00 42.05 462 ASN B N 1
ATOM 7159 C CA . ASN B 1 462 ? -40.910 14.505 76.180 1.00 42.12 462 ASN B CA 1
ATOM 7160 C C . ASN B 1 462 ? -39.481 14.482 76.694 1.00 40.10 462 ASN B C 1
ATOM 7161 O O . ASN B 1 462 ? -38.771 13.501 76.503 1.00 40.57 462 ASN B O 1
ATOM 7166 N N . VAL B 1 463 ? -39.049 15.589 77.288 1.00 39.89 463 VAL B N 1
ATOM 7167 C CA . VAL B 1 463 ? -37.682 15.699 77.848 1.00 38.09 463 VAL B CA 1
ATOM 7168 C C . VAL B 1 463 ? -37.663 15.170 79.289 1.00 37.80 463 VAL B C 1
ATOM 7169 O O . VAL B 1 463 ? -38.454 15.547 80.109 1.00 39.13 463 VAL B O 1
ATOM 7173 N N . LYS B 1 464 ? -36.790 14.236 79.572 1.00 37.42 464 LYS B N 1
ATOM 7174 C CA . LYS B 1 464 ? -36.776 13.580 80.874 1.00 38.05 464 LYS B CA 1
ATOM 7175 C C . LYS B 1 464 ? -35.643 14.078 81.787 1.00 36.87 464 LYS B C 1
ATOM 7176 O O . LYS B 1 464 ? -35.564 13.669 82.944 1.00 35.88 464 LYS B O 1
ATOM 7182 N N . GLY B 1 465 ? -34.761 14.926 81.272 1.00 35.72 465 GLY B N 1
ATOM 7183 C CA . GLY B 1 465 ? -33.700 15.417 82.127 1.00 35.20 465 GLY B CA 1
ATOM 7184 C C . GLY B 1 465 ? -32.768 16.320 81.348 1.00 35.30 465 GLY B C 1
ATOM 7185 O O . GLY B 1 465 ? -32.898 16.445 80.119 1.00 35.23 465 GLY B O 1
ATOM 7186 N N . TYR B 1 466 ? -31.824 16.921 82.070 1.00 34.33 466 TYR B N 1
ATOM 7187 C CA . TYR B 1 466 ? -30.961 17.967 81.543 1.00 34.32 466 TYR B CA 1
ATOM 7188 C C . TYR B 1 466 ? -29.670 17.891 82.276 1.00 33.50 466 TYR B C 1
ATOM 7189 O O . TYR B 1 466 ? -29.681 17.911 83.512 1.00 33.18 466 TYR B O 1
ATOM 7198 N N . PHE B 1 467 ? -28.555 17.839 81.534 1.00 32.68 467 PHE B N 1
ATOM 7199 C CA . PHE B 1 467 ? -27.252 17.766 82.109 1.00 32.59 467 PHE B CA 1
ATOM 7200 C C . PHE B 1 467 ? -26.387 18.973 81.699 1.00 33.04 467 PHE B C 1
ATOM 7201 O O . PHE B 1 467 ? -26.119 19.160 80.524 1.00 32.28 467 PHE B O 1
ATOM 7209 N N . ALA B 1 468 ? -25.894 19.749 82.668 1.00 32.98 468 ALA B N 1
ATOM 7210 C CA . ALA B 1 468 ? -25.032 20.861 82.347 1.00 32.18 468 ALA B CA 1
ATOM 7211 C C . ALA B 1 468 ? -23.679 20.281 81.952 1.00 32.18 468 ALA B C 1
ATOM 7212 O O . ALA B 1 468 ? -23.232 19.269 82.502 1.00 30.69 468 ALA B O 1
ATOM 7214 N N . TRP B 1 469 ? -23.060 20.865 80.927 1.00 32.36 469 TRP B N 1
ATOM 7215 C CA . TRP B 1 469 ? -21.656 20.604 80.675 1.00 30.45 469 TRP B CA 1
ATOM 7216 C C . TRP B 1 469 ? -20.929 21.873 81.115 1.00 31.82 469 TRP B C 1
ATOM 7217 O O . TRP B 1 469 ? -21.279 22.959 80.619 1.00 33.52 469 TRP B O 1
ATOM 7228 N N . SER B 1 470 ? -19.916 21.788 82.008 1.00 31.85 470 SER B N 1
ATOM 7229 C CA . SER B 1 470 ? -19.452 20.509 82.626 1.00 30.47 470 SER B CA 1
ATOM 7230 C C . SER B 1 470 ? -19.426 20.626 84.151 1.00 30.09 470 SER B C 1
ATOM 7231 O O . SER B 1 470 ? -19.580 21.708 84.667 1.00 30.66 470 SER B O 1
ATOM 7234 N N . LEU B 1 471 ? -19.249 19.519 84.879 1.00 29.00 471 LEU B N 1
ATOM 7235 C CA . LEU B 1 471 ? -19.127 19.640 86.330 1.00 28.71 471 LEU B CA 1
ATOM 7236 C C . LEU B 1 471 ? -17.880 20.470 86.658 1.00 28.82 471 LEU B C 1
ATOM 7237 O O . LEU B 1 471 ? -17.988 21.449 87.379 1.00 28.71 471 LEU B O 1
ATOM 7242 N N . LEU B 1 472 ? -16.738 20.111 86.044 1.00 27.43 472 LEU B N 1
ATOM 7243 C CA . LEU B 1 472 ? -15.443 20.686 86.373 1.00 28.69 472 LEU B CA 1
ATOM 7244 C C . LEU B 1 472 ? -14.846 21.372 85.140 1.00 28.07 472 LEU B C 1
ATOM 7245 O O . LEU B 1 472 ? -14.980 20.868 84.014 1.00 27.03 472 LEU B O 1
ATOM 7250 N N . ASP B 1 473 ? -14.149 22.477 85.354 1.00 27.93 473 ASP B N 1
ATOM 7251 C CA . ASP B 1 473 ? -13.254 22.903 84.311 1.00 29.10 473 ASP B CA 1
ATOM 7252 C C . ASP B 1 473 ? -12.378 21.706 83.974 1.00 28.26 473 ASP B C 1
ATOM 7253 O O . ASP B 1 473 ? -11.938 20.979 84.885 1.00 27.99 473 ASP B O 1
ATOM 7258 N N . ASN B 1 474 ? -12.117 21.492 82.684 1.00 28.08 474 ASN B N 1
ATOM 7259 C CA . ASN B 1 474 ? -11.307 20.333 82.294 1.00 29.82 474 ASN B CA 1
ATOM 7260 C C . ASN B 1 474 ? -10.507 20.517 80.985 1.00 29.79 474 ASN B C 1
ATOM 7261 O O . ASN B 1 474 ? -10.419 21.647 80.482 1.00 30.37 474 ASN B O 1
ATOM 7266 N N . PHE B 1 475 ? -9.934 19.436 80.450 1.00 28.89 475 PHE B N 1
ATOM 7267 C CA . PHE B 1 475 ? -9.212 19.477 79.196 1.00 29.29 475 PHE B CA 1
ATOM 7268 C C . PHE B 1 475 ? -10.203 19.602 78.005 1.00 29.45 475 PHE B C 1
ATOM 7269 O O . PHE B 1 475 ? -10.957 18.670 77.729 1.00 29.78 475 PHE B O 1
ATOM 7277 N N . GLU B 1 476 ? -10.190 20.743 77.317 1.00 29.51 476 GLU B N 1
ATOM 7278 C CA . GLU B 1 476 ? -11.187 20.995 76.287 1.00 30.91 476 GLU B CA 1
ATOM 7279 C C . GLU B 1 476 ? -10.526 20.735 74.904 1.00 31.27 476 GLU B C 1
ATOM 7280 O O . GLU B 1 476 ? -10.395 21.616 74.052 1.00 31.97 476 GLU B O 1
ATOM 7286 N N . TRP B 1 477 ? -10.053 19.494 74.738 1.00 30.84 477 TRP B N 1
ATOM 7287 C CA . TRP B 1 477 ? -9.537 18.977 73.474 1.00 30.31 477 TRP B CA 1
ATOM 7288 C C . TRP B 1 477 ? -8.431 19.847 72.837 1.00 30.75 477 TRP B C 1
ATOM 7289 O O . TRP B 1 477 ? -7.482 20.169 73.527 1.00 32.04 477 TRP B O 1
ATOM 7300 N N . GLY B 1 478 ? -8.581 20.263 71.570 1.00 31.14 478 GLY B N 1
ATOM 7301 C CA . GLY B 1 478 ? -7.630 21.152 70.824 1.00 31.60 478 GLY B CA 1
ATOM 7302 C C . GLY B 1 478 ? -7.388 22.478 71.504 1.00 32.90 478 GLY B C 1
ATOM 7303 O O . GLY B 1 478 ? -6.330 23.092 71.308 1.00 33.72 478 GLY B O 1
ATOM 7304 N N . GLU B 1 479 ? -8.340 22.913 72.346 1.00 33.12 479 GLU B N 1
ATOM 7305 C CA . GLU B 1 479 ? -8.196 24.189 73.093 1.00 34.63 479 GLU B CA 1
ATOM 7306 C C . GLU B 1 479 ? -7.411 24.041 74.394 1.00 33.93 479 GLU B C 1
ATOM 7307 O O . GLU B 1 479 ? -7.057 25.037 74.986 1.00 35.15 479 GLU B O 1
ATOM 7313 N N . GLY B 1 480 ? -7.119 22.810 74.831 1.00 33.17 480 GLY B N 1
ATOM 7314 C CA . GLY B 1 480 ? -6.379 22.590 76.101 1.00 33.00 480 GLY B CA 1
ATOM 7315 C C . GLY B 1 480 ? -7.181 22.995 77.348 1.00 32.66 480 GLY B C 1
ATOM 7316 O O . GLY B 1 480 ? -8.441 22.847 77.384 1.00 33.78 480 GLY B O 1
ATOM 7317 N N . TYR B 1 481 ? -6.487 23.533 78.352 1.00 31.96 481 TYR B N 1
ATOM 7318 C CA . TYR B 1 481 ? -7.116 23.941 79.644 1.00 32.24 481 TYR B CA 1
ATOM 7319 C C . TYR B 1 481 ? -7.706 25.384 79.716 1.00 31.88 481 TYR B C 1
ATOM 7320 O O . TYR B 1 481 ? -8.350 25.704 80.693 1.00 32.03 481 TYR B O 1
ATOM 7329 N N . GLY B 1 482 ? -7.429 26.242 78.725 1.00 33.40 482 GLY B N 1
ATOM 7330 C CA . GLY B 1 482 ? -7.770 27.681 78.749 1.00 33.56 482 GLY B CA 1
ATOM 7331 C C . GLY B 1 482 ? -9.260 27.913 78.647 1.00 34.48 482 GLY B C 1
ATOM 7332 O O . GLY B 1 482 ? -9.760 28.983 78.970 1.00 35.86 482 GLY B O 1
ATOM 7333 N N . VAL B 1 483 ? -9.986 26.896 78.218 1.00 33.78 483 VAL B N 1
ATOM 7334 C CA . VAL B 1 483 ? -11.421 27.005 77.935 1.00 32.75 483 VAL B CA 1
ATOM 7335 C C . VAL B 1 483 ? -12.158 26.280 79.082 1.00 31.88 483 VAL B C 1
ATOM 7336 O O . VAL B 1 483 ? -12.177 25.028 79.174 1.00 31.48 483 VAL B O 1
ATOM 7340 N N . ARG B 1 484 ? -12.685 27.105 79.990 1.00 31.72 484 ARG B N 1
ATOM 7341 C CA . ARG B 1 484 ? -13.259 26.619 81.248 1.00 30.93 484 ARG B CA 1
ATOM 7342 C C . ARG B 1 484 ? -14.772 26.491 81.079 1.00 31.21 484 ARG B C 1
ATOM 7343 O O . ARG B 1 484 ? -15.485 27.519 81.018 1.00 32.49 484 ARG B O 1
ATOM 7351 N N . PHE B 1 485 ? -15.268 25.251 81.067 1.00 30.33 485 PHE B N 1
ATOM 7352 C CA . PHE B 1 485 ? -16.761 25.012 80.969 1.00 31.02 485 PHE B CA 1
ATOM 7353 C C . PHE B 1 485 ? -17.411 24.667 82.298 1.00 30.46 485 PHE B C 1
ATOM 7354 O O . PHE B 1 485 ? -18.649 24.457 82.376 1.00 30.07 485 PHE B O 1
ATOM 7362 N N . GLY B 1 486 ? -16.587 24.532 83.340 1.00 30.10 486 GLY B N 1
ATOM 7363 C CA . GLY B 1 486 ? -17.067 23.955 84.627 1.00 29.54 486 GLY B CA 1
ATOM 7364 C C . GLY B 1 486 ? -18.082 24.834 85.351 1.00 30.99 486 GLY B C 1
ATOM 7365 O O . GLY B 1 486 ? -17.977 26.070 85.290 1.00 31.34 486 GLY B O 1
ATOM 7366 N N . ILE B 1 487 ? -19.072 24.230 86.030 1.00 30.77 487 ILE B N 1
ATOM 7367 C CA . ILE B 1 487 ? -19.761 24.965 87.095 1.00 30.95 487 ILE B CA 1
ATOM 7368 C C . ILE B 1 487 ? -18.911 24.969 88.363 1.00 31.32 487 ILE B C 1
ATOM 7369 O O . ILE B 1 487 ? -19.222 25.706 89.299 1.00 31.95 487 ILE B O 1
ATOM 7374 N N . ILE B 1 488 ? -17.837 24.159 88.385 1.00 30.40 488 ILE B N 1
ATOM 7375 C CA . ILE B 1 488 ? -16.861 24.101 89.495 1.00 29.84 488 ILE B CA 1
ATOM 7376 C C . ILE B 1 488 ? -15.522 24.576 88.930 1.00 30.13 488 ILE B C 1
ATOM 7377 O O . ILE B 1 488 ? -15.063 24.036 87.950 1.00 29.69 488 ILE B O 1
ATOM 7382 N N . HIS B 1 489 ? -14.926 25.592 89.552 1.00 30.63 489 HIS B N 1
ATOM 7383 C CA . HIS B 1 489 ? -13.666 26.150 89.101 1.00 31.20 489 HIS B CA 1
ATOM 7384 C C . HIS B 1 489 ? -12.548 25.195 89.505 1.00 31.19 489 HIS B C 1
ATOM 7385 O O . HIS B 1 489 ? -12.658 24.557 90.565 1.00 30.96 489 HIS B O 1
ATOM 7392 N N . ILE B 1 490 ? -11.478 25.124 88.691 1.00 30.53 490 ILE B N 1
ATOM 7393 C CA . ILE B 1 490 ? -10.309 24.293 88.975 1.00 29.63 490 ILE B CA 1
ATOM 7394 C C . ILE B 1 490 ? -9.076 25.179 89.108 1.00 30.51 490 ILE B C 1
ATOM 7395 O O . ILE B 1 490 ? -8.779 26.004 88.226 1.00 31.21 490 ILE B O 1
ATOM 7400 N N . ASP B 1 491 ? -8.355 25.033 90.208 1.00 30.92 491 ASP B N 1
ATOM 7401 C CA . ASP B 1 491 ? -7.155 25.791 90.382 1.00 31.81 491 ASP B CA 1
ATOM 7402 C C . ASP B 1 491 ? -5.968 24.983 89.836 1.00 31.97 491 ASP B C 1
ATOM 7403 O O . ASP B 1 491 ? -5.406 24.140 90.531 1.00 30.29 491 ASP B O 1
ATOM 7408 N N . TYR B 1 492 ? -5.579 25.259 88.594 1.00 32.62 492 TYR B N 1
ATOM 7409 C CA . TYR B 1 492 ? -4.489 24.495 87.944 1.00 31.49 492 TYR B CA 1
ATOM 7410 C C . TYR B 1 492 ? -3.137 24.764 88.592 1.00 32.25 492 TYR B C 1
ATOM 7411 O O . TYR B 1 492 ? -2.203 24.023 88.327 1.00 31.70 492 TYR B O 1
ATOM 7420 N N . ASN B 1 493 ? -3.030 25.803 89.425 1.00 32.07 493 ASN B N 1
ATOM 7421 C CA . ASN B 1 493 ? -1.760 26.110 90.088 1.00 32.74 493 ASN B CA 1
ATOM 7422 C C . ASN B 1 493 ? -1.559 25.279 91.351 1.00 33.58 493 ASN B C 1
ATOM 7423 O O . ASN B 1 493 ? -0.452 25.239 91.918 1.00 31.72 493 ASN B O 1
ATOM 7428 N N . ASP B 1 494 ? -2.644 24.652 91.793 1.00 31.91 494 ASP B N 1
ATOM 7429 C CA . ASP B 1 494 ? -2.679 24.097 93.168 1.00 34.34 494 ASP B CA 1
ATOM 7430 C C . ASP B 1 494 ? -3.496 22.805 93.249 1.00 33.52 494 ASP B C 1
ATOM 7431 O O . ASP B 1 494 ? -4.641 22.783 93.803 1.00 33.52 494 ASP B O 1
ATOM 7436 N N . ASN B 1 495 ? -2.916 21.763 92.639 1.00 32.11 495 ASN B N 1
ATOM 7437 C CA . ASN B 1 495 ? -3.451 20.408 92.713 1.00 32.69 495 ASN B CA 1
ATOM 7438 C C . ASN B 1 495 ? -4.944 20.344 92.261 1.00 31.71 495 ASN B C 1
ATOM 7439 O O . ASN B 1 495 ? -5.720 19.561 92.816 1.00 30.76 495 ASN B O 1
ATOM 7444 N N . PHE B 1 496 ? -5.346 21.216 91.331 1.00 31.52 496 PHE B N 1
ATOM 7445 C CA . PHE B 1 496 ? -6.673 21.100 90.684 1.00 29.92 496 PHE B CA 1
ATOM 7446 C C . PHE B 1 496 ? -7.765 21.290 91.746 1.00 29.94 496 PHE B C 1
ATOM 7447 O O . PHE B 1 496 ? -8.802 20.620 91.689 1.00 29.24 496 PHE B O 1
ATOM 7455 N N . ALA B 1 497 ? -7.499 22.167 92.733 1.00 29.80 497 ALA B N 1
ATOM 7456 C CA . ALA B 1 497 ? -8.455 22.400 93.821 1.00 29.97 497 ALA B CA 1
ATOM 7457 C C . ALA B 1 497 ? -9.770 22.870 93.195 1.00 30.29 497 ALA B C 1
ATOM 7458 O O . ALA B 1 497 ? -9.749 23.690 92.247 1.00 29.60 497 ALA B O 1
ATOM 7460 N N . ARG B 1 498 ? -10.855 22.264 93.656 1.00 28.71 498 ARG B N 1
ATOM 7461 C CA . ARG B 1 498 ? -12.220 22.523 93.182 1.00 30.48 498 ARG B CA 1
ATOM 7462 C C . ARG B 1 498 ? -12.872 23.599 94.066 1.00 30.84 498 ARG B C 1
ATOM 7463 O O . ARG B 1 498 ? -12.771 23.573 95.300 1.00 30.16 498 ARG B O 1
ATOM 7471 N N . TYR B 1 499 ? -13.570 24.531 93.441 1.00 31.17 499 TYR B N 1
ATOM 7472 C CA . TYR B 1 499 ? -14.351 25.491 94.185 1.00 31.37 499 TYR B CA 1
ATOM 7473 C C . TYR B 1 499 ? -15.613 25.840 93.370 1.00 31.95 499 TYR B C 1
ATOM 7474 O O . TYR B 1 499 ? -15.482 26.151 92.195 1.00 32.01 499 TYR B O 1
ATOM 7483 N N . PRO B 1 500 ? -16.823 25.765 93.983 1.00 32.01 500 PRO B N 1
ATOM 7484 C CA . PRO B 1 500 ? -18.046 26.023 93.190 1.00 32.30 500 PRO B CA 1
ATOM 7485 C C . PRO B 1 500 ? -18.118 27.443 92.693 1.00 32.62 500 PRO B C 1
ATOM 7486 O O . PRO B 1 500 ? -17.855 28.365 93.451 1.00 33.19 500 PRO B O 1
ATOM 7490 N N . LYS B 1 501 ? -18.491 27.615 91.426 1.00 32.33 501 LYS B N 1
ATOM 7491 C CA . LYS B 1 501 ? -18.781 28.953 90.886 1.00 32.58 501 LYS B CA 1
ATOM 7492 C C . LYS B 1 501 ? -20.187 29.395 91.330 1.00 33.74 501 LYS B C 1
ATOM 7493 O O . LYS B 1 501 ? -20.966 28.563 91.873 1.00 32.67 501 LYS B O 1
ATOM 7499 N N . ASP B 1 502 ? -20.494 30.685 91.123 1.00 34.24 502 ASP B N 1
ATOM 7500 C CA . ASP B 1 502 ? -21.861 31.184 91.410 1.00 36.09 502 ASP B CA 1
ATOM 7501 C C . ASP B 1 502 ? -22.880 30.247 90.801 1.00 34.34 502 ASP B C 1
ATOM 7502 O O . ASP B 1 502 ? -23.861 29.934 91.437 1.00 35.13 502 ASP B O 1
ATOM 7507 N N . SER B 1 503 ? -22.657 29.810 89.568 1.00 34.37 503 SER B N 1
ATOM 7508 C CA . SER B 1 503 ? -23.639 28.943 88.866 1.00 34.34 503 SER B CA 1
ATOM 7509 C C . SER B 1 503 ? -23.948 27.614 89.583 1.00 33.72 503 SER B C 1
ATOM 7510 O O . SER B 1 503 ? -25.119 27.182 89.631 1.00 34.67 503 SER B O 1
ATOM 7513 N N . ALA B 1 504 ? -22.918 26.983 90.155 1.00 32.70 504 ALA B N 1
ATOM 7514 C CA . ALA B 1 504 ? -23.119 25.751 90.917 1.00 32.46 504 ALA B CA 1
ATOM 7515 C C . ALA B 1 504 ? -24.027 26.004 92.136 1.00 33.47 504 ALA B C 1
ATOM 7516 O O . ALA B 1 504 ? -24.936 25.219 92.423 1.00 32.93 504 ALA B O 1
ATOM 7518 N N . VAL B 1 505 ? -23.782 27.121 92.837 1.00 34.24 505 VAL B N 1
ATOM 7519 C CA . VAL B 1 505 ? -24.571 27.466 94.027 1.00 35.20 505 VAL B CA 1
ATOM 7520 C C . VAL B 1 505 ? -26.049 27.723 93.654 1.00 35.23 505 VAL B C 1
ATOM 7521 O O . VAL B 1 505 ? -26.934 27.231 94.320 1.00 35.47 505 VAL B O 1
ATOM 7525 N N . TRP B 1 506 ? -26.284 28.461 92.575 1.00 35.36 506 TRP B N 1
ATOM 7526 C CA . TRP B 1 506 ? -27.638 28.685 92.073 1.00 36.56 506 TRP B CA 1
ATOM 7527 C C . TRP B 1 506 ? -28.329 27.329 91.709 1.00 36.65 506 TRP B C 1
ATOM 7528 O O . TRP B 1 506 ? -29.511 27.079 92.108 1.00 36.07 506 TRP B O 1
ATOM 7539 N N . LEU B 1 507 ? -27.596 26.455 90.997 1.00 34.43 507 LEU B N 1
ATOM 7540 C CA . LEU B 1 507 ? -28.133 25.138 90.603 1.00 34.97 507 LEU B CA 1
ATOM 7541 C C . LEU B 1 507 ? -28.632 24.336 91.811 1.00 35.19 507 LEU B C 1
ATOM 7542 O O . LEU B 1 507 ? -29.745 23.814 91.812 1.00 34.10 507 LEU B O 1
ATOM 7547 N N . MET B 1 508 ? -27.751 24.234 92.804 1.00 34.01 508 MET B N 1
ATOM 7548 C CA . MET B 1 508 ? -28.028 23.587 94.070 1.00 34.01 508 MET B CA 1
ATOM 7549 C C . MET B 1 508 ? -29.282 24.218 94.718 1.00 35.92 508 MET B C 1
ATOM 7550 O O . MET B 1 508 ? -30.201 23.487 95.118 1.00 36.88 508 MET B O 1
ATOM 7555 N N . ASN B 1 509 ? -29.338 25.551 94.824 1.00 35.44 509 ASN B N 1
ATOM 7556 C CA . ASN B 1 509 ? -30.416 26.169 95.592 1.00 37.79 509 ASN B CA 1
ATOM 7557 C C . ASN B 1 509 ? -31.779 26.078 94.862 1.00 39.11 509 ASN B C 1
ATOM 7558 O O . ASN B 1 509 ? -32.854 25.965 95.483 1.00 39.69 509 ASN B O 1
ATOM 7563 N N . SER B 1 510 ? -31.692 26.099 93.544 1.00 38.40 510 SER B N 1
ATOM 7564 C CA . SER B 1 510 ? -32.863 26.187 92.680 1.00 40.21 510 SER B CA 1
ATOM 7565 C C . SER B 1 510 ? -33.369 24.842 92.247 1.00 39.59 510 SER B C 1
ATOM 7566 O O . SER B 1 510 ? -34.558 24.688 91.985 1.00 39.61 510 SER B O 1
ATOM 7569 N N . PHE B 1 511 ? -32.449 23.890 92.155 1.00 38.52 511 PHE B N 1
ATOM 7570 C CA . PHE B 1 511 ? -32.750 22.545 91.655 1.00 39.20 511 PHE B CA 1
ATOM 7571 C C . PHE B 1 511 ? -32.500 21.352 92.574 1.00 40.46 511 PHE B C 1
ATOM 7572 O O . PHE B 1 511 ? -32.631 20.205 92.138 1.00 40.19 511 PHE B O 1
ATOM 7580 N N . HIS B 1 512 ? -32.147 21.596 93.826 1.00 41.71 512 HIS B N 1
ATOM 7581 C CA . HIS B 1 512 ? -31.808 20.548 94.756 1.00 43.52 512 HIS B CA 1
ATOM 7582 C C . HIS B 1 512 ? -32.989 19.676 94.992 1.00 47.53 512 HIS B C 1
ATOM 7583 O O . HIS B 1 512 ? -34.042 20.174 95.334 1.00 48.81 512 HIS B O 1
ATOM 7590 N N . LYS B 1 513 ? -32.812 18.365 94.863 1.00 37.60 513 LYS B N 1
ATOM 7591 C CA . LYS B 1 513 ? -33.743 17.419 95.544 1.00 39.77 513 LYS B CA 1
ATOM 7592 C C . LYS B 1 513 ? -34.763 16.894 94.606 1.00 42.03 513 LYS B C 1
ATOM 7593 O O . LYS B 1 513 ? -35.782 16.358 95.125 1.00 43.92 513 LYS B O 1
#

Radius of gyration: 32.76 Å; Cα contacts (8 Å, |Δi|>4): 2151; chains: 2; bounding box: 90×73×73 Å

B-factor: mean 36.18, std 8.23, range [15.67, 80.36]